Protein AF-A0A3A0DVT2-F1 (afdb_monomer)

Foldseek 3Di:
DFFQFFDQDDPPLQAAFALWAFLFQDRFFQFDDPVQFDDPVDQDAGPVRHTFFWFKKWKKKFFLFWFAFAADQDPVCVVVVHDSLAGAQGHDDPDSVWHWFAQVQVLVQLLLLLCLLNSAFDAPFDQAFAWAFQCPAQAPVNVVLCVQQWPDPPPQETEGQKAKFAWAQDPVRAIFTQGADQDLNGQKAKEFDDVVQVVLFDADPPWQFKTKKWFAKDHQAWDDDPHNPHTYRGIHTPDIHNDDDPRTAIWMWQDPDDDPPDTITMIGHHGDPVDDTQGDDVSQLVSQLVPCDPVQCVRTNNSRSNDGGRMKIFGADPVRHTQHIHSDSSDIHTQLGGLVLLRPPSRHDPNTHHLSCSAQKDWDADLVRDIDTDHHQKGKHMWTFDPPDPPFWQDPVLKAWFDQQDDDDCNLVLSFKRFSQSHWDFPAADPVRHTDTHGHGDGSNDDPRHRMHTRHDMFGAAASDQHSVLTHDDDDDDPPDDDRIGMYRITGGRTMTIMMITGGRHDLLSLLSSLVVLVQLQDPFFFGATHPPRLSNGRTMRMHIWIWIAPPVVQVVDQDDPPDGDRNIDTDVPSSVVSNQSNQCSSCVSVVPDPDSGSCPDSSNVLVSQRGGVVHFDVVSHHHFDQFPQDCVDPVSTDGSCRNSRHHRGSVSRVVVVVVVVDDDDDDDDDDDDDDDDDDDDPQKWKWFWQDFQDDVRRFWGWTQTVPDRDIAIDTQVQEDPPDRIDDGRFIWIWGDDDVDGIHIYTDDDDDDDDDDDDDDDDDDDDDDDDDDDDDDDDDDDPDPDDDDDPDDSPDDQWDKDWAKWFFQADDPDQKTWTAGPVGAIEIEHDHDPPPPDDGRFMAIWTFIGHPRHTSYTYGDDHD

Structure (mmCIF, N/CA/C/O backbone):
data_AF-A0A3A0DVT2-F1
#
_entry.id   AF-A0A3A0DVT2-F1
#
loop_
_atom_site.group_PDB
_atom_site.id
_atom_site.type_symbol
_atom_site.label_atom_id
_atom_site.label_alt_id
_atom_site.label_comp_id
_atom_site.label_asym_id
_atom_site.label_entity_id
_atom_site.label_seq_id
_atom_site.pdbx_PDB_ins_code
_atom_site.Cartn_x
_atom_site.Cartn_y
_atom_site.Cartn_z
_atom_site.occupancy
_atom_site.B_iso_or_equiv
_atom_site.auth_seq_id
_atom_site.auth_comp_id
_atom_site.auth_asym_id
_atom_site.auth_atom_id
_atom_site.pdbx_PDB_model_num
ATOM 1 N N . MET A 1 1 ? 7.805 23.131 9.841 1.00 49.47 1 MET A N 1
ATOM 2 C CA . MET A 1 1 ? 6.978 23.707 8.751 1.00 49.47 1 MET A CA 1
ATOM 3 C C . MET A 1 1 ? 5.776 22.798 8.534 1.00 49.47 1 MET A C 1
ATOM 5 O O . MET A 1 1 ? 5.867 21.639 8.916 1.00 49.47 1 MET A O 1
ATOM 9 N N . ALA A 1 2 ? 4.674 23.280 7.954 1.00 79.62 2 ALA A N 1
ATOM 10 C CA . ALA A 1 2 ? 3.548 22.409 7.604 1.00 79.62 2 ALA A CA 1
ATOM 11 C C . ALA A 1 2 ? 3.879 21.553 6.367 1.00 79.62 2 ALA A C 1
ATOM 13 O O . ALA A 1 2 ? 4.465 22.059 5.411 1.00 79.62 2 ALA A O 1
ATOM 14 N N . PHE A 1 3 ? 3.494 20.275 6.377 1.00 91.25 3 PHE A N 1
ATOM 15 C CA . PHE A 1 3 ? 3.658 19.383 5.224 1.00 91.25 3 PHE A CA 1
ATOM 16 C C . PHE A 1 3 ? 2.711 19.770 4.071 1.00 91.25 3 PHE A C 1
ATOM 18 O O . PHE A 1 3 ? 1.617 20.284 4.333 1.00 91.25 3 PHE A O 1
ATOM 25 N N . PRO A 1 4 ? 3.074 19.506 2.799 1.00 94.19 4 PRO A N 1
ATOM 26 C CA . PRO A 1 4 ? 2.187 19.764 1.670 1.00 94.19 4 PRO A CA 1
ATOM 27 C C . PRO A 1 4 ? 0.879 18.974 1.812 1.00 94.19 4 PRO A C 1
ATOM 29 O O . PRO A 1 4 ? 0.888 17.764 2.040 1.00 94.19 4 PRO A O 1
ATOM 32 N N . LYS A 1 5 ? -0.259 19.662 1.651 1.00 92.75 5 LYS A N 1
ATOM 33 C CA . LYS A 1 5 ? -1.607 19.077 1.746 1.00 92.75 5 LYS A CA 1
ATOM 34 C C . LYS A 1 5 ? -2.229 18.859 0.363 1.00 92.75 5 LYS A C 1
ATOM 36 O O . LYS A 1 5 ? -1.919 19.561 -0.598 1.00 92.75 5 LYS A O 1
ATOM 41 N N . GLN A 1 6 ? -3.115 17.869 0.259 1.00 93.88 6 GLN A N 1
ATOM 42 C CA . GLN A 1 6 ? -3.870 17.591 -0.966 1.00 93.88 6 GLN A CA 1
ATOM 43 C C . GLN A 1 6 ? -4.957 18.672 -1.158 1.00 93.88 6 GLN A C 1
ATOM 45 O O . GLN A 1 6 ? -5.773 18.844 -0.254 1.00 93.88 6 GLN A O 1
ATOM 50 N N . PRO A 1 7 ? -5.008 19.394 -2.294 1.00 91.38 7 PRO A N 1
ATOM 51 C CA . PRO A 1 7 ? -6.005 20.441 -2.518 1.00 91.38 7 PRO A CA 1
ATOM 52 C C . PRO A 1 7 ? -7.419 19.874 -2.719 1.00 91.38 7 PRO A C 1
ATOM 54 O O . PRO A 1 7 ? -7.590 18.810 -3.317 1.00 91.38 7 PRO A O 1
ATOM 57 N N . HIS A 1 8 ? -8.423 20.635 -2.265 1.00 87.38 8 HIS A N 1
ATOM 58 C CA . HIS A 1 8 ? -9.851 20.333 -2.444 1.00 87.38 8 HIS A CA 1
ATOM 59 C C . HIS A 1 8 ? -10.376 20.729 -3.837 1.00 87.38 8 HIS A C 1
ATOM 61 O O . HIS A 1 8 ? -11.421 20.230 -4.249 1.00 87.38 8 HIS A O 1
ATOM 67 N N . ASP A 1 9 ? -9.669 21.572 -4.599 1.00 86.62 9 ASP A N 1
ATOM 68 C CA . ASP A 1 9 ? -10.007 21.798 -6.008 1.00 86.62 9 ASP A CA 1
ATOM 69 C C . ASP A 1 9 ? -9.237 20.839 -6.925 1.00 86.62 9 ASP A C 1
ATOM 71 O O . ASP A 1 9 ? -8.035 20.974 -7.171 1.00 86.62 9 ASP A O 1
ATOM 75 N N . ILE A 1 10 ? -9.966 19.856 -7.450 1.00 91.31 10 ILE A N 1
ATOM 76 C CA . ILE A 1 10 ? -9.507 18.959 -8.508 1.00 91.31 10 ILE A CA 1
ATOM 77 C C . ILE A 1 10 ? -10.546 19.001 -9.629 1.00 91.31 10 ILE A C 1
ATOM 79 O O . ILE A 1 10 ? -11.725 18.724 -9.376 1.00 91.31 10 ILE A O 1
ATOM 83 N N . GLU A 1 11 ? -10.115 19.285 -10.863 1.00 91.56 11 GLU A N 1
ATOM 84 C CA . GLU A 1 11 ? -10.953 19.216 -12.070 1.00 91.56 11 GLU A CA 1
ATOM 85 C C . GLU A 1 11 ? -11.734 17.891 -12.102 1.00 91.56 11 GLU A C 1
ATOM 87 O O . GLU A 1 11 ? -11.168 16.826 -11.848 1.00 91.56 11 GLU A O 1
ATOM 92 N N . SER A 1 12 ? -13.008 17.909 -12.500 1.00 86.94 12 SER A N 1
ATOM 93 C CA . SER A 1 12 ? -13.827 16.688 -12.603 1.00 86.94 12 SER A CA 1
ATOM 94 C C . SER A 1 12 ? -13.160 15.600 -13.461 1.00 86.94 12 SER A C 1
ATOM 96 O O . SER A 1 12 ? -13.071 14.448 -13.044 1.00 86.94 12 SER A O 1
ATOM 98 N N . GLY A 1 13 ? -12.581 15.980 -14.605 1.00 88.50 13 GLY A N 1
ATOM 99 C CA . GLY A 1 13 ? -11.808 15.099 -15.492 1.00 88.50 13 GLY A CA 1
ATOM 100 C C . GLY A 1 13 ? -10.406 14.705 -14.994 1.00 88.50 13 GLY A C 1
ATOM 101 O O . GLY A 1 13 ? -9.662 14.072 -15.742 1.00 88.50 13 GLY A O 1
ATOM 102 N N . ARG A 1 14 ? -10.017 15.096 -13.774 1.00 93.56 14 ARG A N 1
ATOM 103 C CA . ARG A 1 14 ? -8.749 14.737 -13.112 1.00 93.56 14 ARG A CA 1
ATOM 104 C C . ARG A 1 14 ? -8.949 13.909 -11.837 1.00 93.56 14 ARG A C 1
ATOM 106 O O . ARG A 1 14 ? -7.959 13.398 -11.320 1.00 93.56 14 ARG A O 1
ATOM 113 N N . ARG A 1 15 ? -10.182 13.742 -11.341 1.00 94.62 15 ARG A N 1
ATOM 114 C CA . ARG A 1 15 ? -10.494 12.942 -10.140 1.00 94.62 15 ARG A CA 1
ATOM 115 C C . ARG A 1 15 ? -10.398 11.442 -10.438 1.00 94.62 15 ARG A C 1
ATOM 117 O O . ARG A 1 15 ? -11.004 10.956 -11.388 1.00 94.62 15 ARG A O 1
ATOM 124 N N . ALA A 1 16 ? -9.643 10.712 -9.621 1.00 95.31 16 ALA A N 1
ATOM 125 C CA . ALA A 1 16 ? -9.570 9.253 -9.659 1.00 95.31 16 ALA A CA 1
ATOM 126 C C . ALA A 1 16 ? -10.647 8.615 -8.775 1.00 95.31 16 ALA A C 1
ATOM 128 O O . ALA A 1 16 ? -11.060 9.199 -7.773 1.00 95.31 16 ALA A O 1
ATOM 129 N N . LEU A 1 17 ? -11.037 7.384 -9.114 1.00 94.50 17 LEU A N 1
ATOM 130 C CA . LEU A 1 17 ? -11.950 6.564 -8.316 1.00 94.50 17 LEU A CA 1
ATOM 131 C C . LEU A 1 17 ? -11.176 5.444 -7.609 1.00 94.50 17 LEU A C 1
ATOM 133 O O . LEU A 1 17 ? -10.296 4.804 -8.196 1.00 94.50 17 LEU A O 1
ATOM 137 N N . ALA A 1 18 ? -11.507 5.201 -6.343 1.00 95.38 18 ALA A N 1
ATOM 138 C CA . ALA A 1 18 ? -11.014 4.054 -5.591 1.00 95.38 18 ALA A CA 1
ATOM 139 C C . ALA A 1 18 ? -11.981 3.673 -4.455 1.00 95.38 18 ALA A C 1
ATOM 141 O O . ALA A 1 18 ? -12.616 4.546 -3.864 1.00 95.38 18 ALA A O 1
ATOM 142 N N . PRO A 1 19 ? -12.022 2.391 -4.045 1.00 95.25 19 PRO A N 1
ATOM 143 C CA . PRO A 1 19 ? -12.724 1.949 -2.839 1.00 95.25 19 PRO A CA 1
ATOM 144 C C . PRO A 1 19 ? -11.960 2.284 -1.545 1.00 95.25 19 PRO A C 1
ATOM 146 O O . PRO A 1 19 ? -12.288 1.767 -0.479 1.00 95.25 19 PRO A O 1
ATOM 149 N N . TYR A 1 20 ? -10.926 3.121 -1.632 1.00 96.31 20 TYR A N 1
ATOM 150 C CA . TYR A 1 20 ? -10.104 3.577 -0.521 1.00 96.31 20 TYR A CA 1
ATOM 151 C C . TYR A 1 20 ? -9.790 5.064 -0.667 1.00 96.31 20 TYR A C 1
ATOM 153 O O . TYR A 1 20 ? -9.727 5.583 -1.782 1.00 96.31 20 TYR A O 1
ATOM 161 N N . ASN A 1 21 ? -9.524 5.719 0.456 1.00 96.94 21 ASN A N 1
ATOM 162 C CA . ASN A 1 21 ? -8.840 7.007 0.493 1.00 96.94 21 ASN A CA 1
ATOM 163 C C . ASN A 1 21 ? -7.916 7.036 1.722 1.00 96.94 21 ASN A C 1
ATOM 165 O O . ASN A 1 21 ? -7.648 5.990 2.322 1.00 96.94 21 ASN A O 1
ATOM 169 N N . PHE A 1 22 ? -7.387 8.205 2.065 1.00 96.38 22 PHE A N 1
ATOM 170 C CA . PHE A 1 22 ? -6.414 8.363 3.137 1.00 96.38 22 PHE A CA 1
ATOM 171 C C . PHE A 1 22 ? -6.923 9.335 4.192 1.00 96.38 22 PHE A C 1
ATOM 173 O O . PHE A 1 22 ? -7.405 10.420 3.861 1.00 96.38 22 PHE A O 1
ATOM 180 N N . VAL A 1 23 ? -6.738 8.969 5.458 1.00 97.12 23 VAL A N 1
ATOM 181 C CA . VAL A 1 23 ? -6.572 9.978 6.506 1.00 97.12 23 VAL A CA 1
ATOM 182 C C . VAL A 1 23 ? -5.175 10.583 6.312 1.00 97.12 23 VAL A C 1
ATOM 184 O O . VAL A 1 23 ? -4.247 9.796 6.103 1.00 97.12 23 VAL A O 1
ATOM 187 N N . PRO A 1 24 ? -5.001 11.921 6.352 1.00 95.88 24 PRO A N 1
ATOM 188 C CA . PRO A 1 24 ? -3.707 12.584 6.164 1.00 95.88 24 PRO A CA 1
ATOM 189 C C . PRO A 1 24 ? -2.560 12.038 7.034 1.00 95.88 24 PRO A C 1
ATOM 191 O O . PRO A 1 24 ? -2.764 11.264 7.972 1.00 95.88 24 PRO A O 1
ATOM 194 N N . LEU A 1 25 ? -1.331 12.492 6.777 1.00 95.75 25 LEU A N 1
ATOM 195 C CA . LEU A 1 25 ? -0.292 12.459 7.813 1.00 95.75 25 LEU A CA 1
ATOM 196 C C . LEU A 1 25 ? -0.678 13.395 8.973 1.00 95.75 25 LEU A C 1
ATOM 198 O O . LEU A 1 25 ? -1.356 14.395 8.725 1.00 95.75 25 LEU A O 1
ATOM 202 N N . PRO A 1 26 ? -0.280 13.093 10.219 1.00 94.50 26 PRO A N 1
ATOM 203 C CA . PRO A 1 26 ? -0.407 14.045 11.314 1.00 94.50 26 PRO A CA 1
ATOM 204 C C . PRO A 1 26 ? 0.603 15.191 11.135 1.00 94.50 26 PRO A C 1
ATOM 206 O O . PRO A 1 26 ? 1.701 14.991 10.617 1.00 94.50 26 PRO A O 1
ATOM 209 N N . GLU A 1 27 ? 0.247 16.400 11.567 1.00 91.19 27 GLU A N 1
ATOM 210 C CA . GLU A 1 27 ? 1.124 17.579 11.532 1.00 91.19 27 GLU A CA 1
ATOM 211 C C . GLU A 1 27 ? 2.388 17.408 12.393 1.00 91.19 27 GLU A C 1
ATOM 213 O O . GLU A 1 27 ? 3.435 17.974 12.079 1.00 91.19 27 GLU A O 1
ATOM 218 N N . ARG A 1 28 ? 2.285 16.611 13.461 1.00 93.38 28 ARG A N 1
ATOM 219 C CA . ARG A 1 28 ? 3.369 16.124 14.322 1.00 93.38 28 ARG A CA 1
ATOM 220 C C . ARG A 1 28 ? 2.911 14.870 15.066 1.00 93.38 28 ARG A C 1
ATOM 222 O O . ARG A 1 28 ? 1.709 14.635 15.170 1.00 93.38 28 ARG A O 1
ATOM 229 N N . VAL A 1 29 ? 3.860 14.099 15.589 1.00 95.19 29 VAL A N 1
ATOM 230 C CA . VAL A 1 29 ? 3.571 13.014 16.538 1.00 95.19 29 VAL A CA 1
ATOM 231 C C . VAL A 1 29 ? 3.111 13.624 17.864 1.00 95.19 29 VAL A C 1
ATOM 233 O O . VAL A 1 29 ? 3.649 14.650 18.281 1.00 95.19 29 VAL A O 1
ATOM 236 N N . VAL A 1 30 ? 2.138 12.994 18.521 1.00 95.75 30 VAL A N 1
ATOM 237 C CA . VAL A 1 30 ? 1.853 13.215 19.947 1.00 95.75 30 VAL A CA 1
ATOM 238 C C . VAL A 1 30 ? 2.570 12.124 20.740 1.00 95.75 30 VAL A C 1
ATOM 240 O O . VAL A 1 30 ? 2.336 10.932 20.528 1.00 95.75 30 VAL A O 1
ATOM 243 N N . THR A 1 31 ? 3.494 12.536 21.606 1.00 93.12 31 THR A N 1
ATOM 244 C CA . THR A 1 31 ? 4.452 11.646 22.276 1.00 93.12 31 THR A CA 1
ATOM 245 C C . THR A 1 31 ? 4.171 11.493 23.765 1.00 93.12 31 THR A C 1
ATOM 247 O O . THR A 1 31 ? 3.669 12.410 24.405 1.00 93.12 31 THR A O 1
ATOM 250 N N . LEU A 1 32 ? 4.572 10.355 24.325 1.00 88.88 32 LEU A N 1
ATOM 251 C CA . LEU A 1 32 ? 4.647 10.103 25.767 1.00 88.88 32 LEU A CA 1
ATOM 252 C C . LEU A 1 32 ? 6.124 10.070 26.189 1.00 88.88 32 LEU A C 1
ATOM 254 O O . LEU A 1 32 ? 6.987 9.751 25.364 1.00 88.88 32 LEU A O 1
ATOM 258 N N . ALA A 1 33 ? 6.457 10.367 27.449 1.00 79.19 33 ALA A N 1
ATOM 259 C CA . ALA A 1 33 ? 7.836 10.190 27.893 1.00 79.19 33 ALA A CA 1
ATOM 260 C C . ALA A 1 33 ? 8.093 8.702 28.181 1.00 79.19 33 ALA A C 1
ATOM 262 O O . ALA A 1 33 ? 7.291 8.025 28.814 1.00 79.19 33 ALA A O 1
ATOM 263 N N . MET A 1 34 ? 9.247 8.175 27.761 1.00 71.19 34 MET A N 1
ATOM 264 C CA . MET A 1 34 ? 9.598 6.755 27.963 1.00 71.19 34 MET A CA 1
ATOM 265 C C . MET A 1 34 ? 9.606 6.321 29.443 1.00 71.19 34 MET A C 1
ATOM 267 O O . MET A 1 34 ? 9.416 5.145 29.733 1.00 71.19 34 MET A O 1
ATOM 271 N N . LYS A 1 35 ? 9.795 7.272 30.369 1.00 68.81 35 LYS A N 1
ATOM 272 C CA . LYS A 1 35 ? 9.702 7.083 31.828 1.00 68.81 35 LYS A CA 1
ATOM 273 C C . LYS A 1 35 ? 8.271 6.875 32.355 1.00 68.81 35 LYS A C 1
ATOM 275 O O . LYS A 1 35 ? 8.121 6.476 33.502 1.00 68.81 35 LYS A O 1
ATOM 280 N N . ASP A 1 36 ? 7.248 7.172 31.552 1.00 72.62 36 ASP A N 1
ATOM 281 C CA . ASP A 1 36 ? 5.835 7.079 31.945 1.00 72.62 36 ASP A CA 1
ATOM 282 C C . ASP A 1 36 ? 5.279 5.654 31.741 1.00 72.62 36 ASP A C 1
ATOM 284 O O . ASP A 1 36 ? 4.164 5.350 32.163 1.00 72.62 36 ASP A O 1
ATOM 288 N N . LEU A 1 37 ? 6.047 4.767 31.091 1.00 84.12 37 LEU A N 1
ATOM 289 C CA . LEU A 1 37 ? 5.698 3.357 30.942 1.00 84.12 37 LEU A CA 1
ATOM 290 C C . LEU A 1 37 ? 5.968 2.591 32.247 1.00 84.12 37 LEU A C 1
ATOM 292 O O . LEU A 1 37 ? 7.116 2.555 32.696 1.00 84.12 37 LEU A O 1
ATOM 296 N N . PRO A 1 38 ? 4.967 1.905 32.827 1.00 85.38 38 PRO A N 1
ATOM 297 C CA . PRO A 1 38 ? 5.188 1.046 33.983 1.00 85.38 38 PRO A CA 1
ATOM 298 C C . PRO A 1 38 ? 5.981 -0.209 33.594 1.00 85.38 38 PRO A C 1
ATOM 300 O O . PRO A 1 38 ? 5.856 -0.724 32.475 1.00 85.38 38 PRO A O 1
ATOM 303 N N . ASP A 1 39 ? 6.729 -0.753 34.552 1.00 80.94 39 ASP A N 1
ATOM 304 C CA . ASP A 1 39 ? 7.183 -2.142 34.489 1.00 80.94 39 ASP A CA 1
ATOM 305 C C . ASP A 1 39 ? 5.954 -3.077 34.540 1.00 80.94 39 ASP A C 1
ATOM 307 O O . ASP A 1 39 ? 4.977 -2.828 35.249 1.00 80.94 39 ASP A O 1
ATOM 311 N N . GLN A 1 40 ? 5.997 -4.145 33.746 1.00 78.44 40 GLN A N 1
ATOM 312 C CA . GLN A 1 40 ? 4.954 -5.166 33.651 1.00 78.44 40 GLN A CA 1
ATOM 313 C C . GLN A 1 40 ? 4.882 -6.030 34.925 1.00 78.44 40 GLN A C 1
ATOM 315 O O . GLN A 1 40 ? 3.860 -6.658 35.180 1.00 78.44 40 GLN A O 1
ATOM 320 N N . GLY A 1 41 ? 5.956 -6.077 35.725 1.00 76.00 41 GLY A N 1
ATOM 321 C CA . GLY A 1 41 ? 6.026 -6.860 36.963 1.00 76.00 41 GLY A CA 1
ATOM 322 C C . GLY A 1 41 ? 5.351 -6.231 38.190 1.00 76.00 41 GLY A C 1
ATOM 323 O O . GLY A 1 41 ? 5.304 -6.876 39.236 1.00 76.00 41 GLY A O 1
ATOM 324 N N . ILE A 1 42 ? 4.849 -4.993 38.102 1.00 80.38 42 ILE A N 1
ATOM 325 C CA . ILE A 1 42 ? 4.290 -4.240 39.241 1.00 80.38 42 ILE A CA 1
ATOM 326 C C . ILE A 1 42 ? 2.946 -3.592 38.898 1.00 80.38 42 ILE A C 1
ATOM 328 O O . ILE A 1 42 ? 2.656 -3.311 37.738 1.00 80.38 42 ILE A O 1
ATOM 332 N N . TYR A 1 43 ? 2.137 -3.263 39.907 1.00 79.12 43 TYR A N 1
ATOM 333 C CA . TYR A 1 43 ? 1.012 -2.340 39.726 1.00 79.12 43 TYR A CA 1
ATOM 334 C C . TYR A 1 43 ? 1.519 -0.900 39.826 1.00 79.12 43 TYR A C 1
ATOM 336 O O . TYR A 1 43 ? 1.799 -0.397 40.913 1.00 79.12 43 TYR A O 1
ATOM 344 N N . GLY A 1 44 ? 1.709 -0.273 38.666 1.00 77.00 44 GLY A N 1
ATOM 345 C CA . GLY A 1 44 ? 2.349 1.034 38.556 1.00 77.00 44 GLY A CA 1
ATOM 346 C C . GLY A 1 44 ? 1.456 2.220 38.933 1.00 77.00 44 GLY A C 1
ATOM 347 O O . GLY A 1 44 ? 0.230 2.120 39.052 1.00 77.00 44 GLY A O 1
ATOM 348 N N . LYS A 1 45 ? 2.110 3.375 39.051 1.00 79.69 45 LYS A N 1
ATOM 349 C CA . LYS A 1 45 ? 1.495 4.704 39.112 1.00 79.69 45 LYS A CA 1
ATOM 350 C C . LYS A 1 45 ? 1.881 5.507 37.869 1.00 79.69 45 LYS A C 1
ATOM 352 O O . LYS A 1 45 ? 2.906 5.209 37.258 1.00 79.69 45 LYS A O 1
ATOM 357 N N . ASP A 1 46 ? 1.068 6.490 37.494 1.00 77.75 46 ASP A N 1
ATOM 358 C CA . ASP A 1 46 ? 1.435 7.464 36.460 1.00 77.75 46 ASP A CA 1
ATOM 359 C C . ASP A 1 46 ? 2.415 8.529 36.994 1.00 77.75 46 ASP A C 1
ATOM 361 O O . ASP A 1 46 ? 2.826 8.503 38.158 1.00 77.75 46 ASP A O 1
ATOM 365 N N . HIS A 1 47 ? 2.803 9.478 36.137 1.00 71.31 47 HIS A N 1
ATOM 366 C CA . HIS A 1 47 ? 3.719 10.561 36.505 1.00 71.31 47 HIS A CA 1
ATOM 367 C C . HIS A 1 47 ? 3.141 11.554 37.531 1.00 71.31 47 HIS A C 1
ATOM 369 O O . HIS A 1 47 ? 3.920 12.260 38.169 1.00 71.31 47 HIS A O 1
ATOM 375 N N . ASP A 1 48 ? 1.815 11.586 37.718 1.00 74.06 48 ASP A N 1
ATOM 376 C CA . ASP A 1 48 ? 1.133 12.354 38.770 1.00 74.06 48 ASP A CA 1
ATOM 377 C C . ASP A 1 48 ? 1.048 11.567 40.098 1.00 74.06 48 ASP A C 1
ATOM 379 O O . ASP A 1 48 ? 0.551 12.078 41.103 1.00 74.06 48 ASP A O 1
ATOM 383 N N . GLY A 1 49 ? 1.504 10.309 40.127 1.00 76.81 49 GLY A N 1
ATOM 384 C CA . GLY A 1 49 ? 1.430 9.430 41.294 1.00 76.81 49 GLY A CA 1
ATOM 385 C C . GLY A 1 49 ? 0.062 8.771 41.516 1.00 76.81 49 GLY A C 1
ATOM 386 O O . GLY A 1 49 ? -0.156 8.169 42.579 1.00 76.81 49 GLY A O 1
ATOM 387 N N . LYS A 1 50 ? -0.854 8.846 40.541 1.00 81.69 50 LYS A N 1
ATOM 388 C CA . LYS A 1 50 ? -2.166 8.179 40.565 1.00 81.69 50 LYS A CA 1
ATOM 389 C C . LYS A 1 50 ? -2.006 6.704 40.200 1.00 81.69 50 LYS A C 1
ATOM 391 O O . LYS A 1 50 ? -1.117 6.338 39.437 1.00 81.69 50 LYS A O 1
ATOM 396 N N . ASN A 1 51 ? -2.867 5.840 40.733 1.00 86.62 51 ASN A N 1
ATOM 397 C CA . ASN A 1 51 ? -2.818 4.401 40.453 1.00 86.62 51 ASN A CA 1
ATOM 398 C C . ASN A 1 51 ? -3.217 4.113 38.995 1.00 86.62 51 ASN A C 1
ATOM 400 O O . ASN A 1 51 ? -4.280 4.548 38.554 1.00 86.62 51 ASN A O 1
ATOM 404 N N . LEU A 1 52 ? -2.411 3.331 38.268 1.00 91.56 52 LEU A N 1
ATOM 405 C CA . LEU A 1 52 ? -2.752 2.915 36.905 1.00 91.56 52 LEU A CA 1
ATOM 406 C C . LEU A 1 52 ? -3.872 1.864 36.911 1.00 91.56 52 LEU A C 1
ATOM 408 O O . LEU A 1 52 ? -3.889 0.941 37.738 1.00 91.56 52 LEU A O 1
ATOM 412 N N . LEU A 1 53 ? -4.789 1.995 35.954 1.00 92.94 53 LEU A N 1
ATOM 413 C CA . LEU A 1 53 ? -6.021 1.221 35.854 1.00 92.94 53 LEU A CA 1
ATOM 414 C C . LEU A 1 53 ? -5.776 -0.171 35.253 1.00 92.94 53 LEU A C 1
ATOM 416 O O . LEU A 1 53 ? -5.035 -0.332 34.282 1.00 92.94 53 LEU A O 1
ATOM 420 N N . SER A 1 54 ? -6.473 -1.170 35.789 1.00 93.94 54 SER A N 1
ATOM 421 C CA . SER A 1 54 ? -6.622 -2.506 35.201 1.00 93.94 54 SER A CA 1
ATOM 422 C C . SER A 1 54 ? -8.105 -2.832 35.063 1.00 93.94 54 SER A C 1
ATOM 424 O O . SER A 1 54 ? -8.921 -2.383 35.869 1.00 93.94 54 SER A O 1
ATOM 426 N N . GLY A 1 55 ? -8.457 -3.644 34.072 1.00 95.75 55 GLY A N 1
ATOM 427 C CA . GLY A 1 55 ? -9.848 -3.993 33.826 1.00 95.75 55 GLY A CA 1
ATOM 428 C C . GLY A 1 55 ? -10.063 -4.755 32.531 1.00 95.75 55 GLY A C 1
ATOM 429 O O . GLY A 1 55 ? -9.141 -5.335 31.946 1.00 95.75 55 GLY A O 1
ATOM 430 N N . TYR A 1 56 ? -11.310 -4.756 32.077 1.00 97.75 56 TYR A N 1
ATOM 431 C CA . TYR A 1 56 ? -11.678 -5.302 30.783 1.00 97.75 56 TYR A CA 1
ATOM 432 C C . TYR A 1 56 ? -12.837 -4.544 30.143 1.00 97.75 56 TYR A C 1
ATOM 434 O O . TYR A 1 56 ? -13.615 -3.869 30.810 1.00 97.75 56 TYR A O 1
ATOM 442 N N . LEU A 1 57 ? -12.949 -4.675 28.826 1.00 98.31 57 LEU A N 1
ATOM 443 C CA . LEU A 1 57 ? -14.115 -4.264 28.060 1.00 98.31 57 LEU A CA 1
ATOM 444 C C . LEU A 1 57 ? -14.824 -5.511 27.547 1.00 98.31 57 LEU A C 1
ATOM 446 O O . LEU A 1 57 ? -14.199 -6.318 26.851 1.00 98.31 57 LEU A O 1
ATOM 450 N N . ASP A 1 58 ? -16.108 -5.643 27.872 1.00 97.81 58 ASP A N 1
ATOM 451 C CA . ASP A 1 58 ? -16.973 -6.688 27.323 1.00 97.81 58 ASP A CA 1
ATOM 452 C C . ASP A 1 58 ? -17.639 -6.164 26.056 1.00 97.81 58 ASP A C 1
ATOM 454 O O . ASP A 1 58 ? -18.389 -5.186 26.090 1.00 97.81 58 ASP A O 1
ATOM 458 N N . CYS A 1 59 ? -17.313 -6.793 24.925 1.00 98.50 59 CYS A N 1
ATOM 459 C CA . CYS A 1 59 ? -17.595 -6.263 23.599 1.00 98.50 59 CYS A CA 1
ATOM 460 C C . CYS A 1 59 ? -18.520 -7.181 22.791 1.00 98.50 59 CYS A C 1
ATOM 462 O O . CYS A 1 59 ? -18.171 -8.331 22.516 1.00 98.50 59 CYS A O 1
ATOM 464 N N . GLU A 1 60 ? -19.643 -6.641 22.310 1.00 98.62 60 GLU A N 1
ATOM 465 C CA . GLU A 1 60 ? -20.479 -7.270 21.281 1.00 98.62 60 GLU A CA 1
ATOM 466 C C . GLU A 1 60 ? -20.173 -6.647 19.911 1.00 98.62 60 GLU A C 1
ATOM 468 O O . GLU A 1 60 ? -20.368 -5.449 19.691 1.00 98.62 60 GLU A O 1
ATOM 473 N N . LEU A 1 61 ? -19.732 -7.471 18.962 1.00 98.62 61 LEU A N 1
ATOM 474 C CA . LEU A 1 61 ? -19.530 -7.112 17.563 1.00 98.62 61 LEU A CA 1
ATOM 475 C C . LEU A 1 61 ? -20.715 -7.601 16.726 1.00 98.62 61 LEU A C 1
ATOM 477 O O . LEU A 1 61 ? -20.970 -8.799 16.657 1.00 98.62 61 LEU A O 1
ATOM 481 N N . THR A 1 62 ? -21.386 -6.693 16.014 1.00 98.44 62 THR A N 1
ATOM 482 C CA . THR A 1 62 ? -22.418 -7.027 15.017 1.00 98.44 62 THR A CA 1
ATOM 483 C C . THR A 1 62 ? -21.918 -6.709 13.607 1.00 98.44 62 THR A C 1
ATOM 485 O O . THR A 1 62 ? -21.485 -5.592 13.316 1.00 98.44 62 THR A O 1
ATOM 488 N N . THR A 1 63 ? -22.008 -7.668 12.687 1.00 98.00 63 THR A N 1
ATOM 489 C CA . THR A 1 63 ? -21.655 -7.465 11.271 1.00 98.00 63 THR A CA 1
ATOM 490 C C . THR A 1 63 ? -22.677 -6.573 10.549 1.00 98.00 63 THR A C 1
ATOM 492 O O . THR A 1 63 ? -23.864 -6.876 10.496 1.00 98.00 63 THR A O 1
ATOM 495 N N . ALA A 1 64 ? -22.226 -5.465 9.953 1.00 97.25 64 ALA A N 1
ATOM 496 C CA . ALA A 1 64 ? -23.072 -4.528 9.192 1.00 97.25 64 ALA A CA 1
ATOM 497 C C . ALA A 1 64 ? -23.022 -4.767 7.667 1.00 97.25 64 ALA A C 1
ATOM 499 O O . ALA A 1 64 ? -23.824 -4.235 6.906 1.00 97.25 64 ALA A O 1
ATOM 500 N N . SER A 1 65 ? -22.074 -5.584 7.212 1.00 97.00 65 SER A N 1
ATOM 501 C CA . SER A 1 65 ? -21.911 -6.055 5.831 1.00 97.00 65 SER A CA 1
ATOM 502 C C . SER A 1 65 ? -21.328 -7.476 5.873 1.00 97.00 65 SER A C 1
ATOM 504 O O . SER A 1 65 ? -20.874 -7.880 6.948 1.00 97.00 65 SER A O 1
ATOM 506 N N . PRO A 1 66 ? -21.270 -8.225 4.755 1.00 97.50 66 PRO A N 1
ATOM 507 C CA . PRO A 1 66 ? -20.657 -9.548 4.760 1.00 97.50 66 PRO A CA 1
ATOM 508 C C . PRO A 1 66 ? -19.202 -9.467 5.237 1.00 97.50 66 PRO A C 1
ATOM 510 O O . PRO A 1 66 ? -18.449 -8.598 4.789 1.00 97.50 66 PRO A O 1
ATOM 513 N N . LEU A 1 67 ? -18.804 -10.350 6.150 1.00 97.56 67 LEU A N 1
ATOM 514 C CA . LEU A 1 67 ? -17.463 -10.382 6.740 1.00 97.56 67 LEU A CA 1
ATOM 515 C C . LEU A 1 67 ? -16.763 -11.680 6.333 1.00 97.56 67 LEU A C 1
ATOM 517 O O . LEU A 1 67 ? -17.386 -12.733 6.267 1.00 97.56 67 LEU A O 1
ATOM 521 N N . TYR A 1 68 ? -15.456 -11.614 6.084 1.00 97.00 68 TYR A N 1
ATOM 522 C CA . TYR A 1 68 ? -14.613 -12.795 5.917 1.00 97.00 68 TYR A CA 1
ATOM 523 C C . TYR A 1 68 ? -13.261 -12.573 6.595 1.00 97.00 68 TYR A C 1
ATOM 525 O O . TYR A 1 68 ? -12.574 -11.588 6.308 1.00 97.00 68 TYR A O 1
ATOM 533 N N . VAL A 1 69 ? -12.873 -13.494 7.474 1.00 95.56 69 VAL A N 1
ATOM 534 C CA . VAL A 1 69 ? -11.490 -13.675 7.925 1.00 95.56 69 VAL A CA 1
ATOM 535 C C . VAL A 1 69 ? -11.111 -15.104 7.565 1.00 95.56 69 VAL A C 1
ATOM 537 O O . VAL A 1 69 ? -11.867 -16.019 7.863 1.00 95.56 69 VAL A O 1
ATOM 540 N N . ARG A 1 70 ? -9.981 -15.295 6.887 1.00 92.44 70 ARG A N 1
ATOM 541 C CA . ARG A 1 70 ? -9.550 -16.599 6.374 1.00 92.44 70 ARG A CA 1
ATOM 542 C C . ARG A 1 70 ? -9.000 -17.503 7.482 1.00 92.44 70 ARG A C 1
ATOM 544 O O . ARG A 1 70 ? -8.192 -17.048 8.290 1.00 92.44 70 ARG A O 1
ATOM 551 N N . ALA A 1 71 ? -9.376 -18.782 7.459 1.00 89.25 71 ALA A N 1
ATOM 552 C CA . ALA A 1 71 ? -8.752 -19.823 8.275 1.00 89.25 71 ALA A CA 1
ATOM 553 C C . ALA A 1 71 ? -7.264 -20.034 7.935 1.00 89.25 71 ALA A C 1
ATOM 555 O O . ALA A 1 71 ? -6.839 -19.875 6.789 1.00 89.25 71 ALA A O 1
ATOM 556 N N . GLY A 1 72 ? -6.466 -20.427 8.932 1.00 80.50 72 GLY A N 1
ATOM 557 C CA . GLY A 1 72 ? -5.079 -20.841 8.708 1.00 80.50 72 GLY A CA 1
ATOM 558 C C . GLY A 1 72 ? -4.985 -22.073 7.799 1.00 80.50 72 GLY A C 1
ATOM 559 O O . GLY A 1 72 ? -5.933 -22.849 7.680 1.00 80.50 72 GLY A O 1
ATOM 560 N N . ILE A 1 73 ? -3.830 -22.270 7.160 1.00 75.75 73 ILE A N 1
ATOM 561 C CA . ILE A 1 73 ? -3.567 -23.513 6.428 1.00 75.75 73 ILE A CA 1
ATOM 562 C C . ILE A 1 73 ? -3.350 -24.655 7.431 1.00 75.75 73 ILE A C 1
ATOM 564 O O . ILE A 1 73 ? -2.580 -24.507 8.381 1.00 75.75 73 ILE A O 1
ATOM 568 N N . THR A 1 74 ? -4.024 -25.793 7.246 1.00 72.94 74 THR A N 1
ATOM 569 C CA . THR A 1 74 ? -3.781 -26.969 8.096 1.00 72.94 74 THR A CA 1
ATOM 570 C C . THR A 1 74 ? -2.452 -27.636 7.710 1.00 72.94 74 THR A C 1
ATOM 572 O O . THR A 1 74 ? -2.031 -27.524 6.552 1.00 72.94 74 THR A O 1
ATOM 575 N N . PRO A 1 75 ? -1.790 -28.382 8.617 1.00 75.44 75 PRO A N 1
ATOM 576 C CA . PRO A 1 75 ? -0.554 -29.101 8.290 1.00 75.44 75 PRO A CA 1
ATOM 577 C C . PRO A 1 75 ? -0.693 -30.029 7.073 1.00 75.44 75 PRO A C 1
ATOM 579 O O . PRO A 1 75 ? 0.223 -30.124 6.263 1.00 75.44 75 PRO A O 1
ATOM 582 N N . GLN A 1 76 ? -1.869 -30.640 6.896 1.00 74.62 76 GLN A N 1
ATOM 583 C CA . GLN A 1 76 ? -2.209 -31.488 5.748 1.00 74.62 76 GLN A CA 1
ATOM 584 C C . GLN A 1 76 ? -2.219 -30.693 4.429 1.00 74.62 76 GLN A C 1
ATOM 586 O O . GLN A 1 76 ? -1.630 -31.118 3.439 1.00 74.62 76 GLN A O 1
ATOM 591 N N . TYR A 1 77 ? -2.847 -29.511 4.405 1.00 71.50 77 TYR A N 1
ATOM 592 C CA . TYR A 1 77 ? -2.858 -28.650 3.215 1.00 71.50 77 TYR A CA 1
ATOM 593 C C . TYR A 1 77 ? -1.459 -28.107 2.885 1.00 71.50 77 TYR A C 1
ATOM 595 O O . TYR A 1 77 ? -1.111 -28.004 1.708 1.00 71.50 77 TYR A O 1
ATOM 603 N N . PHE A 1 78 ? -0.650 -27.810 3.906 1.00 75.25 78 PHE A N 1
ATOM 604 C CA . PHE A 1 78 ? 0.737 -27.374 3.738 1.00 75.25 78 PHE A CA 1
ATOM 605 C C . PHE A 1 78 ? 1.630 -28.488 3.160 1.00 75.25 78 PHE A C 1
ATOM 607 O O . PHE A 1 78 ? 2.380 -28.241 2.219 1.00 75.25 78 PHE A O 1
ATOM 614 N N . GLN A 1 79 ? 1.495 -29.728 3.646 1.00 75.69 79 GLN A N 1
ATOM 615 C CA . GLN A 1 79 ? 2.186 -30.904 3.090 1.00 75.69 79 GLN A CA 1
ATOM 616 C C . GLN A 1 79 ? 1.816 -31.174 1.622 1.00 75.69 79 GLN A C 1
ATOM 618 O O . GLN A 1 79 ? 2.664 -31.605 0.846 1.00 75.69 79 GLN A O 1
ATOM 623 N N . LEU A 1 80 ? 0.580 -30.863 1.216 1.00 74.81 80 LEU A N 1
ATOM 624 C CA . LEU A 1 80 ? 0.120 -30.943 -0.177 1.00 74.81 80 LEU A CA 1
ATOM 625 C C . LEU A 1 80 ? 0.604 -29.778 -1.068 1.00 74.81 80 LEU A C 1
ATOM 627 O O . LEU A 1 80 ? 0.167 -29.668 -2.213 1.00 74.81 80 LEU A O 1
ATOM 631 N N . GLY A 1 81 ? 1.461 -28.882 -0.563 1.00 67.75 81 GLY A N 1
ATOM 632 C CA . GLY A 1 81 ? 2.002 -27.749 -1.324 1.00 67.75 81 GLY A CA 1
ATOM 633 C C . GLY A 1 81 ? 0.965 -26.693 -1.726 1.00 67.75 81 GLY A C 1
ATOM 634 O O . GLY A 1 81 ? 1.240 -25.872 -2.603 1.00 67.75 81 GLY A O 1
ATOM 635 N N . LYS A 1 82 ? -0.228 -26.707 -1.114 1.00 67.62 82 LYS A N 1
ATOM 636 C CA . LYS A 1 82 ? -1.267 -25.694 -1.343 1.00 67.62 82 LYS A CA 1
ATOM 637 C C . LYS A 1 82 ? -0.898 -24.383 -0.649 1.00 67.62 82 LYS A C 1
ATOM 639 O O . LYS A 1 82 ? -0.185 -24.370 0.351 1.00 67.62 82 LYS A O 1
ATOM 644 N N . ASP A 1 83 ? -1.420 -23.274 -1.161 1.00 63.88 83 ASP A N 1
ATOM 645 C CA . ASP A 1 83 ? -1.239 -21.947 -0.571 1.00 63.88 83 ASP A CA 1
ATOM 646 C C . ASP A 1 83 ? -2.505 -21.546 0.207 1.00 63.88 83 ASP A C 1
ATOM 648 O O . ASP A 1 83 ? -3.617 -21.995 -0.065 1.00 63.88 83 ASP A O 1
ATOM 652 N N . THR A 1 84 ? -2.351 -20.648 1.173 1.00 64.62 84 THR A N 1
ATOM 653 C CA . THR A 1 84 ? -3.427 -19.995 1.929 1.00 64.62 84 THR A CA 1
ATOM 654 C C . THR A 1 84 ? -4.562 -19.452 1.048 1.00 64.62 84 THR A C 1
ATOM 656 O O . THR A 1 84 ? -5.714 -19.458 1.470 1.00 64.62 84 THR A O 1
ATOM 659 N N . LYS A 1 85 ? -4.284 -19.013 -0.190 1.00 68.00 85 LYS A N 1
ATOM 660 C CA . LYS A 1 85 ? -5.305 -18.584 -1.173 1.00 68.00 85 LYS A CA 1
ATOM 661 C C . LYS A 1 85 ? -6.296 -19.678 -1.589 1.00 68.00 85 LYS A C 1
ATOM 663 O O . LYS A 1 85 ? -7.353 -19.333 -2.122 1.00 68.00 85 LYS A O 1
ATOM 668 N N . ASP A 1 86 ? -5.937 -20.942 -1.371 1.00 69.25 86 ASP A N 1
ATOM 669 C CA . ASP A 1 86 ? -6.711 -22.133 -1.724 1.00 69.25 86 ASP A CA 1
ATOM 670 C C . ASP A 1 86 ? -7.567 -22.624 -0.542 1.00 69.25 86 ASP A C 1
ATOM 672 O O . ASP A 1 86 ? -8.376 -23.534 -0.712 1.00 69.25 86 ASP A O 1
ATOM 676 N N . GLN A 1 87 ? -7.421 -22.008 0.642 1.00 79.12 87 GLN A N 1
ATOM 677 C CA . GLN A 1 87 ? -8.316 -22.198 1.782 1.00 79.12 87 GLN A CA 1
ATOM 678 C C . GLN A 1 87 ? -9.450 -21.156 1.739 1.00 79.12 87 GLN A C 1
ATOM 680 O O . GLN A 1 87 ? -9.217 -19.940 1.742 1.00 79.12 87 GLN A O 1
ATOM 685 N N . SER A 1 88 ? -10.686 -21.656 1.679 1.00 87.25 88 SER A N 1
ATOM 686 C CA . SER A 1 88 ? -11.921 -20.873 1.575 1.00 87.25 88 SER A CA 1
ATOM 687 C C . SER A 1 88 ? -12.631 -20.663 2.914 1.00 87.25 88 SER A C 1
ATOM 689 O O . SER A 1 88 ? -13.401 -19.711 3.036 1.00 87.25 88 SER A O 1
ATOM 691 N N . ASP A 1 89 ? -12.366 -21.502 3.917 1.00 91.25 89 ASP A N 1
ATOM 692 C CA . ASP A 1 89 ? -13.090 -21.471 5.190 1.00 91.25 89 ASP A CA 1
ATOM 693 C C . ASP A 1 89 ? -12.907 -20.129 5.920 1.00 91.25 89 ASP A C 1
ATOM 695 O O . ASP A 1 89 ? -11.855 -19.474 5.829 1.00 91.25 89 ASP A O 1
ATOM 699 N N . PHE A 1 90 ? -13.951 -19.702 6.635 1.00 94.50 90 PHE A N 1
ATOM 700 C CA . PHE A 1 90 ? -13.842 -18.628 7.624 1.00 94.50 90 PHE A CA 1
ATOM 701 C C . PHE A 1 90 ? -13.004 -19.141 8.802 1.00 94.50 90 PHE A C 1
ATOM 703 O O . PHE A 1 90 ? -13.025 -20.332 9.085 1.00 94.50 90 PHE A O 1
ATOM 710 N N . PHE A 1 91 ? -12.242 -18.283 9.479 1.00 95.19 91 PHE A N 1
ATOM 711 C CA . PHE A 1 91 ? -11.411 -18.697 10.610 1.00 95.19 91 PHE A CA 1
ATOM 712 C C . PHE A 1 91 ? -12.242 -19.366 11.717 1.00 95.19 91 PHE A C 1
ATOM 714 O O . PHE A 1 91 ? -13.281 -18.853 12.118 1.00 95.19 91 PHE A O 1
ATOM 721 N N . TYR A 1 92 ? -11.766 -20.496 12.229 1.00 93.81 92 TYR A N 1
ATOM 722 C CA . TYR A 1 92 ? -12.395 -21.249 13.309 1.00 93.81 92 TYR A CA 1
ATOM 723 C C . TYR A 1 92 ? -11.324 -21.837 14.232 1.00 93.81 92 TYR A C 1
ATOM 725 O O . TYR A 1 92 ? -10.158 -21.945 13.848 1.00 93.81 92 TYR A O 1
ATOM 733 N N . VAL A 1 93 ? -11.723 -22.221 15.449 1.00 89.94 93 VAL A N 1
ATOM 734 C CA . VAL A 1 93 ? -10.818 -22.825 16.450 1.00 89.94 93 VAL A CA 1
ATOM 735 C C . VAL A 1 93 ? -11.084 -24.322 16.642 1.00 89.94 93 VAL A C 1
ATOM 737 O O . VAL A 1 93 ? -10.153 -25.068 16.938 1.00 89.94 93 VAL A O 1
ATOM 740 N N . ARG A 1 94 ? -12.335 -24.778 16.471 1.00 87.50 94 ARG A N 1
ATOM 741 C CA . ARG A 1 94 ? -12.735 -26.187 16.652 1.00 87.50 94 ARG A CA 1
ATOM 742 C C . ARG A 1 94 ? -13.544 -26.720 15.473 1.00 87.50 94 ARG A C 1
ATOM 744 O O . ARG A 1 94 ? -13.085 -27.645 14.813 1.00 87.50 94 ARG A O 1
ATOM 751 N N . ASP A 1 95 ? -14.684 -26.102 15.176 1.00 89.12 95 ASP A N 1
ATOM 752 C CA . ASP A 1 95 ? -15.555 -26.468 14.055 1.00 89.12 95 ASP A CA 1
ATOM 753 C C . ASP A 1 95 ? -15.655 -25.320 13.036 1.00 89.12 95 ASP A C 1
ATOM 755 O O . ASP A 1 95 ? -15.871 -24.171 13.406 1.00 89.12 95 ASP A O 1
ATOM 759 N N . ALA A 1 96 ? -15.547 -25.634 11.744 1.00 88.19 96 ALA A N 1
ATOM 760 C CA . ALA A 1 96 ? -15.762 -24.688 10.650 1.00 88.19 96 ALA A CA 1
ATOM 761 C C . ALA A 1 96 ? -17.226 -24.209 10.531 1.00 88.19 96 ALA A C 1
ATOM 763 O O . ALA A 1 96 ? -17.496 -23.237 9.822 1.00 88.19 96 ALA A O 1
ATOM 764 N N . SER A 1 97 ? -18.182 -24.864 11.204 1.00 88.25 97 SER A N 1
ATOM 765 C CA . SER A 1 97 ? -19.547 -24.343 11.364 1.00 88.25 97 SER A CA 1
ATOM 766 C C . SER A 1 97 ? -19.640 -23.182 12.370 1.00 88.25 97 SER A C 1
ATOM 768 O O . SER A 1 97 ? -20.545 -22.355 12.239 1.00 88.25 97 SER A O 1
ATOM 770 N N . GLU A 1 98 ? -18.667 -23.063 13.284 1.00 92.75 98 GLU A N 1
ATOM 771 C CA . GLU A 1 98 ? -18.540 -22.020 14.307 1.00 92.75 98 GLU A CA 1
ATOM 772 C C . GLU A 1 98 ? -17.480 -20.972 13.893 1.00 92.75 98 GLU A C 1
ATOM 774 O O . GLU A 1 98 ? -16.311 -21.069 14.283 1.00 92.75 98 GLU A O 1
ATOM 779 N N . PRO A 1 99 ? -17.833 -19.945 13.094 1.00 95.56 99 PRO A N 1
ATOM 780 C CA . PRO A 1 99 ? -16.891 -18.892 12.730 1.00 95.56 99 PRO A CA 1
ATOM 781 C C . PRO A 1 99 ? -16.401 -18.128 13.970 1.00 95.56 99 PRO A C 1
ATOM 783 O O . PRO A 1 99 ? -17.175 -17.773 14.860 1.00 95.56 99 PRO A O 1
ATOM 786 N N . VAL A 1 100 ? -15.108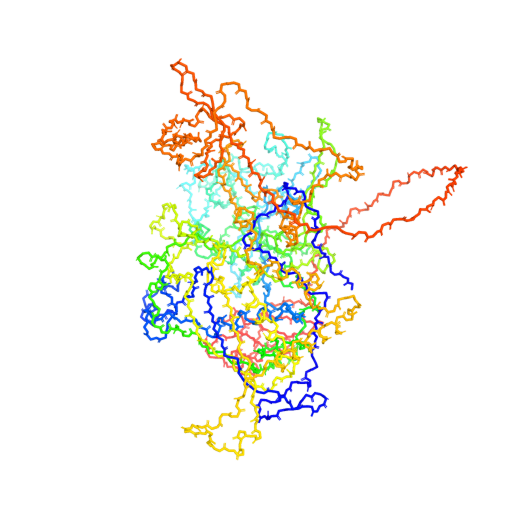 -17.814 13.987 1.00 97.44 100 VAL A N 1
ATOM 787 C CA . VAL A 1 100 ? -14.414 -17.083 15.051 1.00 97.44 100 VAL A CA 1
ATOM 788 C C . VAL A 1 100 ? -13.594 -15.950 14.437 1.00 97.44 100 VAL A C 1
ATOM 790 O O . VAL A 1 100 ? -12.947 -16.111 13.404 1.00 97.44 100 VAL A O 1
ATOM 793 N N . ILE A 1 101 ? -13.594 -14.777 15.065 1.00 98.38 101 ILE A N 1
ATOM 794 C CA . ILE A 1 101 ? -12.744 -13.656 14.645 1.00 98.38 101 ILE A CA 1
ATOM 795 C C . ILE A 1 101 ? -11.465 -13.665 15.497 1.00 98.38 101 ILE A C 1
ATOM 797 O O . ILE A 1 101 ? -11.576 -13.481 16.706 1.00 98.38 101 ILE A O 1
ATOM 801 N N . PRO A 1 102 ? -10.257 -13.786 14.913 1.00 97.69 102 PRO A N 1
ATOM 802 C CA . PRO A 1 102 ? -9.014 -13.757 15.678 1.00 97.69 102 PRO A CA 1
ATOM 803 C C . PRO A 1 102 ? -8.825 -12.462 16.479 1.00 97.69 102 PRO A C 1
ATOM 805 O O . PRO A 1 102 ? -8.917 -11.361 15.919 1.00 97.69 102 PRO A O 1
ATOM 808 N N . GLY A 1 103 ? -8.426 -12.576 17.745 1.00 97.69 103 GLY A N 1
ATOM 809 C CA . GLY A 1 103 ? -8.068 -11.452 18.615 1.00 97.69 103 GLY A CA 1
ATOM 810 C C . GLY A 1 103 ? -6.927 -10.610 18.039 1.00 97.69 103 GLY A C 1
ATOM 811 O O . GLY A 1 103 ? -6.904 -9.388 18.181 1.00 97.69 103 GLY A O 1
ATOM 812 N N . SER A 1 104 ? -6.038 -11.226 17.253 1.00 95.75 104 SER A N 1
ATOM 813 C CA . SER A 1 104 ? -5.004 -10.540 16.465 1.00 95.75 104 SER A CA 1
ATOM 814 C C . SER A 1 104 ? -5.576 -9.612 15.381 1.00 95.75 104 SER A C 1
ATOM 816 O O . SER A 1 104 ? -5.033 -8.529 15.152 1.00 95.75 104 SER A O 1
ATOM 818 N N . SER A 1 105 ? -6.697 -9.983 14.750 1.00 97.44 105 SER A N 1
ATOM 819 C CA . SER A 1 105 ? -7.391 -9.153 13.754 1.00 97.44 105 SER A CA 1
ATOM 820 C C . SER A 1 105 ? -8.128 -7.984 14.409 1.00 97.44 105 SER A C 1
ATOM 822 O O . SER A 1 105 ? -8.111 -6.872 13.879 1.00 97.44 105 SER A O 1
ATOM 824 N N . LEU A 1 106 ? -8.720 -8.211 15.586 1.00 98.38 106 LEU A N 1
ATOM 825 C CA . LEU A 1 106 ? -9.353 -7.172 16.404 1.00 98.38 106 LEU A CA 1
ATOM 826 C C . LEU A 1 106 ? -8.309 -6.182 16.945 1.00 98.38 106 LEU A C 1
ATOM 828 O O . LEU A 1 106 ? -8.479 -4.973 16.793 1.00 98.38 106 LEU A O 1
ATOM 832 N N . ARG A 1 107 ? -7.174 -6.677 17.457 1.00 97.88 107 ARG A N 1
ATOM 833 C CA . ARG A 1 107 ? -6.023 -5.859 17.875 1.00 97.88 107 ARG A CA 1
ATOM 834 C C . ARG A 1 107 ? -5.462 -5.036 16.721 1.00 97.88 107 ARG A C 1
ATOM 836 O O . ARG A 1 107 ? -5.197 -3.856 16.910 1.00 97.88 107 ARG A O 1
ATOM 843 N N . GLY A 1 108 ? -5.320 -5.616 15.528 1.00 96.56 108 GLY A N 1
ATOM 844 C CA . GLY A 1 108 ? -4.895 -4.878 14.334 1.00 96.56 108 GLY A CA 1
ATOM 845 C C . GLY A 1 108 ? -5.875 -3.768 13.931 1.00 96.56 108 GLY A C 1
ATOM 846 O O . GLY A 1 108 ? -5.447 -2.681 13.549 1.00 96.56 108 GLY A O 1
ATOM 847 N N . MET A 1 109 ? -7.185 -4.011 14.060 1.00 97.81 109 MET A N 1
ATOM 848 C CA . MET A 1 109 ? -8.222 -3.011 13.793 1.00 97.81 109 MET A CA 1
ATOM 849 C C . MET A 1 109 ? -8.186 -1.857 14.804 1.00 97.81 109 MET A C 1
ATOM 851 O O . MET A 1 109 ? -8.129 -0.702 14.386 1.00 97.81 109 MET A O 1
ATOM 855 N N . LEU A 1 110 ? -8.194 -2.155 16.109 1.00 98.38 110 LEU A N 1
ATOM 856 C CA . LEU A 1 110 ? -8.174 -1.127 17.154 1.00 98.38 110 LEU A CA 1
ATOM 857 C C . LEU A 1 110 ? -6.854 -0.3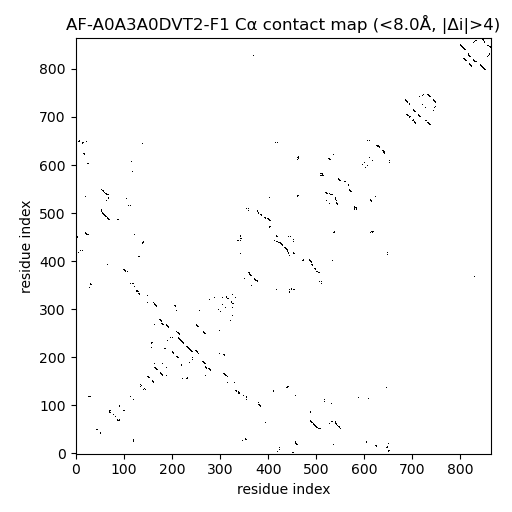49 17.154 1.00 98.38 110 LEU A C 1
ATOM 859 O O . LEU A 1 110 ? -6.890 0.878 17.175 1.00 98.38 110 LEU A O 1
ATOM 863 N N . ARG A 1 111 ? -5.701 -1.026 17.029 1.00 97.75 111 ARG A N 1
ATOM 864 C CA . ARG A 1 111 ? -4.389 -0.363 16.975 1.00 97.75 111 ARG A CA 1
ATOM 865 C C . ARG A 1 111 ? -4.309 0.650 15.838 1.00 97.75 111 ARG A C 1
ATOM 867 O O . ARG A 1 111 ? -3.988 1.798 16.100 1.00 97.75 111 ARG A O 1
ATOM 874 N N . ASN A 1 112 ? -4.669 0.273 14.609 1.00 97.31 112 ASN A N 1
ATOM 875 C CA . ASN A 1 112 ? -4.641 1.195 13.466 1.00 97.31 112 ASN A CA 1
ATOM 876 C C . ASN A 1 112 ? -5.574 2.410 13.659 1.00 97.31 112 ASN A C 1
ATOM 878 O O . ASN A 1 112 ? -5.317 3.475 13.106 1.00 97.31 112 ASN A O 1
ATOM 882 N N . LEU A 1 113 ? -6.678 2.269 14.400 1.00 98.25 113 LEU A N 1
ATOM 883 C CA . LEU A 1 113 ? -7.584 3.386 14.688 1.00 98.25 113 LEU A CA 1
ATOM 884 C C . LEU A 1 113 ? -7.040 4.290 15.803 1.00 98.25 113 LEU A C 1
ATOM 886 O O . LEU A 1 113 ? -7.078 5.509 15.644 1.00 98.25 113 LEU A O 1
ATOM 890 N N . VAL A 1 114 ? -6.455 3.717 16.860 1.00 98.38 114 VAL A N 1
ATOM 891 C CA . VAL A 1 114 ? -5.733 4.470 17.901 1.00 98.38 114 VAL A CA 1
ATOM 892 C C . VAL A 1 114 ? -4.533 5.205 17.302 1.00 98.38 114 VAL A C 1
ATOM 894 O O . VAL A 1 114 ? -4.365 6.388 17.580 1.00 98.38 114 VAL A O 1
ATOM 897 N N . GLU A 1 115 ? -3.749 4.573 16.422 1.00 97.50 115 GLU A N 1
ATOM 898 C CA . GLU A 1 115 ? -2.620 5.206 15.716 1.00 97.50 115 GLU A CA 1
ATOM 899 C C . GLU A 1 115 ? -3.060 6.464 14.947 1.00 97.50 115 GLU A C 1
ATOM 901 O O . GLU A 1 115 ? -2.359 7.479 14.915 1.00 97.50 115 GLU A O 1
ATOM 906 N N . ILE A 1 116 ? -4.259 6.427 14.354 1.00 97.81 116 ILE A N 1
ATOM 907 C CA . ILE A 1 116 ? -4.822 7.584 13.661 1.00 97.81 116 ILE A CA 1
ATOM 908 C C . ILE A 1 116 ? -5.297 8.642 14.664 1.00 97.81 116 ILE A C 1
ATOM 910 O O . ILE A 1 116 ? -4.901 9.803 14.540 1.00 97.81 116 ILE A O 1
ATOM 914 N N . ALA A 1 117 ? -6.125 8.249 15.635 1.00 97.88 117 ALA A N 1
ATOM 915 C CA . ALA A 1 117 ? -6.799 9.152 16.570 1.00 97.88 117 ALA A CA 1
ATOM 916 C C . ALA A 1 117 ? -5.843 9.862 17.539 1.00 97.88 117 ALA A C 1
ATOM 918 O O . ALA A 1 117 ? -6.015 11.045 17.811 1.00 97.88 117 ALA A O 1
ATOM 919 N N . SER A 1 118 ? -4.810 9.163 18.013 1.00 97.44 118 SER A N 1
ATOM 920 C CA . SER A 1 118 ? -3.805 9.686 18.949 1.00 97.44 118 SER A CA 1
ATOM 921 C C . SER A 1 118 ? -2.608 10.359 18.267 1.00 97.44 118 SER A C 1
ATOM 923 O O . SER A 1 118 ? -1.623 10.640 18.933 1.00 97.44 118 SER A O 1
ATOM 925 N N . PHE A 1 119 ? -2.660 10.600 16.946 1.00 97.31 119 PHE A N 1
ATOM 926 C CA . PHE A 1 119 ? -1.562 11.219 16.181 1.00 97.31 119 PHE A CA 1
ATOM 927 C C . PHE A 1 119 ? -0.216 10.472 16.369 1.00 97.31 119 PHE A C 1
ATOM 929 O O . PHE A 1 119 ? 0.841 11.084 16.511 1.00 97.31 119 PHE A O 1
ATOM 936 N N . SER A 1 120 ? -0.259 9.134 16.358 1.00 96.19 120 SER A N 1
ATOM 937 C CA . SER A 1 120 ? 0.928 8.270 16.468 1.00 96.19 120 SER A CA 1
ATOM 938 C C . SER A 1 120 ? 1.792 8.280 15.194 1.00 96.19 120 SER A C 1
ATOM 940 O O . SER A 1 120 ? 1.414 8.842 14.158 1.00 96.19 120 SER A O 1
ATOM 942 N N . LYS A 1 121 ? 2.961 7.631 15.254 1.00 93.62 121 LYS A N 1
ATOM 943 C CA . LYS A 1 121 ? 3.934 7.558 14.154 1.00 93.62 121 LYS A CA 1
ATOM 944 C C . LYS A 1 121 ? 3.451 6.719 12.970 1.00 93.62 121 LYS A C 1
ATOM 946 O O . LYS A 1 121 ? 2.567 5.871 13.072 1.00 93.62 121 LYS A O 1
ATOM 951 N N . VAL A 1 122 ? 4.095 6.920 11.820 1.00 90.75 122 VAL A N 1
ATOM 952 C CA . VAL A 1 122 ? 3.766 6.251 10.551 1.00 90.75 122 VAL A CA 1
ATOM 953 C C . VAL A 1 122 ? 4.895 5.297 10.150 1.00 90.75 122 VAL A C 1
ATOM 955 O O . VAL A 1 122 ? 5.718 5.591 9.287 1.00 90.75 122 VAL A O 1
ATOM 958 N N . SER A 1 123 ? 4.929 4.133 10.803 1.00 73.31 123 SER A N 1
ATOM 959 C CA . SER A 1 123 ? 5.979 3.110 10.650 1.00 73.31 123 SER A CA 1
ATOM 960 C C . SER A 1 123 ? 5.695 2.059 9.565 1.00 73.31 123 SER A C 1
ATOM 962 O O . SER A 1 123 ? 6.620 1.545 8.940 1.00 73.31 123 SER A O 1
ATOM 964 N N . SER A 1 124 ? 4.423 1.740 9.295 1.00 80.50 124 SER A N 1
ATOM 965 C CA . SER A 1 124 ? 4.015 0.653 8.381 1.00 80.50 124 SER A CA 1
ATOM 966 C C . SER A 1 124 ? 4.055 1.045 6.892 1.00 80.50 124 SER A C 1
ATOM 968 O O . SER A 1 124 ? 3.057 0.946 6.174 1.00 80.50 124 SER A O 1
ATOM 970 N N . VAL A 1 125 ? 5.215 1.503 6.411 1.00 89.19 125 VAL A N 1
ATOM 971 C CA . VAL A 1 125 ? 5.446 1.943 5.024 1.00 89.19 125 VAL A CA 1
ATOM 972 C C . VAL A 1 125 ? 6.685 1.248 4.452 1.00 89.19 125 VAL A C 1
ATOM 974 O O . VAL A 1 125 ? 7.692 1.111 5.134 1.00 89.19 125 VAL A O 1
ATOM 977 N N . SER A 1 126 ? 6.624 0.792 3.195 1.00 87.94 126 SER A N 1
ATOM 978 C CA . SER A 1 126 ? 7.727 0.025 2.598 1.00 87.94 126 SER A CA 1
ATOM 979 C C . SER A 1 126 ? 8.936 0.893 2.233 1.00 87.94 126 SER A C 1
ATOM 981 O O . SER A 1 126 ? 8.814 1.917 1.560 1.00 87.94 126 SER A O 1
ATOM 983 N N . ASP A 1 127 ? 10.102 0.395 2.630 1.00 87.31 127 ASP A N 1
ATOM 984 C CA . ASP A 1 127 ? 11.466 0.823 2.309 1.00 87.31 127 ASP A CA 1
ATOM 985 C C . ASP A 1 127 ? 11.925 0.446 0.888 1.00 87.31 127 ASP A C 1
ATOM 987 O O . ASP A 1 127 ? 12.952 0.926 0.406 1.00 87.31 127 ASP A O 1
ATOM 991 N N . LYS A 1 128 ? 11.171 -0.400 0.177 1.00 87.19 128 LYS A N 1
ATOM 992 C CA . LYS A 1 128 ? 11.543 -0.866 -1.162 1.00 87.19 128 LYS A CA 1
ATOM 993 C C . LYS A 1 128 ? 11.261 0.191 -2.223 1.00 87.19 128 LYS A C 1
ATOM 995 O O . LYS A 1 128 ? 10.149 0.710 -2.337 1.00 87.19 128 LYS A O 1
ATOM 1000 N N . ARG A 1 129 ? 12.267 0.468 -3.055 1.00 90.56 129 ARG A N 1
ATOM 1001 C CA . ARG A 1 129 ? 12.189 1.382 -4.204 1.00 90.56 129 ARG A CA 1
ATOM 1002 C C . ARG A 1 129 ? 11.450 0.697 -5.365 1.00 90.56 129 ARG A C 1
ATOM 1004 O O . ARG A 1 129 ? 11.982 -0.259 -5.929 1.00 90.56 129 ARG A O 1
ATOM 1011 N N . PRO A 1 130 ? 10.232 1.131 -5.750 1.00 91.25 130 PRO A N 1
ATOM 1012 C CA . PRO A 1 130 ? 9.490 0.471 -6.822 1.00 91.25 130 PRO A CA 1
ATOM 1013 C C . PRO A 1 130 ? 10.189 0.672 -8.172 1.00 91.25 130 PRO A C 1
ATOM 1015 O O . PRO A 1 130 ? 10.727 1.748 -8.431 1.00 91.25 130 PRO A O 1
ATOM 1018 N N . VAL A 1 131 ? 10.114 -0.312 -9.074 1.00 92.25 131 VAL A N 1
ATOM 1019 C CA . VAL A 1 131 ? 10.544 -0.124 -10.471 1.00 92.25 131 VAL A CA 1
ATOM 1020 C C . VAL A 1 131 ? 9.362 0.140 -11.403 1.00 92.25 131 VAL A C 1
ATOM 1022 O O . VAL A 1 131 ? 8.285 -0.447 -11.263 1.00 92.25 131 VAL A O 1
ATOM 1025 N N . TYR A 1 132 ? 9.558 1.011 -12.390 1.00 93.25 132 TYR A N 1
ATOM 1026 C CA . TYR A 1 132 ? 8.499 1.521 -13.258 1.00 93.25 132 TYR A CA 1
ATOM 1027 C C . TYR A 1 132 ? 8.957 1.678 -14.719 1.00 93.25 132 TYR A C 1
ATOM 1029 O O . TYR A 1 132 ? 10.144 1.653 -15.034 1.00 93.25 132 TYR A O 1
ATOM 1037 N N . ARG A 1 133 ? 7.995 1.803 -15.642 1.00 92.56 133 ARG A N 1
ATOM 1038 C CA . ARG A 1 133 ? 8.213 2.053 -17.078 1.00 92.56 133 ARG A CA 1
ATOM 1039 C C . ARG A 1 133 ? 7.093 2.956 -17.579 1.00 92.56 133 ARG A C 1
ATOM 1041 O O . ARG A 1 133 ? 5.940 2.536 -17.557 1.00 92.56 133 ARG A O 1
ATOM 1048 N N . ALA A 1 134 ? 7.430 4.149 -18.066 1.00 93.69 134 ALA A N 1
ATOM 1049 C CA . ALA A 1 134 ? 6.458 5.189 -18.419 1.00 93.69 134 ALA A CA 1
ATOM 1050 C C . ALA A 1 134 ? 6.544 5.641 -19.896 1.00 93.69 134 ALA A C 1
ATOM 1052 O O . ALA A 1 134 ? 6.243 6.781 -20.231 1.00 93.69 134 ALA A O 1
ATOM 1053 N N . VAL A 1 135 ? 6.943 4.736 -20.805 1.00 89.75 135 VAL A N 1
ATOM 1054 C CA . VAL A 1 135 ? 7.188 5.020 -22.241 1.00 89.75 135 VAL A CA 1
ATOM 1055 C C . VAL A 1 135 ? 6.062 5.832 -22.895 1.00 89.75 135 VAL A C 1
ATOM 1057 O O . VAL A 1 135 ? 6.340 6.836 -23.550 1.00 89.75 135 VAL A O 1
ATOM 1060 N N . GLY A 1 136 ? 4.810 5.394 -22.725 1.00 86.12 136 GLY A N 1
ATOM 1061 C CA . GLY A 1 136 ? 3.616 6.017 -23.313 1.00 86.12 136 GLY A CA 1
ATOM 1062 C C . GLY A 1 136 ? 2.887 7.005 -22.400 1.00 86.12 136 GLY A C 1
ATOM 1063 O O . GLY A 1 136 ? 1.779 7.410 -22.725 1.00 86.12 136 GLY A O 1
ATOM 1064 N N . ASP A 1 137 ? 3.470 7.358 -21.256 1.00 90.81 137 ASP A N 1
ATOM 1065 C CA . ASP A 1 137 ? 2.844 8.228 -20.260 1.00 90.81 137 ASP A CA 1
ATOM 1066 C C . ASP A 1 137 ? 2.929 9.703 -20.696 1.00 90.81 137 ASP A C 1
ATOM 1068 O O . ASP A 1 137 ? 3.996 10.182 -21.096 1.00 90.81 137 ASP A O 1
ATOM 1072 N N . ILE A 1 138 ? 1.796 10.407 -20.658 1.00 90.12 138 ILE A N 1
ATOM 1073 C CA . ILE A 1 138 ? 1.637 11.788 -21.149 1.00 90.12 138 ILE A CA 1
ATOM 1074 C C . ILE A 1 138 ? 1.817 12.858 -20.057 1.00 90.12 138 ILE A C 1
ATOM 1076 O O . ILE A 1 138 ? 1.569 14.034 -20.304 1.00 90.12 138 ILE A O 1
ATOM 1080 N N . THR A 1 139 ? 2.211 12.455 -18.848 1.00 92.62 139 THR A N 1
ATOM 1081 C CA . THR A 1 139 ? 2.474 13.357 -17.714 1.00 92.62 139 THR A CA 1
ATOM 1082 C C . THR A 1 139 ? 3.974 13.627 -17.541 1.00 92.62 139 THR A C 1
ATOM 1084 O O . THR A 1 139 ? 4.804 12.940 -18.146 1.00 92.62 139 THR A O 1
ATOM 1087 N N . SER A 1 140 ? 4.339 14.579 -16.674 1.00 92.38 140 SER A N 1
ATOM 1088 C CA . SER A 1 140 ? 5.738 14.882 -16.309 1.00 92.38 140 SER A CA 1
ATOM 1089 C C . SER A 1 140 ? 6.549 13.633 -15.929 1.00 92.38 140 SER A C 1
ATOM 1091 O O . SER A 1 140 ? 7.716 13.511 -16.293 1.00 92.38 140 SER A O 1
ATOM 1093 N N . HIS A 1 141 ? 5.918 12.657 -15.274 1.00 94.56 141 HIS A N 1
ATOM 1094 C CA . HIS A 1 141 ? 6.514 11.363 -14.931 1.00 94.56 141 HIS A CA 1
ATOM 1095 C C . HIS A 1 141 ? 6.988 10.573 -16.167 1.00 94.56 141 HIS A C 1
ATOM 1097 O O . HIS A 1 141 ? 8.072 9.986 -16.170 1.00 94.56 141 HIS A O 1
ATOM 1103 N N . GLY A 1 142 ? 6.204 10.591 -17.249 1.00 93.75 142 GLY A N 1
ATOM 1104 C CA . GLY A 1 142 ? 6.592 10.004 -18.530 1.00 93.75 142 GLY A CA 1
ATOM 1105 C C . GLY A 1 142 ? 7.754 10.733 -19.193 1.00 93.75 142 GLY A C 1
ATOM 1106 O O . GLY A 1 142 ? 8.614 10.102 -19.803 1.00 93.75 142 GLY A O 1
ATOM 1107 N N . GLU A 1 143 ? 7.798 12.059 -19.074 1.00 90.69 143 GLU A N 1
ATOM 1108 C CA . GLU A 1 143 ? 8.891 12.869 -19.615 1.00 90.69 143 GLU A CA 1
ATOM 1109 C C . GLU A 1 143 ? 10.196 12.639 -18.855 1.00 90.69 143 GLU A C 1
ATOM 1111 O O . GLU A 1 143 ? 11.223 12.412 -19.489 1.00 90.69 143 GLU A O 1
ATOM 1116 N N . ASN A 1 144 ? 10.150 12.599 -17.522 1.00 91.88 144 ASN A N 1
ATOM 1117 C CA . ASN A 1 144 ? 11.302 12.290 -16.675 1.00 91.88 144 ASN A CA 1
ATOM 1118 C C . ASN A 1 144 ? 11.868 10.898 -17.000 1.00 91.88 144 ASN A C 1
ATOM 1120 O O . ASN A 1 144 ? 13.051 10.775 -17.304 1.00 91.88 144 ASN A O 1
ATOM 1124 N N . TYR A 1 145 ? 11.009 9.874 -17.078 1.00 94.88 145 TYR A N 1
ATOM 1125 C CA . TYR A 1 145 ? 11.394 8.525 -17.514 1.00 94.88 145 TYR A CA 1
ATOM 1126 C C . TYR A 1 145 ? 12.064 8.494 -18.896 1.00 94.88 145 TYR A C 1
ATOM 1128 O O . TYR A 1 145 ? 13.007 7.734 -19.120 1.00 94.88 145 TYR A O 1
ATOM 1136 N N . ARG A 1 146 ? 11.564 9.297 -19.846 1.00 93.25 146 ARG A N 1
ATOM 1137 C CA . ARG A 1 146 ? 12.150 9.393 -21.189 1.00 93.25 146 ARG A CA 1
ATOM 1138 C C . ARG A 1 146 ? 13.511 10.090 -21.154 1.00 93.25 146 ARG A C 1
ATOM 1140 O O . ARG A 1 146 ? 14.421 9.572 -21.789 1.00 93.25 146 ARG A O 1
ATOM 1147 N N . LYS A 1 147 ? 13.680 11.165 -20.375 1.00 91.81 147 LYS A N 1
ATOM 1148 C CA . LYS A 1 147 ? 14.959 11.886 -20.206 1.00 91.81 147 LYS A CA 1
ATOM 1149 C C . LYS A 1 147 ? 16.076 10.994 -19.642 1.00 91.81 147 LYS A C 1
ATOM 1151 O O . LYS A 1 147 ? 17.213 11.116 -20.076 1.00 91.81 147 LYS A O 1
ATOM 1156 N N . THR A 1 148 ? 15.765 10.043 -18.755 1.00 90.56 148 THR A N 1
ATOM 1157 C CA . THR A 1 148 ? 16.755 9.070 -18.235 1.00 90.56 148 THR A CA 1
ATOM 1158 C C . THR A 1 148 ? 17.213 8.031 -19.276 1.00 90.56 148 THR A C 1
ATOM 1160 O O . THR A 1 148 ? 18.218 7.360 -19.071 1.00 90.56 148 THR A O 1
ATOM 1163 N N . LEU A 1 149 ? 16.489 7.861 -20.389 1.00 94.06 149 LEU A N 1
ATOM 1164 C CA . LEU A 1 149 ? 16.785 6.852 -21.425 1.00 94.06 149 LEU A CA 1
ATOM 1165 C C . LEU A 1 149 ? 17.124 7.451 -22.796 1.00 94.06 149 LEU A C 1
ATOM 1167 O O . LEU A 1 149 ? 17.657 6.752 -23.657 1.00 94.06 149 LEU A O 1
ATOM 1171 N N . MET A 1 150 ? 16.799 8.722 -23.013 1.00 94.12 150 MET A N 1
ATOM 1172 C CA . MET A 1 150 ? 16.937 9.441 -24.272 1.00 94.12 150 MET A CA 1
ATOM 1173 C C . MET A 1 150 ? 17.372 10.877 -23.970 1.00 94.12 150 MET A C 1
ATOM 1175 O O . MET A 1 150 ? 16.639 11.610 -23.303 1.00 94.12 150 MET A O 1
ATOM 1179 N N . ARG A 1 151 ? 18.513 11.308 -24.511 1.00 94.31 151 ARG A N 1
ATOM 1180 C CA . ARG A 1 151 ? 18.870 12.729 -24.560 1.00 94.31 151 ARG A CA 1
ATOM 1181 C C . ARG A 1 151 ? 17.989 13.411 -25.606 1.00 94.31 151 ARG A C 1
ATOM 1183 O O . ARG A 1 151 ? 17.869 12.894 -26.717 1.00 94.31 151 ARG A O 1
ATOM 1190 N N . ASP A 1 152 ? 17.353 14.517 -25.231 1.00 92.44 152 ASP A N 1
ATOM 1191 C CA . ASP A 1 152 ? 16.711 15.442 -26.171 1.00 92.44 152 ASP A CA 1
ATOM 1192 C C . ASP A 1 152 ? 17.800 16.382 -26.694 1.00 92.44 152 ASP A C 1
ATOM 1194 O O . ASP A 1 152 ? 18.517 16.994 -25.903 1.00 92.44 152 ASP A O 1
ATOM 1198 N N . GLU A 1 153 ? 17.965 16.427 -28.010 1.00 92.69 153 GLU A N 1
ATOM 1199 C CA . GLU A 1 153 ? 19.041 17.149 -28.698 1.00 92.69 153 GLU A CA 1
ATOM 1200 C C . GLU A 1 153 ? 18.496 18.436 -29.356 1.00 92.69 153 GLU A C 1
ATOM 1202 O O . GLU A 1 153 ? 19.184 19.076 -30.146 1.00 92.69 153 GLU A O 1
ATOM 1207 N N . GLY A 1 154 ? 17.243 18.808 -29.052 1.00 89.00 154 GLY A N 1
ATOM 1208 C CA . GLY A 1 154 ? 16.513 19.876 -29.730 1.00 89.00 154 GLY A CA 1
ATOM 1209 C C . GLY A 1 154 ? 15.762 19.384 -30.970 1.00 89.00 154 GLY A C 1
ATOM 1210 O O . GLY A 1 154 ? 15.991 18.293 -31.488 1.00 89.00 154 GLY A O 1
ATOM 1211 N N . GLU A 1 155 ? 14.796 20.179 -31.439 1.00 87.06 155 GLU A N 1
ATOM 1212 C CA . GLU A 1 155 ? 14.036 19.936 -32.685 1.00 87.06 155 GLU A CA 1
ATOM 1213 C C . GLU A 1 155 ? 13.392 18.535 -32.815 1.00 87.06 155 GLU A C 1
ATOM 1215 O O . GLU A 1 155 ? 13.065 18.077 -33.910 1.00 87.06 155 GLU A O 1
ATOM 1220 N N . LYS A 1 156 ? 13.137 17.869 -31.677 1.00 87.88 156 LYS A N 1
ATOM 1221 C CA . LYS A 1 156 ? 12.661 16.476 -31.566 1.00 87.88 156 LYS A CA 1
ATOM 1222 C C . LYS A 1 156 ? 13.658 15.412 -32.063 1.00 87.88 156 LYS A C 1
ATOM 1224 O O . LYS A 1 156 ? 13.239 14.316 -32.457 1.00 87.88 156 LYS A O 1
ATOM 1229 N N . HIS A 1 157 ? 14.951 15.711 -32.047 1.00 93.31 157 HIS A N 1
ATOM 1230 C CA . HIS A 1 157 ? 16.023 14.738 -32.226 1.00 93.31 157 HIS A CA 1
ATOM 1231 C C . HIS A 1 157 ? 16.338 14.071 -30.885 1.00 93.31 157 HIS A C 1
ATOM 1233 O O . HIS A 1 157 ? 16.526 14.743 -29.874 1.00 93.31 157 HIS A O 1
ATOM 1239 N N . TYR A 1 158 ? 16.376 12.735 -30.870 1.00 94.19 158 TYR A N 1
ATOM 1240 C CA . TYR A 1 158 ? 16.589 11.962 -29.646 1.00 94.19 158 TYR A CA 1
ATOM 1241 C C . TYR A 1 158 ? 17.725 10.947 -29.781 1.00 94.19 158 TYR A C 1
ATOM 1243 O O . TYR A 1 158 ? 17.673 10.053 -30.634 1.00 94.19 158 TYR A O 1
ATOM 1251 N N . THR A 1 159 ? 18.705 11.016 -28.882 1.00 95.38 159 THR A N 1
ATOM 1252 C CA . THR A 1 159 ? 19.816 10.055 -28.808 1.00 95.38 159 THR A CA 1
ATOM 1253 C C . THR A 1 159 ? 19.599 9.072 -27.650 1.00 95.38 159 THR A C 1
ATOM 1255 O O . THR A 1 159 ? 19.488 9.508 -26.503 1.00 95.38 159 THR A O 1
ATOM 1258 N N . PRO A 1 160 ? 19.517 7.751 -27.908 1.00 95.06 160 PRO A N 1
ATOM 1259 C CA . PRO A 1 160 ? 19.507 6.721 -26.866 1.00 95.06 160 PRO A CA 1
ATOM 1260 C C . PRO A 1 160 ? 20.681 6.835 -25.879 1.00 95.06 160 PRO A C 1
ATOM 1262 O O . PRO A 1 160 ? 21.823 6.985 -26.305 1.00 95.06 160 PRO A O 1
ATOM 1265 N N . LEU A 1 161 ? 20.396 6.706 -24.578 1.00 95.25 161 LEU A N 1
ATOM 1266 C CA . LEU A 1 161 ? 21.389 6.702 -23.486 1.00 95.25 161 LEU A CA 1
ATOM 1267 C C . LEU A 1 161 ? 21.668 5.302 -22.909 1.00 95.25 161 LEU A C 1
ATOM 1269 O O . LEU A 1 161 ? 22.587 5.126 -22.114 1.00 95.25 161 LEU A O 1
ATOM 1273 N N . MET A 1 162 ? 20.875 4.298 -23.285 1.00 95.19 162 MET A N 1
ATOM 1274 C CA . MET A 1 162 ? 21.108 2.908 -22.895 1.00 95.19 162 MET A CA 1
ATOM 1275 C C . MET A 1 162 ? 22.156 2.239 -23.790 1.00 95.19 162 MET A C 1
ATOM 1277 O O . MET A 1 162 ? 22.105 2.346 -25.014 1.00 95.19 162 MET A O 1
ATOM 1281 N N . HIS A 1 163 ? 23.053 1.481 -23.171 1.00 97.38 163 HIS A N 1
ATOM 1282 C CA . HIS A 1 163 ? 24.089 0.678 -23.811 1.00 97.38 163 HIS A CA 1
ATOM 1283 C C . HIS A 1 163 ? 23.667 -0.795 -23.888 1.00 97.38 163 HIS A C 1
ATOM 1285 O O . HIS A 1 163 ? 22.841 -1.254 -23.099 1.00 97.38 163 HIS A O 1
ATOM 1291 N N . GLY A 1 164 ? 24.235 -1.537 -24.838 1.00 98.00 164 GLY A N 1
ATOM 1292 C CA . GLY A 1 164 ? 24.172 -2.994 -24.917 1.00 98.00 164 GLY A CA 1
ATOM 1293 C C . GLY A 1 164 ? 25.408 -3.650 -24.294 1.00 98.00 164 GLY A C 1
ATOM 1294 O O . GLY A 1 164 ? 26.519 -3.129 -24.398 1.00 98.00 164 GLY A O 1
ATOM 1295 N N . GLY A 1 165 ? 25.220 -4.801 -23.658 1.00 98.06 165 GLY A N 1
ATOM 1296 C CA . GLY A 1 165 ? 26.291 -5.614 -23.084 1.00 98.06 165 GLY A CA 1
ATOM 1297 C C . GLY A 1 165 ? 25.813 -7.022 -22.739 1.00 98.06 165 GLY A C 1
ATOM 1298 O O . GLY A 1 165 ? 24.725 -7.430 -23.146 1.00 98.06 165 GLY A O 1
ATOM 1299 N N . TYR A 1 166 ? 26.620 -7.749 -21.972 1.00 97.69 166 TYR A N 1
ATOM 1300 C CA . TYR A 1 166 ? 26.400 -9.149 -21.613 1.00 97.69 166 TYR A CA 1
ATOM 1301 C C . TYR A 1 166 ? 26.551 -9.353 -20.112 1.00 97.69 166 TYR A C 1
ATOM 1303 O O . TYR A 1 166 ? 27.509 -8.869 -19.512 1.00 97.69 166 TYR A O 1
ATOM 1311 N N . MET A 1 167 ? 25.630 -10.099 -19.509 1.00 97.31 167 MET A N 1
ATOM 1312 C CA . MET A 1 167 ? 25.757 -10.534 -18.120 1.00 97.31 167 MET A CA 1
ATOM 1313 C C . MET A 1 167 ? 26.894 -11.545 -18.000 1.00 97.31 167 MET A C 1
ATOM 1315 O O . MET A 1 167 ? 26.925 -12.533 -18.733 1.00 97.31 167 MET A O 1
ATOM 1319 N N . VAL A 1 168 ? 27.813 -11.304 -17.069 1.00 95.62 168 VAL A N 1
ATOM 1320 C CA . VAL A 1 168 ? 28.953 -12.181 -16.782 1.00 95.62 168 VAL A CA 1
ATOM 1321 C C . VAL A 1 168 ? 29.088 -12.405 -15.281 1.00 95.62 168 VAL A C 1
ATOM 1323 O O . VAL A 1 168 ? 28.775 -11.517 -14.481 1.00 95.62 168 VAL A O 1
ATOM 1326 N N . ARG A 1 169 ? 29.577 -13.582 -14.889 1.00 90.62 169 ARG A N 1
ATOM 1327 C CA . ARG A 1 169 ? 30.034 -13.825 -13.516 1.00 90.62 169 ARG A CA 1
ATOM 1328 C C . ARG A 1 169 ? 31.416 -13.222 -13.281 1.00 90.62 169 ARG A C 1
ATOM 1330 O O . ARG A 1 169 ? 32.306 -13.335 -14.121 1.00 90.62 169 ARG A O 1
ATOM 1337 N N . THR A 1 170 ? 31.603 -12.598 -12.123 1.00 83.69 170 THR A N 1
ATOM 1338 C CA . THR A 1 170 ? 32.927 -12.183 -11.640 1.00 83.69 170 THR A CA 1
ATOM 1339 C C . THR A 1 170 ? 33.685 -13.376 -11.044 1.00 83.69 170 THR A C 1
ATOM 1341 O O . THR A 1 170 ? 33.102 -14.423 -10.753 1.00 83.69 170 THR A O 1
ATOM 1344 N N . ALA A 1 171 ? 34.979 -13.198 -10.759 1.00 74.44 171 ALA A N 1
ATOM 1345 C CA . ALA A 1 171 ? 35.759 -14.165 -9.980 1.00 74.44 171 ALA A CA 1
ATOM 1346 C C . ALA A 1 171 ? 35.229 -14.370 -8.539 1.00 74.44 171 ALA A C 1
ATOM 1348 O O . ALA A 1 171 ? 35.510 -15.393 -7.927 1.00 74.44 171 ALA A O 1
ATOM 1349 N N . THR A 1 172 ? 34.431 -13.432 -8.008 1.00 70.50 172 THR A N 1
ATOM 1350 C CA . THR A 1 172 ? 33.728 -13.552 -6.714 1.00 70.50 172 THR A CA 1
ATOM 1351 C C . THR A 1 172 ? 32.328 -14.165 -6.843 1.00 70.50 172 THR A C 1
ATOM 1353 O O . THR A 1 172 ? 31.543 -14.095 -5.902 1.00 70.50 172 THR A O 1
ATOM 1356 N N . ASN A 1 173 ? 31.991 -14.741 -8.007 1.00 74.25 173 ASN A N 1
ATOM 1357 C CA . ASN A 1 173 ? 30.681 -15.323 -8.332 1.00 74.25 173 ASN A CA 1
ATOM 1358 C C . ASN A 1 173 ? 29.498 -14.318 -8.306 1.00 74.25 173 ASN A C 1
ATOM 1360 O O . ASN A 1 173 ? 28.332 -14.713 -8.423 1.00 74.25 173 ASN A O 1
ATOM 1364 N N . ASP A 1 174 ? 29.804 -13.021 -8.195 1.00 85.19 174 ASP A N 1
ATOM 1365 C CA . ASP A 1 174 ? 28.868 -11.901 -8.308 1.00 85.19 174 ASP A CA 1
ATOM 1366 C C . ASP A 1 174 ? 28.487 -11.652 -9.782 1.00 85.19 174 ASP A C 1
ATOM 1368 O O . ASP A 1 174 ? 29.077 -12.219 -10.705 1.00 85.19 174 ASP A O 1
ATOM 1372 N N . TRP A 1 175 ? 27.488 -10.797 -10.019 1.00 94.00 175 TRP A N 1
ATOM 1373 C CA . TRP A 1 175 ? 27.077 -10.395 -11.367 1.00 94.00 175 TRP A CA 1
ATOM 1374 C C . TRP A 1 175 ? 27.711 -9.067 -11.782 1.00 94.00 175 TRP A C 1
ATOM 1376 O O . TRP A 1 175 ? 27.669 -8.087 -11.042 1.00 94.00 175 TRP A O 1
ATOM 1386 N N . ALA A 1 176 ? 28.207 -9.020 -13.014 1.00 96.69 176 ALA A N 1
ATOM 1387 C CA . ALA A 1 176 ? 28.660 -7.807 -13.681 1.00 96.69 176 ALA A CA 1
ATOM 1388 C C . ALA A 1 176 ? 28.141 -7.767 -15.129 1.00 96.69 176 ALA A C 1
ATOM 1390 O O . ALA A 1 176 ? 27.651 -8.768 -15.661 1.00 96.69 176 ALA A O 1
ATOM 1391 N N . ILE A 1 177 ? 28.264 -6.611 -15.783 1.00 98.19 177 ILE A N 1
ATOM 1392 C CA . ILE A 1 177 ? 27.972 -6.440 -17.210 1.00 98.19 177 ILE A CA 1
ATOM 1393 C C . ILE A 1 177 ? 29.279 -6.214 -17.964 1.00 98.19 177 ILE A C 1
ATOM 1395 O O . ILE A 1 177 ? 29.953 -5.208 -17.759 1.00 98.19 177 ILE A O 1
ATOM 1399 N N . ARG A 1 178 ? 29.622 -7.115 -18.885 1.00 97.62 178 ARG A N 1
ATOM 1400 C CA . ARG A 1 178 ? 30.653 -6.879 -19.900 1.00 97.62 178 ARG A CA 1
ATOM 1401 C C . ARG A 1 178 ? 30.053 -5.975 -20.991 1.00 97.62 178 ARG A C 1
ATOM 1403 O O . ARG A 1 178 ? 29.079 -6.397 -21.620 1.00 97.62 178 ARG A O 1
ATOM 1410 N N . PRO A 1 179 ? 30.579 -4.763 -21.243 1.00 98.25 179 PRO A N 1
ATOM 1411 C CA . PRO A 1 179 ? 30.095 -3.920 -22.337 1.00 98.25 179 PRO A CA 1
ATOM 1412 C C . PRO A 1 179 ? 30.247 -4.608 -23.700 1.00 98.25 179 PRO A C 1
ATOM 1414 O O . PRO A 1 179 ? 31.158 -5.412 -23.896 1.00 98.25 179 PRO A O 1
ATOM 1417 N N . ALA A 1 180 ? 29.373 -4.292 -24.654 1.00 98.31 180 ALA A N 1
ATOM 1418 C CA . ALA A 1 180 ? 29.627 -4.597 -26.062 1.00 98.31 180 ALA A CA 1
ATOM 1419 C C . ALA A 1 180 ? 30.551 -3.534 -26.678 1.00 98.31 180 ALA A C 1
ATOM 1421 O O . ALA A 1 180 ? 30.558 -2.387 -26.224 1.00 98.31 180 ALA A O 1
ATOM 1422 N N . LYS A 1 181 ? 31.309 -3.893 -27.723 1.00 97.81 181 LYS A N 1
ATOM 1423 C CA . LYS A 1 181 ? 32.208 -2.953 -28.414 1.00 97.81 181 LYS A CA 1
ATOM 1424 C C . LYS A 1 181 ? 31.432 -1.746 -28.939 1.00 97.81 181 LYS A C 1
ATOM 1426 O O . LYS A 1 181 ? 30.354 -1.893 -29.516 1.00 97.81 181 LYS A O 1
ATOM 1431 N N . ASN A 1 182 ? 31.996 -0.552 -28.782 1.00 96.12 182 ASN A N 1
ATOM 1432 C CA . ASN A 1 182 ? 31.422 0.666 -29.346 1.00 96.12 182 ASN A CA 1
ATOM 1433 C C . ASN A 1 182 ? 31.794 0.779 -30.835 1.00 96.12 182 ASN A C 1
ATOM 1435 O O . ASN A 1 182 ? 32.962 0.943 -31.181 1.00 96.12 182 ASN A O 1
ATOM 1439 N N . ILE A 1 183 ? 30.803 0.674 -31.721 1.00 94.12 183 ILE A N 1
ATOM 1440 C CA . ILE A 1 183 ? 30.966 0.729 -33.178 1.00 94.12 183 ILE A CA 1
ATOM 1441 C C . ILE A 1 183 ? 30.086 1.867 -33.701 1.00 94.12 183 ILE A C 1
ATOM 1443 O O . ILE A 1 183 ? 28.864 1.854 -33.543 1.00 94.12 183 ILE A O 1
ATOM 1447 N N . GLY A 1 184 ? 30.716 2.880 -34.302 1.00 89.06 184 GLY A N 1
ATOM 1448 C CA . GLY A 1 184 ? 30.027 4.061 -34.834 1.00 89.06 184 GLY A CA 1
ATOM 1449 C C . GLY A 1 184 ? 29.360 4.955 -33.778 1.00 89.06 184 GLY A C 1
ATOM 1450 O O . GLY A 1 184 ? 28.504 5.759 -34.130 1.00 89.06 184 GLY A O 1
ATOM 1451 N N . GLY A 1 185 ? 29.704 4.822 -32.493 1.00 93.38 185 GLY A N 1
ATOM 1452 C CA . GLY A 1 185 ? 29.077 5.575 -31.399 1.00 93.38 185 GLY A CA 1
ATOM 1453 C C . GLY A 1 185 ? 27.888 4.872 -30.730 1.00 93.38 185 GLY A C 1
ATOM 1454 O O . GLY A 1 185 ? 27.195 5.499 -29.931 1.00 93.38 185 GLY A O 1
ATOM 1455 N N . THR A 1 186 ? 27.636 3.593 -31.031 1.00 96.44 186 THR A N 1
ATOM 1456 C CA . THR A 1 186 ? 26.643 2.754 -30.338 1.00 96.44 186 THR A CA 1
ATOM 1457 C C . THR A 1 186 ? 27.190 1.353 -30.046 1.00 96.44 186 THR A C 1
ATOM 1459 O O . THR A 1 186 ? 28.196 0.922 -30.598 1.00 96.44 186 THR A O 1
ATOM 1462 N N . THR A 1 187 ? 26.507 0.626 -29.166 1.00 97.75 187 THR A N 1
ATOM 1463 C CA . THR A 1 187 ? 26.828 -0.742 -28.709 1.00 97.75 187 THR A CA 1
ATOM 1464 C C . THR A 1 187 ? 25.818 -1.791 -29.206 1.00 97.75 187 THR A C 1
ATOM 1466 O O . THR A 1 187 ? 25.924 -2.979 -28.898 1.00 97.75 187 THR A O 1
ATOM 1469 N N . PHE A 1 188 ? 24.810 -1.360 -29.974 1.00 97.62 188 PHE A N 1
ATOM 1470 C CA . PHE A 1 188 ? 23.792 -2.222 -30.574 1.00 97.62 188 PHE A CA 1
ATOM 1471 C C . PHE A 1 188 ? 23.185 -1.593 -31.839 1.00 97.62 188 PHE A C 1
ATOM 1473 O O . PHE A 1 188 ? 23.101 -0.367 -31.971 1.00 97.62 188 PHE A O 1
ATOM 1480 N N . ALA A 1 189 ? 22.662 -2.446 -32.721 1.00 97.31 189 ALA A N 1
ATOM 1481 C CA . ALA A 1 189 ? 21.862 -2.075 -33.887 1.00 97.31 189 ALA A CA 1
ATOM 1482 C C . ALA A 1 189 ? 20.400 -2.541 -33.754 1.00 97.31 189 ALA A C 1
ATOM 1484 O O . ALA A 1 189 ? 20.039 -3.332 -32.876 1.00 97.31 189 ALA A O 1
ATOM 1485 N N . ARG A 1 190 ? 19.533 -2.061 -34.653 1.00 96.19 190 ARG A N 1
ATOM 1486 C CA . ARG A 1 190 ? 18.189 -2.621 -34.874 1.00 96.19 190 ARG A CA 1
ATOM 1487 C C . ARG A 1 190 ? 18.179 -3.478 -36.134 1.00 96.19 190 ARG A C 1
ATOM 1489 O O . ARG A 1 190 ? 18.574 -3.007 -37.199 1.00 96.19 190 ARG A O 1
ATOM 1496 N N . ILE A 1 191 ? 17.653 -4.690 -36.012 1.00 96.81 191 ILE A N 1
ATOM 1497 C CA . ILE A 1 191 ? 17.380 -5.600 -37.129 1.00 96.81 191 ILE A CA 1
ATOM 1498 C C . ILE A 1 191 ? 15.869 -5.648 -37.372 1.00 96.81 191 ILE A C 1
ATOM 1500 O O . ILE A 1 191 ? 15.085 -5.533 -36.424 1.00 96.81 191 ILE A O 1
ATOM 1504 N N . ARG A 1 192 ? 15.436 -5.788 -38.628 1.00 96.25 192 ARG A N 1
ATOM 1505 C CA . ARG A 1 192 ? 14.026 -6.070 -38.940 1.00 96.25 192 ARG A CA 1
ATOM 1506 C C . ARG A 1 192 ? 13.674 -7.471 -38.429 1.00 96.25 192 ARG A C 1
ATOM 1508 O O . ARG A 1 192 ? 14.536 -8.338 -38.401 1.00 96.25 192 ARG A O 1
ATOM 1515 N N . ILE A 1 193 ? 12.434 -7.684 -37.995 1.00 94.94 193 ILE A N 1
ATOM 1516 C CA . ILE A 1 193 ? 11.975 -9.040 -37.665 1.00 94.94 193 ILE A CA 1
ATOM 1517 C C . ILE A 1 193 ? 11.855 -9.841 -38.963 1.00 94.94 193 ILE A C 1
ATOM 1519 O O . ILE A 1 193 ? 11.079 -9.462 -39.843 1.00 94.94 193 ILE A O 1
ATOM 1523 N N . ASP A 1 194 ? 12.623 -10.924 -39.045 1.00 94.25 194 ASP A N 1
ATOM 1524 C CA . ASP A 1 194 ? 12.535 -11.962 -40.067 1.00 94.25 194 ASP A CA 1
ATOM 1525 C C . ASP A 1 194 ? 12.669 -13.319 -39.369 1.00 94.25 194 ASP A C 1
ATOM 1527 O O . ASP A 1 194 ? 13.762 -13.749 -39.006 1.00 94.25 194 ASP A O 1
ATOM 1531 N N . GLU A 1 195 ? 11.532 -13.970 -39.129 1.00 92.50 195 GLU A N 1
ATOM 1532 C CA . GLU A 1 195 ? 11.492 -15.253 -38.425 1.00 92.50 195 GLU A CA 1
ATOM 1533 C C . GLU A 1 195 ? 12.195 -16.361 -39.231 1.00 92.50 195 GLU A C 1
ATOM 1535 O O . GLU A 1 195 ? 12.855 -17.205 -38.637 1.00 92.50 195 GLU A O 1
ATOM 1540 N N . ARG A 1 196 ? 12.191 -16.302 -40.577 1.00 93.81 196 ARG A N 1
ATOM 1541 C CA . ARG A 1 196 ? 12.878 -17.305 -41.417 1.00 93.81 196 ARG A CA 1
ATOM 1542 C C . ARG A 1 196 ? 14.385 -17.290 -41.204 1.00 93.81 196 ARG A C 1
ATOM 1544 O O . ARG A 1 196 ? 15.010 -18.344 -41.264 1.00 93.81 196 ARG A O 1
ATOM 1551 N N . LEU A 1 197 ? 14.961 -16.107 -40.984 1.00 93.75 197 LEU A N 1
ATOM 1552 C CA . LEU A 1 197 ? 16.357 -15.960 -40.583 1.00 93.75 197 LEU A CA 1
ATOM 1553 C C . LEU A 1 197 ? 16.542 -16.384 -39.122 1.00 93.75 197 LEU A C 1
ATOM 1555 O O . LEU A 1 197 ? 17.465 -17.131 -38.819 1.00 93.75 197 LEU A O 1
ATOM 1559 N N . PHE A 1 198 ? 15.676 -15.917 -38.215 1.00 93.62 198 PHE A N 1
ATOM 1560 C CA . PHE A 1 198 ? 15.842 -16.129 -36.773 1.00 93.62 198 PHE A CA 1
ATOM 1561 C C . PHE A 1 198 ? 15.738 -17.599 -36.350 1.00 93.62 198 PHE A C 1
ATOM 1563 O O . PHE A 1 198 ? 16.447 -18.000 -35.429 1.00 93.62 198 PHE A O 1
ATOM 1570 N N . ASP A 1 199 ? 14.916 -18.397 -37.031 1.00 92.44 199 ASP A N 1
ATOM 1571 C CA . ASP A 1 199 ? 14.749 -19.830 -36.762 1.00 92.44 199 ASP A CA 1
ATOM 1572 C C . ASP A 1 199 ? 15.970 -20.671 -37.195 1.00 92.44 199 ASP A C 1
ATOM 1574 O O . ASP A 1 199 ? 16.123 -21.807 -36.750 1.00 92.44 199 ASP A O 1
ATOM 1578 N N . GLN A 1 200 ? 16.876 -20.109 -38.010 1.00 95.31 200 GLN A N 1
ATOM 1579 C CA . GLN A 1 200 ? 18.153 -20.731 -38.400 1.00 95.31 200 GLN A CA 1
ATOM 1580 C C . GLN A 1 200 ? 19.317 -20.380 -37.456 1.00 95.31 200 GLN A C 1
ATOM 1582 O O . GLN A 1 200 ? 20.396 -20.963 -37.566 1.00 95.31 200 GLN A O 1
ATOM 1587 N N . LEU A 1 201 ? 19.147 -19.411 -36.548 1.00 96.31 201 LEU A N 1
ATOM 1588 C CA . LEU A 1 201 ? 20.249 -18.909 -35.725 1.00 96.31 201 LEU A CA 1
ATOM 1589 C C . LEU A 1 201 ? 20.573 -19.850 -34.560 1.00 96.31 201 LEU A C 1
ATOM 1591 O O . LEU A 1 201 ? 19.693 -20.336 -33.844 1.00 96.31 201 LEU A O 1
ATOM 1595 N N . ARG A 1 202 ? 21.867 -20.030 -34.290 1.00 95.06 202 ARG A N 1
ATOM 1596 C CA . ARG A 1 202 ? 22.334 -20.807 -33.139 1.00 95.06 202 ARG A CA 1
ATOM 1597 C C . ARG A 1 202 ? 22.007 -20.081 -31.834 1.00 95.06 202 ARG A C 1
ATOM 1599 O O . ARG A 1 202 ? 22.357 -18.921 -31.640 1.00 95.06 202 ARG A O 1
ATOM 1606 N N . LYS A 1 203 ? 21.332 -20.767 -30.912 1.00 94.50 203 LYS A N 1
ATOM 1607 C CA . LYS A 1 203 ? 20.954 -20.211 -29.606 1.00 94.50 203 LYS A CA 1
ATOM 1608 C C . LYS A 1 203 ? 22.168 -20.097 -28.675 1.00 94.50 203 LYS A C 1
ATOM 1610 O O . LYS A 1 203 ? 22.887 -21.075 -28.477 1.00 94.50 203 LYS A O 1
ATOM 1615 N N . VAL A 1 204 ? 22.342 -18.932 -28.048 1.00 92.56 204 VAL A N 1
ATOM 1616 C CA . VAL A 1 204 ? 23.383 -18.693 -27.034 1.00 92.56 204 VAL A CA 1
ATOM 1617 C C . VAL A 1 204 ? 23.137 -19.598 -25.824 1.00 92.56 204 VAL A C 1
ATOM 1619 O O . VAL A 1 204 ? 22.006 -19.725 -25.344 1.00 92.56 204 VAL A O 1
ATOM 1622 N N . LYS A 1 205 ? 24.205 -20.225 -25.314 1.00 89.62 205 LYS A N 1
ATOM 1623 C CA . LYS A 1 205 ? 24.151 -21.198 -24.211 1.00 89.62 205 LYS A CA 1
ATOM 1624 C C . LYS A 1 205 ? 23.322 -20.672 -23.029 1.00 89.62 205 LYS A C 1
ATOM 1626 O O . LYS A 1 205 ? 23.482 -19.535 -22.597 1.00 89.62 205 LYS A O 1
ATOM 1631 N N . ASN A 1 206 ? 22.435 -21.520 -22.504 1.00 86.62 206 ASN A N 1
ATOM 1632 C CA . ASN A 1 206 ? 21.519 -21.248 -21.383 1.00 86.62 206 ASN A CA 1
ATOM 1633 C C . ASN A 1 206 ? 20.499 -20.098 -21.572 1.00 86.62 206 ASN A C 1
ATOM 1635 O O . ASN A 1 206 ? 19.659 -19.903 -20.693 1.00 86.62 206 ASN A O 1
ATOM 1639 N N . CYS A 1 207 ? 20.514 -19.356 -22.683 1.00 90.44 207 CYS A N 1
ATOM 1640 C CA . CYS A 1 207 ? 19.674 -18.173 -22.875 1.00 90.44 207 CYS A CA 1
ATOM 1641 C C . CYS A 1 207 ? 18.430 -18.490 -23.721 1.00 90.44 207 CYS A C 1
ATOM 1643 O O . CYS A 1 207 ? 18.524 -19.039 -24.818 1.00 90.44 207 CYS A O 1
ATOM 1645 N N . GLN A 1 208 ? 17.232 -18.125 -23.250 1.00 87.69 208 GLN A N 1
ATOM 1646 C CA . GLN A 1 208 ? 15.989 -18.494 -23.948 1.00 87.69 208 GLN A CA 1
ATOM 1647 C C . GLN A 1 208 ? 15.701 -17.652 -25.204 1.00 87.69 208 GLN A C 1
ATOM 1649 O O . GLN A 1 208 ? 15.051 -18.153 -26.124 1.00 87.69 208 GLN A O 1
ATOM 1654 N N . THR A 1 209 ? 16.216 -16.420 -25.273 1.00 92.25 209 THR A N 1
ATOM 1655 C CA . THR A 1 209 ? 15.895 -15.426 -26.318 1.00 92.25 209 THR A CA 1
ATOM 1656 C C . THR A 1 209 ? 17.110 -14.826 -27.031 1.00 92.25 209 THR A C 1
ATOM 1658 O O . THR A 1 209 ? 16.954 -13.875 -27.803 1.00 92.25 209 THR A O 1
ATOM 1661 N N . ALA A 1 210 ? 18.308 -15.355 -26.781 1.00 95.44 210 ALA A N 1
ATOM 1662 C CA . ALA A 1 210 ? 19.557 -14.847 -27.337 1.00 95.44 210 ALA A CA 1
ATOM 1663 C C . ALA A 1 210 ? 20.126 -15.806 -28.387 1.00 95.44 210 ALA A C 1
ATOM 1665 O O . ALA A 1 210 ? 20.175 -17.014 -28.150 1.00 95.44 210 ALA A O 1
ATOM 1666 N N . PHE A 1 211 ? 20.553 -15.272 -29.531 1.00 96.56 211 PHE A N 1
ATOM 1667 C CA . PHE A 1 211 ? 21.018 -16.063 -30.672 1.00 96.56 211 PHE A CA 1
ATOM 1668 C C . PHE A 1 211 ? 22.257 -15.427 -31.316 1.00 96.56 211 PHE A C 1
ATOM 1670 O O . PHE A 1 211 ? 22.324 -14.206 -31.458 1.00 96.56 211 PHE A O 1
ATOM 1677 N N . GLU A 1 212 ? 23.223 -16.260 -31.689 1.00 97.31 212 GLU A N 1
ATOM 1678 C CA . GLU A 1 212 ? 24.440 -15.901 -32.424 1.00 97.31 212 GLU A CA 1
ATOM 1679 C C . GLU A 1 212 ? 24.058 -15.463 -33.850 1.00 97.31 212 GLU A C 1
ATOM 1681 O O . GLU A 1 212 ? 23.243 -16.119 -34.500 1.00 97.31 212 GLU A O 1
ATOM 1686 N N . ILE A 1 213 ? 24.594 -14.335 -34.328 1.00 98.00 213 ILE A N 1
ATOM 1687 C CA . ILE A 1 213 ? 24.297 -13.788 -35.662 1.00 98.00 213 ILE A CA 1
ATOM 1688 C C . ILE A 1 213 ? 25.486 -12.987 -36.208 1.00 98.00 213 ILE A C 1
ATOM 1690 O O . ILE A 1 213 ? 26.177 -12.297 -35.456 1.00 98.00 213 ILE A O 1
ATOM 1694 N N . PHE A 1 214 ? 25.703 -13.019 -37.523 1.00 97.94 214 PHE A N 1
ATOM 1695 C CA . PHE A 1 214 ? 26.721 -12.208 -38.193 1.00 97.94 214 PHE A CA 1
ATOM 1696 C C . PHE A 1 214 ? 26.042 -11.066 -38.947 1.00 97.94 214 PHE A C 1
ATOM 1698 O O . PHE A 1 214 ? 25.092 -11.295 -39.692 1.00 97.94 214 PHE A O 1
ATOM 1705 N N . ILE A 1 215 ? 26.486 -9.823 -38.731 1.00 97.38 215 ILE A N 1
ATOM 1706 C CA . ILE A 1 215 ? 25.804 -8.622 -39.239 1.00 97.38 215 ILE A CA 1
ATOM 1707 C C . ILE A 1 215 ? 26.738 -7.596 -39.883 1.00 97.38 215 ILE A C 1
ATOM 1709 O O . ILE A 1 215 ? 27.899 -7.450 -39.509 1.00 97.38 215 ILE A O 1
ATOM 1713 N N . GLU A 1 216 ? 26.172 -6.825 -40.804 1.00 96.69 216 GLU A N 1
ATOM 1714 C CA . GLU A 1 216 ? 26.701 -5.579 -41.359 1.00 96.69 216 GLU A CA 1
ATOM 1715 C C . GLU A 1 216 ? 25.748 -4.434 -40.986 1.00 96.69 216 GLU A C 1
ATOM 1717 O O . GLU A 1 216 ? 24.524 -4.593 -41.039 1.00 96.69 216 GLU A O 1
ATOM 1722 N N . THR A 1 217 ? 26.282 -3.279 -40.585 1.00 95.75 217 THR A N 1
ATOM 1723 C CA . THR A 1 217 ? 25.495 -2.160 -40.036 1.00 95.75 217 THR A CA 1
ATOM 1724 C C . THR A 1 217 ? 25.773 -0.849 -40.748 1.00 95.75 217 THR A C 1
ATOM 1726 O O . THR A 1 217 ? 26.930 -0.482 -40.935 1.00 95.75 217 THR A O 1
ATOM 1729 N N . GLY A 1 218 ? 24.710 -0.105 -41.047 1.00 94.06 218 GLY A N 1
ATOM 1730 C CA . GLY A 1 218 ? 24.802 1.282 -41.492 1.00 94.06 218 GLY A CA 1
ATOM 1731 C C . GLY A 1 218 ? 25.207 2.235 -40.358 1.00 94.06 218 GLY A C 1
ATOM 1732 O O . GLY A 1 218 ? 25.301 1.812 -39.199 1.00 94.06 218 GLY A O 1
ATOM 1733 N N . PRO A 1 219 ? 25.419 3.526 -40.669 1.00 94.75 219 PRO A N 1
ATOM 1734 C CA . PRO A 1 219 ? 25.838 4.525 -39.691 1.00 94.75 219 PRO A CA 1
ATOM 1735 C C . PRO A 1 219 ? 24.844 4.659 -38.529 1.00 94.75 219 PRO A C 1
ATOM 1737 O O . PRO A 1 219 ? 23.637 4.442 -38.673 1.00 94.75 219 PRO A O 1
ATOM 1740 N N . TYR A 1 220 ? 25.357 5.042 -37.359 1.00 95.75 220 TYR A N 1
ATOM 1741 C CA . TYR A 1 220 ? 24.536 5.396 -36.204 1.00 95.75 220 TYR A CA 1
ATOM 1742 C C . TYR A 1 220 ? 24.037 6.833 -36.359 1.00 95.75 220 TYR A C 1
ATOM 1744 O O . TYR A 1 220 ? 24.625 7.764 -35.813 1.00 95.75 220 TYR A O 1
ATOM 1752 N N . ASP A 1 221 ? 22.966 7.010 -37.127 1.00 95.19 221 ASP A N 1
ATOM 1753 C CA . ASP A 1 221 ? 22.472 8.333 -37.514 1.00 95.19 221 ASP A CA 1
ATOM 1754 C C . ASP A 1 221 ? 20.986 8.531 -37.182 1.00 95.19 221 ASP A C 1
ATOM 1756 O O . ASP A 1 221 ? 20.274 7.585 -36.823 1.00 95.19 221 ASP A O 1
ATOM 1760 N N . TYR A 1 222 ? 20.519 9.775 -37.242 1.00 94.50 222 TYR A N 1
ATOM 1761 C CA . TYR A 1 222 ? 19.122 10.125 -37.049 1.00 94.50 222 TYR A CA 1
ATOM 1762 C C . TYR A 1 222 ? 18.260 9.571 -38.178 1.00 94.50 222 TYR A C 1
ATOM 1764 O O . TYR A 1 222 ? 18.504 9.797 -39.358 1.00 94.50 222 TYR A O 1
ATOM 1772 N N . VAL A 1 223 ? 17.193 8.870 -37.803 1.00 92.06 223 VAL A N 1
ATOM 1773 C CA . VAL A 1 223 ? 16.163 8.439 -38.748 1.00 92.06 223 VAL A CA 1
ATOM 1774 C C . VAL A 1 223 ? 14.781 8.824 -38.243 1.00 92.06 223 VAL A C 1
ATOM 1776 O O . VAL A 1 223 ? 14.529 8.851 -37.034 1.00 92.06 223 VAL A O 1
ATOM 1779 N N . GLU A 1 224 ? 13.873 9.086 -39.179 1.00 90.50 224 GLU A N 1
ATOM 1780 C CA . GLU A 1 224 ? 12.470 9.361 -38.882 1.00 90.50 224 GLU A CA 1
ATOM 1781 C C . GLU A 1 224 ? 11.788 8.237 -38.099 1.00 90.50 224 GLU A C 1
ATOM 1783 O O . GLU A 1 224 ? 11.957 7.040 -38.363 1.00 90.50 224 GLU A O 1
ATOM 1788 N N . VAL A 1 225 ? 10.925 8.641 -37.167 1.00 83.00 225 VAL A N 1
ATOM 1789 C CA . VAL A 1 225 ? 10.049 7.756 -36.406 1.00 83.00 225 VAL A CA 1
ATOM 1790 C C . VAL A 1 225 ? 8.642 8.358 -36.370 1.00 83.00 225 VAL A C 1
ATOM 1792 O O . VAL A 1 225 ? 8.462 9.554 -36.155 1.00 83.00 225 VAL A O 1
ATOM 1795 N N . LYS A 1 226 ? 7.622 7.507 -36.559 1.00 75.19 226 LYS A N 1
ATOM 1796 C CA . LYS A 1 226 ? 6.202 7.901 -36.699 1.00 75.19 226 LYS A CA 1
ATOM 1797 C C . LYS A 1 226 ? 5.914 8.847 -37.891 1.00 75.19 226 LYS A C 1
ATOM 1799 O O . LYS A 1 226 ? 4.965 9.615 -37.806 1.00 75.19 226 LYS A O 1
ATOM 1804 N N . GLY A 1 227 ? 6.694 8.763 -38.977 1.00 75.88 227 GLY A N 1
ATOM 1805 C CA . GLY A 1 227 ? 6.526 9.569 -40.201 1.00 75.88 227 GLY A CA 1
ATOM 1806 C C . GLY A 1 227 ? 6.833 11.045 -39.954 1.00 75.88 227 GLY A C 1
ATOM 1807 O O . GLY A 1 227 ? 5.927 11.815 -39.655 1.00 75.88 227 GLY A O 1
ATOM 1808 N N . GLY A 1 228 ? 8.116 11.407 -39.957 1.00 79.31 228 GLY A N 1
ATOM 1809 C CA . GLY A 1 228 ? 8.615 12.758 -39.665 1.00 79.31 228 GLY A CA 1
ATOM 1810 C C . GLY A 1 228 ? 8.282 13.352 -38.285 1.00 79.31 228 GLY A C 1
ATOM 1811 O O . GLY A 1 228 ? 8.754 14.440 -37.962 1.00 79.31 228 GLY A O 1
ATOM 1812 N N . PHE A 1 229 ? 7.467 12.704 -37.438 1.00 80.44 229 PHE A N 1
ATOM 1813 C CA . PHE A 1 229 ? 7.009 13.345 -36.199 1.00 80.44 229 PHE A CA 1
ATOM 1814 C C . PHE A 1 229 ? 8.146 13.600 -35.201 1.00 80.44 229 PHE A C 1
ATOM 1816 O O . PHE A 1 229 ? 8.090 14.619 -34.514 1.00 80.44 229 PHE A O 1
ATOM 1823 N N . LEU A 1 230 ? 9.125 12.692 -35.105 1.00 89.50 230 LEU A N 1
ATOM 1824 C CA . LEU A 1 230 ? 10.365 12.845 -34.333 1.00 89.50 230 LEU A CA 1
ATOM 1825 C C . LEU A 1 230 ? 11.507 12.057 -34.989 1.00 89.50 230 LEU A C 1
ATOM 1827 O O . LEU A 1 230 ? 11.256 11.078 -35.698 1.00 89.50 230 LEU A O 1
ATOM 1831 N N . HIS A 1 231 ? 12.748 12.423 -34.680 1.00 92.50 231 HIS A N 1
ATOM 1832 C CA . HIS A 1 231 ? 13.944 11.713 -35.131 1.00 92.50 231 HIS A CA 1
ATOM 1833 C C . HIS A 1 231 ? 14.581 10.933 -33.980 1.00 92.50 231 HIS A C 1
ATOM 1835 O O . HIS A 1 231 ? 14.486 11.302 -32.809 1.00 92.50 231 HIS A O 1
ATOM 1841 N N . THR A 1 232 ? 15.229 9.809 -34.276 1.00 93.44 232 THR A N 1
ATOM 1842 C CA . THR A 1 232 ? 15.977 9.049 -33.264 1.00 93.44 232 THR A CA 1
ATOM 1843 C C . THR A 1 232 ? 17.255 8.489 -33.855 1.00 93.44 232 THR A C 1
ATOM 1845 O O . THR A 1 232 ? 17.212 7.907 -34.938 1.00 93.44 232 THR A O 1
ATOM 1848 N N . LYS A 1 233 ? 18.371 8.615 -33.130 1.00 95.19 233 LYS A N 1
ATOM 1849 C CA . LYS A 1 233 ? 19.664 8.064 -33.549 1.00 95.19 233 LYS A CA 1
ATOM 1850 C C . LYS A 1 233 ? 19.632 6.530 -33.484 1.00 95.19 233 LYS A C 1
ATOM 1852 O O . LYS A 1 233 ? 19.318 5.954 -32.437 1.00 95.19 233 LYS A O 1
ATOM 1857 N N . ILE A 1 234 ? 19.820 5.851 -34.620 1.00 94.56 234 ILE A N 1
ATOM 1858 C CA . ILE A 1 234 ? 19.593 4.403 -34.789 1.00 94.56 234 ILE A CA 1
ATOM 1859 C C . ILE A 1 234 ? 20.565 3.821 -35.823 1.00 94.56 234 ILE A C 1
ATOM 1861 O O . ILE A 1 234 ? 20.428 4.084 -37.013 1.00 94.56 234 ILE A O 1
ATOM 1865 N N . ALA A 1 235 ? 21.432 2.900 -35.397 1.00 96.75 235 ALA A N 1
ATOM 1866 C CA . ALA A 1 235 ? 22.147 2.022 -36.318 1.00 96.75 235 ALA A CA 1
ATOM 1867 C C . ALA A 1 235 ? 21.189 0.923 -36.801 1.00 96.75 235 ALA A C 1
ATOM 1869 O O . ALA A 1 235 ? 20.470 0.307 -36.000 1.00 96.75 235 ALA A O 1
ATOM 1870 N N . ARG A 1 236 ? 21.155 0.687 -38.113 1.00 96.50 236 ARG A N 1
ATOM 1871 C CA . ARG A 1 236 ? 20.339 -0.355 -38.750 1.00 96.50 236 ARG A CA 1
ATOM 1872 C C . ARG A 1 236 ? 21.245 -1.466 -39.264 1.00 96.50 236 ARG A C 1
ATOM 1874 O O . ARG A 1 236 ? 22.270 -1.180 -39.877 1.00 96.50 236 ARG A O 1
ATOM 1881 N N . VAL A 1 237 ? 20.847 -2.716 -39.049 1.00 97.12 237 VAL A N 1
ATOM 1882 C CA . VAL A 1 237 ? 21.452 -3.861 -39.740 1.00 97.12 237 VAL A CA 1
ATOM 1883 C C . VAL A 1 237 ? 21.049 -3.793 -41.217 1.00 97.12 237 VAL A C 1
ATOM 1885 O O . VAL A 1 237 ? 19.861 -3.660 -41.516 1.00 97.12 237 VAL A O 1
ATOM 1888 N N . LEU A 1 238 ? 22.036 -3.836 -42.113 1.00 95.75 238 LEU A N 1
ATOM 1889 C CA . LEU A 1 238 ? 21.865 -3.816 -43.572 1.00 95.75 238 LEU A CA 1
ATOM 1890 C C . LEU A 1 238 ? 21.854 -5.236 -44.145 1.00 95.75 238 LEU A C 1
ATOM 1892 O O . LEU A 1 238 ? 21.041 -5.547 -45.011 1.00 95.75 238 LEU A O 1
ATOM 1896 N N . ARG A 1 239 ? 22.733 -6.095 -43.621 1.00 96.00 239 ARG A N 1
ATOM 1897 C CA . ARG A 1 239 ? 22.919 -7.492 -44.025 1.00 96.00 239 ARG A CA 1
ATOM 1898 C C . ARG A 1 239 ? 23.091 -8.350 -42.775 1.00 96.00 239 ARG A C 1
ATOM 1900 O O . ARG A 1 239 ? 23.699 -7.896 -41.804 1.00 96.00 239 ARG A O 1
ATOM 1907 N N . ALA A 1 240 ? 22.534 -9.555 -42.780 1.00 96.75 240 ALA A N 1
ATOM 1908 C CA . ALA A 1 240 ? 22.586 -10.484 -41.656 1.00 96.75 240 ALA A CA 1
ATOM 1909 C C . ALA A 1 240 ? 22.597 -11.931 -42.157 1.00 96.75 240 ALA A C 1
ATOM 1911 O O . ALA A 1 240 ? 21.934 -12.225 -43.150 1.00 96.75 240 ALA A O 1
ATOM 1912 N N . ASP A 1 241 ? 23.325 -12.805 -41.467 1.00 96.19 241 ASP A N 1
ATOM 1913 C CA . ASP A 1 241 ? 23.557 -14.196 -41.867 1.00 96.19 241 ASP A CA 1
ATOM 1914 C C . ASP A 1 241 ? 23.713 -15.089 -40.613 1.00 96.19 241 ASP A C 1
ATOM 1916 O O . ASP A 1 241 ? 24.248 -14.615 -39.599 1.00 96.19 241 ASP A O 1
ATOM 1920 N N . PRO A 1 242 ? 23.251 -16.357 -40.628 1.00 95.56 242 PRO A N 1
ATOM 1921 C CA . PRO A 1 242 ? 23.566 -17.328 -39.576 1.00 95.56 242 PRO A CA 1
ATOM 1922 C C . PRO A 1 242 ? 25.060 -17.698 -39.502 1.00 95.56 242 PRO A C 1
ATOM 1924 O O . PRO A 1 242 ? 25.509 -18.156 -38.452 1.00 95.56 242 PRO A O 1
ATOM 1927 N N . SER A 1 243 ? 25.830 -17.508 -40.580 1.00 94.31 243 SER A N 1
ATOM 1928 C CA . SER A 1 243 ? 27.229 -17.937 -40.717 1.00 94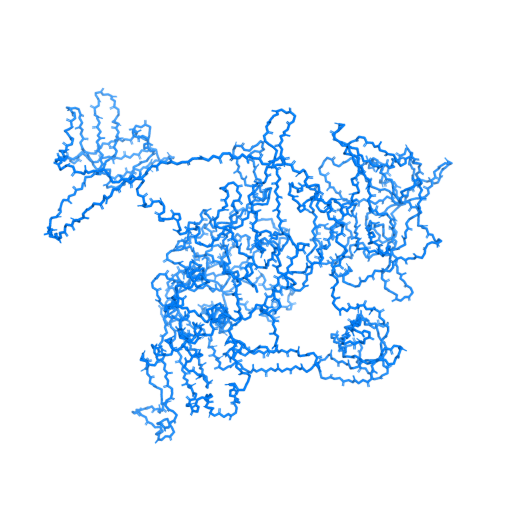.31 243 SER A CA 1
ATOM 1929 C C . SER A 1 243 ? 28.212 -16.767 -40.909 1.00 94.31 243 SER A C 1
ATOM 1931 O O . SER A 1 243 ? 27.823 -15.679 -41.342 1.00 94.31 243 SER A O 1
ATOM 1933 N N . PRO A 1 244 ? 29.518 -16.958 -40.628 1.00 93.38 244 PRO A N 1
ATOM 1934 C CA . PRO A 1 244 ? 30.537 -15.961 -40.942 1.00 93.38 244 PRO A CA 1
ATOM 1935 C C . PRO A 1 244 ? 30.653 -15.738 -42.458 1.00 93.38 244 PRO A C 1
ATOM 1937 O O . PRO A 1 244 ? 30.919 -16.676 -43.207 1.00 93.38 244 PRO A O 1
ATOM 1940 N N . ALA A 1 245 ? 30.537 -14.487 -42.912 1.00 92.62 245 ALA A N 1
ATOM 1941 C CA . ALA A 1 245 ? 30.731 -14.112 -44.315 1.00 92.62 245 ALA A CA 1
ATOM 1942 C C . ALA A 1 245 ? 31.502 -12.788 -44.452 1.00 92.62 245 ALA A C 1
ATOM 1944 O O . ALA A 1 245 ? 31.527 -11.962 -43.537 1.00 92.62 245 ALA A O 1
ATOM 1945 N N . LYS A 1 246 ? 32.129 -12.558 -45.616 1.00 91.62 246 LYS A N 1
ATOM 1946 C CA . LYS A 1 246 ? 32.971 -11.373 -45.866 1.00 91.62 246 LYS A CA 1
ATOM 1947 C C . LYS A 1 246 ? 32.185 -10.069 -45.642 1.00 91.62 246 LYS A C 1
ATOM 1949 O O . LYS A 1 246 ? 31.128 -9.848 -46.240 1.00 91.62 246 LYS A O 1
ATOM 1954 N N . GLY A 1 247 ? 32.724 -9.208 -44.776 1.00 88.94 247 GLY A N 1
ATOM 1955 C CA . GLY A 1 247 ? 32.125 -7.931 -44.365 1.00 88.94 247 GLY A CA 1
ATOM 1956 C C . GLY A 1 247 ? 31.182 -8.011 -43.157 1.00 88.94 247 GLY A C 1
ATOM 1957 O O . GLY A 1 247 ? 30.883 -6.975 -42.569 1.00 88.94 247 GLY A O 1
ATOM 1958 N N . LEU A 1 248 ? 30.753 -9.208 -42.740 1.00 95.19 248 LEU A N 1
ATOM 1959 C CA . LEU A 1 248 ? 29.925 -9.381 -41.545 1.00 95.19 248 LEU A CA 1
ATOM 1960 C C . LEU A 1 248 ? 30.790 -9.501 -40.281 1.00 95.19 248 LEU A C 1
ATOM 1962 O O . LEU A 1 248 ? 31.921 -9.984 -40.325 1.00 95.19 248 LEU A O 1
ATOM 1966 N N . ARG A 1 249 ? 30.239 -9.091 -39.136 1.00 94.69 249 ARG A N 1
ATOM 1967 C CA . ARG A 1 249 ? 30.867 -9.193 -37.808 1.00 94.69 249 ARG A CA 1
ATOM 1968 C C . ARG A 1 249 ? 29.932 -9.854 -36.796 1.00 94.69 249 ARG A C 1
ATOM 1970 O O . ARG A 1 249 ? 28.716 -9.707 -36.892 1.00 94.69 249 ARG A O 1
ATOM 1977 N N . SER A 1 250 ? 30.514 -10.589 -35.848 1.00 96.44 250 SER A N 1
ATOM 1978 C CA . SER A 1 250 ? 29.774 -11.360 -34.839 1.00 96.44 250 SER A CA 1
ATOM 1979 C C . SER A 1 250 ? 29.010 -10.457 -33.868 1.00 96.44 250 SER A C 1
ATOM 1981 O O . SER A 1 250 ? 29.506 -9.406 -33.445 1.00 96.44 250 SER A O 1
ATOM 1983 N N . ALA A 1 251 ? 27.791 -10.865 -33.528 1.00 97.50 251 ALA A N 1
ATOM 1984 C CA . ALA A 1 251 ? 26.882 -10.155 -32.646 1.00 97.50 251 ALA A CA 1
ATOM 1985 C C . ALA A 1 251 ? 25.820 -11.110 -32.060 1.00 97.50 251 ALA A C 1
ATOM 1987 O O . ALA A 1 251 ? 25.730 -12.277 -32.441 1.00 97.50 251 ALA A O 1
ATOM 1988 N N . THR A 1 252 ? 24.987 -10.608 -31.144 1.00 98.06 252 THR A N 1
ATOM 1989 C CA . THR A 1 252 ? 23.909 -11.384 -30.508 1.00 98.06 252 THR A CA 1
ATOM 1990 C C . THR A 1 252 ? 22.543 -10.749 -30.746 1.00 98.06 252 THR A C 1
ATOM 1992 O O . THR A 1 252 ? 22.264 -9.645 -30.269 1.00 98.06 252 THR A O 1
ATOM 1995 N N . LEU A 1 253 ? 21.651 -11.464 -31.435 1.00 97.50 253 LEU A N 1
ATOM 1996 C CA . LEU A 1 253 ? 20.229 -11.132 -31.516 1.00 97.50 253 LEU A CA 1
ATOM 1997 C C . LEU A 1 253 ? 19.589 -11.298 -30.134 1.00 97.50 253 LEU A C 1
ATOM 1999 O O . LEU A 1 253 ? 19.607 -12.389 -29.569 1.00 97.50 253 LEU A O 1
ATOM 2003 N N . ALA A 1 254 ? 18.969 -10.237 -29.618 1.00 95.81 254 ALA A N 1
ATOM 2004 C CA . ALA A 1 254 ? 18.253 -10.245 -28.346 1.00 95.81 254 ALA A CA 1
ATOM 2005 C C . ALA A 1 254 ? 16.738 -10.126 -28.590 1.00 95.81 254 ALA A C 1
ATOM 2007 O O . ALA A 1 254 ? 16.209 -9.021 -28.761 1.00 95.81 254 ALA A O 1
ATOM 2008 N N . ARG A 1 255 ? 16.023 -11.262 -28.612 1.00 93.81 255 ARG A N 1
ATOM 2009 C CA . ARG A 1 255 ? 14.564 -11.282 -28.811 1.00 93.81 255 ARG A CA 1
ATOM 2010 C C . ARG A 1 255 ? 13.849 -10.769 -27.556 1.00 93.81 255 ARG A C 1
ATOM 2012 O O . ARG A 1 255 ? 13.962 -11.336 -26.473 1.00 93.81 255 ARG A O 1
ATOM 2019 N N . SER A 1 256 ? 13.079 -9.692 -27.697 1.00 90.56 256 SER A N 1
ATOM 2020 C CA . SER A 1 256 ? 12.435 -8.982 -26.576 1.00 90.56 256 SER A CA 1
ATOM 2021 C C . SER A 1 256 ? 10.930 -9.270 -26.432 1.00 90.56 256 SER A C 1
ATOM 2023 O O . SER A 1 256 ? 10.198 -8.482 -25.836 1.00 90.56 256 SER A O 1
ATOM 2025 N N . GLY A 1 257 ? 10.460 -10.395 -26.986 1.00 87.88 257 GLY A N 1
ATOM 2026 C CA . GLY A 1 257 ? 9.073 -10.873 -26.879 1.00 87.88 257 GLY A CA 1
ATOM 2027 C C . GLY A 1 257 ? 8.075 -10.182 -27.821 1.00 87.88 257 GLY A C 1
ATOM 2028 O O . GLY A 1 257 ? 8.363 -9.141 -28.418 1.00 87.88 257 GLY A O 1
ATOM 2029 N N . TRP A 1 258 ? 6.887 -10.769 -27.982 1.00 84.81 258 TRP A N 1
ATOM 2030 C CA . TRP A 1 258 ? 5.855 -10.238 -28.880 1.00 84.81 258 TRP A CA 1
ATOM 2031 C C . TRP A 1 258 ? 5.221 -8.949 -28.338 1.00 84.81 258 TRP A C 1
ATOM 2033 O O . TRP A 1 258 ? 4.846 -8.865 -27.170 1.00 84.81 258 TRP A O 1
ATOM 2043 N N . ILE A 1 259 ? 5.069 -7.950 -29.210 1.00 83.38 259 ILE A N 1
ATOM 2044 C CA . ILE A 1 259 ? 4.311 -6.717 -28.961 1.00 83.38 259 ILE A CA 1
ATOM 2045 C C . ILE A 1 259 ? 3.591 -6.359 -30.267 1.00 83.38 259 ILE A C 1
ATOM 2047 O O . ILE A 1 259 ? 4.208 -6.371 -31.334 1.00 83.38 259 ILE A O 1
ATOM 2051 N N . PHE A 1 260 ? 2.308 -5.998 -30.194 1.00 79.94 260 PHE A N 1
ATOM 2052 C CA . PHE A 1 260 ? 1.539 -5.551 -31.360 1.00 79.94 260 PHE A CA 1
ATOM 2053 C C . PHE A 1 260 ? 2.266 -4.429 -32.129 1.00 79.94 260 PHE A C 1
ATOM 2055 O O . PHE A 1 260 ? 2.769 -3.475 -31.534 1.00 79.94 260 PHE A O 1
ATOM 2062 N N . SER A 1 261 ? 2.299 -4.520 -33.463 1.00 84.38 261 SER A N 1
ATOM 2063 C CA . SER A 1 261 ? 2.986 -3.593 -34.389 1.00 84.38 261 SER A CA 1
ATOM 2064 C C . SER A 1 261 ? 4.520 -3.469 -34.257 1.00 84.38 261 SER A C 1
ATOM 2066 O O . SER A 1 261 ? 5.125 -2.625 -34.922 1.00 84.38 261 SER A O 1
ATOM 2068 N N . LYS A 1 262 ? 5.182 -4.322 -33.462 1.00 89.19 262 LYS A N 1
ATOM 2069 C CA . LYS A 1 262 ? 6.651 -4.415 -33.409 1.00 89.19 262 LYS A CA 1
ATOM 2070 C C . LYS A 1 262 ? 7.206 -4.851 -34.773 1.00 89.19 262 LYS A C 1
ATOM 2072 O O . LYS A 1 262 ? 6.754 -5.842 -35.330 1.00 89.19 262 LYS A O 1
ATOM 2077 N N . LYS A 1 263 ? 8.200 -4.121 -35.301 1.00 91.25 263 LYS A N 1
ATOM 2078 C CA . LYS A 1 263 ? 8.845 -4.412 -36.605 1.00 91.25 263 LYS A CA 1
ATOM 2079 C C . LYS A 1 263 ? 10.335 -4.765 -36.518 1.00 91.25 263 LYS A C 1
ATOM 2081 O O . LYS A 1 263 ? 10.932 -5.125 -37.528 1.00 91.25 263 LYS A O 1
ATOM 2086 N N . THR A 1 264 ? 10.947 -4.614 -35.343 1.00 94.25 264 THR A N 1
ATOM 2087 C CA . THR A 1 264 ? 12.400 -4.748 -35.149 1.00 94.25 264 THR A CA 1
ATOM 2088 C C . THR A 1 264 ? 12.737 -5.381 -33.806 1.00 94.25 264 THR A C 1
ATOM 2090 O O . THR A 1 264 ? 12.138 -4.996 -32.795 1.00 94.25 264 THR A O 1
ATOM 2093 N N . GLU A 1 265 ? 13.763 -6.225 -33.783 1.00 96.06 265 GLU A N 1
ATOM 2094 C CA . GLU A 1 265 ? 14.496 -6.584 -32.563 1.00 96.06 265 GLU A CA 1
ATOM 2095 C C . GLU A 1 265 ? 15.774 -5.739 -32.434 1.00 96.06 265 GLU A C 1
ATOM 2097 O O . GLU A 1 265 ? 16.021 -4.820 -33.226 1.00 96.06 265 GLU A O 1
ATOM 2102 N N . ALA A 1 266 ? 16.568 -6.004 -31.398 1.00 96.69 266 ALA A N 1
ATOM 2103 C CA . ALA A 1 266 ? 17.900 -5.438 -31.240 1.00 96.69 266 ALA A CA 1
ATOM 2104 C C . ALA A 1 266 ? 18.966 -6.526 -31.409 1.00 96.69 266 ALA A C 1
ATOM 2106 O O . ALA A 1 266 ? 18.758 -7.671 -31.009 1.00 96.69 266 ALA A O 1
ATOM 2107 N N . VAL A 1 267 ? 20.108 -6.140 -31.970 1.00 97.62 267 VAL A N 1
ATOM 2108 C CA . VAL A 1 267 ? 21.307 -6.976 -32.048 1.00 97.62 267 VAL A CA 1
ATOM 2109 C C . VAL A 1 267 ? 22.413 -6.245 -31.296 1.00 97.62 267 VAL A C 1
ATOM 2111 O O . VAL A 1 267 ? 22.765 -5.124 -31.665 1.00 97.62 267 VAL A O 1
ATOM 2114 N N . ILE A 1 268 ? 22.899 -6.839 -30.208 1.00 98.31 268 ILE A N 1
ATOM 2115 C CA . ILE A 1 268 ? 23.997 -6.300 -29.395 1.00 98.31 268 ILE A CA 1
ATOM 2116 C C . ILE A 1 268 ? 25.312 -6.738 -30.034 1.00 98.31 268 ILE A C 1
ATOM 2118 O O . ILE A 1 268 ? 25.442 -7.895 -30.426 1.00 98.31 268 ILE A O 1
ATOM 2122 N N . TYR A 1 269 ? 26.272 -5.825 -30.172 1.00 98.31 269 TYR A N 1
ATOM 2123 C CA . TYR A 1 269 ? 27.561 -6.135 -30.796 1.00 98.31 269 TYR A CA 1
ATOM 2124 C C . TYR A 1 269 ? 28.387 -7.114 -29.946 1.00 98.31 269 TYR A C 1
ATOM 2126 O O . TYR A 1 269 ? 28.051 -7.381 -28.795 1.00 98.31 269 TYR A O 1
ATOM 2134 N N . GLU A 1 270 ? 29.448 -7.687 -30.508 1.00 97.00 270 GLU A N 1
ATOM 2135 C CA . GLU A 1 270 ? 30.397 -8.542 -29.776 1.00 97.00 270 GLU A CA 1
ATOM 2136 C C . GLU A 1 270 ? 30.890 -7.914 -28.443 1.00 97.00 270 GLU A C 1
ATOM 2138 O O . GLU A 1 270 ? 31.034 -6.689 -28.356 1.00 97.00 270 GLU A O 1
ATOM 2143 N N . PRO A 1 271 ? 31.144 -8.721 -27.391 1.00 96.88 271 PRO A N 1
ATOM 2144 C CA . PRO A 1 271 ? 31.638 -8.231 -26.102 1.00 96.88 271 PRO A CA 1
ATOM 2145 C C . PRO 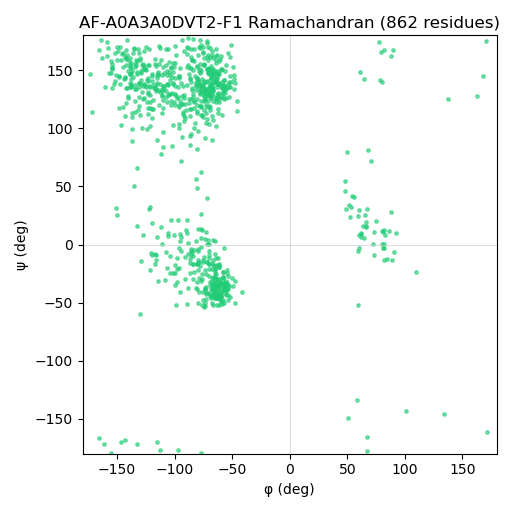A 1 271 ? 33.026 -7.588 -26.226 1.00 96.88 271 PRO A C 1
ATOM 2147 O O . PRO A 1 271 ? 33.917 -8.117 -26.893 1.00 96.88 271 PRO A O 1
ATOM 2150 N N . ASP A 1 272 ? 33.232 -6.466 -25.537 1.00 96.75 272 ASP A N 1
ATOM 2151 C CA . ASP A 1 272 ? 34.519 -5.776 -25.511 1.00 96.75 272 ASP A CA 1
ATOM 2152 C C . ASP A 1 272 ? 35.427 -6.348 -24.418 1.00 96.75 272 ASP A C 1
ATOM 2154 O O . ASP A 1 272 ? 35.368 -5.958 -23.251 1.00 96.75 272 ASP A O 1
ATOM 2158 N N . GLN A 1 273 ? 36.272 -7.308 -24.794 1.00 94.88 273 GLN A N 1
ATOM 2159 C CA . GLN A 1 273 ? 37.170 -7.975 -23.849 1.00 94.88 273 GLN A CA 1
ATOM 2160 C C . GLN A 1 273 ? 38.218 -7.031 -23.237 1.00 94.88 273 GLN A C 1
ATOM 2162 O O . GLN A 1 273 ? 38.699 -7.315 -22.138 1.00 94.88 273 GLN A O 1
ATOM 2167 N N . ASN A 1 274 ? 38.508 -5.899 -23.892 1.00 94.62 274 ASN A N 1
ATOM 2168 C CA . ASN A 1 274 ? 39.470 -4.898 -23.424 1.00 94.62 274 ASN A CA 1
ATOM 2169 C C . ASN A 1 274 ? 38.894 -4.008 -22.308 1.00 94.62 274 ASN A C 1
ATOM 2171 O O . ASN A 1 274 ? 39.647 -3.372 -21.575 1.00 94.62 274 ASN A O 1
ATOM 2175 N N . VAL A 1 275 ? 37.565 -3.965 -22.153 1.00 93.25 275 VAL A N 1
ATOM 2176 C CA . VAL A 1 275 ? 36.885 -3.172 -21.121 1.00 93.25 275 VAL A CA 1
ATOM 2177 C C . VAL A 1 275 ? 36.530 -4.062 -19.929 1.00 93.25 275 VAL A C 1
ATOM 2179 O O . VAL A 1 275 ? 35.864 -5.091 -20.089 1.00 93.25 275 VAL A O 1
ATOM 2182 N N . LYS A 1 276 ? 36.953 -3.668 -18.717 1.00 92.56 276 LYS A N 1
ATOM 2183 C CA . LYS A 1 276 ? 36.601 -4.361 -17.462 1.00 92.56 276 LYS A CA 1
ATOM 2184 C C . LYS A 1 276 ? 35.068 -4.496 -17.348 1.00 92.56 276 LYS A C 1
ATOM 2186 O O . LYS A 1 276 ? 34.367 -3.523 -17.628 1.00 92.56 276 LYS A O 1
ATOM 2191 N N . PRO A 1 277 ? 34.526 -5.649 -16.905 1.00 95.50 277 PRO A N 1
ATOM 2192 C CA . PRO A 1 277 ? 33.125 -5.742 -16.514 1.00 95.50 277 PRO A CA 1
ATOM 2193 C C . PRO A 1 277 ? 32.728 -4.650 -15.512 1.00 95.50 277 PRO A C 1
ATOM 2195 O O . PRO A 1 277 ? 33.483 -4.324 -14.594 1.00 95.50 277 PRO A O 1
ATOM 2198 N N . LEU A 1 278 ? 31.529 -4.106 -15.702 1.00 95.44 278 LEU A N 1
ATOM 2199 C CA . LEU A 1 278 ? 30.902 -3.138 -14.816 1.00 95.44 278 LEU A CA 1
ATOM 2200 C C . LEU A 1 278 ? 30.146 -3.900 -13.725 1.00 95.44 278 LEU A C 1
ATOM 2202 O O . LEU A 1 278 ? 29.156 -4.576 -14.012 1.00 95.44 278 LEU A O 1
ATOM 2206 N N . ASP A 1 279 ? 30.643 -3.823 -12.496 1.00 92.38 279 ASP A N 1
ATOM 2207 C CA . ASP A 1 279 ? 30.082 -4.525 -11.341 1.00 92.38 279 ASP A CA 1
ATOM 2208 C C . ASP A 1 279 ? 28.653 -4.024 -11.022 1.00 92.38 279 ASP A C 1
ATOM 2210 O O . ASP A 1 279 ? 28.380 -2.824 -11.117 1.00 92.38 279 ASP A O 1
ATOM 2214 N N . LEU A 1 280 ? 27.740 -4.934 -10.657 1.00 91.94 280 LEU A N 1
ATOM 2215 C CA . LEU A 1 280 ? 26.368 -4.611 -10.234 1.00 91.94 280 LEU A CA 1
ATOM 2216 C C . LEU A 1 280 ? 26.229 -4.742 -8.714 1.00 91.94 280 LEU A C 1
ATOM 2218 O O . LEU A 1 280 ? 26.760 -5.682 -8.119 1.00 91.94 280 LEU A O 1
ATOM 2222 N N . ASP A 1 281 ? 25.476 -3.839 -8.086 1.00 85.56 281 ASP A N 1
ATOM 2223 C CA . ASP A 1 281 ? 25.166 -3.945 -6.658 1.00 85.56 281 ASP A CA 1
ATOM 2224 C C . ASP A 1 281 ? 23.944 -4.847 -6.391 1.00 85.56 281 ASP A C 1
ATOM 2226 O O . ASP A 1 281 ? 23.112 -5.107 -7.264 1.00 85.56 281 ASP A O 1
ATOM 2230 N N . ASP A 1 282 ? 23.823 -5.361 -5.164 1.00 81.31 282 ASP A N 1
ATOM 2231 C CA . ASP A 1 282 ? 22.729 -6.285 -4.851 1.00 81.31 282 ASP A CA 1
ATOM 2232 C C . ASP A 1 282 ? 21.348 -5.619 -4.810 1.00 81.31 282 ASP A C 1
ATOM 2234 O O . ASP A 1 282 ? 20.362 -6.309 -5.056 1.00 81.31 282 ASP A O 1
ATOM 2238 N N . ASP A 1 283 ? 21.244 -4.318 -4.513 1.00 83.44 283 ASP A N 1
ATOM 2239 C CA . ASP A 1 283 ? 19.951 -3.627 -4.532 1.00 83.44 283 ASP A CA 1
ATOM 2240 C C . ASP A 1 283 ? 19.428 -3.568 -5.984 1.00 83.44 283 ASP A C 1
ATOM 2242 O O . ASP A 1 283 ? 18.233 -3.763 -6.222 1.00 83.44 283 ASP A O 1
ATOM 2246 N N . GLN A 1 284 ? 20.317 -3.395 -6.974 1.00 90.56 284 GLN A N 1
ATOM 2247 C CA . GLN A 1 284 ? 19.991 -3.505 -8.401 1.00 90.56 284 GLN A CA 1
ATOM 2248 C C . GLN A 1 284 ? 19.556 -4.922 -8.791 1.00 90.56 284 GLN A C 1
ATOM 2250 O O . GLN A 1 284 ? 18.560 -5.094 -9.499 1.00 90.56 284 GLN A O 1
ATOM 2255 N N . ILE A 1 285 ? 20.292 -5.944 -8.341 1.00 91.81 285 ILE A N 1
ATOM 2256 C CA . ILE A 1 285 ? 19.990 -7.354 -8.627 1.00 91.81 285 ILE A CA 1
ATOM 2257 C C . ILE A 1 285 ? 18.646 -7.765 -8.006 1.00 91.81 285 ILE A C 1
ATOM 2259 O O . ILE A 1 285 ? 17.837 -8.424 -8.666 1.00 91.81 285 ILE A O 1
ATOM 2263 N N . ASP A 1 286 ? 18.371 -7.358 -6.768 1.00 88.06 286 ASP A N 1
ATOM 2264 C CA . ASP A 1 286 ? 17.130 -7.679 -6.062 1.00 88.06 286 ASP A CA 1
ATOM 2265 C C . ASP A 1 286 ? 15.937 -6.893 -6.648 1.00 88.06 286 ASP A C 1
ATOM 2267 O O . ASP A 1 286 ? 14.906 -7.495 -6.962 1.00 88.06 286 ASP A O 1
ATOM 2271 N N . ALA A 1 287 ? 16.097 -5.605 -6.981 1.00 89.69 287 ALA A N 1
ATOM 2272 C CA . ALA A 1 287 ? 15.086 -4.836 -7.721 1.00 89.69 287 ALA A CA 1
ATOM 2273 C C . ALA A 1 287 ? 14.855 -5.347 -9.163 1.00 89.69 287 ALA A C 1
ATOM 2275 O O . ALA A 1 287 ? 13.772 -5.160 -9.731 1.00 89.69 287 ALA A O 1
ATOM 2276 N N . TYR A 1 288 ? 15.837 -6.018 -9.777 1.00 93.38 288 TYR A N 1
ATOM 2277 C CA . TYR A 1 288 ? 15.641 -6.750 -11.031 1.00 93.38 288 TYR A CA 1
ATOM 2278 C C . TYR A 1 288 ? 14.836 -8.046 -10.824 1.00 93.38 288 TYR A C 1
ATOM 2280 O O . TYR A 1 288 ? 13.926 -8.334 -11.606 1.00 93.38 288 TYR A O 1
ATOM 2288 N N . ARG A 1 289 ? 15.116 -8.815 -9.764 1.00 91.19 289 ARG A N 1
ATOM 2289 C CA . ARG A 1 289 ? 14.381 -10.051 -9.431 1.00 91.19 289 ARG A CA 1
ATOM 2290 C C . ARG A 1 289 ? 12.904 -9.773 -9.136 1.00 91.19 289 ARG A C 1
ATOM 2292 O O . ARG A 1 289 ? 12.037 -10.444 -9.694 1.00 91.19 289 ARG A O 1
ATOM 2299 N N . GLU A 1 290 ? 12.602 -8.755 -8.330 1.00 86.56 290 GLU A N 1
ATOM 2300 C CA . GLU A 1 290 ? 11.229 -8.430 -7.902 1.00 86.56 290 GLU A CA 1
ATOM 2301 C C . GLU A 1 290 ? 10.292 -7.992 -9.047 1.00 86.56 290 GLU A C 1
ATOM 2303 O O . GLU A 1 290 ? 9.069 -8.066 -8.917 1.00 86.56 290 GLU A O 1
ATOM 2308 N N . GLN A 1 291 ? 10.831 -7.579 -10.200 1.00 86.44 291 GLN A N 1
ATOM 2309 C CA . GLN A 1 291 ? 10.034 -7.170 -11.367 1.00 86.44 291 GLN A CA 1
ATOM 2310 C C . GLN A 1 291 ? 9.793 -8.268 -12.417 1.00 86.44 291 GLN A C 1
ATOM 2312 O O . GLN A 1 291 ? 9.196 -7.988 -13.471 1.00 86.44 291 GLN A O 1
ATOM 2317 N N . LEU A 1 292 ? 10.266 -9.493 -12.169 1.00 89.38 292 LEU A N 1
ATOM 2318 C CA . LEU A 1 292 ? 10.056 -10.645 -13.045 1.00 89.38 292 LEU A CA 1
ATOM 2319 C C . LEU A 1 292 ? 8.609 -11.145 -12.941 1.00 89.38 292 LEU A C 1
ATOM 2321 O O . LEU A 1 292 ? 8.272 -11.987 -12.109 1.00 89.38 292 LEU A O 1
ATOM 2325 N N . SER A 1 293 ? 7.739 -10.625 -13.810 1.00 86.56 293 SER A N 1
ATOM 2326 C CA . SER A 1 293 ? 6.367 -11.123 -13.949 1.00 86.56 293 SER A CA 1
ATOM 2327 C C . SER A 1 293 ? 6.336 -12.540 -14.538 1.00 86.56 293 SER A C 1
ATOM 2329 O O . SER A 1 293 ? 7.312 -12.986 -15.146 1.00 86.56 293 SER A O 1
ATOM 2331 N N . LYS A 1 294 ? 5.202 -13.244 -14.399 1.00 85.31 294 LYS A N 1
ATOM 2332 C CA . LYS A 1 294 ? 5.012 -14.605 -14.939 1.00 85.31 294 LYS A CA 1
ATOM 2333 C C . LYS A 1 294 ? 5.347 -14.685 -16.435 1.00 85.31 294 LYS A C 1
ATOM 2335 O O . LYS A 1 294 ? 5.922 -15.665 -16.890 1.00 85.31 294 LYS A O 1
ATOM 2340 N N . GLU A 1 295 ? 5.044 -13.636 -17.193 1.00 86.06 295 GLU A N 1
ATOM 2341 C CA . GLU A 1 295 ? 5.298 -13.536 -18.635 1.00 86.06 295 GLU A CA 1
ATOM 2342 C C . GLU A 1 295 ? 6.789 -13.321 -18.926 1.00 86.06 295 GLU A C 1
ATOM 2344 O O . GLU A 1 295 ? 7.326 -13.920 -19.852 1.00 86.06 295 GLU A O 1
ATOM 2349 N N . ALA A 1 296 ? 7.484 -12.520 -18.107 1.00 88.12 296 ALA A N 1
ATOM 2350 C CA . ALA A 1 296 ? 8.930 -12.337 -18.222 1.00 88.12 296 ALA A CA 1
ATOM 2351 C C . ALA A 1 296 ? 9.691 -13.629 -17.877 1.00 88.12 296 ALA A C 1
ATOM 2353 O O . ALA A 1 296 ? 10.657 -13.964 -18.557 1.00 88.12 296 ALA A O 1
ATOM 2354 N N . LYS A 1 297 ? 9.217 -14.385 -16.877 1.00 91.62 297 LYS A N 1
ATOM 2355 C CA . LYS A 1 297 ? 9.744 -15.710 -16.517 1.00 91.62 297 LYS A CA 1
ATOM 2356 C C . LYS A 1 297 ? 9.486 -16.759 -17.603 1.00 91.62 297 LYS A C 1
ATOM 2358 O O . LYS A 1 297 ? 10.397 -17.503 -17.942 1.00 91.62 297 LYS A O 1
ATOM 2363 N N . LYS A 1 298 ? 8.297 -16.766 -18.221 1.00 90.75 298 LYS A N 1
ATOM 2364 C CA . LYS A 1 298 ? 7.993 -17.608 -19.398 1.00 90.75 298 LYS A CA 1
ATOM 2365 C C . LYS A 1 298 ? 8.822 -17.257 -20.642 1.00 90.75 298 LYS A C 1
ATOM 2367 O O . LYS A 1 298 ? 8.988 -18.114 -21.498 1.00 90.75 298 LYS A O 1
ATOM 2372 N N . LEU A 1 299 ? 9.297 -16.014 -20.761 1.00 91.56 299 LEU A N 1
ATOM 2373 C CA . LEU A 1 299 ? 10.095 -15.543 -21.898 1.00 91.56 299 LEU A CA 1
ATOM 2374 C C . LEU A 1 299 ? 11.606 -15.768 -21.716 1.00 91.56 299 LEU A C 1
ATOM 2376 O O . LEU A 1 299 ? 12.296 -16.025 -22.694 1.00 91.56 299 LEU A O 1
ATOM 2380 N N . LEU A 1 300 ? 12.127 -15.601 -20.496 1.00 92.25 300 LEU A N 1
ATOM 2381 C CA . LEU A 1 300 ? 13.571 -15.562 -20.211 1.00 92.25 300 LEU A CA 1
ATOM 2382 C C . LEU A 1 300 ? 14.057 -16.720 -19.320 1.00 92.25 300 LEU A C 1
ATOM 2384 O O . LEU A 1 300 ? 15.260 -16.930 -19.188 1.00 92.25 300 LEU A O 1
ATOM 2388 N N . GLY A 1 301 ? 13.140 -17.453 -18.690 1.00 91.44 301 GLY A N 1
ATOM 2389 C CA . GLY A 1 301 ? 13.409 -18.368 -17.583 1.00 91.44 301 GLY A CA 1
ATOM 2390 C C . GLY A 1 301 ? 13.319 -17.690 -16.209 1.00 91.44 301 GLY A C 1
ATOM 2391 O O . GLY A 1 301 ? 13.306 -16.465 -16.080 1.00 91.44 301 GLY A O 1
ATOM 2392 N N . GLU A 1 302 ? 13.287 -18.501 -15.148 1.00 89.81 302 GLU A N 1
ATOM 2393 C CA . GLU A 1 302 ? 13.087 -18.051 -13.756 1.00 89.81 302 GLU A CA 1
ATOM 2394 C C . GLU A 1 302 ? 14.118 -17.025 -13.257 1.00 89.81 302 GLU A C 1
ATOM 2396 O O . GLU A 1 302 ? 13.801 -16.193 -12.406 1.00 89.81 302 GLU A O 1
ATOM 2401 N N . LYS A 1 303 ? 15.343 -17.057 -13.799 1.00 91.38 303 LYS A N 1
ATOM 2402 C CA . LYS A 1 303 ? 16.435 -16.131 -13.451 1.00 91.38 303 LYS A CA 1
ATOM 2403 C C . LYS A 1 303 ? 16.383 -14.813 -14.241 1.00 91.38 303 LYS A C 1
ATOM 2405 O O . LYS A 1 303 ? 17.164 -13.903 -13.962 1.00 91.38 303 LYS A O 1
ATOM 2410 N N . GLY A 1 304 ? 15.479 -14.680 -15.214 1.00 93.44 304 GLY A N 1
ATOM 2411 C CA . GLY A 1 304 ? 15.487 -13.559 -16.149 1.00 93.44 304 GLY A CA 1
ATOM 2412 C C . GLY A 1 304 ? 16.810 -13.497 -16.915 1.00 93.44 304 GLY A C 1
ATOM 2413 O O . GLY A 1 304 ? 17.324 -14.519 -17.356 1.00 93.44 304 GLY A O 1
ATOM 2414 N N . VAL A 1 305 ? 17.404 -12.306 -17.010 1.00 94.25 305 VAL A N 1
ATOM 2415 C CA . VAL A 1 305 ? 18.729 -12.122 -17.629 1.00 94.25 305 VAL A CA 1
ATOM 2416 C C . VAL A 1 305 ? 19.898 -12.558 -16.743 1.00 94.25 305 VAL A C 1
ATOM 2418 O O . VAL A 1 305 ? 21.031 -12.473 -17.191 1.00 94.25 305 VAL A O 1
ATOM 2421 N N . LEU A 1 306 ? 19.673 -13.012 -15.500 1.00 94.69 306 LEU A N 1
ATOM 2422 C CA . LEU A 1 306 ? 20.742 -13.440 -14.582 1.00 94.69 306 LEU A CA 1
ATOM 2423 C C . LEU A 1 306 ? 21.259 -14.845 -14.955 1.00 94.69 306 LEU A C 1
ATOM 2425 O O . LEU A 1 306 ? 21.134 -15.820 -14.204 1.00 94.69 306 LEU A O 1
ATOM 2429 N N . VAL A 1 307 ? 21.813 -14.922 -16.163 1.00 93.69 307 VAL A N 1
ATOM 2430 C CA . VAL A 1 307 ? 22.389 -16.078 -16.846 1.00 93.69 307 VAL A CA 1
ATOM 2431 C C . VAL A 1 307 ? 23.666 -15.595 -17.537 1.00 93.69 307 VAL A C 1
ATOM 2433 O O . VAL A 1 307 ? 23.689 -14.519 -18.129 1.00 93.69 307 VAL A O 1
ATOM 2436 N N . ASP A 1 308 ? 24.739 -16.373 -17.426 1.00 93.06 308 ASP A N 1
ATOM 2437 C CA . ASP A 1 308 ? 26.040 -16.012 -17.992 1.00 93.06 308 ASP A CA 1
ATOM 2438 C C . ASP A 1 308 ? 25.975 -16.002 -19.530 1.00 93.06 308 ASP A C 1
ATOM 2440 O O . ASP A 1 308 ? 25.389 -16.905 -20.131 1.00 93.06 308 ASP A O 1
ATOM 2444 N N . GLY A 1 309 ? 26.499 -14.945 -20.152 1.00 92.69 309 GLY A N 1
ATOM 2445 C CA . GLY A 1 309 ? 26.384 -14.684 -21.589 1.00 92.69 309 GLY A CA 1
ATOM 2446 C C . GLY A 1 309 ? 25.068 -14.030 -22.037 1.00 92.69 309 GLY A C 1
ATOM 2447 O O . GLY A 1 309 ? 24.907 -13.769 -23.229 1.00 92.69 309 GLY A O 1
ATOM 2448 N N . HIS A 1 310 ? 24.119 -13.728 -21.139 1.00 96.06 310 HIS A N 1
ATOM 2449 C CA . HIS A 1 310 ? 22.829 -13.164 -21.555 1.00 96.06 310 HIS A CA 1
ATOM 2450 C C . HIS A 1 310 ? 22.960 -11.698 -22.023 1.00 96.06 310 HIS A C 1
ATOM 2452 O O . HIS A 1 310 ? 23.441 -10.859 -21.256 1.00 96.06 310 HIS A O 1
ATOM 2458 N N . PRO A 1 311 ? 22.471 -11.332 -23.227 1.00 96.81 311 PRO A N 1
ATOM 2459 C CA . PRO A 1 311 ? 22.468 -9.951 -23.708 1.00 96.81 311 PRO A CA 1
ATOM 2460 C C . PRO A 1 311 ? 21.537 -9.059 -22.872 1.00 96.81 311 PRO A C 1
ATOM 2462 O O . PRO A 1 311 ? 20.399 -9.433 -22.569 1.00 96.81 311 PRO A O 1
ATOM 2465 N N . VAL A 1 312 ? 21.998 -7.861 -22.517 1.00 97.19 312 VAL A N 1
ATOM 2466 C CA . VAL A 1 312 ? 21.282 -6.892 -21.672 1.00 97.19 312 VAL A CA 1
ATOM 2467 C C . VAL A 1 312 ? 21.428 -5.462 -22.172 1.00 97.19 312 VAL A C 1
ATOM 2469 O O . VAL A 1 312 ? 22.430 -5.094 -22.780 1.00 97.19 312 VAL A O 1
ATOM 2472 N N . PHE A 1 313 ? 20.429 -4.640 -21.852 1.00 98.12 313 PHE A N 1
ATOM 2473 C CA . PHE A 1 313 ? 20.524 -3.187 -21.925 1.00 98.12 313 PHE A CA 1
ATOM 2474 C C . PHE A 1 313 ? 20.749 -2.612 -20.534 1.00 98.12 313 PHE A C 1
ATOM 2476 O O . PHE A 1 313 ? 20.104 -3.044 -19.578 1.00 98.12 313 PHE A O 1
ATOM 2483 N N . TYR A 1 314 ? 21.628 -1.625 -20.427 1.00 97.81 314 TYR A N 1
ATOM 2484 C CA . TYR A 1 314 ? 21.927 -0.928 -19.179 1.00 97.81 314 TYR A CA 1
ATOM 2485 C C . TYR A 1 314 ? 22.063 0.576 -19.407 1.00 97.81 314 TYR A C 1
ATOM 2487 O O . TYR A 1 314 ? 22.251 1.028 -20.534 1.00 97.81 314 TYR A O 1
ATOM 2495 N N . VAL A 1 315 ? 21.933 1.353 -18.338 1.00 96.00 315 VAL A N 1
ATOM 2496 C CA . VAL A 1 315 ? 22.116 2.812 -18.329 1.00 96.00 315 VAL A CA 1
ATOM 2497 C C . VAL A 1 315 ? 23.243 3.127 -17.355 1.00 96.00 315 VAL A C 1
ATOM 2499 O O . VAL A 1 315 ? 23.371 2.431 -16.346 1.00 96.00 315 VAL A O 1
ATOM 2502 N N . LEU A 1 316 ? 24.047 4.146 -17.646 1.00 94.00 316 LEU A N 1
ATOM 2503 C CA . LEU A 1 316 ? 25.083 4.636 -16.737 1.00 94.00 316 LEU A CA 1
ATOM 2504 C C . LEU A 1 316 ? 24.578 5.818 -15.897 1.00 94.00 316 LEU A C 1
ATOM 2506 O O . LEU A 1 316 ? 23.691 6.552 -16.330 1.00 94.00 316 LEU A O 1
ATOM 2510 N N . ASP A 1 317 ? 25.139 5.992 -14.703 1.00 89.88 317 ASP A N 1
ATOM 2511 C CA . ASP A 1 317 ? 25.002 7.214 -13.912 1.00 89.88 317 ASP A CA 1
ATOM 2512 C C . ASP A 1 317 ? 26.030 8.283 -14.338 1.00 89.88 317 ASP A C 1
ATOM 2514 O O . ASP A 1 317 ? 26.896 8.055 -15.186 1.00 89.88 317 ASP A O 1
ATOM 2518 N N . GLU A 1 318 ? 25.954 9.465 -13.723 1.00 86.56 318 GLU A N 1
ATOM 2519 C CA . GLU A 1 318 ? 26.869 10.595 -13.965 1.00 86.56 318 GLU A CA 1
ATOM 2520 C C . GLU A 1 318 ? 28.338 10.287 -13.602 1.00 86.56 318 GLU A C 1
ATOM 2522 O O . GLU A 1 318 ? 29.235 11.051 -13.953 1.00 86.56 318 GLU A O 1
ATOM 2527 N N . LYS A 1 319 ? 28.599 9.168 -12.911 1.00 88.56 319 LYS A N 1
ATOM 2528 C CA . LYS A 1 319 ? 29.925 8.694 -12.488 1.00 88.56 319 LYS A CA 1
ATOM 2529 C C . LYS A 1 319 ? 30.410 7.498 -13.321 1.00 88.56 319 LYS A C 1
ATOM 2531 O O . LYS A 1 319 ? 31.436 6.905 -12.991 1.00 88.56 319 LYS A O 1
ATOM 2536 N N . GLY A 1 320 ? 29.687 7.126 -14.381 1.00 89.00 320 GLY A N 1
ATOM 2537 C CA . GLY A 1 320 ? 30.025 6.005 -15.260 1.00 89.00 320 GLY A CA 1
ATOM 2538 C C . GLY A 1 320 ? 29.794 4.615 -14.655 1.00 89.00 320 GLY A C 1
ATOM 2539 O O . GLY A 1 320 ? 30.214 3.623 -15.251 1.00 89.00 320 GLY A O 1
ATOM 2540 N N . LYS A 1 321 ? 29.123 4.506 -13.500 1.00 92.62 321 LYS A N 1
ATOM 2541 C CA . LYS A 1 321 ? 28.668 3.222 -12.942 1.00 92.62 321 LYS A CA 1
ATOM 2542 C C . LYS A 1 321 ? 27.346 2.816 -13.588 1.00 92.62 321 LYS A C 1
ATOM 2544 O O . LYS A 1 321 ? 26.617 3.663 -14.094 1.00 92.62 321 LYS A O 1
ATOM 2549 N N . VAL A 1 322 ? 26.993 1.529 -13.563 1.00 94.88 322 VAL A N 1
ATOM 2550 C CA . VAL A 1 322 ? 25.646 1.112 -13.985 1.00 94.88 322 VAL A CA 1
ATOM 2551 C C . VAL A 1 322 ? 24.625 1.724 -13.028 1.00 94.88 322 VAL A C 1
ATOM 2553 O O . VAL A 1 322 ? 24.708 1.506 -11.825 1.00 94.88 322 VAL A O 1
ATOM 2556 N N . PHE A 1 323 ? 23.648 2.456 -13.563 1.00 92.88 323 PHE A N 1
ATOM 2557 C CA . PHE A 1 323 ? 22.481 2.929 -12.820 1.00 92.88 323 PHE A CA 1
ATOM 2558 C C . PHE A 1 323 ? 21.440 1.811 -12.679 1.00 92.88 323 PHE A C 1
ATOM 2560 O O . PHE A 1 323 ? 20.968 1.529 -11.578 1.00 92.88 323 PHE A O 1
ATOM 2567 N N . PHE A 1 324 ? 21.086 1.158 -13.796 1.00 95.44 324 PHE A N 1
ATOM 2568 C CA . PHE A 1 324 ? 20.191 -0.004 -13.814 1.00 95.44 324 PHE A CA 1
ATOM 2569 C C . PHE A 1 324 ? 20.235 -0.771 -15.152 1.00 95.44 324 PHE A C 1
ATOM 2571 O O . PHE A 1 324 ? 20.753 -0.257 -16.147 1.00 95.44 324 PHE A O 1
ATOM 2578 N N . PHE A 1 325 ? 19.662 -1.984 -15.200 1.00 96.56 325 PHE A N 1
ATOM 2579 C CA . PHE A 1 325 ? 19.739 -2.899 -16.352 1.00 96.56 325 PHE A CA 1
ATOM 2580 C C . PHE A 1 325 ? 18.443 -3.699 -16.634 1.00 96.56 325 PHE A C 1
ATOM 2582 O O . PHE A 1 325 ? 17.515 -3.753 -15.824 1.00 96.56 325 PHE A O 1
ATOM 2589 N N . GLY A 1 326 ? 18.359 -4.341 -17.808 1.00 95.31 326 GLY A N 1
ATOM 2590 C CA . GLY A 1 326 ? 17.306 -5.302 -18.155 1.00 95.31 326 GLY A CA 1
ATOM 2591 C C . GLY A 1 326 ? 17.272 -5.742 -19.629 1.00 95.31 326 GLY A C 1
ATOM 2592 O O . GLY A 1 326 ? 17.968 -5.210 -20.485 1.00 95.31 326 GLY A O 1
ATOM 2593 N N . HIS A 1 327 ? 16.397 -6.698 -19.963 1.00 92.88 327 HIS A N 1
ATOM 2594 C CA . HIS A 1 327 ? 16.273 -7.309 -21.307 1.00 92.88 327 HIS A CA 1
ATOM 2595 C C . HIS A 1 327 ? 15.675 -6.398 -22.409 1.00 92.88 327 HIS A C 1
ATOM 2597 O O . HIS A 1 327 ? 15.380 -6.856 -23.511 1.00 92.88 327 HIS A O 1
ATOM 2603 N N . CYS A 1 328 ? 15.395 -5.128 -22.114 1.00 91.25 328 CYS A N 1
ATOM 2604 C CA . CYS A 1 328 ? 14.609 -4.236 -22.968 1.00 91.25 328 CYS A CA 1
ATOM 2605 C C . CYS A 1 328 ? 15.301 -2.882 -23.111 1.00 91.25 328 CYS A C 1
ATOM 2607 O O . CYS A 1 328 ? 15.609 -2.263 -22.101 1.00 91.25 328 CYS A O 1
ATOM 2609 N N . ARG A 1 329 ? 15.399 -2.358 -24.339 1.00 90.94 329 ARG A N 1
ATOM 2610 C CA . ARG A 1 329 ? 15.943 -1.010 -24.607 1.00 90.94 329 ARG A CA 1
ATOM 2611 C C . ARG A 1 329 ? 15.223 0.098 -23.827 1.00 90.94 329 ARG A C 1
ATOM 2613 O O . ARG A 1 329 ? 15.866 0.991 -23.305 1.00 90.94 329 ARG A O 1
ATOM 2620 N N . MET A 1 330 ? 13.899 0.008 -23.690 1.00 91.62 330 MET A N 1
ATOM 2621 C CA . MET A 1 330 ? 13.144 0.821 -22.727 1.00 91.62 330 MET A CA 1
ATOM 2622 C C . MET A 1 330 ? 12.964 0.018 -21.431 1.00 91.62 330 MET A C 1
ATOM 2624 O O . MET A 1 330 ? 11.889 -0.536 -21.180 1.00 91.62 330 MET A O 1
ATOM 2628 N N . LEU A 1 331 ? 14.030 -0.165 -20.651 1.00 93.19 331 LEU A N 1
ATOM 2629 C CA . LEU A 1 331 ? 14.009 -0.962 -19.415 1.00 93.19 331 LEU A CA 1
ATOM 2630 C C . LEU A 1 331 ? 13.071 -0.353 -18.353 1.00 93.19 331 LEU A C 1
ATOM 2632 O O . LEU A 1 331 ? 12.630 0.793 -18.475 1.00 93.19 331 LEU A O 1
ATOM 2636 N N . ARG A 1 332 ? 12.699 -1.137 -17.332 1.00 93.31 332 ARG A N 1
ATOM 2637 C CA . ARG A 1 332 ? 12.113 -0.544 -16.119 1.00 93.31 332 ARG A CA 1
ATOM 2638 C C . ARG A 1 332 ? 13.244 0.082 -15.309 1.00 93.31 332 ARG A C 1
ATOM 2640 O O . ARG A 1 332 ? 14.315 -0.509 -15.267 1.00 93.31 332 ARG A O 1
ATOM 2647 N N . LEU A 1 333 ? 12.998 1.222 -14.678 1.00 93.06 333 LEU A N 1
ATOM 2648 C CA . LEU A 1 333 ? 13.959 1.912 -13.815 1.00 93.06 333 LEU A CA 1
ATOM 2649 C C . LEU A 1 333 ? 13.440 1.918 -12.370 1.00 93.06 333 LEU A C 1
ATOM 2651 O O . LEU A 1 333 ? 12.221 1.993 -12.196 1.00 93.06 333 LEU A O 1
ATOM 2655 N N . PRO A 1 334 ? 14.303 1.848 -11.343 1.00 92.50 334 PRO A N 1
ATOM 2656 C CA . PRO A 1 334 ? 13.913 2.151 -9.971 1.00 92.50 334 PRO A CA 1
ATOM 2657 C C . PRO A 1 334 ? 13.581 3.640 -9.822 1.00 92.50 334 PRO A C 1
ATOM 2659 O O . PRO A 1 334 ? 14.133 4.491 -10.522 1.00 92.50 334 PRO A O 1
ATOM 2662 N N . TYR A 1 335 ? 12.694 3.971 -8.887 1.00 92.56 335 TYR A N 1
ATOM 2663 C CA . TYR A 1 335 ? 12.639 5.330 -8.347 1.00 92.56 335 TYR A CA 1
ATOM 2664 C C . TYR A 1 335 ? 13.853 5.599 -7.436 1.00 92.56 335 TYR A C 1
ATOM 2666 O O . TYR A 1 335 ? 14.341 4.668 -6.790 1.00 92.56 335 TYR A O 1
ATOM 2674 N N . PRO A 1 336 ? 14.323 6.856 -7.320 1.00 89.12 336 PRO A N 1
ATOM 2675 C CA . PRO A 1 336 ? 15.450 7.198 -6.452 1.00 89.12 336 PRO A CA 1
ATOM 2676 C C . PRO A 1 336 ? 15.082 7.219 -4.959 1.00 89.12 336 PRO A C 1
ATOM 2678 O O . PRO A 1 336 ? 15.988 7.222 -4.135 1.00 89.12 336 PRO A O 1
ATOM 2681 N N . ARG A 1 337 ? 13.787 7.207 -4.607 1.00 90.75 337 ARG A N 1
ATOM 2682 C CA . ARG A 1 337 ? 13.269 7.028 -3.240 1.00 90.75 337 ARG A CA 1
ATOM 2683 C C . ARG A 1 337 ? 12.224 5.915 -3.176 1.00 90.75 337 ARG A C 1
ATOM 2685 O O . ARG A 1 337 ? 11.550 5.597 -4.158 1.00 90.75 337 ARG A O 1
ATOM 2692 N N . SER A 1 338 ? 12.087 5.339 -1.993 1.00 92.62 338 SER A N 1
ATOM 2693 C CA . SER A 1 338 ? 11.013 4.445 -1.567 1.00 92.62 338 SER A CA 1
ATOM 2694 C C . SER A 1 338 ? 9.801 5.224 -1.029 1.00 92.62 338 SER A C 1
ATOM 2696 O O . SER A 1 338 ? 9.897 6.423 -0.751 1.00 92.62 338 SER A O 1
ATOM 2698 N N . PRO A 1 339 ? 8.650 4.558 -0.824 1.00 94.56 339 PRO A N 1
ATOM 2699 C CA . PRO A 1 339 ? 7.534 5.130 -0.075 1.00 94.56 339 PRO A CA 1
ATOM 2700 C C . PRO A 1 339 ? 7.895 5.560 1.357 1.00 94.56 339 PRO A C 1
ATOM 2702 O O . PRO A 1 339 ? 7.362 6.566 1.819 1.00 94.56 339 PRO A O 1
ATOM 2705 N N . PHE A 1 340 ? 8.802 4.852 2.041 1.00 93.50 340 PHE A N 1
ATOM 2706 C CA . PHE A 1 340 ? 9.269 5.197 3.393 1.00 93.50 340 PHE A CA 1
ATOM 2707 C C . PHE A 1 340 ? 10.099 6.490 3.414 1.00 93.50 340 PHE A C 1
ATOM 2709 O O . PHE A 1 340 ? 9.901 7.340 4.275 1.00 93.50 340 PHE A O 1
ATOM 2716 N N . GLU A 1 341 ? 10.940 6.716 2.399 1.00 93.50 341 GLU A N 1
ATOM 2717 C CA . GLU A 1 341 ? 11.656 7.989 2.184 1.00 93.50 341 GLU A CA 1
ATOM 2718 C C . GLU A 1 341 ? 10.704 9.175 1.861 1.00 93.50 341 GLU A C 1
ATOM 2720 O O . GLU A 1 341 ? 11.127 10.331 1.828 1.00 93.50 341 GLU A O 1
ATOM 2725 N N . CYS A 1 342 ? 9.406 8.912 1.648 1.00 95.50 342 CYS A N 1
ATOM 2726 C CA . CYS A 1 342 ? 8.338 9.918 1.541 1.00 95.50 342 CYS A CA 1
ATOM 2727 C C . CYS A 1 342 ? 7.503 10.085 2.832 1.00 95.50 342 CYS A C 1
ATOM 2729 O O . CYS A 1 342 ? 6.492 10.793 2.819 1.00 95.50 342 CYS A O 1
ATOM 2731 N N . VAL A 1 343 ? 7.912 9.459 3.943 1.00 95.06 343 VAL A N 1
ATOM 2732 C CA . VAL A 1 343 ? 7.432 9.766 5.299 1.00 95.06 343 VAL A CA 1
ATOM 2733 C C . VAL A 1 343 ? 8.396 10.788 5.927 1.00 95.06 343 VAL A C 1
ATOM 2735 O O . VAL A 1 343 ? 9.589 10.481 6.051 1.00 95.06 343 VAL A O 1
ATOM 2738 N N . PRO A 1 344 ? 7.925 11.985 6.333 1.00 94.38 344 PRO A N 1
ATOM 2739 C CA . PRO A 1 344 ? 8.744 12.957 7.052 1.00 94.38 344 PRO A CA 1
ATOM 2740 C C . PRO A 1 344 ? 9.384 12.345 8.298 1.00 94.38 344 PRO A C 1
ATOM 2742 O O . PRO A 1 344 ? 8.721 11.649 9.061 1.00 94.38 344 PRO A O 1
ATOM 2745 N N . GLU A 1 345 ? 10.668 12.618 8.514 1.00 91.31 345 GLU A N 1
ATOM 2746 C CA . GLU A 1 345 ? 11.472 11.991 9.570 1.00 91.31 345 GLU A CA 1
ATOM 2747 C C . GLU A 1 345 ? 10.876 12.166 10.972 1.00 91.31 345 GLU A C 1
ATOM 2749 O O . GLU A 1 345 ? 10.755 11.195 11.715 1.00 91.31 345 GLU A O 1
ATOM 2754 N N . SER A 1 346 ? 10.372 13.365 11.270 1.00 92.00 346 SER A N 1
ATOM 2755 C CA . SER A 1 346 ? 9.681 13.713 12.517 1.00 92.00 346 SER A CA 1
ATOM 2756 C C . SER A 1 346 ? 8.346 12.988 12.748 1.00 92.00 346 SER A C 1
ATOM 2758 O O . SER A 1 346 ? 7.656 13.314 13.705 1.00 92.00 346 SER A O 1
ATOM 2760 N N . LEU A 1 347 ? 7.936 12.075 11.858 1.00 94.38 347 LEU A N 1
ATOM 2761 C CA . LEU A 1 347 ? 6.753 11.215 11.995 1.00 94.38 347 LEU A CA 1
ATOM 2762 C C . LEU A 1 347 ? 7.110 9.718 12.093 1.00 94.38 347 LEU A C 1
ATOM 2764 O O . LEU A 1 347 ? 6.217 8.869 12.047 1.00 94.38 347 LEU A O 1
ATOM 2768 N N . ARG A 1 348 ? 8.406 9.383 12.171 1.00 90.31 348 ARG A N 1
ATOM 2769 C CA . ARG A 1 348 ? 8.932 8.006 12.131 1.00 90.31 348 ARG A CA 1
ATOM 2770 C C . ARG A 1 348 ? 10.246 7.822 12.914 1.00 90.31 348 ARG A C 1
ATOM 2772 O O . ARG A 1 348 ? 11.089 7.029 12.499 1.00 90.31 348 ARG A O 1
ATOM 2779 N N . ARG A 1 349 ? 10.445 8.581 13.997 1.00 87.56 349 ARG A N 1
ATOM 2780 C CA . ARG A 1 349 ? 11.577 8.405 14.925 1.00 87.56 349 ARG A CA 1
ATOM 2781 C C . ARG A 1 349 ? 11.296 7.235 15.867 1.00 87.56 349 ARG A C 1
ATOM 2783 O O . ARG A 1 349 ? 10.187 7.129 16.391 1.00 87.56 349 ARG A O 1
ATOM 2790 N N . ASP A 1 350 ? 12.261 6.350 16.089 1.00 84.19 350 ASP A N 1
ATOM 2791 C CA . ASP A 1 350 ? 12.072 5.223 17.017 1.00 84.19 350 ASP A CA 1
ATOM 2792 C C . ASP A 1 350 ? 12.319 5.651 18.473 1.00 84.19 350 ASP A C 1
ATOM 2794 O O . ASP A 1 350 ? 11.730 5.094 19.399 1.00 84.19 350 ASP A O 1
ATOM 2798 N N . GLU A 1 351 ? 13.089 6.718 18.669 1.00 83.00 351 GLU A N 1
ATOM 2799 C CA . GLU A 1 351 ? 13.427 7.346 19.951 1.00 83.00 351 GLU A CA 1
ATOM 2800 C C . GLU A 1 351 ? 12.191 7.893 20.672 1.00 83.00 351 GLU A C 1
ATOM 2802 O O . GLU A 1 351 ? 12.123 7.890 21.900 1.00 83.00 351 GLU A O 1
ATOM 2807 N N . GLU A 1 352 ? 11.193 8.329 19.905 1.00 88.25 352 GLU A N 1
ATOM 2808 C CA . GLU A 1 352 ? 9.914 8.806 20.417 1.00 88.25 352 GLU A CA 1
ATOM 2809 C C . GLU A 1 352 ? 8.989 7.628 20.739 1.00 88.25 352 GLU A C 1
ATOM 2811 O O . GLU A 1 352 ? 8.858 6.686 19.951 1.00 88.25 352 GLU A O 1
ATOM 2816 N N . LEU A 1 353 ? 8.317 7.692 21.887 1.00 91.44 353 LEU A N 1
ATOM 2817 C CA . LEU A 1 353 ? 7.212 6.809 22.243 1.00 91.44 353 LEU A CA 1
ATOM 2818 C C . LEU A 1 353 ? 5.897 7.477 21.841 1.00 91.44 353 LEU A C 1
ATOM 2820 O O . LEU A 1 353 ? 5.644 8.613 22.241 1.00 91.44 353 LEU A O 1
ATOM 2824 N N . ASP A 1 354 ? 5.052 6.770 21.093 1.00 94.38 354 ASP A N 1
ATOM 2825 C CA . ASP A 1 354 ? 3.668 7.192 20.856 1.00 94.38 354 ASP A CA 1
ATOM 2826 C C . ASP A 1 354 ? 2.654 6.352 21.649 1.00 94.38 354 ASP A C 1
ATOM 2828 O O . ASP A 1 354 ? 2.972 5.321 22.247 1.00 94.38 354 ASP A O 1
ATOM 2832 N N . MET A 1 355 ? 1.407 6.818 21.681 1.00 94.75 355 MET A N 1
ATOM 2833 C CA . MET A 1 355 ? 0.347 6.204 22.478 1.00 94.75 355 MET A CA 1
ATOM 2834 C C . MET A 1 355 ? -0.063 4.811 21.973 1.00 94.75 355 MET A C 1
ATOM 2836 O O . MET A 1 355 ? -0.423 3.945 22.772 1.00 94.75 355 MET A O 1
ATOM 2840 N N . ALA A 1 356 ? 0.024 4.542 20.668 1.00 95.81 356 ALA A N 1
ATOM 2841 C CA . ALA A 1 356 ? -0.265 3.213 20.138 1.00 95.81 356 ALA A CA 1
ATOM 2842 C C . ALA A 1 356 ? 0.848 2.205 20.469 1.00 95.81 356 ALA A C 1
ATOM 2844 O O . ALA A 1 356 ? 0.564 1.038 20.752 1.00 95.81 356 ALA A O 1
ATOM 2845 N N . GLU A 1 357 ? 2.106 2.642 20.468 1.00 94.69 357 GLU A N 1
ATOM 2846 C CA . GLU A 1 357 ? 3.246 1.885 20.983 1.00 94.69 357 GLU A CA 1
ATOM 2847 C C . GLU A 1 357 ? 3.130 1.621 22.489 1.00 94.69 357 GLU A C 1
ATOM 2849 O O . GLU A 1 357 ? 3.359 0.490 22.916 1.00 94.69 357 GLU A O 1
ATOM 2854 N N . ALA A 1 358 ? 2.722 2.616 23.280 1.00 94.50 358 ALA A N 1
ATOM 2855 C CA . ALA A 1 358 ? 2.555 2.483 24.725 1.00 94.50 358 ALA A CA 1
ATOM 2856 C C . ALA A 1 358 ? 1.454 1.475 25.103 1.00 94.50 358 ALA A C 1
ATOM 2858 O O . ALA A 1 358 ? 1.662 0.635 25.983 1.00 94.50 358 ALA A O 1
ATOM 2859 N N . ILE A 1 359 ? 0.302 1.526 24.424 1.00 96.50 359 ILE A N 1
ATOM 2860 C CA . ILE A 1 359 ? -0.853 0.651 24.683 1.00 96.50 359 ILE A CA 1
ATOM 2861 C C . ILE A 1 359 ? -0.617 -0.761 24.126 1.00 96.50 359 ILE A C 1
ATOM 2863 O O . ILE A 1 359 ? -0.778 -1.759 24.829 1.00 96.50 359 ILE A O 1
ATOM 2867 N N . PHE A 1 360 ? -0.241 -0.871 22.848 1.00 96.31 360 PHE A N 1
ATOM 2868 C CA . PHE A 1 360 ? -0.188 -2.157 22.144 1.00 96.31 360 PHE A CA 1
ATOM 2869 C C . PHE A 1 360 ? 1.205 -2.800 22.111 1.00 96.31 360 PHE A C 1
ATOM 2871 O O . PHE A 1 360 ? 1.324 -3.916 21.594 1.00 96.31 360 PHE A O 1
ATOM 2878 N N . GLY A 1 361 ? 2.235 -2.143 22.643 1.00 93.62 361 GLY A N 1
ATOM 2879 C CA . GLY A 1 361 ? 3.617 -2.622 22.665 1.00 93.62 361 GLY A CA 1
ATOM 2880 C C . GLY A 1 361 ? 4.376 -2.377 21.359 1.00 93.62 361 GLY A C 1
ATOM 2881 O O . GLY A 1 361 ? 3.796 -2.055 20.314 1.00 93.62 361 GLY A O 1
ATOM 2882 N N . TYR A 1 362 ? 5.695 -2.557 21.405 1.00 90.94 362 TYR A N 1
ATOM 2883 C CA . TYR A 1 362 ? 6.602 -2.333 20.277 1.00 90.94 362 TYR A CA 1
ATOM 2884 C C . TYR A 1 362 ? 7.848 -3.224 20.347 1.00 90.94 362 TYR A C 1
ATOM 2886 O O . TYR A 1 362 ? 8.186 -3.782 21.390 1.00 90.94 362 TYR A O 1
ATOM 2894 N N . SER A 1 363 ? 8.569 -3.315 19.229 1.00 87.19 363 SER A N 1
ATOM 2895 C CA . SER A 1 363 ? 9.942 -3.819 19.173 1.00 87.19 363 SER A CA 1
ATOM 2896 C C . SER A 1 363 ? 10.734 -2.902 18.244 1.00 87.19 363 SER A C 1
ATOM 2898 O O . SER A 1 363 ? 10.429 -2.818 17.057 1.00 87.19 363 SER A O 1
ATOM 2900 N N . LYS A 1 364 ? 11.691 -2.168 18.814 1.00 79.56 364 LYS A N 1
ATOM 2901 C CA . LYS A 1 364 ? 12.485 -1.119 18.158 1.00 79.56 364 LYS A CA 1
ATOM 2902 C C . LYS A 1 364 ? 13.954 -1.505 18.146 1.00 79.56 364 LYS A C 1
ATOM 2904 O O . LYS A 1 364 ? 14.405 -2.259 19.013 1.00 79.56 364 LYS A O 1
ATOM 2909 N N . ARG A 1 365 ? 14.722 -0.961 17.202 1.00 63.53 365 ARG A N 1
ATOM 2910 C CA . ARG A 1 365 ? 16.171 -1.174 17.138 1.00 63.53 365 ARG A CA 1
ATOM 2911 C C . ARG A 1 365 ? 16.908 0.151 17.004 1.00 63.53 365 ARG A C 1
ATOM 2913 O O . ARG A 1 365 ? 16.868 0.773 15.952 1.00 63.53 365 ARG A O 1
ATOM 2920 N N . PHE A 1 366 ? 17.620 0.512 18.061 1.00 65.56 366 PHE A N 1
ATOM 2921 C CA . PHE A 1 366 ? 18.352 1.768 18.170 1.00 65.56 366 PHE A CA 1
ATOM 2922 C C . PHE A 1 366 ? 19.697 1.707 17.432 1.00 65.56 366 PHE A C 1
ATOM 2924 O O . PHE A 1 366 ? 20.214 0.623 17.137 1.00 65.56 366 PHE A O 1
ATOM 2931 N N . GLU A 1 367 ? 20.283 2.877 17.158 1.00 53.28 367 GLU A N 1
ATOM 2932 C CA . GLU A 1 367 ? 21.557 3.025 16.431 1.00 53.28 367 GLU A CA 1
ATOM 2933 C C . GLU A 1 367 ? 22.715 2.248 17.078 1.00 53.28 367 GLU A C 1
ATOM 2935 O O . GLU A 1 367 ? 23.542 1.662 16.383 1.00 53.28 367 GLU A O 1
ATOM 2940 N N . ASN A 1 368 ? 22.721 2.139 18.412 1.00 56.09 368 ASN A N 1
ATOM 2941 C CA . ASN A 1 368 ? 23.681 1.336 19.183 1.00 56.09 368 ASN A CA 1
ATOM 2942 C C . ASN A 1 368 ? 23.549 -0.193 18.967 1.00 56.09 368 ASN A C 1
ATOM 2944 O O . ASN A 1 368 ? 24.214 -0.984 19.636 1.00 56.09 368 ASN A O 1
ATOM 2948 N N . GLY A 1 369 ? 22.657 -0.630 18.074 1.00 55.31 369 GLY A N 1
ATOM 2949 C CA . GLY A 1 369 ? 22.409 -2.022 17.721 1.00 55.31 369 GLY A CA 1
ATOM 2950 C C . GLY A 1 369 ? 21.488 -2.775 18.683 1.00 55.31 369 GLY A C 1
ATOM 2951 O O . GLY A 1 369 ? 21.003 -3.850 18.303 1.00 55.31 369 GLY A O 1
ATOM 2952 N N . GLN A 1 370 ? 21.211 -2.229 19.874 1.00 58.72 370 GLN A N 1
ATOM 2953 C CA . GLN A 1 370 ? 20.306 -2.828 20.852 1.00 58.72 370 GLN A CA 1
ATOM 2954 C C . GLN A 1 370 ? 18.880 -2.889 20.301 1.00 58.72 370 GLN A C 1
ATOM 2956 O O . GLN A 1 370 ? 18.429 -2.032 19.542 1.00 58.72 370 GLN A O 1
ATOM 2961 N N . THR A 1 371 ? 18.160 -3.939 20.682 1.00 69.38 371 THR A N 1
ATOM 2962 C CA . THR A 1 371 ? 16.733 -4.089 20.391 1.00 69.38 371 THR A CA 1
ATOM 2963 C C . THR A 1 371 ? 15.994 -3.961 21.714 1.00 69.38 371 THR A C 1
ATOM 2965 O O . THR A 1 371 ? 16.170 -4.822 22.573 1.00 69.38 371 THR A O 1
ATOM 2968 N N . HIS A 1 372 ? 15.207 -2.901 21.900 1.00 79.69 372 HIS A N 1
ATOM 2969 C CA . HIS A 1 372 ? 14.311 -2.795 23.056 1.00 79.69 372 HIS A CA 1
ATOM 2970 C C . HIS A 1 372 ? 12.905 -3.174 22.608 1.00 79.69 372 HIS A C 1
ATOM 2972 O O . HIS A 1 372 ? 12.442 -2.760 21.542 1.00 79.69 372 HIS A O 1
ATOM 2978 N N . ALA A 1 373 ? 12.220 -3.965 23.422 1.00 86.88 373 ALA A N 1
ATOM 2979 C CA . ALA A 1 373 ? 10.837 -4.342 23.196 1.00 86.88 373 ALA A CA 1
ATOM 2980 C C . ALA A 1 373 ? 10.035 -4.076 24.466 1.00 86.88 373 ALA A C 1
ATOM 2982 O O . ALA A 1 373 ? 10.526 -4.317 25.567 1.00 86.88 373 ALA A O 1
ATOM 2983 N N . TYR A 1 374 ? 8.809 -3.598 24.295 1.00 90.56 374 TYR A N 1
ATOM 2984 C CA . TYR A 1 374 ? 7.860 -3.386 25.379 1.00 90.56 374 TYR A CA 1
ATOM 2985 C C . TYR A 1 374 ? 6.594 -4.178 25.067 1.00 90.56 374 TYR A C 1
ATOM 2987 O O . TYR A 1 374 ? 6.070 -4.110 23.949 1.00 90.56 374 TYR A O 1
ATOM 2995 N N . ALA A 1 375 ? 6.133 -4.970 26.035 1.00 91.88 375 ALA A N 1
ATOM 2996 C CA . ALA A 1 375 ? 4.930 -5.777 25.886 1.00 91.88 375 ALA A CA 1
ATOM 2997 C C . ALA A 1 375 ? 3.686 -4.882 25.764 1.00 91.88 375 ALA A C 1
ATOM 2999 O O . ALA A 1 375 ? 3.624 -3.790 26.323 1.00 91.88 375 ALA A O 1
ATOM 3000 N N . GLY A 1 376 ? 2.681 -5.339 25.017 1.00 94.31 376 GLY A N 1
ATOM 3001 C CA . GLY A 1 376 ? 1.408 -4.629 24.952 1.00 94.31 376 GLY A CA 1
ATOM 3002 C C . GLY A 1 376 ? 0.623 -4.815 26.244 1.00 94.31 376 GLY A C 1
ATOM 3003 O O . GLY A 1 376 ? 0.318 -5.947 26.602 1.00 94.31 376 GLY A O 1
ATOM 3004 N N . ARG A 1 377 ? 0.220 -3.709 26.875 1.00 95.44 377 ARG A N 1
ATOM 3005 C CA . ARG A 1 377 ? -0.641 -3.664 28.074 1.00 95.44 377 ARG A CA 1
ATOM 3006 C C . AR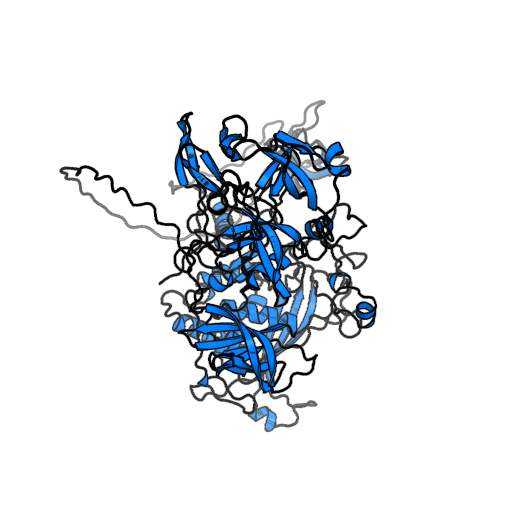G A 1 377 ? -2.115 -4.011 27.794 1.00 95.44 377 ARG A C 1
ATOM 3008 O O . ARG A 1 377 ? -2.981 -3.805 28.640 1.00 95.44 377 ARG A O 1
ATOM 3015 N N . VAL A 1 378 ? -2.414 -4.524 26.597 1.00 97.19 378 VAL A N 1
ATOM 3016 C CA . VAL A 1 378 ? -3.759 -4.884 26.134 1.00 97.19 378 VAL A CA 1
ATOM 3017 C C . VAL A 1 378 ? -3.750 -6.253 25.462 1.00 97.19 378 VAL A C 1
ATOM 3019 O O . VAL A 1 378 ? -3.064 -6.465 24.457 1.00 97.19 378 VAL A O 1
ATOM 3022 N N . SER A 1 379 ? -4.589 -7.152 25.975 1.00 97.31 379 SER A N 1
ATOM 3023 C CA . SER A 1 379 ? -4.825 -8.494 25.441 1.00 97.31 379 SER A CA 1
ATOM 3024 C C . SER A 1 379 ? -6.272 -8.624 24.968 1.00 97.31 379 SER A C 1
ATOM 3026 O O . SER A 1 379 ? -7.206 -8.249 25.675 1.00 97.31 379 SER A O 1
ATOM 3028 N N . ILE A 1 380 ? -6.475 -9.143 23.758 1.00 98.38 380 ILE A N 1
ATOM 3029 C CA . ILE A 1 380 ? -7.794 -9.232 23.120 1.00 98.38 380 ILE A CA 1
ATOM 3030 C C . ILE A 1 380 ? -8.080 -10.694 22.814 1.00 98.38 380 ILE A C 1
ATOM 3032 O O . ILE A 1 380 ? -7.294 -11.331 22.110 1.00 98.38 380 ILE A O 1
ATOM 3036 N N . SER A 1 381 ? -9.188 -11.220 23.340 1.00 98.56 381 SER A N 1
ATOM 3037 C CA . SER A 1 381 ? -9.620 -12.576 23.001 1.00 98.56 381 SER A CA 1
ATOM 3038 C C . SER A 1 381 ? -10.043 -12.665 21.538 1.00 98.56 381 SER A C 1
ATOM 3040 O O . SER A 1 381 ? -10.420 -11.670 20.916 1.00 98.56 381 SER A O 1
ATOM 3042 N N . ASP A 1 382 ? -10.069 -13.881 21.005 1.00 98.19 382 ASP A N 1
ATOM 3043 C CA . ASP A 1 382 ? -10.887 -14.151 19.829 1.00 98.19 382 ASP A CA 1
ATOM 3044 C C . ASP A 1 382 ? -12.355 -13.771 20.116 1.00 98.19 382 ASP A C 1
ATOM 3046 O O . ASP A 1 382 ? -12.802 -13.843 21.269 1.00 98.19 382 ASP A O 1
ATOM 3050 N N . ALA A 1 383 ? -13.098 -13.348 19.087 1.00 98.31 383 ALA A N 1
ATOM 3051 C CA . ALA A 1 383 ? -14.544 -13.172 19.189 1.00 98.31 383 ALA A CA 1
ATOM 3052 C C . ALA A 1 383 ? -15.256 -14.442 18.739 1.00 98.31 383 ALA A C 1
ATOM 3054 O O . ALA A 1 383 ? -15.202 -14.810 17.561 1.00 98.31 383 ALA A O 1
ATOM 3055 N N . THR A 1 384 ? -15.922 -15.093 19.686 1.00 97.81 384 THR A N 1
ATOM 3056 C CA . THR A 1 384 ? -16.731 -16.287 19.452 1.00 97.81 384 THR A CA 1
ATOM 3057 C C . THR A 1 384 ? -18.130 -15.895 18.995 1.00 97.81 384 THR A C 1
ATOM 3059 O O . THR A 1 384 ? -18.641 -14.831 19.349 1.00 97.81 384 THR A O 1
ATOM 3062 N N . LEU A 1 385 ? -18.755 -16.747 18.184 1.00 97.56 385 LEU A N 1
ATOM 3063 C CA . LEU A 1 385 ? -20.138 -16.581 17.751 1.00 97.56 385 LEU A CA 1
ATOM 3064 C C . LEU A 1 385 ? -21.085 -16.526 18.969 1.00 97.56 385 LEU A C 1
ATOM 3066 O O . LEU A 1 385 ? -20.946 -17.320 19.898 1.00 97.56 385 LEU A O 1
ATOM 3070 N N . VAL A 1 386 ? -22.066 -15.615 18.964 1.00 96.62 386 VAL A N 1
ATOM 3071 C CA . VAL A 1 386 ? -23.163 -15.653 19.955 1.00 96.62 386 VAL A CA 1
ATOM 3072 C C . VAL A 1 386 ? -24.061 -16.874 19.668 1.00 96.62 386 VAL A C 1
ATOM 3074 O O . VAL A 1 386 ? -24.381 -17.081 18.493 1.00 96.62 386 VAL A O 1
ATOM 3077 N N . PRO A 1 387 ? -24.474 -17.672 20.675 1.00 93.19 387 PRO A N 1
ATOM 3078 C CA . PRO A 1 387 ? -25.299 -18.869 20.476 1.00 93.19 387 PRO A CA 1
ATOM 3079 C C . PRO A 1 387 ? -26.604 -18.662 19.688 1.00 93.19 387 PRO A C 1
ATOM 3081 O O . PRO A 1 387 ? -27.076 -17.542 19.492 1.00 93.19 387 PRO A O 1
ATOM 3084 N N . ASP A 1 388 ? -27.179 -19.779 19.232 1.00 90.38 388 ASP A N 1
ATOM 3085 C CA . ASP A 1 388 ? -28.508 -19.904 18.602 1.00 90.38 388 ASP A CA 1
ATOM 3086 C C . ASP A 1 388 ? -28.746 -19.111 17.298 1.00 90.38 388 ASP A C 1
ATOM 3088 O O . ASP A 1 388 ? -29.850 -19.093 16.743 1.00 90.38 388 ASP A O 1
ATOM 3092 N N . GLN A 1 389 ? -27.696 -18.509 16.734 1.00 92.62 389 GLN A N 1
ATOM 3093 C CA . GLN A 1 389 ? -27.757 -17.802 15.458 1.00 92.62 389 GLN A CA 1
ATOM 3094 C C . GLN A 1 389 ? -27.829 -18.756 14.256 1.00 92.62 389 GLN A C 1
ATOM 3096 O O . GLN A 1 389 ? -26.881 -19.472 13.937 1.00 92.62 389 GLN A O 1
ATOM 3101 N N . LYS A 1 390 ? -28.947 -18.700 13.527 1.00 88.56 390 LYS A N 1
ATOM 3102 C CA . LYS A 1 390 ? -29.175 -19.454 12.281 1.00 88.56 390 LYS A CA 1
ATOM 3103 C C . LYS A 1 390 ? -28.706 -18.675 11.046 1.00 88.56 390 LYS A C 1
ATOM 3105 O O . LYS A 1 390 ? -28.490 -17.464 11.110 1.00 88.56 390 LYS A O 1
ATOM 3110 N N . ASP A 1 391 ? -28.563 -19.377 9.920 1.00 89.38 391 ASP A N 1
ATOM 3111 C CA . ASP A 1 391 ? -28.281 -18.840 8.574 1.00 89.38 391 ASP A CA 1
ATOM 3112 C C . ASP A 1 391 ? -27.012 -17.973 8.461 1.00 89.38 391 ASP A C 1
ATOM 3114 O O . ASP A 1 391 ? -27.001 -16.921 7.818 1.00 89.38 391 ASP A O 1
ATOM 3118 N N . LEU A 1 392 ? -25.930 -18.386 9.127 1.00 94.69 392 LEU A N 1
ATOM 3119 C CA . LEU A 1 392 ? -24.694 -17.600 9.274 1.00 94.69 392 LEU A CA 1
ATOM 3120 C C . LEU A 1 392 ? -24.039 -17.184 7.946 1.00 94.69 392 LEU A C 1
ATOM 3122 O O . LEU A 1 392 ? -23.408 -16.131 7.876 1.00 94.69 392 LEU A O 1
ATOM 3126 N N . TRP A 1 393 ? -24.160 -18.006 6.903 1.00 95.19 393 TRP A N 1
ATOM 3127 C CA . TRP A 1 393 ? -23.385 -17.895 5.665 1.00 95.19 393 TRP A CA 1
ATOM 3128 C C . TRP A 1 393 ? -24.063 -16.992 4.630 1.00 95.19 393 TRP A C 1
ATOM 3130 O O . TRP A 1 393 ? -25.268 -17.057 4.412 1.00 95.19 393 TRP A O 1
ATOM 3140 N N . PHE A 1 394 ? -23.284 -16.134 3.969 1.00 94.38 394 PHE A N 1
ATOM 3141 C CA . PHE A 1 394 ? -23.811 -15.112 3.055 1.00 94.38 394 PHE A CA 1
ATOM 3142 C C . PHE A 1 394 ? -24.189 -15.633 1.658 1.00 94.38 394 PHE A C 1
ATOM 3144 O O . PHE A 1 394 ? -24.975 -14.994 0.959 1.00 94.38 394 PHE A O 1
ATOM 3151 N N . ALA A 1 395 ? -23.630 -16.767 1.231 1.00 90.00 395 ALA A N 1
ATOM 3152 C CA . ALA A 1 395 ? -23.920 -17.376 -0.066 1.00 90.00 395 ALA A CA 1
ATOM 3153 C C . ALA A 1 395 ? -24.609 -18.741 0.105 1.00 90.00 395 ALA A C 1
ATOM 3155 O O . ALA A 1 395 ? -24.240 -19.470 1.028 1.00 90.00 395 ALA A O 1
ATOM 3156 N N . PRO A 1 396 ? -25.540 -19.134 -0.793 1.00 81.75 396 PRO A N 1
ATOM 3157 C CA . PRO A 1 396 ? -26.301 -20.384 -0.659 1.00 81.75 396 PRO A CA 1
ATOM 3158 C C . PRO A 1 396 ? -25.428 -21.637 -0.502 1.00 81.75 396 PRO A C 1
ATOM 3160 O O . PRO A 1 396 ? -25.719 -22.495 0.321 1.00 81.75 396 PRO A O 1
ATOM 3163 N N . ASN A 1 397 ? -24.306 -21.698 -1.226 1.00 81.50 397 ASN A N 1
ATOM 3164 C CA . ASN A 1 397 ? -23.365 -22.824 -1.190 1.00 81.50 397 ASN A CA 1
ATOM 3165 C C . ASN A 1 397 ? -22.168 -22.560 -0.248 1.00 81.50 397 ASN A C 1
ATOM 3167 O O . ASN A 1 397 ? -21.105 -23.148 -0.435 1.00 81.50 397 ASN A O 1
ATOM 3171 N N . LYS A 1 398 ? -22.312 -21.630 0.712 1.00 83.00 398 LYS A N 1
ATOM 3172 C CA . LYS A 1 398 ? -21.273 -20.995 1.557 1.00 83.00 398 LYS A CA 1
ATOM 3173 C C . LYS A 1 398 ? -20.175 -20.237 0.795 1.00 83.00 398 LYS A C 1
ATOM 3175 O O . LYS A 1 398 ? -19.909 -19.076 1.103 1.00 83.00 398 LYS A O 1
ATOM 3180 N N . THR A 1 399 ? -19.542 -20.871 -0.187 1.00 88.75 399 THR A N 1
ATOM 3181 C CA . THR A 1 399 ? -18.354 -20.367 -0.886 1.00 88.75 399 THR A CA 1
ATOM 3182 C C . THR A 1 399 ? -18.693 -19.363 -1.986 1.00 88.75 399 THR A C 1
ATOM 3184 O O . THR A 1 399 ? -19.613 -19.552 -2.780 1.00 88.75 399 THR A O 1
ATOM 3187 N N . VAL A 1 400 ? -17.885 -18.305 -2.068 1.00 91.44 400 VAL A N 1
ATOM 3188 C CA . VAL A 1 400 ? -17.902 -17.276 -3.111 1.00 91.44 400 VAL A CA 1
ATOM 3189 C C . VAL A 1 400 ? -16.510 -17.166 -3.728 1.00 91.44 400 VAL A C 1
ATOM 3191 O O . VAL A 1 400 ? -15.510 -17.113 -3.009 1.00 91.44 400 VAL A O 1
ATOM 3194 N N . ILE A 1 401 ? -16.448 -17.056 -5.056 1.00 92.00 401 ILE A N 1
ATOM 3195 C CA . ILE A 1 401 ? -15.272 -16.533 -5.760 1.00 92.00 401 ILE A CA 1
ATOM 3196 C C . ILE A 1 401 ? -15.479 -15.018 -5.910 1.00 92.00 401 ILE A C 1
ATOM 3198 O O . ILE A 1 401 ? -16.378 -14.615 -6.652 1.00 92.00 401 ILE A O 1
ATOM 3202 N N . PRO A 1 402 ? -14.739 -14.158 -5.186 1.00 92.31 402 PRO A N 1
ATOM 3203 C CA . PRO A 1 402 ? -14.858 -12.715 -5.330 1.00 92.31 402 PRO A CA 1
ATOM 3204 C C . PRO A 1 402 ? -14.196 -12.219 -6.615 1.00 92.31 402 PRO A C 1
ATOM 3206 O O . PRO A 1 402 ? -13.204 -12.786 -7.077 1.00 92.31 402 PRO A O 1
ATOM 3209 N N . LYS A 1 403 ? -14.674 -11.071 -7.099 1.00 91.50 403 LYS A N 1
ATOM 3210 C CA . LYS A 1 403 ? -13.947 -10.222 -8.050 1.00 91.50 403 LYS A CA 1
ATOM 3211 C C . LYS A 1 403 ? -12.541 -9.925 -7.531 1.00 91.50 403 LYS A C 1
ATOM 3213 O O . LYS A 1 403 ? -12.344 -9.748 -6.325 1.00 91.50 403 LYS A O 1
ATOM 3218 N N . ILE A 1 404 ? -11.582 -9.834 -8.451 1.00 88.31 404 ILE A N 1
ATOM 3219 C CA . ILE A 1 404 ? -10.142 -9.707 -8.169 1.00 88.31 404 ILE A CA 1
ATOM 3220 C C . ILE A 1 404 ? -9.859 -8.654 -7.079 1.00 88.31 404 ILE A C 1
ATOM 3222 O O . ILE A 1 404 ? -10.039 -7.454 -7.275 1.00 88.31 404 ILE A O 1
ATOM 3226 N N . LEU A 1 405 ? -9.335 -9.102 -5.931 1.00 86.50 405 LEU A N 1
ATOM 3227 C CA . LEU A 1 405 ? -9.073 -8.266 -4.745 1.00 86.50 405 LEU A CA 1
ATOM 3228 C C . LEU A 1 405 ? -7.778 -7.424 -4.836 1.00 86.50 405 LEU A C 1
ATOM 3230 O O . LEU A 1 405 ? -7.300 -6.895 -3.831 1.00 86.50 405 LEU A O 1
ATOM 3234 N N . SER A 1 406 ? -7.188 -7.304 -6.027 1.00 81.81 406 SER A N 1
ATOM 3235 C CA . SER A 1 406 ? -5.927 -6.585 -6.249 1.00 81.81 406 SER A CA 1
ATOM 3236 C C . SER A 1 406 ? -6.109 -5.066 -6.224 1.00 81.81 406 SER A C 1
ATOM 3238 O O . SER A 1 406 ? -7.015 -4.520 -6.845 1.00 81.81 406 SER A O 1
ATOM 3240 N N . GLY A 1 407 ? -5.194 -4.362 -5.554 1.00 82.81 407 GLY A N 1
ATOM 3241 C CA . GLY A 1 407 ? -5.145 -2.897 -5.552 1.00 82.81 407 GLY A CA 1
ATOM 3242 C C . GLY A 1 407 ? -4.121 -2.308 -6.540 1.00 82.81 407 GLY A C 1
ATOM 3243 O O . GLY A 1 407 ? -3.192 -3.005 -6.956 1.00 82.81 407 GLY A O 1
ATOM 3244 N N . PRO A 1 408 ? -4.221 -1.003 -6.870 1.00 85.69 408 PRO A N 1
ATOM 3245 C CA . PRO A 1 408 ? -3.196 -0.291 -7.632 1.00 85.69 408 PRO A CA 1
ATOM 3246 C C . PRO A 1 408 ? -1.826 -0.375 -6.947 1.00 85.69 408 PRO A C 1
ATOM 3248 O O . PRO A 1 408 ? -1.711 -0.103 -5.747 1.00 85.69 408 PRO A O 1
ATOM 3251 N N . LYS A 1 409 ? -0.792 -0.745 -7.712 1.00 89.38 409 LYS A N 1
ATOM 3252 C CA . LYS A 1 409 ? 0.598 -0.884 -7.238 1.00 89.38 409 LYS A CA 1
ATOM 3253 C C . LYS A 1 409 ? 1.169 0.472 -6.776 1.00 89.38 409 LYS A C 1
ATOM 3255 O O . LYS A 1 409 ? 0.662 1.503 -7.212 1.00 89.38 409 LYS A O 1
ATOM 3260 N N . PRO A 1 410 ? 2.263 0.515 -5.987 1.00 91.00 410 PRO A N 1
ATOM 3261 C CA . PRO A 1 410 ? 2.917 1.775 -5.604 1.00 91.00 410 PRO A CA 1
ATOM 3262 C C . PRO A 1 410 ? 3.298 2.680 -6.791 1.00 91.00 410 PRO A C 1
ATOM 3264 O O . PRO A 1 410 ? 3.284 3.897 -6.672 1.00 91.00 410 PRO A O 1
ATOM 3267 N N . THR A 1 411 ? 3.541 2.108 -7.978 1.00 92.44 411 THR A N 1
ATOM 3268 C CA . THR A 1 411 ? 3.769 2.848 -9.237 1.00 92.44 411 THR A CA 1
ATOM 3269 C C . THR A 1 411 ? 2.562 3.674 -9.719 1.00 92.44 411 THR A C 1
ATOM 3271 O O . THR A 1 411 ? 2.708 4.531 -10.594 1.00 92.44 411 THR A O 1
ATOM 3274 N N . THR A 1 412 ? 1.375 3.490 -9.130 1.00 94.75 412 THR A N 1
ATOM 3275 C CA . THR A 1 412 ? 0.236 4.428 -9.171 1.00 94.75 412 THR A CA 1
ATOM 3276 C C . THR A 1 412 ? 0.448 5.545 -8.135 1.00 94.75 412 THR A C 1
ATOM 3278 O O . THR A 1 412 ? -0.421 5.842 -7.314 1.00 94.75 412 THR A O 1
ATOM 3281 N N . PHE A 1 413 ? 1.645 6.136 -8.138 1.00 95.94 413 PHE A N 1
ATOM 3282 C CA . PHE A 1 413 ? 2.152 7.021 -7.086 1.00 95.94 413 PHE A CA 1
ATOM 3283 C C . PHE A 1 413 ? 1.215 8.200 -6.794 1.00 95.94 413 PHE A C 1
ATOM 3285 O O . PHE A 1 413 ? 1.094 8.604 -5.646 1.00 95.94 413 PHE A O 1
ATOM 3292 N N . GLN A 1 414 ? 0.472 8.701 -7.787 1.00 96.12 414 GLN A N 1
ATOM 3293 C CA . GLN A 1 414 ? -0.405 9.864 -7.631 1.00 96.12 414 GLN A CA 1
ATOM 3294 C C . GLN A 1 414 ? -1.653 9.588 -6.760 1.00 96.12 414 GLN A C 1
ATOM 3296 O O . GLN A 1 414 ? -2.358 10.518 -6.361 1.00 96.12 414 GLN A O 1
ATOM 3301 N N . HIS A 1 415 ? -1.923 8.311 -6.453 1.00 96.38 415 HIS A N 1
ATOM 3302 C CA . HIS A 1 415 ? -2.870 7.895 -5.413 1.00 96.38 415 HIS A CA 1
ATOM 3303 C C . HIS A 1 415 ? -2.236 7.875 -4.015 1.00 96.38 415 HIS A C 1
ATOM 3305 O O . HIS A 1 415 ? -2.956 8.044 -3.044 1.00 96.38 415 HIS A O 1
ATOM 3311 N N . TYR A 1 416 ? -0.932 7.614 -3.900 1.00 96.31 416 TYR A N 1
ATOM 3312 C CA . TYR A 1 416 ? -0.237 7.349 -2.631 1.00 96.31 416 TYR A CA 1
ATOM 3313 C C . TYR A 1 416 ? 0.553 8.554 -2.101 1.00 96.31 416 TYR A C 1
ATOM 3315 O O . TYR A 1 416 ? 0.767 8.662 -0.897 1.00 96.31 416 TYR A O 1
ATOM 3323 N N . LEU A 1 417 ? 0.945 9.467 -2.987 1.00 97.50 417 LEU A N 1
ATOM 3324 C CA . LEU A 1 417 ? 1.630 10.723 -2.703 1.00 97.50 417 LEU A CA 1
ATOM 3325 C C . LEU A 1 417 ? 0.663 11.910 -2.791 1.00 97.50 417 LEU A C 1
ATOM 3327 O O . LEU A 1 417 ? -0.326 11.869 -3.537 1.00 97.50 417 LEU A O 1
ATOM 3331 N N . VAL A 1 418 ? 0.957 12.976 -2.048 1.00 97.56 418 VAL A N 1
ATOM 3332 C CA . VAL A 1 418 ? 0.242 14.254 -2.140 1.00 97.56 418 VAL A CA 1
ATOM 3333 C C . VAL A 1 418 ? 0.537 14.918 -3.485 1.00 97.56 418 VAL A C 1
ATOM 3335 O O . VAL A 1 418 ? 1.680 15.027 -3.912 1.00 97.56 418 VAL A O 1
ATOM 3338 N N . GLN A 1 419 ? -0.506 15.377 -4.169 1.00 96.88 419 GLN A N 1
ATOM 3339 C CA . GLN A 1 419 ? -0.398 16.075 -5.447 1.00 96.88 419 GLN A CA 1
ATOM 3340 C C . GLN A 1 419 ? -0.894 17.509 -5.267 1.00 96.88 419 GLN A C 1
ATOM 3342 O O . GLN A 1 419 ? -2.081 17.777 -5.452 1.00 96.88 419 GLN A O 1
ATOM 3347 N N . THR A 1 420 ? 0.006 18.431 -4.911 1.00 94.31 420 THR A N 1
ATOM 3348 C CA . THR A 1 420 ? -0.326 19.855 -4.683 1.00 94.31 420 THR A CA 1
ATOM 3349 C C . THR A 1 420 ? -0.754 20.595 -5.958 1.00 94.31 420 THR A C 1
ATOM 3351 O O . THR A 1 420 ? -1.352 21.664 -5.880 1.00 94.31 420 THR A O 1
ATOM 3354 N N . ARG A 1 421 ? -0.479 20.027 -7.143 1.00 91.44 421 ARG A N 1
ATOM 3355 C CA . ARG A 1 421 ? -0.819 20.581 -8.468 1.00 91.44 421 ARG A CA 1
ATOM 3356 C C . ARG A 1 421 ? -1.475 19.513 -9.370 1.00 91.44 421 ARG A C 1
ATOM 3358 O O . ARG A 1 421 ? -0.881 19.104 -10.359 1.00 91.44 421 ARG A O 1
ATOM 3365 N N . PRO A 1 422 ? -2.680 19.007 -9.041 1.00 91.94 422 PRO A N 1
ATOM 3366 C CA . PRO A 1 422 ? -3.263 17.836 -9.712 1.00 91.94 422 PRO A CA 1
ATOM 3367 C C . PRO A 1 422 ? -3.924 18.153 -11.066 1.00 91.94 422 PRO A C 1
ATOM 3369 O O . PRO A 1 422 ? -4.184 17.237 -11.858 1.00 91.94 422 PRO A O 1
ATOM 3372 N N . ASN A 1 423 ? -4.209 19.436 -11.306 1.00 93.12 423 ASN A N 1
ATOM 3373 C CA . ASN A 1 423 ? -4.934 19.977 -12.455 1.00 93.12 423 ASN A CA 1
ATOM 3374 C C . ASN A 1 423 ? -3.991 20.294 -13.631 1.00 93.12 423 ASN A C 1
ATOM 3376 O O . ASN A 1 423 ? -2.766 20.247 -13.504 1.00 93.12 423 ASN A O 1
ATOM 3380 N N . LYS A 1 424 ? -4.558 20.579 -14.803 1.00 92.38 424 LYS A N 1
ATOM 3381 C CA . LYS A 1 424 ? -3.812 20.866 -16.033 1.00 92.38 424 LYS A CA 1
ATOM 3382 C C . LYS A 1 424 ? -3.192 22.260 -15.981 1.00 92.38 424 LYS A C 1
ATOM 3384 O O . LYS A 1 424 ? -3.883 23.248 -15.752 1.00 92.38 424 LYS A O 1
ATOM 3389 N N . PHE A 1 425 ? -1.902 22.358 -16.285 1.00 90.25 425 PHE A N 1
ATOM 3390 C CA . PHE A 1 425 ? -1.210 23.640 -16.410 1.00 90.25 425 PHE A CA 1
ATOM 3391 C C . PHE A 1 425 ? -1.132 24.056 -17.885 1.00 90.25 425 PHE A C 1
ATOM 3393 O O . PHE A 1 425 ? -0.698 23.266 -18.721 1.00 90.25 425 PHE A O 1
ATOM 3400 N N . GLN A 1 426 ? -1.567 25.270 -18.235 1.00 90.62 426 GLN A N 1
ATOM 3401 C CA . GLN A 1 426 ? -1.518 25.750 -19.621 1.00 90.62 426 GLN A CA 1
ATOM 3402 C C . GLN A 1 426 ? -0.109 26.254 -19.965 1.00 90.62 426 GLN A C 1
ATOM 3404 O O . GLN A 1 426 ? 0.381 27.200 -19.359 1.00 90.62 426 GLN A O 1
ATOM 3409 N N . ILE A 1 427 ? 0.522 25.643 -20.970 1.00 89.50 427 ILE A N 1
ATOM 3410 C CA . ILE A 1 427 ? 1.917 25.896 -21.380 1.00 89.50 427 ILE A CA 1
ATOM 3411 C C . ILE A 1 427 ? 2.045 26.581 -22.749 1.00 89.50 427 ILE A C 1
ATOM 3413 O O . ILE A 1 427 ? 3.112 26.567 -23.358 1.00 89.50 427 ILE A O 1
ATOM 3417 N N . GLY A 1 428 ? 0.953 27.144 -23.270 1.00 88.94 428 GLY A N 1
ATOM 3418 C CA . GLY A 1 428 ? 0.926 27.870 -24.542 1.00 88.94 428 GLY A CA 1
ATOM 3419 C C . GLY A 1 428 ? -0.255 27.463 -25.419 1.00 88.94 428 GLY A C 1
ATOM 3420 O O . GLY A 1 428 ? -1.337 27.152 -24.916 1.00 88.94 428 GLY A O 1
ATOM 3421 N N . ARG A 1 429 ? -0.045 27.457 -26.739 1.00 85.75 429 ARG A N 1
ATOM 3422 C CA . ARG A 1 429 ? -1.029 27.054 -27.758 1.00 85.75 429 ARG A CA 1
ATOM 3423 C C . ARG A 1 429 ? -0.421 26.051 -28.748 1.00 85.75 429 ARG A C 1
ATOM 3425 O O . ARG A 1 429 ? 0.799 25.951 -28.860 1.00 85.75 429 ARG A O 1
ATOM 3432 N N . THR A 1 430 ? -1.262 25.284 -29.438 1.00 82.19 430 THR A N 1
ATOM 3433 C CA . THR A 1 430 ? -0.878 24.484 -30.612 1.00 82.19 430 THR A CA 1
ATOM 3434 C C . THR A 1 430 ? -0.740 25.381 -31.846 1.00 82.19 430 THR A C 1
ATOM 3436 O O . THR A 1 430 ? -1.130 26.550 -31.815 1.00 82.19 430 THR A O 1
ATOM 3439 N N . ARG A 1 431 ? -0.225 24.831 -32.957 1.00 78.50 431 ARG A N 1
ATOM 3440 C CA . ARG A 1 431 ? -0.173 25.522 -34.262 1.00 78.50 431 ARG A CA 1
ATOM 3441 C C . ARG A 1 431 ? -1.554 26.033 -34.702 1.00 78.50 431 ARG A C 1
ATOM 3443 O O . ARG A 1 431 ? -1.649 27.103 -35.283 1.00 78.50 431 ARG A O 1
ATOM 3450 N N . ASP A 1 432 ? -2.610 25.309 -34.340 1.00 81.75 432 ASP A N 1
ATOM 3451 C CA . ASP A 1 432 ? -4.015 25.612 -34.651 1.00 81.75 432 ASP A CA 1
ATOM 3452 C C . ASP A 1 432 ? -4.679 26.509 -33.579 1.00 81.75 432 ASP A C 1
ATOM 3454 O O . ASP A 1 432 ? -5.896 26.493 -33.394 1.00 81.75 432 ASP A O 1
ATOM 3458 N N . GLY A 1 433 ? -3.880 27.240 -32.791 1.00 83.31 433 GLY A N 1
ATOM 3459 C CA . GLY A 1 433 ? -4.331 28.224 -31.800 1.00 83.31 433 GLY A CA 1
ATOM 3460 C C . GLY A 1 433 ? -4.965 27.664 -30.518 1.00 83.31 433 GLY A C 1
ATOM 3461 O O . GLY A 1 433 ? -5.177 28.420 -29.568 1.00 83.31 433 GLY A O 1
ATOM 3462 N N . ARG A 1 434 ? -5.243 26.357 -30.443 1.00 88.00 434 ARG A N 1
ATOM 3463 C CA . ARG A 1 434 ? -5.885 25.712 -29.281 1.00 88.00 434 ARG A CA 1
ATOM 3464 C C . ARG A 1 434 ? -4.947 25.705 -28.065 1.00 88.00 434 ARG A C 1
ATOM 3466 O O . ARG A 1 434 ? -3.752 25.489 -28.253 1.00 88.00 434 ARG A O 1
ATOM 3473 N N . PRO A 1 435 ? -5.428 25.884 -26.822 1.00 86.81 435 PRO A N 1
ATOM 3474 C CA . PRO A 1 435 ? -4.580 25.792 -25.632 1.00 86.81 435 PRO A CA 1
ATOM 3475 C C . PRO A 1 435 ? -3.814 24.463 -25.529 1.00 86.81 435 PRO A C 1
ATOM 3477 O O . PRO A 1 435 ? -4.384 23.386 -25.711 1.00 86.81 435 PRO A O 1
ATOM 3480 N N . LYS A 1 436 ? -2.516 24.540 -25.214 1.00 86.81 436 LYS A N 1
ATOM 3481 C CA . LYS A 1 436 ? -1.655 23.384 -24.926 1.00 86.81 436 LYS A CA 1
ATOM 3482 C C . LYS A 1 436 ? -1.525 23.230 -23.411 1.00 86.81 436 LYS A C 1
ATOM 3484 O O . LYS A 1 436 ? -1.170 24.190 -22.730 1.00 86.81 436 LYS A O 1
ATOM 3489 N N . TYR A 1 437 ? -1.758 22.024 -22.902 1.00 89.06 437 TYR A N 1
ATOM 3490 C CA . TYR A 1 437 ? -1.687 21.710 -21.474 1.00 89.06 437 TYR A CA 1
ATOM 3491 C C . TYR A 1 437 ? -0.576 20.710 -21.149 1.00 89.06 437 TYR A C 1
ATOM 3493 O O . TYR A 1 437 ? -0.212 19.878 -21.979 1.00 89.06 437 TYR A O 1
ATOM 3501 N N . GLU A 1 438 ? -0.094 20.779 -19.914 1.00 90.25 438 GLU A N 1
ATOM 3502 C CA . GLU A 1 438 ? 0.824 19.841 -19.272 1.00 90.25 438 GLU A CA 1
ATOM 3503 C C . GLU A 1 438 ? 0.177 19.293 -17.987 1.00 90.25 438 GLU A C 1
ATOM 3505 O O . GLU A 1 438 ? -0.676 19.947 -17.379 1.00 90.25 438 GLU A O 1
ATOM 3510 N N . ILE A 1 439 ? 0.580 18.096 -17.558 1.00 93.12 439 ILE A N 1
ATOM 3511 C CA . ILE A 1 439 ? 0.111 17.459 -16.321 1.00 93.12 439 ILE A CA 1
ATOM 3512 C C . ILE A 1 439 ? 1.339 17.187 -15.446 1.00 93.12 439 ILE A C 1
ATOM 3514 O O . ILE A 1 439 ? 2.095 16.246 -15.703 1.00 93.12 439 ILE A O 1
ATOM 3518 N N . ARG A 1 440 ? 1.541 18.038 -14.432 1.00 93.38 440 ARG A N 1
ATOM 3519 C CA . ARG A 1 440 ? 2.703 18.028 -13.528 1.00 93.38 440 ARG A CA 1
ATOM 3520 C C . ARG A 1 440 ? 2.374 17.276 -12.247 1.00 93.38 440 ARG A C 1
ATOM 3522 O O . ARG A 1 440 ? 1.730 17.822 -11.360 1.00 93.38 440 ARG A O 1
ATOM 3529 N N . LEU A 1 441 ? 2.814 16.026 -12.163 1.00 95.25 441 LEU A N 1
ATOM 3530 C CA . LEU A 1 441 ? 2.623 15.173 -10.991 1.00 95.25 441 LEU A CA 1
ATOM 3531 C C . LEU A 1 441 ? 3.945 14.947 -10.259 1.00 95.25 441 LEU A C 1
ATOM 3533 O O . LEU A 1 441 ? 5.000 14.873 -10.892 1.00 95.25 441 LEU A O 1
ATOM 3537 N N . PHE A 1 442 ? 3.851 14.808 -8.939 1.00 96.44 442 PHE A N 1
ATOM 3538 C CA . PHE A 1 442 ? 4.971 14.506 -8.053 1.00 96.44 442 PHE A CA 1
ATOM 3539 C C . PHE A 1 442 ? 5.037 13.001 -7.810 1.00 96.44 442 PHE A C 1
ATOM 3541 O O . PHE A 1 442 ? 4.055 12.405 -7.363 1.00 96.44 442 PHE A O 1
ATOM 3548 N N . ASP A 1 443 ? 6.173 12.385 -8.116 1.00 96.31 443 ASP A N 1
ATOM 3549 C CA . ASP A 1 443 ? 6.433 10.961 -7.904 1.00 96.31 443 ASP A CA 1
ATOM 3550 C C . ASP A 1 443 ? 7.557 10.761 -6.875 1.00 96.31 443 ASP A C 1
ATOM 3552 O O . ASP A 1 443 ? 7.987 11.707 -6.219 1.00 96.31 443 ASP A O 1
ATOM 3556 N N . TYR A 1 444 ? 8.055 9.535 -6.712 1.00 96.12 444 TYR A N 1
ATOM 3557 C CA . TYR A 1 444 ? 9.150 9.263 -5.776 1.00 96.12 444 TYR A CA 1
ATOM 3558 C C . TYR A 1 444 ? 10.515 9.847 -6.229 1.00 96.12 444 TYR A C 1
ATOM 3560 O O . TYR A 1 444 ? 11.506 9.692 -5.522 1.00 96.12 444 TYR A O 1
ATOM 3568 N N . ALA A 1 445 ? 10.612 10.527 -7.379 1.00 93.44 445 ALA A N 1
ATOM 3569 C CA . ALA A 1 445 ? 11.761 11.376 -7.706 1.00 93.44 445 ALA A CA 1
ATOM 3570 C C . ALA A 1 445 ? 11.616 12.809 -7.162 1.00 93.44 445 ALA A C 1
ATOM 3572 O O . ALA A 1 445 ? 12.630 13.444 -6.872 1.00 93.44 445 ALA A O 1
ATOM 3573 N N . SER A 1 446 ? 10.395 13.300 -6.930 1.00 94.75 446 SER A N 1
ATOM 3574 C CA . SER A 1 446 ? 10.136 14.608 -6.307 1.00 94.75 446 SER A CA 1
ATOM 3575 C C . SER A 1 446 ? 10.646 14.690 -4.864 1.00 94.75 446 SER A C 1
ATOM 3577 O O . SER A 1 446 ? 10.854 13.666 -4.205 1.00 94.75 446 SER A O 1
ATOM 3579 N N . ARG A 1 447 ? 10.905 15.909 -4.376 1.00 93.00 447 ARG A N 1
ATOM 3580 C CA . ARG A 1 447 ? 11.484 16.141 -3.044 1.00 93.00 447 ARG A CA 1
ATOM 3581 C C . ARG A 1 447 ? 10.454 15.936 -1.933 1.00 93.00 447 ARG A C 1
ATOM 3583 O O . ARG A 1 447 ? 9.335 16.439 -1.996 1.00 93.00 447 ARG A O 1
ATOM 3590 N N . SER A 1 448 ? 10.884 15.237 -0.889 1.00 91.50 448 SER A N 1
ATOM 3591 C CA . SER A 1 448 ? 10.151 15.031 0.359 1.00 91.50 448 SER A CA 1
ATOM 3592 C C . SER A 1 448 ? 10.969 15.648 1.500 1.00 91.50 448 SER A C 1
ATOM 3594 O O . SER A 1 448 ? 12.183 15.430 1.514 1.00 91.50 448 SER A O 1
ATOM 3596 N N . PRO A 1 449 ? 10.358 16.412 2.427 1.00 92.88 449 PRO A N 1
ATOM 3597 C CA . PRO A 1 449 ? 8.922 16.694 2.522 1.00 92.88 449 PRO A CA 1
ATOM 3598 C C . PRO A 1 449 ? 8.425 17.852 1.628 1.00 92.88 449 PRO A C 1
ATOM 3600 O O . PRO A 1 449 ? 7.216 18.035 1.525 1.00 92.88 449 PRO A O 1
ATOM 3603 N N . ASP A 1 450 ? 9.319 18.634 1.008 1.00 91.81 450 ASP A N 1
ATOM 3604 C CA . ASP A 1 450 ? 9.014 19.952 0.412 1.00 91.81 450 ASP A CA 1
ATOM 3605 C C . ASP A 1 450 ? 7.917 19.962 -0.670 1.00 91.81 450 ASP A C 1
ATOM 3607 O O . ASP A 1 450 ? 7.045 20.831 -0.677 1.00 91.81 450 ASP A O 1
ATOM 3611 N N . GLU A 1 451 ? 7.991 19.042 -1.635 1.00 94.00 451 GLU A N 1
ATOM 3612 C CA . GLU A 1 451 ? 7.122 19.028 -2.822 1.00 94.00 451 GLU A CA 1
ATOM 3613 C C . GLU A 1 451 ? 5.976 18.025 -2.659 1.00 94.00 451 GLU A C 1
ATOM 3615 O O . GLU A 1 451 ? 4.859 18.257 -3.132 1.00 94.00 451 GLU A O 1
ATOM 3620 N N . THR A 1 452 ? 6.252 16.910 -1.977 1.00 96.69 452 THR A N 1
ATOM 3621 C CA . THR A 1 452 ? 5.305 15.830 -1.711 1.00 96.69 452 THR A CA 1
ATOM 3622 C C . THR A 1 452 ? 5.678 15.040 -0.455 1.00 96.69 452 THR A C 1
ATOM 3624 O O . THR A 1 452 ? 6.846 14.874 -0.120 1.00 96.69 452 THR A O 1
ATOM 3627 N N . VAL A 1 453 ? 4.662 14.452 0.174 1.00 97.12 453 VAL A N 1
ATOM 3628 C CA . VAL A 1 453 ? 4.761 13.419 1.217 1.00 97.12 453 VAL A CA 1
ATOM 3629 C C . VAL A 1 453 ? 3.813 12.262 0.877 1.00 97.12 453 VAL A C 1
ATOM 3631 O O . VAL A 1 453 ? 2.972 12.387 -0.021 1.00 97.12 453 VAL A O 1
ATOM 3634 N N . ILE A 1 454 ? 3.917 11.124 1.569 1.00 96.25 454 ILE A N 1
ATOM 3635 C CA . ILE A 1 454 ? 2.881 10.080 1.510 1.00 96.25 454 ILE A CA 1
ATOM 3636 C C . ILE A 1 454 ? 1.547 10.622 2.054 1.00 96.25 454 ILE A C 1
ATOM 3638 O O . ILE A 1 454 ? 1.524 11.451 2.959 1.00 96.25 454 ILE A O 1
ATOM 3642 N N . ARG A 1 455 ? 0.409 10.161 1.525 1.00 95.00 455 ARG A N 1
ATOM 3643 C CA . ARG A 1 455 ? -0.919 10.672 1.919 1.00 95.00 455 ARG A CA 1
ATOM 3644 C C . ARG A 1 455 ? -1.387 10.300 3.332 1.00 95.00 455 ARG A C 1
ATOM 3646 O O . ARG A 1 455 ? -2.409 10.828 3.750 1.00 95.00 455 ARG A O 1
ATOM 3653 N N . GLY A 1 456 ? -0.689 9.415 4.046 1.00 95.25 456 GLY A N 1
ATOM 3654 C CA . GLY A 1 456 ? -1.065 8.951 5.386 1.00 95.25 456 GLY A CA 1
ATOM 3655 C C . GLY A 1 456 ? -1.727 7.569 5.402 1.00 95.25 456 GLY A C 1
ATOM 3656 O O . GLY A 1 456 ? -1.332 6.674 4.650 1.00 95.25 456 GLY A O 1
ATOM 3657 N N . HIS A 1 457 ? -2.712 7.369 6.279 1.00 95.94 457 HIS A N 1
ATOM 3658 C CA . HIS A 1 457 ? -3.269 6.050 6.599 1.00 95.94 457 HIS A CA 1
ATOM 3659 C C . HIS A 1 457 ? -4.380 5.659 5.614 1.00 95.94 457 HIS A C 1
ATOM 3661 O O . HIS A 1 457 ? -5.431 6.300 5.547 1.00 95.94 457 HIS A O 1
ATOM 3667 N N . LYS A 1 458 ? -4.159 4.584 4.849 1.00 95.88 458 LYS A N 1
ATOM 3668 C CA . LYS A 1 458 ? -5.088 4.079 3.826 1.00 95.88 458 LYS A CA 1
ATOM 3669 C C . LYS A 1 458 ? -6.255 3.308 4.454 1.00 95.88 458 LYS A C 1
ATOM 3671 O O . LYS A 1 458 ? -6.075 2.179 4.906 1.00 95.88 458 LYS A O 1
ATOM 3676 N N . LEU A 1 459 ? -7.461 3.865 4.382 1.00 96.88 459 LEU A N 1
ATOM 3677 C CA . LEU A 1 459 ? -8.703 3.220 4.825 1.00 96.88 459 LEU A CA 1
ATOM 3678 C C . LEU A 1 459 ? -9.616 2.894 3.633 1.00 96.88 459 LEU A C 1
ATOM 3680 O O . LEU A 1 459 ? -9.493 3.486 2.562 1.00 96.88 459 LEU A O 1
ATOM 3684 N N . TYR A 1 460 ? -10.545 1.951 3.810 1.00 96.94 460 TYR A N 1
ATOM 3685 C CA . TYR A 1 460 ? -11.492 1.526 2.770 1.00 96.94 460 TYR A CA 1
ATOM 3686 C C . TYR A 1 460 ? -12.898 2.030 3.070 1.00 96.94 460 TYR A C 1
ATOM 3688 O O . TYR A 1 460 ? -13.391 1.818 4.175 1.00 96.94 460 TYR A O 1
ATOM 3696 N N . TRP A 1 461 ? -13.558 2.612 2.068 1.00 96.50 461 TRP A N 1
ATOM 3697 C CA . TRP A 1 461 ? -14.919 3.127 2.201 1.00 96.50 461 TRP A CA 1
ATOM 3698 C C . TRP A 1 461 ? -15.918 2.026 2.591 1.00 96.50 461 TRP A C 1
ATOM 3700 O O . TRP A 1 461 ? -15.778 0.842 2.247 1.00 96.50 461 TRP A O 1
ATOM 3710 N N . HIS A 1 462 ? -16.963 2.427 3.303 1.00 96.12 462 HIS A N 1
ATOM 3711 C CA . HIS A 1 462 ? -18.104 1.579 3.619 1.00 96.12 462 HIS A CA 1
ATOM 3712 C C . HIS A 1 462 ? -19.142 1.607 2.493 1.00 96.12 462 HIS A C 1
ATOM 3714 O O . HIS A 1 462 ? -19.246 2.580 1.752 1.00 96.12 462 HIS A O 1
ATOM 3720 N N . LYS A 1 463 ? -19.903 0.517 2.347 1.00 91.56 463 LYS A N 1
ATOM 3721 C CA . LYS A 1 463 ? -20.961 0.371 1.336 1.00 91.56 463 LYS A CA 1
ATOM 3722 C C . LYS A 1 463 ? -22.188 -0.213 2.034 1.00 91.56 463 LYS A C 1
ATOM 3724 O O . LYS A 1 463 ? -22.126 -1.331 2.531 1.00 91.56 463 LYS A O 1
ATOM 3729 N N . ASN A 1 464 ? -23.271 0.564 2.108 1.00 77.38 464 ASN A N 1
ATOM 3730 C CA . ASN A 1 464 ? -24.434 0.277 2.966 1.00 77.38 464 ASN A CA 1
ATOM 3731 C C . ASN A 1 464 ? -25.213 -0.988 2.553 1.00 77.38 464 ASN A C 1
ATOM 3733 O O . ASN A 1 464 ? -25.844 -1.649 3.369 1.00 77.38 464 ASN A O 1
ATOM 3737 N N . ARG A 1 465 ? -25.180 -1.335 1.263 1.00 82.88 465 ARG A N 1
ATOM 3738 C CA . ARG A 1 465 ? -25.807 -2.543 0.717 1.00 82.88 465 ARG A CA 1
ATOM 3739 C C . ARG A 1 465 ? -24.781 -3.256 -0.153 1.00 82.88 465 ARG A C 1
ATOM 3741 O O . ARG A 1 465 ? -24.288 -2.671 -1.112 1.00 82.88 465 ARG A O 1
ATOM 3748 N N . VAL A 1 466 ? -24.451 -4.491 0.216 1.00 91.69 466 VAL A N 1
ATOM 3749 C CA . VAL A 1 466 ? -23.505 -5.354 -0.501 1.00 91.69 466 VAL A CA 1
ATOM 3750 C C . VAL A 1 466 ? -24.202 -6.689 -0.740 1.00 91.69 466 VAL A C 1
ATOM 3752 O O . VAL A 1 466 ? -24.330 -7.499 0.175 1.00 91.69 466 VAL A O 1
ATOM 3755 N N . ALA A 1 467 ? -24.707 -6.888 -1.954 1.00 92.44 467 ALA A N 1
ATOM 3756 C CA . ALA A 1 467 ? -25.340 -8.124 -2.394 1.00 92.44 467 ALA A CA 1
ATOM 3757 C C . ALA A 1 467 ? -24.314 -9.064 -3.047 1.00 92.44 467 ALA A C 1
ATOM 3759 O O . ALA A 1 467 ? -23.211 -8.656 -3.415 1.00 92.44 467 ALA A O 1
ATOM 3760 N N . LEU A 1 468 ? -24.685 -10.335 -3.238 1.00 91.50 468 LEU A N 1
ATOM 3761 C CA . LEU A 1 468 ? -23.776 -11.352 -3.775 1.00 91.50 468 LEU A CA 1
ATOM 3762 C C . LEU A 1 468 ? -23.176 -10.945 -5.134 1.00 91.50 468 LEU A C 1
ATOM 3764 O O . LEU A 1 468 ? -21.964 -11.012 -5.298 1.00 91.50 468 LEU A O 1
ATOM 3768 N N . ARG A 1 469 ? -23.988 -10.391 -6.046 1.00 90.69 469 ARG A N 1
ATOM 3769 C CA . ARG A 1 469 ? -23.559 -9.846 -7.356 1.00 90.69 469 ARG A CA 1
ATOM 3770 C C . ARG A 1 469 ? -22.505 -8.730 -7.277 1.00 90.69 469 ARG A C 1
ATOM 3772 O O . ARG A 1 469 ? -21.803 -8.468 -8.253 1.00 90.69 469 ARG A O 1
ATOM 3779 N N . ASP A 1 470 ? -22.421 -8.026 -6.149 1.00 89.75 470 ASP A N 1
ATOM 3780 C CA . ASP A 1 470 ? -21.491 -6.910 -5.972 1.00 89.75 470 ASP A CA 1
ATOM 3781 C C . ASP A 1 470 ? -20.091 -7.453 -5.632 1.00 89.75 470 ASP A C 1
ATOM 3783 O O . ASP A 1 470 ? -19.092 -6.908 -6.106 1.00 89.75 470 ASP A O 1
ATOM 3787 N N . ILE A 1 471 ? -20.039 -8.592 -4.928 1.00 92.25 471 ILE A N 1
ATOM 3788 C CA . ILE A 1 471 ? -18.825 -9.319 -4.531 1.00 92.25 471 ILE A CA 1
ATOM 3789 C C . ILE A 1 471 ? -18.371 -10.346 -5.583 1.00 92.25 471 ILE A C 1
ATOM 3791 O O . ILE A 1 471 ? -17.194 -10.369 -5.932 1.00 92.25 471 ILE A O 1
ATOM 3795 N N . GLN A 1 472 ? -19.275 -11.219 -6.032 1.00 92.06 472 GLN A N 1
ATOM 3796 C CA . GLN A 1 472 ? -18.987 -12.435 -6.800 1.00 92.06 472 GLN A CA 1
ATOM 3797 C C . GLN A 1 472 ? -18.467 -12.123 -8.207 1.00 92.06 472 GLN A C 1
ATOM 3799 O O . GLN A 1 472 ? -19.015 -11.257 -8.887 1.00 92.06 472 GLN A O 1
ATOM 3804 N N . GLU A 1 473 ? -17.439 -12.841 -8.659 1.00 90.00 473 GLU A N 1
ATOM 3805 C CA . GLU A 1 473 ? -16.957 -12.740 -10.038 1.00 90.00 473 GLU A CA 1
ATOM 3806 C C . GLU A 1 473 ? -17.992 -13.293 -11.034 1.00 90.00 473 GLU A C 1
ATOM 3808 O O . GLU A 1 473 ? -18.631 -14.318 -10.792 1.00 90.00 473 GLU A O 1
ATOM 3813 N N . THR A 1 474 ? -18.167 -12.588 -12.151 1.00 81.31 474 THR A N 1
ATOM 3814 C CA . THR A 1 474 ? -19.146 -12.898 -13.204 1.00 81.31 474 THR A CA 1
ATOM 3815 C C . THR A 1 474 ? -18.498 -13.167 -14.563 1.00 81.31 474 THR A C 1
ATOM 3817 O O . THR A 1 474 ? -19.186 -13.593 -15.490 1.00 81.31 474 THR A O 1
ATOM 3820 N N . GLN A 1 475 ? -17.194 -12.924 -14.708 1.00 76.56 475 GLN A N 1
ATOM 3821 C CA . GLN A 1 475 ? -16.428 -13.287 -15.900 1.00 76.56 475 GLN A CA 1
ATOM 3822 C C . GLN A 1 475 ? -16.039 -14.771 -15.887 1.00 76.56 475 GLN A C 1
ATOM 3824 O O . GLN A 1 475 ? -15.872 -15.385 -14.834 1.00 76.56 475 GLN A O 1
ATOM 3829 N N . GLN A 1 476 ? -15.858 -15.355 -17.075 1.00 74.00 476 GLN A N 1
ATOM 3830 C CA . GLN A 1 476 ? -15.416 -16.741 -17.206 1.00 74.00 476 GLN A CA 1
ATOM 3831 C C . GLN A 1 476 ? -13.968 -16.886 -16.715 1.00 74.00 476 GLN A C 1
ATOM 3833 O O . GLN A 1 476 ? -13.023 -16.412 -17.352 1.00 74.00 476 GLN A O 1
ATOM 3838 N N . ILE A 1 477 ? -13.803 -17.563 -15.580 1.00 76.50 477 ILE A N 1
ATOM 3839 C CA . ILE A 1 477 ? -12.497 -17.876 -15.001 1.00 76.50 477 ILE A CA 1
ATOM 3840 C C . ILE A 1 477 ? -11.789 -18.878 -15.917 1.00 76.50 477 ILE A C 1
ATOM 3842 O O . ILE A 1 477 ? -12.380 -19.862 -16.362 1.00 76.50 477 ILE A O 1
ATOM 3846 N N . LYS A 1 478 ? -10.514 -18.621 -16.212 1.00 66.56 478 LYS A N 1
ATOM 3847 C CA . LYS A 1 478 ? -9.675 -19.533 -16.997 1.00 66.56 478 LYS A CA 1
ATOM 3848 C C . LYS A 1 478 ? -9.170 -20.639 -16.074 1.00 66.56 478 LYS A C 1
ATOM 3850 O O . LYS A 1 478 ? -8.562 -20.330 -15.054 1.00 66.56 478 LYS A O 1
ATOM 3855 N N . SER A 1 479 ? -9.406 -21.896 -16.443 1.00 57.19 479 SER A N 1
ATOM 3856 C CA . SER A 1 479 ? -9.004 -23.082 -15.667 1.00 57.19 479 SER A CA 1
ATOM 3857 C C . SER A 1 479 ? -7.504 -23.125 -15.367 1.00 57.19 479 SER A C 1
ATOM 3859 O O . SER A 1 479 ? -7.089 -23.536 -14.285 1.00 57.19 479 SER A O 1
ATOM 3861 N N . ASP A 1 480 ? -6.688 -22.671 -16.316 1.00 53.56 480 ASP A N 1
ATOM 3862 C CA . ASP A 1 480 ? -5.265 -22.979 -16.337 1.00 53.56 480 ASP A CA 1
ATOM 3863 C C . ASP A 1 480 ? -4.426 -21.865 -15.695 1.00 53.56 480 ASP A C 1
ATOM 3865 O O . ASP A 1 480 ? -4.133 -20.829 -16.301 1.00 53.56 480 ASP A O 1
ATOM 3869 N N . GLY A 1 481 ? -3.967 -22.114 -14.466 1.00 60.25 481 GLY A N 1
ATOM 3870 C CA . GLY A 1 481 ? -2.904 -21.332 -13.824 1.00 60.25 481 GLY A CA 1
ATOM 3871 C C . GLY A 1 481 ? -3.304 -19.940 -13.320 1.00 60.25 481 GLY A C 1
ATOM 3872 O O . GLY A 1 481 ? -2.419 -19.092 -13.114 1.00 60.25 481 GLY A O 1
ATOM 3873 N N . ASP A 1 482 ? -4.602 -19.701 -13.112 1.00 71.06 482 ASP A N 1
ATOM 3874 C CA . ASP A 1 482 ? -5.095 -18.502 -12.435 1.00 71.06 482 ASP A CA 1
ATOM 3875 C C . ASP A 1 482 ? -4.480 -18.360 -11.029 1.00 71.06 482 ASP A C 1
ATOM 3877 O O . ASP A 1 482 ? -4.227 -19.321 -10.303 1.00 71.06 482 ASP A O 1
ATOM 3881 N N . SER A 1 483 ? -4.177 -17.118 -10.667 1.00 71.12 483 SER A N 1
ATOM 3882 C CA . SER A 1 483 ? -3.657 -16.727 -9.359 1.00 71.12 483 SER A CA 1
ATOM 3883 C C . SER A 1 483 ? -4.090 -15.308 -8.972 1.00 71.12 483 SER A C 1
ATOM 3885 O O . SER A 1 483 ? -3.342 -14.613 -8.282 1.00 71.12 483 SER A O 1
ATOM 3887 N N . GLN A 1 484 ? -5.214 -14.826 -9.510 1.00 78.56 484 GLN A N 1
ATOM 3888 C CA . GLN A 1 484 ? -5.780 -13.506 -9.205 1.00 78.56 484 GLN A CA 1
ATOM 3889 C C . GLN A 1 484 ? -7.126 -13.614 -8.483 1.00 78.56 484 GLN A C 1
ATOM 3891 O O . GLN A 1 484 ? -7.423 -12.770 -7.633 1.00 78.56 484 GLN A O 1
ATOM 3896 N N . HIS A 1 485 ? -7.897 -14.667 -8.763 1.00 86.00 485 HIS A N 1
ATOM 3897 C CA . HIS A 1 485 ? -9.037 -15.062 -7.942 1.00 86.00 485 HIS A CA 1
ATOM 3898 C C . HIS A 1 485 ? -8.596 -15.915 -6.743 1.00 86.00 485 HIS A C 1
ATOM 3900 O O . HIS A 1 485 ? -7.447 -16.341 -6.614 1.00 86.00 485 HIS A O 1
ATOM 3906 N N . THR A 1 486 ? -9.529 -16.117 -5.821 1.00 87.56 486 THR A N 1
ATOM 3907 C CA . THR A 1 486 ? -9.371 -16.891 -4.585 1.00 87.56 486 THR A CA 1
ATOM 3908 C C . THR A 1 486 ? -10.759 -17.389 -4.167 1.00 87.56 486 THR A C 1
ATOM 3910 O O . THR A 1 486 ? -11.736 -17.113 -4.861 1.00 87.56 486 THR A O 1
ATOM 3913 N N . GLN A 1 487 ? -10.882 -18.105 -3.053 1.00 89.31 487 GLN A N 1
ATOM 3914 C CA . GLN A 1 487 ? -12.178 -18.520 -2.510 1.00 89.31 487 GLN A CA 1
ATOM 3915 C C . GLN A 1 487 ? -12.352 -18.026 -1.074 1.00 89.31 487 GLN A C 1
ATOM 3917 O O . GLN A 1 487 ? -11.370 -17.771 -0.370 1.00 89.31 487 GLN A O 1
ATOM 3922 N N . MET A 1 488 ? -13.608 -17.860 -0.661 1.00 92.56 488 MET A N 1
ATOM 3923 C CA . MET A 1 488 ? -13.978 -17.433 0.687 1.00 92.56 488 MET A CA 1
ATOM 3924 C C . MET A 1 488 ? -15.405 -17.852 1.053 1.00 92.56 488 MET A C 1
ATOM 39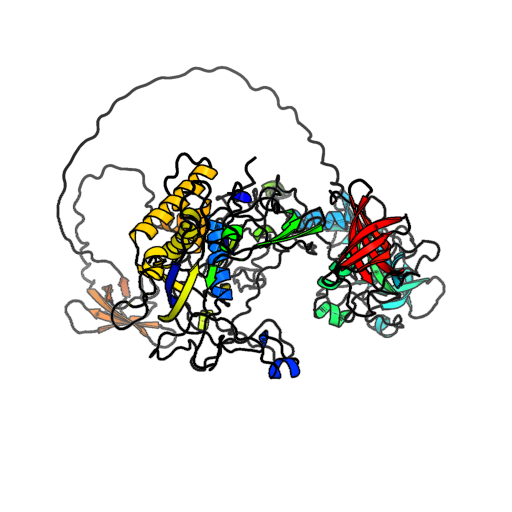26 O O . MET A 1 488 ? -16.289 -17.827 0.198 1.00 92.56 488 MET A O 1
ATOM 3930 N N . GLN A 1 489 ? -15.641 -18.144 2.329 1.00 94.94 489 GLN A N 1
ATOM 3931 C CA . GLN A 1 489 ? -16.959 -18.381 2.924 1.00 94.94 489 GLN A CA 1
ATOM 3932 C C . GLN A 1 489 ? -17.323 -17.209 3.854 1.00 94.94 489 GLN A C 1
ATOM 3934 O O . GLN A 1 489 ? -17.031 -17.249 5.049 1.00 94.94 489 GLN A O 1
ATOM 3939 N N . PRO A 1 490 ? -17.880 -16.101 3.332 1.00 96.62 490 PRO A N 1
ATOM 3940 C CA . PRO A 1 490 ? -18.251 -14.957 4.156 1.00 96.62 490 PRO A CA 1
ATOM 3941 C C . PRO A 1 490 ? -19.485 -15.236 5.024 1.00 96.62 490 PRO A C 1
ATOM 3943 O O . PRO A 1 490 ? -20.469 -15.813 4.553 1.00 96.62 490 PRO A O 1
ATOM 3946 N N . VAL A 1 491 ? -19.472 -14.739 6.263 1.00 97.12 491 VAL A N 1
ATOM 3947 C CA . VAL A 1 491 ? -20.683 -14.646 7.094 1.00 97.12 491 VAL A CA 1
ATOM 3948 C C . VAL A 1 491 ? -21.548 -13.468 6.641 1.00 97.12 491 VAL A C 1
ATOM 3950 O O . VAL A 1 491 ? -21.034 -12.466 6.126 1.00 97.12 491 VAL A O 1
ATOM 3953 N N . ARG A 1 492 ? -22.870 -13.586 6.797 1.00 96.25 492 ARG A N 1
ATOM 3954 C CA . ARG A 1 492 ? -23.850 -12.575 6.375 1.00 96.25 492 ARG A CA 1
ATOM 3955 C C . ARG A 1 492 ? -23.880 -11.355 7.318 1.00 96.25 492 ARG A C 1
ATOM 3957 O O . ARG A 1 492 ? -23.407 -11.452 8.446 1.00 96.25 492 ARG A O 1
ATOM 3964 N N . PRO A 1 493 ? -24.487 -10.223 6.908 1.00 96.50 493 PRO A N 1
ATOM 3965 C CA . PRO A 1 493 ? -24.814 -9.133 7.827 1.00 96.50 493 PRO A CA 1
ATOM 3966 C C . PRO A 1 493 ? -25.805 -9.578 8.916 1.00 96.50 493 PRO A C 1
ATOM 3968 O O . PRO A 1 493 ? -26.710 -10.377 8.663 1.00 96.50 493 PRO A O 1
ATOM 3971 N N . GLY A 1 494 ? -25.667 -9.007 10.111 1.00 96.25 494 GLY A N 1
ATOM 3972 C CA . GLY A 1 494 ? -26.494 -9.288 11.285 1.00 96.25 494 GLY A CA 1
ATOM 3973 C C . GLY A 1 494 ? -25.965 -10.404 12.190 1.00 96.25 494 GLY A C 1
ATOM 3974 O O . GLY A 1 494 ? -26.513 -10.586 13.269 1.00 96.25 494 GLY A O 1
ATOM 3975 N N . VAL A 1 495 ? -24.901 -11.117 11.797 1.00 97.88 495 VAL A N 1
ATOM 3976 C CA . VAL A 1 495 ? -24.227 -12.095 12.668 1.00 97.88 495 VAL A CA 1
ATOM 3977 C C . VAL A 1 495 ? -23.443 -11.369 13.767 1.00 97.88 495 VAL A C 1
ATOM 3979 O O . VAL A 1 495 ? -22.699 -10.421 13.475 1.00 97.88 495 VAL A O 1
ATOM 3982 N N . LYS A 1 496 ? -23.620 -11.830 15.008 1.00 98.44 496 LYS A N 1
ATOM 3983 C CA . LYS A 1 496 ? -23.028 -11.320 16.249 1.00 98.44 496 LYS A CA 1
ATOM 3984 C C . LYS A 1 496 ? -21.893 -12.197 16.781 1.00 98.44 496 LYS A C 1
ATOM 3986 O O . LYS A 1 496 ? -21.970 -13.424 16.712 1.00 98.44 496 LYS A O 1
ATOM 3991 N N . PHE A 1 497 ? -20.898 -11.560 17.391 1.00 98.62 497 PHE A N 1
ATOM 3992 C CA . PHE A 1 497 ? -19.769 -12.197 18.072 1.00 98.62 497 PHE A CA 1
ATOM 3993 C C . PHE A 1 497 ? -19.454 -11.461 19.383 1.00 98.62 497 PHE A C 1
ATOM 3995 O O . PHE A 1 497 ? -19.567 -10.236 19.424 1.00 98.62 497 PHE A O 1
ATOM 4002 N N . CYS A 1 498 ? -18.997 -12.167 20.418 1.00 98.56 498 CYS A N 1
ATOM 4003 C CA . CYS A 1 498 ? -18.584 -11.570 21.695 1.00 98.56 498 CYS A CA 1
ATOM 4004 C C . CYS A 1 498 ? -17.089 -11.776 21.959 1.00 98.56 498 CYS A C 1
ATOM 4006 O O . CYS A 1 498 ? -16.563 -12.860 21.720 1.00 98.56 498 CYS A O 1
ATOM 4008 N N . PHE A 1 499 ? -16.407 -10.749 22.475 1.00 98.62 499 PHE A N 1
ATOM 4009 C CA . PHE A 1 499 ? -14.994 -10.802 22.873 1.00 98.62 499 PHE A CA 1
ATOM 4010 C C . PHE A 1 499 ? -14.711 -9.926 24.096 1.00 98.62 499 PHE A C 1
ATOM 4012 O O . PHE A 1 499 ? -15.502 -9.043 24.427 1.00 98.62 499 PHE A O 1
ATOM 4019 N N . LYS A 1 500 ? -13.560 -10.144 24.746 1.00 98.50 500 LYS A N 1
ATOM 4020 C CA . LYS A 1 500 ? -13.062 -9.281 25.828 1.00 98.50 500 LYS A CA 1
ATOM 4021 C C . LYS A 1 500 ? -11.746 -8.606 25.441 1.00 98.50 500 LYS A C 1
ATOM 4023 O O . LYS A 1 500 ? -10.819 -9.277 24.982 1.00 98.50 500 LYS A O 1
ATOM 4028 N N . VAL A 1 501 ? -11.641 -7.300 25.689 1.00 98.50 501 VAL A N 1
ATOM 4029 C CA . VAL A 1 501 ? -10.376 -6.540 25.658 1.00 98.50 501 VAL A CA 1
ATOM 4030 C C . VAL A 1 501 ? -9.923 -6.341 27.100 1.00 98.50 501 VAL A C 1
ATOM 4032 O O . VAL A 1 501 ? -10.483 -5.512 27.805 1.00 98.50 501 VAL A O 1
ATOM 4035 N N . ARG A 1 502 ? -8.939 -7.112 27.562 1.00 98.19 502 ARG A N 1
ATOM 4036 C CA . ARG A 1 502 ? -8.325 -6.946 28.889 1.00 98.19 502 ARG A CA 1
ATOM 4037 C C . ARG A 1 502 ? -7.211 -5.912 28.807 1.00 98.19 502 ARG A C 1
ATOM 4039 O O . ARG A 1 502 ? -6.457 -5.920 27.832 1.00 98.19 502 ARG A O 1
ATOM 4046 N N . PHE A 1 503 ? -7.096 -5.061 29.818 1.00 96.25 503 PHE A N 1
ATOM 4047 C CA . PHE A 1 503 ? -6.052 -4.045 29.901 1.00 96.25 503 PHE A CA 1
ATOM 4048 C C . PHE A 1 503 ? -5.443 -3.984 31.303 1.00 96.25 503 PHE A C 1
ATOM 4050 O O . PHE A 1 503 ? -6.140 -4.164 32.304 1.00 96.25 503 PHE A O 1
ATOM 4057 N N . GLU A 1 504 ? -4.139 -3.725 31.372 1.00 93.38 504 GLU A N 1
ATOM 4058 C CA . GLU A 1 504 ? -3.390 -3.699 32.627 1.00 93.38 504 GLU A CA 1
ATOM 4059 C C . GLU A 1 504 ? -2.473 -2.480 32.706 1.00 93.38 504 GLU A C 1
ATOM 4061 O O . GLU A 1 504 ? -1.772 -2.154 31.753 1.00 93.38 504 GLU A O 1
ATOM 4066 N N . ASN A 1 505 ? -2.491 -1.799 33.854 1.00 93.38 505 ASN A N 1
ATOM 4067 C CA . ASN A 1 505 ? -1.725 -0.581 34.119 1.00 93.38 505 ASN A CA 1
ATOM 4068 C C . ASN A 1 505 ? -1.824 0.494 33.011 1.00 93.38 505 ASN A C 1
ATOM 4070 O O . ASN A 1 505 ? -0.805 1.061 32.612 1.00 93.38 505 ASN A O 1
ATOM 4074 N N . LEU A 1 506 ? -3.025 0.796 32.509 1.00 94.69 506 LEU A N 1
ATOM 4075 C CA . LEU A 1 506 ? -3.243 1.954 31.629 1.00 94.69 506 LEU A CA 1
ATOM 4076 C C . LEU A 1 506 ? -3.521 3.222 32.445 1.00 94.69 506 LEU A C 1
ATOM 4078 O O . LEU A 1 506 ? -4.226 3.181 33.454 1.00 94.69 506 LEU A O 1
ATOM 4082 N N . SER A 1 507 ? -3.012 4.360 31.983 1.00 93.88 507 SER A N 1
ATOM 4083 C CA . SER A 1 507 ? -3.469 5.676 32.451 1.00 93.88 507 SER A CA 1
ATOM 4084 C C . SER A 1 507 ? -4.883 5.985 31.936 1.00 93.88 507 SER A C 1
ATOM 4086 O O . SER A 1 507 ? -5.349 5.380 30.965 1.00 93.88 507 SER A O 1
ATOM 4088 N N . GLU A 1 508 ? -5.572 6.958 32.545 1.00 94.38 508 GLU A N 1
ATOM 4089 C CA . GLU A 1 508 ? -6.896 7.406 32.074 1.00 94.38 508 GLU A CA 1
ATOM 4090 C C . GLU A 1 508 ? -6.853 7.871 30.609 1.00 94.38 508 GLU A C 1
ATOM 4092 O O . GLU A 1 508 ? -7.739 7.538 29.826 1.00 94.38 508 GLU A O 1
ATOM 4097 N N . THR A 1 509 ? -5.779 8.554 30.209 1.00 95.12 509 THR A N 1
ATOM 4098 C CA . THR A 1 509 ? -5.524 9.001 28.832 1.00 95.12 509 THR A CA 1
ATOM 4099 C C . THR A 1 509 ? -5.396 7.834 27.845 1.00 95.12 509 THR A C 1
ATOM 4101 O O . THR A 1 509 ? -5.953 7.872 26.749 1.00 95.12 509 THR A O 1
ATOM 4104 N N . GLU A 1 510 ? -4.678 6.774 28.219 1.00 96.62 510 GLU A N 1
ATOM 4105 C CA . GLU A 1 510 ? -4.462 5.600 27.362 1.00 96.62 510 GLU A CA 1
ATOM 4106 C C . GLU A 1 510 ? -5.716 4.729 27.245 1.00 96.62 510 GLU A C 1
ATOM 4108 O O . GLU A 1 510 ? -6.052 4.253 26.157 1.00 96.62 510 GLU A O 1
ATOM 4113 N N . LEU A 1 511 ? -6.446 4.561 28.350 1.00 97.50 511 LEU A N 1
ATOM 4114 C CA . LEU A 1 511 ? -7.756 3.917 28.349 1.00 97.50 511 LEU A CA 1
ATOM 4115 C C . LEU A 1 511 ? -8.754 4.724 27.499 1.00 97.50 511 LEU A C 1
ATOM 4117 O O . LEU A 1 511 ? -9.475 4.154 26.679 1.00 97.50 511 LEU A O 1
ATOM 4121 N N . GLY A 1 512 ? -8.737 6.053 27.618 1.00 98.12 512 GLY A N 1
ATOM 4122 C CA . GLY A 1 512 ? -9.556 6.974 26.833 1.00 98.12 512 GLY A CA 1
ATOM 4123 C C . GLY A 1 512 ? -9.366 6.849 25.323 1.00 98.12 512 GLY A C 1
ATOM 4124 O O . GLY A 1 512 ? -10.343 6.917 24.580 1.00 98.12 512 GLY A O 1
ATOM 4125 N N . ALA A 1 513 ? -8.143 6.580 24.858 1.00 98.31 513 ALA A N 1
ATOM 4126 C CA . ALA A 1 513 ? -7.857 6.359 23.440 1.00 98.31 513 ALA A CA 1
ATOM 4127 C C . ALA A 1 513 ? -8.539 5.096 22.880 1.00 98.31 513 ALA A C 1
ATOM 4129 O O . ALA A 1 513 ? -9.052 5.104 21.758 1.00 98.31 513 ALA A O 1
ATOM 4130 N N . LEU A 1 514 ? -8.580 4.011 23.665 1.00 98.12 514 LEU A N 1
ATOM 4131 C CA . LEU A 1 514 ? -9.308 2.783 23.315 1.00 98.12 514 LEU A CA 1
ATOM 4132 C C . LEU A 1 514 ? -10.822 3.014 23.338 1.00 98.12 514 LEU A C 1
ATOM 4134 O O . LEU A 1 514 ? -11.529 2.612 22.412 1.00 98.12 514 LEU A O 1
ATOM 4138 N N . LEU A 1 515 ? -11.305 3.676 24.388 1.00 98.56 515 LEU A N 1
ATOM 4139 C CA . LEU A 1 515 ? -12.720 3.963 24.598 1.00 98.56 515 LEU A CA 1
ATOM 4140 C C . LEU A 1 515 ? -13.295 4.883 23.520 1.00 98.56 515 LEU A C 1
ATOM 4142 O O . LEU A 1 515 ? -14.371 4.594 23.010 1.00 98.56 515 LEU A O 1
ATOM 4146 N N . TRP A 1 516 ? -12.574 5.929 23.106 1.00 98.50 516 TRP A N 1
ATOM 4147 C CA . TRP A 1 516 ? -13.007 6.831 22.034 1.00 98.50 516 TRP A CA 1
ATOM 4148 C C . TRP A 1 516 ? -13.199 6.076 20.708 1.00 98.50 516 TRP A C 1
ATOM 4150 O O . TRP A 1 516 ? -14.228 6.209 20.045 1.00 98.50 516 TRP A O 1
ATOM 4160 N N . VAL A 1 517 ? -12.264 5.184 20.353 1.00 98.31 517 VAL A N 1
ATOM 4161 C CA . VAL A 1 517 ? -12.392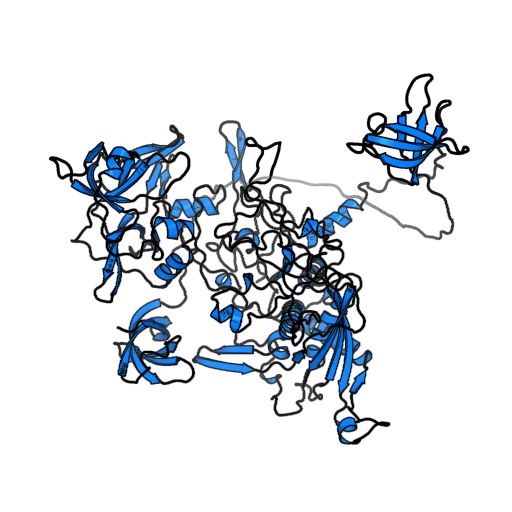 4.320 19.163 1.00 98.31 517 VAL A CA 1
ATOM 4162 C C . VAL A 1 517 ? -13.602 3.379 19.264 1.00 98.31 517 VAL A C 1
ATOM 4164 O O . VAL A 1 517 ? -14.260 3.120 18.254 1.00 98.31 517 VAL A O 1
ATOM 4167 N N . LEU A 1 518 ? -13.920 2.876 20.460 1.00 98.06 518 LEU A N 1
ATOM 4168 C CA . LEU A 1 518 ? -15.079 2.007 20.694 1.00 98.06 518 LEU A CA 1
ATOM 4169 C C . LEU A 1 518 ? -16.407 2.781 20.744 1.00 98.06 518 LEU A C 1
ATOM 4171 O O . LEU A 1 518 ? -17.408 2.264 20.259 1.00 98.06 518 LEU A O 1
ATOM 4175 N N . GLN A 1 519 ? -16.416 4.032 21.213 1.00 97.75 519 GLN A N 1
ATOM 4176 C CA . GLN A 1 519 ? -17.562 4.944 21.138 1.00 97.75 519 GLN A CA 1
ATOM 4177 C C . GLN A 1 519 ? -17.915 5.262 19.676 1.00 97.75 519 GLN A C 1
ATOM 4179 O O . GLN A 1 519 ? -19.071 5.152 19.275 1.00 97.75 519 GLN A O 1
ATOM 4184 N N . ILE A 1 520 ? -16.915 5.554 18.837 1.00 97.62 520 ILE A N 1
ATOM 4185 C CA . ILE A 1 520 ? -17.109 5.662 17.381 1.00 97.62 520 ILE A CA 1
ATOM 4186 C C . ILE A 1 520 ? -17.539 4.311 16.772 1.00 97.62 520 ILE A C 1
ATOM 4188 O O . ILE A 1 520 ? -18.263 4.280 15.780 1.00 97.62 520 ILE A O 1
ATOM 4192 N N . GLY A 1 521 ? -17.137 3.181 17.361 1.00 96.25 521 GLY A N 1
ATOM 4193 C CA . GLY A 1 521 ? -17.562 1.840 16.947 1.00 96.25 521 GLY A CA 1
ATOM 4194 C C . GLY A 1 521 ? -19.013 1.475 17.289 1.00 96.25 521 GLY A C 1
ATOM 4195 O O . GLY A 1 521 ? -19.592 0.633 16.590 1.00 96.25 521 GLY A O 1
ATOM 4196 N N . SER A 1 522 ? -19.596 2.091 18.322 1.00 96.50 522 SER A N 1
ATOM 4197 C CA . SER A 1 522 ? -20.968 1.849 18.787 1.00 96.50 522 SER A CA 1
ATOM 4198 C C . SER A 1 522 ? -21.984 2.847 18.222 1.00 96.50 522 SER A C 1
ATOM 4200 O O . SER A 1 522 ? -23.174 2.530 18.163 1.00 96.50 522 SER A O 1
ATOM 4202 N N . ASP A 1 523 ? -21.532 4.012 17.755 1.00 96.94 523 ASP A N 1
ATOM 4203 C CA . ASP A 1 523 ? -22.346 5.056 17.125 1.00 96.94 523 ASP A CA 1
ATOM 4204 C C . ASP A 1 523 ? -23.085 4.560 15.861 1.00 96.94 523 ASP A C 1
ATOM 4206 O O . ASP A 1 523 ? -22.559 3.824 15.021 1.00 96.94 523 ASP A O 1
ATOM 4210 N N . GLU A 1 524 ? -24.336 4.992 15.694 1.00 95.44 524 GLU A N 1
ATOM 4211 C CA . GLU A 1 524 ? -25.186 4.659 14.546 1.00 95.44 524 GLU A CA 1
ATOM 4212 C C . GLU A 1 524 ? -24.584 5.127 13.206 1.00 95.44 524 GLU A C 1
ATOM 4214 O O . GLU A 1 524 ? -24.749 4.437 12.194 1.00 95.44 524 GLU A O 1
ATOM 4219 N N . ARG A 1 525 ? -23.860 6.257 13.213 1.00 96.31 525 ARG A N 1
ATOM 4220 C CA . ARG A 1 525 ? -23.312 6.990 12.055 1.00 96.31 525 ARG A CA 1
ATOM 4221 C C . ARG A 1 525 ? -22.036 6.384 11.470 1.00 96.31 525 ARG A C 1
ATOM 4223 O O . ARG A 1 525 ? -21.642 6.767 10.367 1.00 96.31 525 ARG A O 1
ATOM 4230 N N . TYR A 1 526 ? -21.373 5.477 12.188 1.00 97.69 526 TYR A N 1
ATOM 4231 C CA . TYR A 1 526 ? -20.044 4.964 11.837 1.00 97.69 526 TYR A CA 1
ATOM 4232 C C . TYR A 1 526 ? -19.971 3.440 11.956 1.00 97.69 526 TYR A C 1
ATOM 4234 O O . TYR A 1 526 ? -20.728 2.815 12.693 1.00 97.69 526 TYR A O 1
ATOM 4242 N N . ARG A 1 527 ? -19.057 2.797 11.229 1.00 98.00 527 ARG A N 1
ATOM 4243 C CA . ARG A 1 527 ? -18.734 1.372 11.409 1.00 98.00 527 ARG A CA 1
ATOM 4244 C C . ARG A 1 527 ? -17.226 1.176 11.354 1.00 98.00 527 ARG A C 1
ATOM 4246 O O . ARG A 1 527 ? -16.527 1.870 10.625 1.00 98.00 527 ARG A O 1
ATOM 4253 N N . LEU A 1 528 ? -16.722 0.178 12.073 1.00 98.12 528 LEU A N 1
ATOM 4254 C CA . LEU A 1 528 ? -15.319 -0.230 11.993 1.00 98.12 528 LEU A CA 1
ATOM 4255 C C . LEU A 1 528 ? -15.122 -1.209 10.820 1.00 98.12 528 LEU A C 1
ATOM 4257 O O . LEU A 1 528 ? -16.085 -1.810 10.333 1.00 98.12 528 LEU A O 1
ATOM 4261 N N . LYS A 1 529 ? -13.885 -1.356 10.320 1.00 97.19 529 LYS A N 1
ATOM 4262 C CA . LYS A 1 529 ? -13.594 -2.058 9.053 1.00 97.19 529 LYS A CA 1
ATOM 4263 C C . LYS A 1 529 ? -12.583 -3.197 9.231 1.00 97.19 529 LYS A C 1
ATOM 4265 O O . LYS A 1 529 ? -11.368 -2.981 9.201 1.00 97.19 529 LYS A O 1
ATOM 4270 N N . LEU A 1 530 ? -13.080 -4.426 9.320 1.00 95.88 530 LEU A N 1
ATOM 4271 C CA . LEU A 1 530 ? -12.350 -5.660 9.633 1.00 95.88 530 LEU A CA 1
ATOM 4272 C C . LEU A 1 530 ? -12.170 -6.579 8.401 1.00 95.88 530 LEU A C 1
ATOM 4274 O O . LEU A 1 530 ? -12.768 -6.346 7.355 1.00 95.88 530 LEU A O 1
ATOM 4278 N N . GLY A 1 531 ? -11.327 -7.612 8.511 1.00 95.31 531 GLY A N 1
ATOM 4279 C CA . GLY A 1 531 ? -11.282 -8.746 7.574 1.00 95.31 531 GLY A CA 1
ATOM 4280 C C . GLY A 1 531 ? -10.811 -8.465 6.138 1.00 95.31 531 GLY A C 1
ATOM 4281 O O . GLY A 1 531 ? -10.204 -7.439 5.829 1.00 95.31 531 GLY A O 1
ATOM 4282 N N . MET A 1 532 ? -11.064 -9.434 5.259 1.00 94.62 532 MET A N 1
ATOM 4283 C CA . MET A 1 532 ? -10.780 -9.394 3.821 1.00 94.62 532 MET A CA 1
ATOM 4284 C C . MET A 1 532 ? -11.957 -8.792 3.031 1.00 94.62 532 MET A C 1
ATOM 4286 O O . MET A 1 532 ? -12.983 -8.413 3.589 1.00 94.62 532 MET A O 1
ATOM 4290 N N . GLY A 1 533 ? -11.808 -8.646 1.709 1.00 94.25 533 GLY A N 1
ATOM 4291 C CA . GLY A 1 533 ? -12.889 -8.167 0.836 1.00 94.25 533 GLY A CA 1
ATOM 4292 C C . GLY A 1 533 ? -13.235 -6.675 0.964 1.00 94.25 533 GLY A C 1
ATOM 4293 O O . GLY A 1 533 ? -14.094 -6.196 0.224 1.00 94.25 533 GLY A O 1
ATOM 4294 N N . LYS A 1 534 ? -12.545 -5.912 1.832 1.00 95.38 534 LYS A N 1
ATOM 4295 C CA . LYS A 1 534 ? -12.779 -4.472 2.082 1.00 95.38 534 LYS A CA 1
ATOM 4296 C C . LYS A 1 534 ? -13.054 -3.618 0.821 1.00 95.38 534 LYS A C 1
ATOM 4298 O O . LYS A 1 534 ? -13.977 -2.803 0.899 1.00 95.38 534 LYS A O 1
ATOM 4303 N N . PRO A 1 535 ? -12.360 -3.798 -0.333 1.00 94.25 535 PRO A N 1
ATOM 4304 C CA . PRO A 1 535 ? -12.645 -3.051 -1.567 1.00 94.25 535 PRO A CA 1
ATOM 4305 C C . PRO A 1 535 ? -14.061 -3.251 -2.138 1.00 94.25 535 PRO A C 1
ATOM 4307 O O . PRO A 1 535 ? -14.663 -2.325 -2.695 1.00 94.25 535 PRO A O 1
ATOM 4310 N N . LEU A 1 536 ? -14.610 -4.457 -1.975 1.00 93.88 536 LEU A N 1
ATOM 4311 C CA . LEU A 1 536 ? -15.942 -4.853 -2.443 1.00 93.88 536 LEU A CA 1
ATOM 4312 C C . LEU A 1 536 ? -17.058 -4.366 -1.498 1.00 93.88 536 LEU A C 1
ATOM 4314 O O . LEU A 1 536 ? -18.234 -4.519 -1.802 1.00 93.88 536 LEU A O 1
ATOM 4318 N N . GLY A 1 537 ? -16.700 -3.732 -0.374 1.00 94.19 537 GLY A N 1
ATOM 4319 C CA . GLY A 1 537 ? -17.624 -3.185 0.628 1.00 94.19 537 GLY A CA 1
ATOM 4320 C C . GLY A 1 537 ? -17.638 -3.958 1.946 1.00 94.19 537 GLY A C 1
ATOM 4321 O O . GLY A 1 537 ? -17.918 -3.355 2.980 1.00 94.19 537 GLY A O 1
ATOM 4322 N N . MET A 1 538 ? -17.239 -5.233 1.905 1.00 96.44 538 MET A N 1
ATOM 4323 C CA . MET A 1 538 ? -17.204 -6.185 3.024 1.00 96.44 538 MET A CA 1
ATOM 4324 C C . MET A 1 538 ? -16.475 -5.671 4.275 1.00 96.44 538 MET A C 1
ATOM 4326 O O . MET A 1 538 ? -15.643 -4.758 4.212 1.00 96.44 538 MET A O 1
ATOM 4330 N N . GLY A 1 539 ? -16.754 -6.317 5.407 1.00 97.12 539 GLY A N 1
ATOM 4331 C CA . GLY A 1 539 ? -16.020 -6.143 6.658 1.00 97.12 539 GLY A CA 1
ATOM 4332 C C . GLY A 1 539 ? -16.435 -4.952 7.525 1.00 97.12 539 GLY A C 1
ATOM 4333 O O . GLY A 1 539 ? -15.754 -4.663 8.503 1.00 97.12 539 GLY A O 1
ATOM 4334 N N . ALA A 1 540 ? -17.523 -4.252 7.200 1.00 97.88 540 ALA A N 1
ATOM 4335 C CA . ALA A 1 540 ? -18.134 -3.274 8.101 1.00 97.88 540 ALA A CA 1
ATOM 4336 C C . ALA A 1 540 ? -18.761 -3.958 9.329 1.00 97.88 540 ALA A C 1
ATOM 4338 O O . ALA A 1 540 ? -19.548 -4.896 9.168 1.00 97.88 540 ALA A O 1
ATOM 4339 N N . VAL A 1 541 ? -18.456 -3.463 10.531 1.00 98.25 541 VAL A N 1
ATOM 4340 C CA . VAL A 1 541 ? -18.962 -3.969 11.820 1.00 98.25 541 VAL A CA 1
ATOM 4341 C C . VAL A 1 541 ? -19.337 -2.815 12.763 1.00 98.25 541 VAL A C 1
ATOM 4343 O O . VAL A 1 541 ? -18.715 -1.755 12.715 1.00 98.25 541 VAL A O 1
ATOM 4346 N N . ARG A 1 542 ? -20.350 -3.011 13.613 1.00 98.38 542 ARG A N 1
ATOM 4347 C CA . ARG A 1 542 ? -20.619 -2.197 14.815 1.00 98.38 542 ARG A CA 1
ATOM 4348 C C . ARG A 1 542 ? -20.003 -2.926 16.009 1.00 98.38 542 ARG A C 1
ATOM 4350 O O . ARG A 1 542 ? -20.050 -4.156 16.028 1.00 98.38 542 ARG A O 1
ATOM 4357 N N . VAL A 1 543 ? -19.444 -2.205 16.973 1.00 98.44 543 VAL A N 1
ATOM 4358 C CA . VAL A 1 543 ? -18.915 -2.778 18.219 1.00 98.44 543 VAL A CA 1
ATOM 4359 C C . VAL A 1 543 ? -19.454 -1.972 19.391 1.00 98.44 543 VAL A C 1
ATOM 4361 O O . VAL A 1 543 ? -19.125 -0.801 19.526 1.00 98.44 543 VAL A O 1
ATOM 4364 N N . ASN A 1 544 ? -20.260 -2.605 20.236 1.00 98.06 544 ASN A N 1
ATOM 4365 C CA . ASN A 1 544 ? -20.675 -2.052 21.522 1.00 98.06 544 ASN A CA 1
ATOM 4366 C C . ASN A 1 544 ? -19.720 -2.590 22.594 1.00 98.06 544 ASN A C 1
ATOM 4368 O O . ASN A 1 544 ? -19.376 -3.769 22.536 1.00 98.06 544 ASN A O 1
ATOM 4372 N N . ALA A 1 545 ? -19.300 -1.764 23.553 1.00 97.12 545 ALA A N 1
ATOM 4373 C CA . ALA A 1 545 ? -18.365 -2.156 24.608 1.00 97.12 545 ALA A CA 1
ATOM 4374 C C . ALA A 1 545 ? -18.797 -1.594 25.971 1.00 97.12 545 ALA A C 1
ATOM 4376 O O . ALA A 1 545 ? -19.166 -0.424 26.053 1.00 97.12 545 ALA A O 1
ATOM 4377 N N . LYS A 1 546 ? -18.724 -2.417 27.022 1.00 97.62 546 LYS A N 1
ATOM 4378 C CA . LYS A 1 546 ? -18.944 -2.031 28.427 1.00 97.62 546 LYS A CA 1
ATOM 4379 C C . LYS A 1 546 ? -17.614 -2.018 29.173 1.00 97.62 546 LYS A C 1
ATOM 4381 O O . LYS A 1 546 ? -16.897 -3.015 29.120 1.00 97.62 546 LYS A O 1
ATOM 4386 N N . LEU A 1 547 ? -17.271 -0.913 29.838 1.00 98.31 547 LEU A N 1
ATOM 4387 C CA . LEU A 1 547 ? -16.044 -0.797 30.633 1.00 98.31 547 LEU A CA 1
ATOM 4388 C C . LEU A 1 547 ? -16.249 -1.394 32.024 1.00 98.31 547 LEU A C 1
ATOM 4390 O O . LEU A 1 547 ? -17.085 -0.901 32.774 1.00 98.31 547 LEU A O 1
ATOM 4394 N N . HIS A 1 548 ? -15.420 -2.371 32.385 1.00 97.38 548 HIS A N 1
ATOM 4395 C CA . HIS A 1 548 ? -15.305 -2.886 33.743 1.00 97.38 548 HIS A CA 1
ATOM 4396 C C . HIS A 1 548 ? -13.921 -2.564 34.317 1.00 97.38 548 HIS A C 1
ATOM 4398 O O . HIS A 1 548 ? -12.901 -2.985 33.762 1.00 97.38 548 HIS A O 1
ATOM 4404 N N . VAL A 1 549 ? -13.874 -1.825 35.425 1.00 95.50 549 VAL A N 1
ATOM 4405 C CA . VAL A 1 549 ? -12.631 -1.454 36.127 1.00 95.50 549 VAL A CA 1
ATOM 4406 C C . VAL A 1 549 ? -12.457 -2.359 37.344 1.00 95.50 549 VAL A C 1
ATOM 4408 O O . VAL A 1 549 ? -13.433 -2.664 38.024 1.00 95.50 549 VAL A O 1
ATOM 4411 N N . ILE A 1 550 ? -11.228 -2.815 37.608 1.00 93.00 550 ILE A N 1
ATOM 4412 C CA . ILE A 1 550 ? -10.913 -3.673 38.759 1.00 93.00 550 ILE A CA 1
ATOM 4413 C C . ILE A 1 550 ? -10.472 -2.814 39.947 1.00 93.00 550 ILE A C 1
ATOM 4415 O O . ILE A 1 550 ? -9.364 -2.272 39.952 1.00 93.00 550 ILE A O 1
ATOM 4419 N N . ASP A 1 551 ? -11.298 -2.781 40.990 1.00 89.31 551 ASP A N 1
ATOM 4420 C CA . ASP A 1 551 ? -10.860 -2.447 42.342 1.00 89.31 551 ASP A CA 1
ATOM 4421 C C . ASP A 1 551 ? -9.994 -3.599 42.874 1.00 89.31 551 ASP A C 1
ATOM 4423 O O . ASP A 1 551 ? -10.485 -4.668 43.244 1.00 89.31 551 ASP A O 1
ATOM 4427 N N . ARG A 1 552 ? -8.673 -3.389 42.888 1.00 84.19 552 ARG A N 1
ATOM 4428 C CA . ARG A 1 552 ? -7.709 -4.381 43.381 1.00 84.19 552 ARG A CA 1
ATOM 4429 C C . ARG A 1 552 ? -7.810 -4.577 44.897 1.00 84.19 552 ARG A C 1
ATOM 4431 O O . ARG A 1 552 ? -7.617 -5.697 45.361 1.00 84.19 552 ARG A O 1
ATOM 4438 N N . GLU A 1 553 ? -8.105 -3.529 45.662 1.00 84.88 553 GLU A N 1
ATOM 4439 C CA . GLU A 1 553 ? -8.136 -3.595 47.127 1.00 84.88 553 GLU A CA 1
ATOM 4440 C C . GLU A 1 553 ? -9.379 -4.361 47.584 1.00 84.88 553 GLU A C 1
ATOM 4442 O O . GLU A 1 553 ? -9.257 -5.367 48.287 1.00 84.88 553 GLU A O 1
ATOM 4447 N N . GLY A 1 554 ? -10.559 -4.003 47.071 1.00 84.62 554 GLY A N 1
ATOM 4448 C CA . GLY A 1 554 ? -11.781 -4.777 47.276 1.00 84.62 554 GLY A CA 1
ATOM 4449 C C . GLY A 1 554 ? -11.681 -6.208 46.745 1.00 84.62 554 GLY A C 1
ATOM 4450 O O . GLY A 1 554 ? -12.199 -7.125 47.389 1.00 84.62 554 GLY A O 1
ATOM 4451 N N . ARG A 1 555 ? -10.988 -6.439 45.615 1.00 84.75 555 ARG A N 1
ATOM 4452 C CA . ARG A 1 555 ? -10.748 -7.793 45.083 1.00 84.75 555 ARG A CA 1
ATOM 4453 C C . ARG A 1 555 ? -9.993 -8.680 46.068 1.00 84.75 555 ARG A C 1
ATOM 4455 O O . ARG A 1 555 ? -10.421 -9.803 46.294 1.00 84.75 555 ARG A O 1
ATOM 4462 N N . TYR A 1 556 ? -8.881 -8.211 46.632 1.00 86.69 556 TYR A N 1
ATOM 4463 C CA . TYR A 1 556 ? -8.066 -9.035 47.533 1.00 86.69 556 TYR A CA 1
ATOM 4464 C C . TYR A 1 556 ? -8.566 -9.030 48.988 1.00 86.69 556 TYR A C 1
ATOM 4466 O O . TYR A 1 556 ? -8.246 -9.952 49.734 1.00 86.69 556 TYR A O 1
ATOM 4474 N N . ALA A 1 557 ? -9.414 -8.072 49.379 1.00 89.19 557 ALA A N 1
ATOM 4475 C CA . ALA A 1 557 ? -10.071 -8.051 50.688 1.00 89.19 557 ALA A CA 1
ATOM 4476 C C . ALA A 1 557 ? -11.240 -9.051 50.835 1.00 89.19 557 ALA A C 1
ATOM 4478 O O . ALA A 1 557 ? -11.698 -9.290 51.954 1.00 89.19 557 ALA A O 1
ATOM 4479 N N . LYS A 1 558 ? -11.765 -9.621 49.738 1.00 88.12 558 LYS A N 1
ATOM 4480 C CA . LYS A 1 558 ? -12.922 -10.539 49.751 1.00 88.12 558 LYS A CA 1
ATOM 4481 C C . LYS A 1 558 ? -12.725 -11.680 48.759 1.00 88.12 558 LYS A C 1
ATOM 4483 O O . LYS A 1 558 ? -12.510 -11.434 47.582 1.00 88.12 558 LYS A O 1
ATOM 4488 N N . LEU A 1 559 ? -12.871 -12.927 49.211 1.00 83.69 559 LEU A N 1
ATOM 4489 C CA . LEU A 1 559 ? -12.722 -14.104 48.343 1.00 83.69 559 LEU A CA 1
ATOM 4490 C C . LEU A 1 559 ? -13.989 -14.397 47.514 1.00 83.69 559 LEU A C 1
ATOM 4492 O O . LEU A 1 559 ? -13.907 -14.753 46.337 1.00 83.69 559 LEU A O 1
ATOM 4496 N N . PHE A 1 560 ? -15.161 -14.201 48.123 1.00 87.75 560 PHE A N 1
ATOM 4497 C CA . PHE A 1 560 ? -16.474 -14.496 47.546 1.00 87.75 560 PHE A CA 1
ATOM 4498 C C . PHE A 1 560 ? -17.397 -13.273 47.583 1.00 87.75 560 PHE A C 1
ATOM 4500 O O . PHE A 1 560 ? -17.292 -12.423 48.470 1.00 87.75 560 PHE A O 1
ATOM 4507 N N . GLY A 1 561 ? -18.317 -13.200 46.623 1.00 76.69 561 GLY A N 1
ATOM 4508 C CA . GLY A 1 561 ? -19.399 -12.221 46.563 1.00 76.69 561 GLY A CA 1
ATOM 4509 C C . GLY A 1 561 ? -20.645 -12.895 45.998 1.00 76.69 561 GLY A C 1
ATOM 4510 O O . GLY A 1 561 ? -20.662 -13.260 44.823 1.00 76.69 561 GLY A O 1
ATOM 4511 N N . SER A 1 562 ? -21.672 -13.090 46.834 1.00 80.06 562 SER A N 1
ATOM 4512 C CA . SER A 1 562 ? -22.707 -14.124 46.623 1.00 80.06 562 SER A CA 1
ATOM 4513 C C . SER A 1 562 ? -22.069 -15.505 46.362 1.00 80.06 562 SER A C 1
ATOM 4515 O O . SER A 1 562 ? -20.969 -15.767 46.849 1.00 80.06 562 SER A O 1
ATOM 4517 N N . ASP A 1 563 ? -22.707 -16.375 45.580 1.00 84.19 563 ASP A N 1
ATOM 4518 C CA . ASP A 1 563 ? -22.275 -17.762 45.332 1.00 84.19 563 ASP A CA 1
ATOM 4519 C C . ASP A 1 563 ? -21.099 -17.881 44.332 1.00 84.19 563 ASP A C 1
ATOM 4521 O O . ASP A 1 563 ? -20.973 -18.868 43.603 1.00 84.19 563 ASP A O 1
ATOM 4525 N N . LYS A 1 564 ? -20.266 -16.838 44.211 1.00 87.38 564 LYS A N 1
ATOM 4526 C CA . LYS A 1 564 ? -19.215 -16.709 43.188 1.00 87.38 564 LYS A CA 1
ATOM 4527 C C . LYS A 1 564 ? -17.952 -16.053 43.740 1.00 87.38 564 LYS A C 1
ATOM 4529 O O . LYS A 1 564 ? -17.979 -15.345 44.744 1.00 87.38 564 LYS A O 1
ATOM 4534 N N . TRP A 1 565 ? -16.839 -16.260 43.037 1.00 85.44 565 TRP A N 1
ATOM 4535 C CA . TRP A 1 565 ? -15.589 -15.534 43.266 1.00 85.44 565 TRP A CA 1
ATOM 4536 C C . TRP A 1 565 ? -15.796 -14.025 43.130 1.00 85.44 565 TRP A C 1
ATOM 4538 O O . TRP A 1 565 ? -16.432 -13.557 42.185 1.00 85.44 565 TRP A O 1
ATOM 4548 N N . HIS A 1 566 ? -15.219 -13.257 44.050 1.00 86.06 566 HIS A N 1
ATOM 4549 C CA . HIS A 1 566 ? -15.245 -11.803 43.971 1.00 86.06 566 HIS A CA 1
ATOM 4550 C C . HIS A 1 566 ? -14.171 -11.311 42.984 1.00 86.06 566 HIS A C 1
ATOM 4552 O O . HIS A 1 566 ? -12.993 -11.200 43.317 1.00 86.06 566 HIS A O 1
ATOM 4558 N N . GLU A 1 567 ? -14.562 -11.024 41.738 1.00 84.56 567 GLU A N 1
ATOM 4559 C CA . GLU A 1 567 ? -13.623 -10.529 40.713 1.00 84.56 567 GLU A CA 1
ATOM 4560 C C . GLU A 1 567 ? -13.128 -9.093 40.973 1.00 84.56 567 GLU A C 1
ATOM 4562 O O . GLU A 1 567 ? -12.134 -8.679 40.376 1.00 84.56 567 GLU A O 1
ATOM 4567 N N . GLY A 1 568 ? -13.812 -8.335 41.841 1.00 85.81 568 GLY A N 1
ATOM 4568 C CA . GLY A 1 568 ? -13.539 -6.917 42.111 1.00 85.81 568 GLY A CA 1
ATOM 4569 C C . GLY A 1 568 ? -13.746 -5.991 40.908 1.00 85.81 568 GLY A C 1
ATOM 4570 O O . GLY A 1 568 ? -13.243 -4.874 40.914 1.00 85.81 568 GLY A O 1
ATOM 4571 N N . ALA A 1 569 ? -14.445 -6.452 39.866 1.00 89.56 569 ALA A N 1
ATOM 4572 C CA . ALA A 1 569 ? -14.704 -5.696 38.646 1.00 89.56 569 ALA A CA 1
ATOM 4573 C C . ALA A 1 569 ? -16.140 -5.147 38.629 1.00 89.56 569 ALA A C 1
ATOM 4575 O O . ALA A 1 569 ? -17.095 -5.921 38.711 1.00 89.56 569 ALA A O 1
ATOM 4576 N N . SER A 1 570 ? -16.299 -3.832 38.478 1.00 91.31 570 SER A N 1
ATOM 4577 C CA . SER A 1 570 ? -17.599 -3.155 38.348 1.00 91.31 570 SER A CA 1
ATOM 4578 C C . SER A 1 570 ? -17.707 -2.423 37.011 1.00 91.31 570 SER A C 1
ATOM 4580 O O . SER A 1 570 ? -16.707 -1.949 36.475 1.00 91.31 570 SER A O 1
ATOM 4582 N N . GLU A 1 571 ? -18.918 -2.357 36.446 1.00 94.88 571 GLU A N 1
ATOM 4583 C CA . GLU A 1 571 ? -19.176 -1.551 35.246 1.00 94.88 571 GLU A CA 1
ATOM 4584 C C . GLU A 1 571 ? -19.142 -0.054 35.595 1.00 94.88 571 GLU A C 1
ATOM 4586 O O . GLU A 1 571 ? -19.809 0.362 36.543 1.00 94.88 571 GLU A O 1
ATOM 4591 N N . ASP A 1 572 ? -18.380 0.749 34.846 1.00 93.62 572 ASP A N 1
ATOM 4592 C CA . ASP A 1 572 ? -18.170 2.171 35.151 1.00 93.62 572 ASP A CA 1
ATOM 4593 C C . ASP A 1 572 ? -18.255 3.066 33.900 1.00 93.62 572 ASP A C 1
ATOM 4595 O O . ASP A 1 572 ? -17.267 3.380 33.227 1.00 93.62 572 ASP A O 1
ATOM 4599 N N . GLU A 1 573 ? -19.472 3.520 33.590 1.00 92.94 573 GLU A N 1
ATOM 4600 C CA . GLU A 1 573 ? -19.696 4.502 32.526 1.00 92.94 573 GLU A CA 1
ATOM 4601 C C . GLU A 1 573 ? -19.076 5.877 32.819 1.00 92.94 573 GLU A C 1
ATOM 4603 O O . GLU A 1 573 ? -18.770 6.626 31.889 1.00 92.94 573 GLU A O 1
ATOM 4608 N N . THR A 1 574 ? -18.927 6.257 34.091 1.00 95.00 574 THR A N 1
ATOM 4609 C CA . THR A 1 574 ? -18.431 7.589 34.455 1.00 95.00 574 THR A CA 1
ATOM 4610 C C . THR A 1 574 ? -16.932 7.655 34.229 1.00 95.00 574 THR A C 1
ATOM 4612 O O . THR A 1 574 ? -16.489 8.522 33.478 1.00 95.00 574 THR A O 1
ATOM 4615 N N . LYS A 1 575 ? -16.168 6.660 34.697 1.00 95.56 575 LYS A N 1
ATOM 4616 C CA . LYS A 1 575 ? -14.755 6.515 34.333 1.00 95.56 575 LYS A CA 1
ATOM 4617 C C . LYS A 1 575 ? -14.565 6.375 32.825 1.00 95.56 575 LYS A C 1
ATOM 4619 O O . LYS A 1 575 ? -13.591 6.903 32.296 1.00 95.56 575 LYS A O 1
ATOM 4624 N N . SER A 1 576 ? -15.507 5.742 32.118 1.00 95.81 576 SER A N 1
ATOM 4625 C CA . SER A 1 576 ? -15.474 5.694 30.653 1.00 95.81 576 SER A CA 1
ATOM 4626 C C . SER A 1 576 ? -15.565 7.093 30.026 1.00 95.81 576 SER A C 1
ATOM 4628 O O . SER A 1 576 ? -14.776 7.412 29.138 1.00 95.81 576 SER A O 1
ATOM 4630 N N . ARG A 1 577 ? -16.496 7.943 30.484 1.00 96.69 577 ARG A N 1
ATOM 4631 C CA . ARG A 1 577 ? -16.629 9.341 30.028 1.00 96.69 577 ARG A CA 1
ATOM 4632 C C . ARG A 1 577 ? -15.401 10.183 30.402 1.00 96.69 577 ARG A C 1
ATOM 4634 O O . ARG A 1 577 ? -14.867 10.884 29.542 1.00 96.69 577 ARG A O 1
ATOM 4641 N N . ASP A 1 578 ? -14.924 10.067 31.640 1.00 97.25 578 ASP A N 1
ATOM 4642 C CA . ASP A 1 578 ? -13.769 10.813 32.155 1.00 97.25 578 ASP A CA 1
ATOM 4643 C C . ASP A 1 578 ? -12.485 10.492 31.381 1.00 97.25 578 ASP A C 1
ATOM 4645 O O . ASP A 1 578 ? -11.763 11.398 30.967 1.00 97.25 578 ASP A O 1
ATOM 4649 N N . ALA A 1 579 ? -12.218 9.205 31.136 1.00 97.38 579 ALA A N 1
ATOM 4650 C CA . ALA A 1 579 ? -11.049 8.742 30.396 1.00 97.38 579 ALA A CA 1
ATOM 4651 C C . ALA A 1 579 ? -11.048 9.268 28.950 1.00 97.38 579 ALA A C 1
ATOM 4653 O O . ALA A 1 579 ? -10.027 9.768 28.473 1.00 97.38 579 ALA A O 1
ATOM 4654 N N . ILE A 1 580 ? -12.196 9.237 28.259 1.00 98.06 580 ILE A N 1
ATOM 4655 C CA . ILE A 1 580 ? -12.330 9.821 26.912 1.00 98.06 580 ILE A CA 1
ATOM 4656 C C . ILE A 1 580 ? -12.043 11.331 26.946 1.00 98.06 580 ILE A C 1
ATOM 4658 O O . ILE A 1 580 ? -11.277 11.827 26.117 1.00 98.06 580 ILE A O 1
ATOM 4662 N N . ALA A 1 581 ? -12.585 12.058 27.927 1.00 97.62 581 ALA A N 1
ATOM 4663 C CA . ALA A 1 581 ? -12.330 13.490 28.085 1.00 97.62 581 ALA A CA 1
ATOM 4664 C C . ALA A 1 581 ? -10.855 13.800 28.417 1.00 97.62 581 ALA A C 1
ATOM 4666 O O . ALA A 1 581 ? -10.314 14.799 27.935 1.00 97.62 581 ALA A O 1
ATOM 4667 N N . ALA A 1 582 ? -10.181 12.944 29.193 1.00 96.00 582 ALA A N 1
ATOM 4668 C CA . ALA A 1 582 ? -8.746 13.035 29.464 1.00 96.00 582 ALA A CA 1
ATOM 4669 C C . ALA A 1 582 ? -7.915 12.820 28.186 1.00 96.00 582 ALA A C 1
ATOM 4671 O O . ALA A 1 582 ? -7.036 13.628 27.888 1.00 96.00 582 ALA A O 1
ATOM 4672 N N . PHE A 1 583 ? -8.246 11.803 27.383 1.00 97.38 583 PHE A N 1
ATOM 4673 C CA . PHE A 1 583 ? -7.620 11.545 26.081 1.00 97.38 583 PHE A CA 1
ATOM 4674 C C . PHE A 1 583 ? -7.776 12.720 25.105 1.00 97.38 583 PHE A C 1
ATOM 4676 O O . PHE A 1 583 ? -6.778 13.200 24.560 1.00 97.38 583 PHE A O 1
ATOM 4683 N N . GLN A 1 584 ? -9.002 13.226 24.918 1.00 97.88 584 GLN A N 1
ATOM 4684 C CA . GLN A 1 584 ? -9.258 14.378 24.046 1.00 97.88 584 GLN A CA 1
ATOM 4685 C C . GLN A 1 584 ? -8.476 15.616 24.522 1.00 97.88 584 GLN A C 1
ATOM 4687 O O . GLN A 1 584 ? -7.819 16.272 23.715 1.00 97.88 584 GLN A O 1
ATOM 4692 N N . ARG A 1 585 ? -8.481 15.905 25.834 1.00 96.56 585 ARG A N 1
ATOM 4693 C CA . ARG A 1 585 ? -7.745 17.037 26.425 1.00 96.56 585 ARG A CA 1
ATOM 4694 C C . ARG A 1 585 ? -6.233 16.911 26.239 1.00 96.56 585 ARG A C 1
ATOM 4696 O O . ARG A 1 585 ? -5.598 17.900 25.883 1.00 96.56 585 ARG A O 1
ATOM 4703 N N . PHE A 1 586 ? -5.670 15.724 26.460 1.00 95.56 586 PHE A N 1
ATOM 4704 C CA . PHE A 1 586 ? -4.242 15.457 26.283 1.00 95.56 586 PHE A CA 1
ATOM 4705 C C . PHE A 1 586 ? -3.807 15.690 24.835 1.00 95.56 586 PHE A C 1
ATOM 4707 O O . PHE A 1 586 ? -2.900 16.478 24.592 1.00 95.56 586 PHE A O 1
ATOM 4714 N N . VAL A 1 587 ? -4.493 15.080 23.861 1.00 97.00 587 VAL A N 1
ATOM 4715 C CA . VAL A 1 587 ? -4.135 15.224 22.440 1.00 97.00 587 VAL A CA 1
ATOM 4716 C C . VAL A 1 587 ? -4.309 16.671 21.960 1.00 97.00 587 VAL A C 1
ATOM 4718 O O . VAL A 1 587 ? -3.442 17.172 21.249 1.00 97.00 587 VAL A O 1
ATOM 4721 N N . LEU A 1 588 ? -5.367 17.383 22.369 1.00 96.88 588 LEU A N 1
ATOM 4722 C CA . LEU A 1 588 ? -5.546 18.803 22.026 1.00 96.88 588 LEU A CA 1
ATOM 4723 C C . LEU A 1 588 ? -4.469 19.701 22.665 1.00 96.88 588 LEU A C 1
ATOM 4725 O O . LEU A 1 588 ? -3.950 20.599 21.997 1.00 96.88 588 LEU A O 1
ATOM 4729 N N . GLY A 1 589 ? -4.102 19.432 23.923 1.00 95.88 589 GLY A N 1
ATOM 4730 C CA . GLY A 1 589 ? -3.034 20.129 24.641 1.00 95.88 589 GLY A CA 1
ATOM 4731 C C . GLY A 1 589 ? -1.667 19.921 23.993 1.00 95.88 589 GLY A C 1
ATOM 4732 O O . GLY A 1 589 ? -1.010 20.893 23.627 1.00 95.88 589 GLY A O 1
ATOM 4733 N N . GLU A 1 590 ? -1.287 18.668 23.740 1.00 94.62 590 GLU A N 1
ATOM 4734 C CA . GLU A 1 590 ? -0.052 18.323 23.031 1.00 94.62 590 GLU A CA 1
ATOM 4735 C C . GLU A 1 590 ? -0.012 18.945 21.634 1.00 94.62 590 GLU A C 1
ATOM 4737 O O . GLU A 1 590 ? 1.010 19.502 21.235 1.00 94.62 590 GLU A O 1
ATOM 4742 N N . LEU A 1 591 ? -1.135 18.970 20.906 1.00 93.81 591 LEU A N 1
ATOM 4743 C CA . LEU A 1 591 ? -1.247 19.652 19.614 1.00 93.81 591 LEU A CA 1
ATOM 4744 C C . LEU A 1 591 ? -1.221 21.191 19.702 1.00 93.81 591 LEU A C 1
ATOM 4746 O O . LEU A 1 591 ? -1.051 21.827 18.658 1.00 93.81 591 LEU A O 1
ATOM 4750 N N . ASN A 1 592 ? -1.214 21.790 20.900 1.00 93.88 592 ASN A N 1
ATOM 4751 C CA . ASN A 1 592 ? -1.328 23.237 21.148 1.00 93.88 592 ASN A CA 1
ATOM 4752 C C . ASN A 1 592 ? -2.564 23.857 20.466 1.00 93.88 592 ASN A C 1
ATOM 4754 O O . ASN A 1 592 ? -2.529 25.006 20.011 1.00 93.88 592 ASN A O 1
ATOM 4758 N N . GLU A 1 593 ? -3.642 23.081 20.357 1.00 94.44 593 GLU A N 1
ATOM 4759 C CA . GLU A 1 593 ? -4.868 23.497 19.688 1.00 94.44 593 GLU A CA 1
ATOM 4760 C C . GLU A 1 593 ? -5.650 24.498 20.555 1.00 94.44 593 GLU A C 1
ATOM 4762 O O . GLU A 1 593 ? -5.697 24.392 21.781 1.00 94.44 593 GLU A O 1
ATOM 4767 N N . LYS A 1 594 ? -6.228 25.517 19.912 1.00 91.88 594 LYS A N 1
ATOM 4768 C CA . LYS A 1 594 ? -6.860 26.673 20.571 1.00 91.88 594 LYS A CA 1
ATOM 4769 C C . LYS A 1 594 ? -8.331 26.849 20.209 1.00 91.88 594 LYS A C 1
ATOM 4771 O O . LYS A 1 594 ? -9.053 27.519 20.946 1.00 91.88 594 LYS A O 1
ATOM 4776 N N . VAL A 1 595 ? -8.758 26.295 19.075 1.00 93.25 595 VAL A N 1
ATOM 4777 C CA . VAL A 1 595 ? -10.122 26.416 18.552 1.00 93.25 595 VAL A CA 1
ATOM 4778 C C . VAL A 1 595 ? -10.930 25.169 18.892 1.00 93.25 595 VAL A C 1
ATOM 4780 O O . VAL A 1 595 ? -12.011 25.292 19.467 1.00 93.25 595 VAL A O 1
ATOM 4783 N N . ALA A 1 596 ? -10.402 23.984 18.574 1.00 93.56 596 ALA A N 1
ATOM 4784 C CA . ALA A 1 596 ? -11.111 22.729 18.805 1.00 93.56 596 ALA A CA 1
ATOM 4785 C C . ALA A 1 596 ? -11.232 22.398 20.302 1.00 93.56 596 ALA A C 1
ATOM 4787 O O . ALA A 1 596 ? -10.284 22.523 21.079 1.00 93.56 596 ALA A O 1
ATOM 4788 N N . ARG A 1 597 ? -12.422 21.946 20.691 1.00 91.81 597 ARG A N 1
ATOM 4789 C CA . ARG A 1 597 ? -12.790 21.420 22.011 1.00 91.81 597 ARG A CA 1
ATOM 4790 C C . ARG A 1 597 ? -12.974 19.905 21.989 1.00 91.81 597 ARG A C 1
ATOM 4792 O O . ARG A 1 597 ? -12.886 19.281 23.042 1.00 91.81 597 ARG A O 1
ATOM 4799 N N . GLN A 1 598 ? -13.200 19.324 20.812 1.00 94.25 598 GLN A N 1
ATOM 4800 C CA . GLN A 1 598 ? -13.299 17.882 20.585 1.00 94.25 598 GLN A CA 1
ATOM 4801 C C . GLN A 1 598 ? -12.346 17.451 19.464 1.00 94.25 598 GLN A C 1
ATOM 4803 O O . GLN A 1 598 ? -12.054 18.220 18.547 1.00 94.25 598 GLN A O 1
ATOM 4808 N N . LEU A 1 599 ? -11.862 16.207 19.503 1.00 96.00 599 LEU A N 1
ATOM 4809 C CA . LEU A 1 599 ? -10.970 15.681 18.459 1.00 96.00 599 LEU A CA 1
ATOM 4810 C C . LEU A 1 599 ? -11.659 15.653 17.094 1.00 96.00 599 LEU A C 1
ATOM 4812 O O . LEU A 1 599 ? -11.039 15.928 16.075 1.00 96.00 599 LEU A O 1
ATOM 4816 N N . GLU A 1 600 ? -12.957 15.390 17.099 1.00 95.75 600 GLU A N 1
ATOM 4817 C CA . GLU A 1 600 ? -13.900 15.361 15.990 1.00 95.75 600 GLU A CA 1
ATOM 4818 C C . GLU A 1 600 ? -13.921 16.663 15.164 1.00 95.75 600 GLU A C 1
ATOM 4820 O O . GLU A 1 600 ? -14.281 16.649 13.986 1.00 95.75 600 GLU A O 1
ATOM 4825 N N . GLU A 1 601 ? -13.479 17.781 15.745 1.00 95.69 601 GLU A N 1
ATOM 4826 C CA . GLU A 1 601 ? -13.386 19.088 15.088 1.00 95.69 601 GLU A CA 1
ATOM 4827 C C . GLU A 1 601 ? -12.059 19.282 14.324 1.00 95.69 601 GLU A C 1
ATOM 4829 O O . GLU A 1 601 ? -11.960 20.183 13.486 1.00 95.69 601 GLU A O 1
ATOM 4834 N N . LEU A 1 602 ? -11.059 18.418 14.535 1.00 96.00 602 LEU A N 1
ATOM 4835 C CA . LEU A 1 602 ? -9.770 18.441 13.836 1.00 96.00 602 LEU A CA 1
ATOM 4836 C C . LEU A 1 602 ? -9.893 17.855 12.422 1.00 96.00 602 LEU A C 1
ATOM 4838 O O . LEU A 1 602 ? -10.432 16.765 12.233 1.00 96.00 602 LEU A O 1
ATOM 4842 N N . GLU A 1 603 ? -9.293 18.498 11.416 1.00 93.06 603 GLU A N 1
ATOM 4843 C CA . GLU A 1 603 ? -9.368 18.052 10.009 1.00 93.06 603 GLU A CA 1
ATOM 4844 C C . GLU A 1 603 ? -8.861 16.614 9.774 1.00 93.06 603 GLU A C 1
ATOM 4846 O O . GLU A 1 603 ? -9.428 15.871 8.967 1.00 93.06 603 GLU A O 1
ATOM 4851 N N . ARG A 1 604 ? -7.838 16.172 10.523 1.00 94.81 604 ARG A N 1
ATOM 4852 C CA . ARG A 1 604 ? -7.372 14.772 10.516 1.00 94.81 604 ARG A CA 1
ATOM 4853 C C . ARG A 1 604 ? -8.483 13.808 10.942 1.00 94.81 604 ARG A C 1
ATOM 4855 O O . ARG A 1 604 ? -8.658 12.759 10.327 1.00 94.81 604 ARG A O 1
ATOM 4862 N N . ILE A 1 605 ? -9.222 14.154 11.990 1.00 97.75 605 ILE A N 1
ATOM 4863 C CA . ILE A 1 605 ? -10.233 13.285 12.591 1.00 97.75 605 ILE A CA 1
ATOM 4864 C C . ILE A 1 605 ? -11.538 13.356 11.798 1.00 97.75 605 ILE A C 1
ATOM 4866 O O . ILE A 1 605 ? -12.104 12.306 11.516 1.00 97.75 605 ILE A O 1
ATOM 4870 N N . LYS A 1 606 ? -11.938 14.524 11.276 1.00 97.00 606 LYS A N 1
ATOM 4871 C CA . LYS A 1 606 ? -12.990 14.622 10.244 1.00 97.00 606 LYS A CA 1
ATOM 4872 C C . LYS A 1 606 ? -12.697 13.685 9.073 1.00 97.00 606 LYS A C 1
ATOM 4874 O O . LYS A 1 606 ? -13.570 12.930 8.654 1.00 97.00 606 LYS A O 1
ATOM 4879 N N . ALA A 1 607 ? -11.453 13.649 8.586 1.00 96.62 607 ALA A N 1
ATOM 4880 C CA . ALA A 1 607 ? -11.056 12.715 7.535 1.00 96.62 607 ALA A CA 1
ATOM 4881 C C . ALA A 1 607 ? -11.128 11.231 7.958 1.00 96.62 607 ALA A C 1
ATOM 4883 O O . ALA A 1 607 ? -11.454 10.400 7.111 1.00 96.62 607 ALA A O 1
ATOM 4884 N N . LEU A 1 608 ? -10.889 10.887 9.231 1.00 98.12 608 LEU A N 1
ATOM 4885 C CA . LEU A 1 608 ? -11.139 9.541 9.770 1.00 98.12 608 LEU A CA 1
ATOM 4886 C C . LEU A 1 608 ? -12.643 9.222 9.820 1.00 98.12 608 LEU A C 1
ATOM 4888 O O . LEU A 1 608 ? -13.060 8.195 9.290 1.00 98.12 608 LEU A O 1
ATOM 4892 N N . LEU A 1 609 ? -13.461 10.105 10.395 1.00 98.00 609 LEU A N 1
ATOM 4893 C CA . LEU A 1 609 ? -14.911 9.931 10.533 1.00 98.00 609 LEU A CA 1
ATOM 4894 C C . LEU A 1 609 ? -15.606 9.824 9.167 1.00 98.00 609 LEU A C 1
ATOM 4896 O O . LEU A 1 609 ? -16.458 8.959 8.974 1.00 98.00 609 LEU A O 1
ATOM 4900 N N . HIS A 1 610 ? -15.171 10.612 8.178 1.00 96.94 610 HIS A N 1
ATOM 4901 C CA . HIS A 1 610 ? -15.557 10.442 6.776 1.00 96.94 610 HIS A CA 1
ATOM 4902 C C . HIS A 1 610 ? -15.285 9.011 6.283 1.00 96.94 610 HIS A C 1
ATOM 4904 O O . HIS A 1 610 ? -16.171 8.386 5.700 1.00 96.94 610 HIS A O 1
ATOM 4910 N N . MET A 1 611 ? -14.096 8.452 6.536 1.00 97.56 611 MET A N 1
ATOM 4911 C CA . MET A 1 611 ? -13.758 7.086 6.110 1.00 97.56 611 MET A CA 1
ATOM 4912 C C . MET A 1 611 ? -14.555 5.992 6.838 1.00 97.56 611 MET A C 1
ATOM 4914 O O . MET A 1 611 ? -14.772 4.939 6.239 1.00 97.56 611 MET A O 1
ATOM 4918 N N . LEU A 1 612 ? -14.986 6.230 8.083 1.00 97.56 612 LEU A N 1
ATOM 4919 C CA . LEU A 1 612 ? -15.785 5.301 8.901 1.00 97.56 612 LEU A CA 1
ATOM 4920 C C . LEU A 1 612 ? -17.307 5.436 8.699 1.00 97.56 612 LEU A C 1
ATOM 4922 O O . LEU A 1 612 ? -18.063 4.623 9.230 1.00 97.56 612 LEU A O 1
ATOM 4926 N N . SER A 1 613 ? -17.764 6.456 7.965 1.00 96.50 613 SER A N 1
ATOM 4927 C CA . SER A 1 613 ? -19.185 6.793 7.785 1.00 96.50 613 SER A CA 1
ATOM 4928 C C . SER A 1 613 ? -20.065 5.626 7.316 1.00 96.50 613 SER A C 1
ATOM 4930 O O . SER A 1 613 ? -19.692 4.818 6.460 1.00 96.50 613 SER A O 1
ATOM 4932 N N . TRP A 1 614 ? -21.273 5.551 7.876 1.00 94.00 614 TRP A N 1
ATOM 4933 C CA . TRP A 1 614 ? -22.287 4.554 7.560 1.00 94.00 614 TRP A CA 1
ATOM 4934 C C . TRP A 1 614 ? -23.677 5.210 7.446 1.00 94.00 614 TRP A C 1
ATOM 4936 O O . TRP A 1 614 ? -24.237 5.608 8.464 1.00 94.00 614 TRP A O 1
ATOM 4946 N N . PRO A 1 615 ? -24.273 5.307 6.240 1.00 90.62 615 PRO A N 1
ATOM 4947 C CA . PRO A 1 615 ? -23.742 4.880 4.944 1.00 90.62 615 PRO A CA 1
ATOM 4948 C C . PRO A 1 615 ? -22.478 5.648 4.526 1.00 90.62 615 PRO A C 1
ATOM 4950 O O . PRO A 1 615 ? -22.374 6.851 4.740 1.00 90.62 615 PRO A O 1
ATOM 4953 N N . GLY A 1 616 ? -21.549 4.947 3.871 1.00 92.00 616 GLY A N 1
ATOM 4954 C CA . GLY A 1 616 ? -20.435 5.585 3.167 1.00 92.00 616 GLY A CA 1
ATOM 4955 C C . GLY A 1 616 ? -20.856 6.170 1.806 1.00 92.00 616 GLY A C 1
ATOM 4956 O O . GLY A 1 616 ? -22.002 5.970 1.384 1.00 92.00 616 GLY A O 1
ATOM 4957 N N . PRO A 1 617 ? -19.942 6.858 1.091 1.00 92.12 617 PRO A N 1
ATOM 4958 C CA . PRO A 1 617 ? -20.231 7.488 -0.199 1.00 92.12 617 PRO A CA 1
ATOM 4959 C C . PRO A 1 617 ? -20.698 6.510 -1.288 1.00 92.12 617 PRO A C 1
ATOM 4961 O O . PRO A 1 617 ? -20.452 5.304 -1.214 1.00 92.12 617 PRO A O 1
ATOM 4964 N N . ASP A 1 618 ? -21.311 7.051 -2.346 1.00 89.75 618 ASP A N 1
ATOM 4965 C CA . ASP A 1 618 ? -21.826 6.290 -3.492 1.00 89.75 618 ASP A CA 1
ATOM 4966 C C . ASP A 1 618 ? -20.808 5.236 -4.011 1.00 89.75 618 ASP A C 1
ATOM 4968 O O . ASP A 1 618 ? -19.680 5.587 -4.391 1.00 89.75 618 ASP A O 1
ATOM 4972 N N . PRO A 1 619 ? -21.180 3.938 -4.067 1.00 89.50 619 PRO A N 1
ATOM 4973 C CA . PRO A 1 619 ? -20.382 2.880 -4.683 1.00 89.50 619 PRO A CA 1
ATOM 4974 C C . PRO A 1 619 ? -19.884 3.180 -6.106 1.00 89.50 619 PRO A C 1
ATOM 4976 O O . PRO A 1 619 ? -18.813 2.695 -6.474 1.00 89.50 619 PRO A O 1
ATOM 4979 N N . ALA A 1 620 ? -20.601 3.986 -6.898 1.00 88.94 620 ALA A N 1
ATOM 4980 C CA . ALA A 1 620 ? -20.176 4.399 -8.238 1.00 88.94 620 ALA A CA 1
ATOM 4981 C C . ALA A 1 620 ? -18.967 5.354 -8.214 1.00 88.94 620 ALA A C 1
ATOM 4983 O O . ALA A 1 620 ? -18.113 5.288 -9.103 1.00 88.94 620 ALA A O 1
ATOM 4984 N N . LEU A 1 621 ? -18.856 6.188 -7.172 1.00 90.12 621 LEU A N 1
ATOM 4985 C CA . LEU A 1 621 ? -17.710 7.068 -6.915 1.00 90.12 621 LEU A CA 1
ATOM 4986 C C . LEU A 1 621 ? -16.562 6.338 -6.185 1.00 90.12 621 LEU A C 1
ATOM 4988 O O . LEU A 1 621 ? -15.425 6.809 -6.185 1.00 90.12 621 LEU A O 1
ATOM 4992 N N . THR A 1 622 ? -16.842 5.172 -5.589 1.00 92.19 622 THR A N 1
ATOM 4993 C CA . THR A 1 622 ? -15.909 4.389 -4.752 1.00 92.19 622 THR A CA 1
ATOM 4994 C C . THR A 1 622 ? -15.664 2.958 -5.270 1.00 92.19 622 THR A C 1
ATOM 4996 O O . THR A 1 622 ? -15.416 2.013 -4.506 1.00 92.19 622 THR A O 1
ATOM 4999 N N . ARG A 1 623 ? -15.707 2.760 -6.593 1.00 91.19 623 ARG A N 1
ATOM 5000 C CA . ARG A 1 623 ? -15.188 1.552 -7.268 1.00 91.19 623 ARG A CA 1
ATOM 5001 C C . ARG A 1 623 ? -13.708 1.709 -7.639 1.00 91.19 623 ARG A C 1
ATOM 5003 O O . ARG A 1 623 ? -13.152 2.800 -7.547 1.00 91.19 623 ARG A O 1
ATOM 5010 N N . TYR A 1 624 ? -13.062 0.624 -8.066 1.00 90.50 624 TYR A N 1
ATOM 5011 C CA . TYR A 1 624 ? -11.774 0.729 -8.757 1.00 90.50 624 TYR A CA 1
ATOM 5012 C C . TYR A 1 624 ? -11.963 1.317 -10.161 1.00 90.50 624 TYR A C 1
ATOM 5014 O O . TYR A 1 624 ? -12.988 1.086 -10.800 1.00 90.50 624 TYR A O 1
ATOM 5022 N N . MET A 1 625 ? -10.956 2.049 -10.636 1.00 92.19 625 MET A N 1
ATOM 5023 C CA . MET A 1 625 ? -10.815 2.388 -12.052 1.00 92.19 625 MET A CA 1
ATOM 5024 C C . MET A 1 625 ? -10.397 1.158 -12.864 1.00 92.19 625 MET A C 1
ATOM 5026 O O . MET A 1 625 ? -9.702 0.275 -12.364 1.00 92.19 625 MET A O 1
ATOM 5030 N N . GLU A 1 626 ? -10.796 1.120 -14.130 1.00 89.88 626 GLU A N 1
ATOM 5031 C CA . GLU A 1 626 ? -10.582 -0.015 -15.031 1.00 89.88 626 GLU A CA 1
ATOM 5032 C C . GLU A 1 626 ? -9.633 0.348 -16.190 1.00 89.88 626 GLU A C 1
ATOM 5034 O O . GLU A 1 626 ? -9.633 1.470 -16.699 1.00 89.88 626 GLU A O 1
ATOM 5039 N N . ILE A 1 627 ? -8.815 -0.615 -16.634 1.00 86.62 627 ILE A N 1
ATOM 5040 C CA . ILE A 1 627 ? -7.856 -0.418 -17.744 1.00 86.62 627 ILE A CA 1
ATOM 5041 C C . ILE A 1 627 ? -8.560 -0.482 -19.115 1.00 86.62 627 ILE A C 1
ATOM 5043 O O . ILE A 1 627 ? -8.124 0.165 -20.064 1.00 86.62 627 ILE A O 1
ATOM 5047 N N . GLU A 1 628 ? -9.658 -1.234 -19.219 1.00 87.19 628 GLU A N 1
ATOM 5048 C CA . GLU A 1 628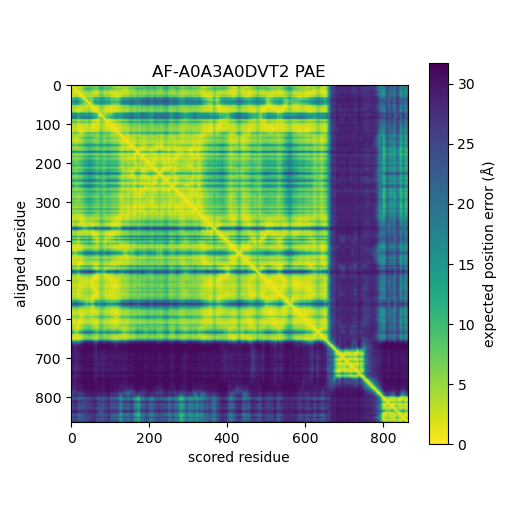 ? -10.433 -1.422 -20.454 1.00 87.19 628 GLU A CA 1
ATOM 5049 C C . GLU A 1 628 ? -11.946 -1.312 -20.203 1.00 87.19 628 GLU A C 1
ATOM 5051 O O . GLU A 1 628 ? -12.723 -2.183 -20.602 1.00 87.19 628 GLU A O 1
ATOM 5056 N N . ARG A 1 629 ? -12.378 -0.236 -19.535 1.00 88.62 629 ARG A N 1
ATOM 5057 C CA . ARG A 1 629 ? -13.801 0.002 -19.267 1.00 88.62 629 ARG A CA 1
ATOM 5058 C C . ARG A 1 629 ? -14.574 0.155 -20.581 1.00 88.62 629 ARG A C 1
ATOM 5060 O O . ARG A 1 629 ? -14.148 0.969 -21.405 1.00 88.62 629 ARG A O 1
ATOM 5067 N N . PRO A 1 630 ? -15.704 -0.542 -20.793 1.00 90.25 630 PRO A N 1
ATOM 5068 C CA . PRO A 1 630 ? -16.581 -0.279 -21.930 1.00 90.25 630 PRO A CA 1
ATOM 5069 C C . PRO A 1 630 ? -17.072 1.177 -21.926 1.00 90.25 630 PRO A C 1
ATOM 5071 O O . PRO A 1 630 ? -17.601 1.662 -20.926 1.00 90.25 630 PRO A O 1
ATOM 5074 N N . ASP A 1 631 ? -16.884 1.874 -23.043 1.00 87.81 631 ASP A N 1
ATOM 5075 C CA . ASP A 1 631 ? -17.238 3.285 -23.223 1.00 87.81 631 ASP A CA 1
ATOM 5076 C C . ASP A 1 631 ? -17.662 3.503 -24.689 1.00 87.81 631 ASP A C 1
ATOM 5078 O O . ASP A 1 631 ? -16.796 3.567 -25.568 1.00 87.81 631 ASP A O 1
ATOM 5082 N N . PRO A 1 632 ? -18.975 3.607 -24.982 1.00 86.69 632 PRO A N 1
ATOM 5083 C CA . PRO A 1 632 ? -19.480 3.818 -26.342 1.00 86.69 632 PRO A CA 1
ATOM 5084 C C . PRO A 1 632 ? -19.015 5.125 -26.998 1.00 86.69 632 PRO A C 1
ATOM 5086 O O . PRO A 1 632 ? -19.104 5.255 -28.215 1.00 86.69 632 PRO A O 1
ATOM 5089 N N . THR A 1 633 ? -18.521 6.094 -26.218 1.00 87.31 633 THR A N 1
ATOM 5090 C CA . THR A 1 633 ? -18.003 7.372 -26.738 1.00 87.31 633 THR A CA 1
ATOM 5091 C C . THR A 1 633 ? -16.524 7.293 -27.130 1.00 87.31 633 THR A C 1
ATOM 5093 O O . THR A 1 633 ? -16.019 8.144 -27.866 1.00 87.31 633 THR A O 1
ATOM 5096 N N . ALA A 1 634 ? -15.809 6.260 -26.676 1.00 85.50 634 ALA A N 1
ATOM 5097 C CA . ALA A 1 634 ? -14.402 6.065 -26.988 1.00 85.50 634 ALA A CA 1
ATOM 5098 C C . ALA A 1 634 ? -14.210 5.437 -28.379 1.00 85.50 634 ALA A C 1
ATOM 5100 O O . ALA A 1 634 ? -14.878 4.471 -28.741 1.00 85.50 634 ALA A O 1
ATOM 5101 N N . LYS A 1 635 ? -13.195 5.895 -29.131 1.00 80.00 635 LYS A N 1
ATOM 5102 C CA . LYS A 1 635 ? -12.873 5.455 -30.515 1.00 80.00 635 LYS A CA 1
ATOM 5103 C C . LYS A 1 635 ? -12.613 3.945 -30.717 1.00 80.00 635 LYS A C 1
ATOM 5105 O O . LYS A 1 635 ? -12.330 3.526 -31.835 1.00 80.00 635 LYS A O 1
ATOM 5110 N N . ARG A 1 636 ? -12.624 3.139 -29.652 1.00 80.88 636 ARG A N 1
ATOM 5111 C CA . ARG A 1 636 ? -12.445 1.674 -29.663 1.00 80.88 636 ARG A CA 1
ATOM 5112 C C . ARG A 1 636 ? -13.505 0.939 -28.823 1.00 80.88 636 ARG A C 1
ATOM 5114 O O . ARG A 1 636 ? -13.270 -0.194 -28.421 1.00 80.88 636 ARG A O 1
ATOM 5121 N N . GLY A 1 637 ? -14.612 1.602 -28.468 1.00 87.31 637 GLY A N 1
ATOM 5122 C CA . GLY A 1 637 ? -15.639 1.082 -27.549 1.00 87.31 637 GLY A CA 1
ATOM 5123 C C . GLY A 1 637 ? -15.161 0.861 -26.105 1.00 87.31 637 GLY A C 1
ATOM 5124 O O . GLY A 1 637 ? -15.895 0.310 -25.287 1.00 87.31 637 GLY A O 1
ATOM 5125 N N . LYS A 1 638 ? -13.921 1.257 -25.792 1.00 90.00 638 LYS A N 1
ATOM 5126 C CA . LYS A 1 638 ? -13.227 1.038 -24.520 1.00 90.00 638 LYS A CA 1
ATOM 5127 C C . LYS A 1 638 ? -12.371 2.245 -24.149 1.00 90.00 638 LYS A C 1
ATOM 5129 O O . LYS A 1 638 ? -11.734 2.845 -25.020 1.00 90.00 638 LYS A O 1
ATOM 5134 N N . ARG A 1 639 ? -12.298 2.538 -22.852 1.00 90.50 639 ARG A N 1
ATOM 5135 C CA . ARG A 1 639 ? -11.506 3.610 -22.242 1.00 90.50 639 ARG A CA 1
ATOM 5136 C C . ARG A 1 639 ? -10.610 3.058 -21.131 1.00 90.50 639 ARG A C 1
ATOM 5138 O O . ARG A 1 639 ? -11.053 2.271 -20.301 1.00 90.50 639 ARG A O 1
ATOM 5145 N N . ASN A 1 640 ? -9.366 3.531 -21.089 1.00 90.75 640 ASN A N 1
ATOM 5146 C CA . ASN A 1 640 ? -8.481 3.350 -19.941 1.00 90.75 640 ASN A CA 1
ATOM 5147 C C . ASN A 1 640 ? -8.725 4.484 -18.941 1.00 90.75 640 ASN A C 1
ATOM 5149 O O . ASN A 1 640 ? -8.490 5.649 -19.257 1.00 90.75 640 ASN A O 1
ATOM 5153 N N . GLU A 1 641 ? -9.198 4.163 -17.741 1.00 92.56 641 GLU A N 1
ATOM 5154 C CA . GLU A 1 641 ? -9.485 5.168 -16.713 1.00 92.56 641 GLU A CA 1
ATOM 5155 C C . GLU A 1 641 ? -8.232 5.642 -15.963 1.00 92.56 641 GLU A C 1
ATOM 5157 O O . GLU A 1 641 ? -8.269 6.687 -15.323 1.00 92.56 641 GLU A O 1
ATOM 5162 N N . TYR A 1 642 ? -7.101 4.943 -16.099 1.00 91.38 642 TYR A N 1
ATOM 5163 C CA . TYR A 1 642 ? -5.801 5.397 -15.590 1.00 91.38 642 TYR A CA 1
ATOM 5164 C C . TYR A 1 642 ? -5.078 6.368 -16.543 1.00 91.38 642 TYR A C 1
ATOM 5166 O O . TYR A 1 642 ? -4.001 6.865 -16.196 1.00 91.38 642 TYR A O 1
ATOM 5174 N N . ASP A 1 643 ? -5.624 6.632 -17.737 1.00 89.12 643 ASP A N 1
ATOM 5175 C CA . ASP A 1 643 ? -4.990 7.513 -18.722 1.00 89.12 643 ASP A CA 1
ATOM 5176 C C . ASP A 1 643 ? -4.852 8.958 -18.210 1.00 89.12 643 ASP A C 1
ATOM 5178 O O . ASP A 1 643 ? -5.687 9.474 -17.466 1.00 89.12 643 ASP A O 1
ATOM 5182 N N . GLY A 1 644 ? -3.732 9.597 -18.550 1.00 89.50 644 GLY A N 1
ATOM 5183 C CA . GLY A 1 644 ? -3.327 10.893 -18.004 1.00 89.50 644 GLY A CA 1
ATOM 5184 C C . GLY A 1 644 ? -3.095 10.924 -16.484 1.00 89.50 644 GLY A C 1
ATOM 5185 O O . GLY A 1 644 ? -2.886 12.012 -15.951 1.00 89.50 644 GLY A O 1
ATOM 5186 N N . ARG A 1 645 ? -3.138 9.783 -15.775 1.00 94.44 645 ARG A N 1
ATOM 5187 C CA . ARG A 1 645 ? -3.020 9.668 -14.306 1.00 94.44 645 ARG A CA 1
ATOM 5188 C C . ARG A 1 645 ? -3.951 10.621 -13.544 1.00 94.44 645 ARG A C 1
ATOM 5190 O O . ARG A 1 645 ? -3.499 11.671 -13.067 1.00 94.44 645 ARG A O 1
ATOM 5197 N N . PRO A 1 646 ? -5.242 10.284 -13.398 1.00 95.62 646 PRO A N 1
ATOM 5198 C CA . PRO A 1 646 ? -6.103 10.995 -12.467 1.00 95.62 646 PRO A CA 1
ATOM 5199 C C . PRO A 1 646 ? -5.620 10.799 -11.019 1.00 95.62 646 PRO A C 1
ATOM 5201 O O . PRO A 1 646 ? -4.886 9.859 -10.695 1.00 95.62 646 PRO A O 1
ATOM 5204 N N . VAL A 1 647 ? -6.027 11.726 -10.158 1.00 96.12 647 VAL A N 1
ATOM 5205 C CA . VAL A 1 647 ? -5.549 11.932 -8.789 1.00 96.12 647 VAL A CA 1
ATOM 5206 C C . VAL A 1 647 ? -6.712 11.740 -7.818 1.00 96.12 647 VAL A C 1
ATOM 5208 O O . VAL A 1 647 ? -7.812 12.226 -8.076 1.00 96.12 647 VAL A O 1
ATOM 5211 N N . LEU A 1 648 ? -6.494 11.046 -6.696 1.00 95.12 648 LEU A N 1
ATOM 5212 C CA . LEU A 1 648 ? -7.568 10.845 -5.717 1.00 95.12 648 LEU A CA 1
ATOM 5213 C C . LEU A 1 648 ? -7.978 12.184 -5.064 1.00 95.12 648 LEU A C 1
ATOM 5215 O O . LEU A 1 648 ? -7.079 12.911 -4.618 1.00 95.12 648 LEU A O 1
ATOM 5219 N N . PRO A 1 649 ? -9.286 12.495 -4.974 1.00 94.38 649 PRO A N 1
ATOM 5220 C CA . PRO A 1 649 ? -9.805 13.624 -4.195 1.00 94.38 649 PRO A CA 1
ATOM 5221 C C . PRO A 1 649 ? -9.543 13.474 -2.685 1.00 94.38 649 PRO A C 1
ATOM 5223 O O . PRO A 1 649 ? -9.148 12.403 -2.215 1.00 94.38 649 PRO A O 1
ATOM 5226 N N . THR A 1 650 ? -9.752 14.542 -1.912 1.00 93.25 650 THR A N 1
ATOM 5227 C CA . THR A 1 650 ? -9.771 14.484 -0.438 1.00 93.25 650 THR A CA 1
ATOM 5228 C C . THR A 1 650 ? -11.009 13.725 0.057 1.00 93.25 650 THR A C 1
ATOM 5230 O O . THR A 1 650 ? -11.906 13.395 -0.721 1.00 93.25 650 THR A O 1
ATOM 5233 N N . THR A 1 651 ? -11.071 13.391 1.349 1.00 92.62 651 THR A N 1
ATOM 5234 C CA . THR A 1 651 ? -12.262 12.745 1.927 1.00 92.62 651 THR A CA 1
ATOM 5235 C C . THR A 1 651 ? -13.453 13.703 1.967 1.00 92.62 651 THR A C 1
ATOM 5237 O O . THR A 1 651 ? -14.540 13.318 1.545 1.00 92.62 651 THR A O 1
ATOM 5240 N N . ALA A 1 652 ? -13.236 14.957 2.376 1.00 86.44 652 ALA A N 1
ATOM 5241 C CA . ALA A 1 652 ? -14.273 15.985 2.491 1.00 86.44 652 ALA A CA 1
ATOM 5242 C C . ALA A 1 652 ? -15.026 16.240 1.172 1.00 86.44 652 ALA A C 1
ATOM 5244 O O . ALA A 1 652 ? -16.253 16.317 1.186 1.00 86.44 652 ALA A O 1
ATOM 5245 N N . GLN A 1 653 ? -14.337 16.219 0.022 1.00 85.12 653 GLN A N 1
ATOM 5246 C CA . GLN A 1 653 ? -14.960 16.390 -1.300 1.00 85.12 653 GLN A CA 1
ATOM 5247 C C . GLN A 1 653 ? -16.117 15.413 -1.587 1.00 85.12 653 GLN A C 1
ATOM 5249 O O . GLN A 1 653 ? -16.968 15.727 -2.419 1.00 85.12 653 GLN A O 1
ATOM 5254 N N . PHE A 1 654 ? -16.179 14.235 -0.951 1.00 82.00 654 PHE A N 1
ATOM 5255 C CA . PHE A 1 654 ? -17.310 13.306 -1.110 1.00 82.00 654 PHE A CA 1
ATOM 5256 C C . PHE A 1 654 ? -18.560 13.745 -0.327 1.00 82.00 654 PHE A C 1
ATOM 5258 O O . PHE A 1 654 ? -19.669 13.468 -0.773 1.00 82.00 654 PHE A O 1
ATOM 5265 N N . PHE A 1 655 ? -18.390 14.454 0.794 1.00 70.44 655 PHE A N 1
ATOM 5266 C CA . PHE A 1 655 ? -19.467 14.866 1.706 1.00 70.44 655 PHE A CA 1
ATOM 5267 C C . PHE A 1 655 ? -19.923 16.313 1.443 1.00 70.44 655 PHE A C 1
ATOM 5269 O O . PHE A 1 655 ? -21.117 16.610 1.503 1.00 70.44 655 PHE A O 1
ATOM 5276 N N . GLU A 1 656 ? -19.004 17.184 1.013 1.00 64.44 656 GLU A N 1
ATOM 5277 C CA . GLU A 1 656 ? -19.297 18.512 0.450 1.00 64.44 656 GLU A CA 1
ATOM 5278 C C . GLU A 1 656 ? -20.294 18.422 -0.727 1.00 64.44 656 GLU A C 1
ATOM 5280 O O . GLU A 1 656 ? -21.195 19.250 -0.855 1.00 64.44 656 GLU A O 1
ATOM 5285 N N . GLN A 1 657 ? -20.183 17.384 -1.570 1.00 49.72 657 GLN A N 1
ATOM 5286 C CA . GLN A 1 657 ? -21.088 17.170 -2.709 1.00 49.72 657 GLN A CA 1
ATOM 5287 C C . GLN A 1 657 ? -22.522 16.823 -2.278 1.00 49.72 657 GLN A C 1
ATOM 5289 O O . GLN A 1 657 ? -23.462 17.294 -2.915 1.00 49.72 657 GLN A O 1
ATOM 5294 N N . THR A 1 658 ? -22.717 16.082 -1.181 1.00 40.22 658 THR A N 1
ATOM 5295 C CA . THR A 1 658 ? -24.056 15.853 -0.603 1.00 40.22 658 THR A CA 1
ATOM 5296 C C . THR A 1 658 ? -24.693 17.134 -0.063 1.00 40.22 658 THR A C 1
ATOM 5298 O O . THR A 1 658 ? -25.897 17.300 -0.209 1.00 40.22 658 THR A O 1
ATOM 5301 N N . ILE A 1 659 ? -23.901 18.069 0.476 1.00 35.62 659 ILE A N 1
ATOM 5302 C CA . ILE A 1 659 ? -24.399 19.374 0.951 1.00 35.62 659 ILE A CA 1
ATOM 5303 C C . ILE A 1 659 ? -24.705 20.303 -0.238 1.00 35.62 659 ILE A C 1
ATOM 5305 O O . ILE A 1 659 ? -25.743 20.961 -0.272 1.00 35.62 659 ILE A O 1
ATOM 5309 N N . SER A 1 660 ? -23.849 20.315 -1.267 1.00 29.62 660 SER A N 1
ATOM 5310 C CA . SER A 1 660 ? -24.077 21.100 -2.491 1.00 29.62 660 SER A CA 1
ATOM 5311 C C . SER A 1 660 ? -25.257 20.588 -3.334 1.00 29.62 660 SER A C 1
ATOM 5313 O O . SER A 1 660 ? -25.821 21.363 -4.103 1.00 29.62 660 SER A O 1
ATOM 5315 N N . ALA A 1 661 ? -25.663 19.325 -3.164 1.00 31.64 661 ALA A N 1
ATOM 5316 C CA . ALA A 1 661 ? -26.878 18.764 -3.760 1.00 31.64 661 ALA A CA 1
ATOM 5317 C C . ALA A 1 661 ? -28.171 19.131 -2.998 1.00 31.64 661 ALA A C 1
ATOM 5319 O O . ALA A 1 661 ? -29.254 18.997 -3.563 1.00 31.64 661 ALA A O 1
ATOM 5320 N N . SER A 1 662 ? -28.072 19.605 -1.750 1.00 30.28 662 SER A N 1
ATOM 5321 C CA . SER A 1 662 ? -29.209 20.051 -0.925 1.00 30.28 662 SER A CA 1
ATOM 5322 C C . SER A 1 662 ? -29.298 21.573 -0.738 1.00 30.28 662 SER A C 1
ATOM 5324 O O . SER A 1 662 ? -30.272 22.055 -0.168 1.00 30.28 662 SER A O 1
ATOM 5326 N N . ALA A 1 663 ? -28.310 22.342 -1.208 1.00 23.92 663 ALA A N 1
ATOM 5327 C CA . ALA A 1 663 ? -28.286 23.803 -1.109 1.00 23.92 663 ALA A CA 1
ATOM 5328 C C . ALA A 1 663 ? -28.910 24.476 -2.359 1.00 23.92 663 ALA A C 1
ATOM 5330 O O . ALA A 1 663 ? -28.298 24.440 -3.433 1.00 23.92 663 ALA A O 1
ATOM 5331 N N . PRO A 1 664 ? -30.092 25.120 -2.263 1.00 30.20 664 PRO A N 1
ATOM 5332 C CA . PRO A 1 664 ? -30.690 25.836 -3.389 1.00 30.20 664 PRO A CA 1
ATOM 5333 C C . PRO A 1 664 ? -29.903 27.116 -3.717 1.00 30.20 664 PRO A C 1
ATOM 5335 O O . PRO A 1 664 ? -29.641 27.948 -2.851 1.00 30.20 664 PRO A O 1
ATOM 5338 N N . LYS A 1 665 ? -29.541 27.302 -4.992 1.00 29.66 665 LYS A N 1
ATOM 5339 C CA . LYS A 1 665 ? -28.814 28.494 -5.462 1.00 29.66 665 LYS A CA 1
ATOM 5340 C C . LYS A 1 665 ? -29.754 29.652 -5.817 1.00 29.66 665 LYS A C 1
ATOM 5342 O O . LYS A 1 665 ? -30.035 29.859 -6.994 1.00 29.66 665 LYS A O 1
ATOM 5347 N N . THR A 1 666 ? -30.132 30.462 -4.831 1.00 27.20 666 THR A N 1
ATOM 5348 C CA . THR A 1 666 ? -30.669 31.819 -5.066 1.00 27.20 666 THR A CA 1
ATOM 5349 C C . THR A 1 666 ? -30.374 32.745 -3.887 1.00 27.20 666 THR A C 1
ATOM 5351 O O . THR A 1 666 ? -30.447 32.329 -2.736 1.00 27.20 666 THR A O 1
ATOM 5354 N N . ALA A 1 667 ? -30.042 34.003 -4.186 1.00 26.38 667 ALA A N 1
ATOM 5355 C CA . ALA A 1 667 ? -29.899 35.080 -3.203 1.00 26.38 667 ALA A CA 1
ATOM 5356 C C . ALA A 1 667 ? -31.286 35.557 -2.699 1.00 26.38 667 ALA A C 1
ATOM 5358 O O . ALA A 1 667 ? -32.285 35.302 -3.377 1.00 26.38 667 ALA A O 1
ATOM 5359 N N . PRO A 1 668 ? -31.384 36.236 -1.537 1.00 26.33 668 PRO A N 1
ATOM 5360 C CA . PRO A 1 668 ? -32.672 36.536 -0.913 1.00 26.33 668 PRO A CA 1
ATOM 5361 C C . PRO A 1 668 ? -33.449 37.633 -1.658 1.00 26.33 668 PRO A C 1
ATOM 5363 O O . PRO A 1 668 ? -33.168 38.824 -1.525 1.00 26.33 668 PRO A O 1
ATOM 5366 N N . ALA A 1 669 ? -34.478 37.227 -2.402 1.00 24.61 669 ALA A N 1
ATOM 5367 C CA . ALA A 1 669 ? -35.551 38.107 -2.854 1.00 24.61 669 ALA A CA 1
ATOM 5368 C C . ALA A 1 669 ? -36.709 38.060 -1.842 1.00 24.61 669 ALA A C 1
ATOM 5370 O O . ALA A 1 669 ? -37.079 36.984 -1.372 1.00 24.61 669 ALA A O 1
ATOM 5371 N N . LYS A 1 670 ? -37.279 39.222 -1.497 1.00 24.67 670 LYS A N 1
ATOM 5372 C CA . LYS A 1 670 ? -38.372 39.327 -0.516 1.00 24.67 670 LYS A CA 1
ATOM 5373 C C . LYS A 1 670 ? -39.603 38.550 -0.990 1.00 24.67 670 LYS A C 1
ATOM 5375 O O . LYS A 1 670 ? -40.149 38.853 -2.048 1.00 24.67 670 LYS A O 1
ATOM 5380 N N . VAL A 1 671 ? -40.068 37.597 -0.184 1.00 24.14 671 VAL A N 1
ATOM 5381 C CA . VAL A 1 671 ? -41.312 36.865 -0.447 1.00 24.14 671 VAL A CA 1
ATOM 5382 C C . VAL A 1 671 ? -42.493 37.702 0.037 1.00 24.14 671 VAL A C 1
ATOM 5384 O O . VAL A 1 671 ? -42.761 37.774 1.232 1.00 24.14 671 VAL A O 1
ATOM 5387 N N . ALA A 1 672 ? -43.218 38.314 -0.898 1.00 23.78 672 ALA A N 1
ATOM 5388 C CA . ALA A 1 672 ? -44.611 38.674 -0.657 1.00 23.78 672 ALA A CA 1
ATOM 5389 C C . ALA A 1 672 ? -45.451 37.386 -0.686 1.00 23.78 672 ALA A C 1
ATOM 5391 O O . ALA A 1 672 ? -45.322 36.574 -1.607 1.00 23.78 672 ALA A O 1
ATOM 5392 N N . SER A 1 673 ? -46.296 37.174 0.319 1.00 24.95 673 SER A N 1
ATOM 5393 C CA . SER A 1 673 ? -47.119 35.970 0.436 1.00 24.95 673 SER A CA 1
ATOM 5394 C C . SER A 1 673 ? -48.254 35.974 -0.594 1.00 24.95 673 SER A C 1
ATOM 5396 O O . SER A 1 673 ? -49.182 36.772 -0.526 1.00 24.95 673 SER A O 1
ATOM 5398 N N . THR A 1 674 ? -48.198 35.046 -1.553 1.00 23.05 674 THR A N 1
ATOM 5399 C CA . THR A 1 674 ? -49.300 34.766 -2.491 1.00 23.05 674 THR A CA 1
ATOM 5400 C C . THR A 1 674 ? -49.662 33.281 -2.391 1.00 23.05 674 THR A C 1
ATOM 5402 O O . THR A 1 674 ? -48.775 32.443 -2.571 1.00 23.05 674 THR A O 1
ATOM 5405 N N . PRO A 1 675 ? -50.919 32.911 -2.080 1.00 24.11 675 PRO A N 1
ATOM 5406 C CA . PRO A 1 675 ? -51.297 31.513 -1.896 1.00 24.11 675 PRO A CA 1
ATOM 5407 C C . PRO A 1 675 ? -51.327 30.769 -3.238 1.00 24.11 675 PRO A C 1
ATOM 5409 O O . PRO A 1 675 ? -52.118 31.089 -4.126 1.00 24.11 675 PRO A O 1
ATOM 5412 N N . VAL A 1 676 ? -50.483 29.745 -3.381 1.00 24.88 676 VAL A N 1
ATOM 5413 C CA . VAL A 1 676 ? -50.454 28.898 -4.582 1.00 24.88 676 VAL A CA 1
ATOM 5414 C C . VAL A 1 676 ? -51.656 27.954 -4.567 1.00 24.88 676 VAL A C 1
ATOM 5416 O O . VAL A 1 676 ? -51.725 27.020 -3.769 1.00 24.88 676 VAL A O 1
ATOM 5419 N N . GLN A 1 677 ? -52.610 28.199 -5.462 1.00 31.28 677 GLN A N 1
ATOM 5420 C CA . GLN A 1 677 ? -53.750 27.311 -5.681 1.00 31.28 677 GLN A CA 1
ATOM 5421 C C . GLN A 1 677 ? -53.299 25.968 -6.279 1.00 31.28 677 GLN A C 1
ATOM 5423 O O . GLN A 1 677 ? -52.332 25.894 -7.040 1.00 31.28 677 GLN A O 1
ATOM 5428 N N . ARG A 1 678 ? -54.050 24.898 -5.991 1.00 35.16 678 ARG A N 1
ATOM 5429 C CA . ARG A 1 678 ? -53.944 23.638 -6.743 1.00 35.16 678 ARG A CA 1
ATOM 5430 C C . ARG A 1 678 ? -54.227 23.916 -8.218 1.00 35.16 678 ARG A C 1
ATOM 5432 O O . ARG A 1 678 ? -55.260 24.504 -8.525 1.00 35.16 678 ARG A O 1
ATOM 5439 N N . MET A 1 679 ? -53.361 23.449 -9.119 1.00 43.56 679 MET A N 1
ATOM 5440 C CA . MET A 1 679 ? -53.651 23.519 -10.553 1.00 43.56 679 MET A CA 1
ATOM 5441 C C . MET A 1 679 ? -54.945 22.741 -10.858 1.00 43.56 679 MET A C 1
ATOM 5443 O O . MET A 1 679 ? -55.042 21.572 -10.459 1.00 43.56 679 MET A O 1
ATOM 5447 N N . PRO A 1 680 ? -55.935 23.353 -11.534 1.00 46.59 680 PRO A N 1
ATOM 5448 C CA . PRO A 1 680 ? -57.107 22.631 -12.005 1.00 46.59 680 PRO A CA 1
ATOM 5449 C C . PRO A 1 680 ? -56.701 21.633 -13.096 1.00 46.59 680 PRO A C 1
ATOM 5451 O O . PRO A 1 680 ? -55.790 21.888 -13.883 1.00 46.59 680 PRO A O 1
ATOM 5454 N N . LEU A 1 681 ? -57.390 20.493 -13.129 1.00 55.72 681 LEU A N 1
ATOM 5455 C CA . LEU A 1 681 ? -57.299 19.526 -14.223 1.00 55.72 681 LEU A CA 1
ATOM 5456 C C . LEU A 1 681 ? -57.920 20.134 -15.489 1.00 55.72 681 LEU A C 1
ATOM 5458 O O . LEU A 1 681 ? -58.930 20.833 -15.397 1.00 55.72 681 LEU A O 1
ATOM 5462 N N . GLN A 1 682 ? -57.360 19.838 -16.662 1.00 66.62 682 GLN A N 1
ATOM 5463 C CA . GLN A 1 682 ? -58.071 20.068 -17.926 1.00 66.62 682 GLN A CA 1
ATOM 5464 C C . GLN A 1 682 ? -59.222 19.053 -18.068 1.00 66.62 682 GLN A C 1
ATOM 5466 O O . GLN A 1 682 ? -59.181 17.989 -17.454 1.00 66.62 682 GLN A O 1
ATOM 5471 N N . GLU A 1 683 ? -60.234 19.337 -18.893 1.00 55.38 683 GLU A N 1
ATOM 5472 C CA . GLU A 1 683 ? -61.469 18.526 -18.960 1.00 55.38 683 GLU A CA 1
ATOM 5473 C C . GLU A 1 683 ? -61.240 17.034 -19.301 1.00 55.38 683 GLU A C 1
ATOM 5475 O O . GLU A 1 683 ? -61.997 16.176 -18.847 1.00 55.38 683 GLU A O 1
ATOM 5480 N N . ASP A 1 684 ? -60.166 16.699 -20.028 1.00 67.00 684 ASP A N 1
ATOM 5481 C CA . ASP A 1 684 ? -59.807 15.308 -20.364 1.00 67.00 684 ASP A CA 1
ATOM 5482 C C . ASP A 1 684 ? -58.970 14.579 -19.287 1.00 67.00 684 ASP A C 1
ATOM 5484 O O . ASP A 1 684 ? -58.599 13.414 -19.478 1.00 67.00 684 ASP A O 1
ATOM 5488 N N . GLU A 1 685 ? -58.552 15.266 -18.218 1.00 78.00 685 GLU A N 1
ATOM 5489 C CA . GLU A 1 685 ? -57.484 14.806 -17.323 1.00 78.00 685 GLU A CA 1
ATOM 5490 C C . GLU A 1 685 ? -57.998 14.035 -16.112 1.00 78.00 685 GLU A C 1
ATOM 5492 O O . GLU A 1 685 ? -58.745 14.525 -15.267 1.00 78.00 685 GLU A O 1
ATOM 5497 N N . ILE A 1 686 ? -57.531 12.794 -16.001 1.00 79.75 686 ILE A N 1
ATOM 5498 C CA . ILE A 1 686 ? -57.948 11.840 -14.984 1.00 79.75 686 ILE A CA 1
ATOM 5499 C C . ILE A 1 686 ? -56.779 11.601 -14.029 1.00 79.75 686 ILE A C 1
ATOM 5501 O O . ILE A 1 686 ? -55.677 11.248 -14.451 1.00 79.75 686 ILE A O 1
ATOM 5505 N N . ARG A 1 687 ? -57.025 11.753 -12.726 1.00 84.25 687 ARG A N 1
ATOM 5506 C CA . ARG A 1 687 ? -56.078 11.360 -11.675 1.00 84.25 687 ARG A CA 1
ATOM 5507 C C . ARG A 1 687 ? -56.095 9.849 -11.444 1.00 84.25 687 ARG A C 1
ATOM 5509 O O . ARG A 1 687 ? -57.117 9.174 -11.603 1.00 84.25 687 ARG A O 1
ATOM 5516 N N . GLY A 1 688 ? -54.963 9.311 -11.018 1.00 85.25 688 GLY A N 1
ATOM 5517 C CA . GLY A 1 688 ? -54.833 7.932 -10.575 1.00 85.25 688 GLY A CA 1
ATOM 5518 C C . GLY A 1 688 ? -53.553 7.688 -9.793 1.00 85.25 688 GLY A C 1
ATOM 5519 O O . GLY A 1 688 ? -52.702 8.564 -9.656 1.00 85.25 688 GLY A O 1
ATOM 5520 N N . VAL A 1 689 ? -53.418 6.465 -9.295 1.00 85.06 689 VAL A N 1
ATOM 5521 C CA . VAL A 1 689 ? -52.230 5.985 -8.587 1.00 85.06 689 VAL A CA 1
ATOM 5522 C C . VAL A 1 689 ? -51.690 4.771 -9.327 1.00 85.06 689 VAL A C 1
ATOM 5524 O O . VAL A 1 689 ? -52.443 3.899 -9.760 1.00 85.06 689 VAL A O 1
ATOM 5527 N N . VAL A 1 690 ? -50.378 4.715 -9.517 1.00 84.12 690 VAL A N 1
ATOM 5528 C CA . VAL A 1 690 ? -49.719 3.595 -10.193 1.00 84.12 690 VAL A CA 1
ATOM 5529 C C . VAL A 1 690 ? -49.800 2.355 -9.307 1.00 84.12 690 VAL A C 1
ATOM 5531 O O . VAL A 1 690 ? -49.212 2.321 -8.231 1.00 84.12 690 VAL A O 1
ATOM 5534 N N . GLU A 1 691 ? -50.498 1.322 -9.773 1.00 84.50 691 GLU A N 1
ATOM 5535 C CA . GLU A 1 691 ? -50.617 0.046 -9.061 1.00 84.50 691 GLU A CA 1
ATOM 5536 C C . GLU A 1 691 ? -49.304 -0.738 -9.191 1.00 84.50 691 GLU A C 1
ATOM 5538 O O . GLU A 1 691 ? -48.681 -1.144 -8.211 1.00 84.50 691 GLU A O 1
ATOM 5543 N N . LYS A 1 692 ? -48.844 -0.929 -10.436 1.00 81.19 692 LYS A N 1
ATOM 5544 C CA . LYS A 1 692 ? -47.624 -1.683 -10.743 1.00 81.19 692 LYS A CA 1
ATOM 5545 C C . LYS A 1 692 ? -47.107 -1.332 -12.132 1.00 81.19 692 LYS A C 1
ATOM 5547 O O . LYS A 1 692 ? -47.883 -1.296 -13.083 1.00 81.19 692 LYS A O 1
ATOM 5552 N N . PHE A 1 693 ? -45.800 -1.125 -12.274 1.00 82.50 693 PHE A N 1
ATOM 5553 C CA . PHE A 1 693 ? -45.159 -0.786 -13.549 1.00 82.50 693 PHE A CA 1
ATOM 5554 C C . PHE A 1 693 ? -43.846 -1.560 -13.731 1.00 82.50 693 PHE A C 1
ATOM 5556 O O . PHE A 1 693 ? -43.249 -2.010 -12.754 1.00 82.50 693 PHE A O 1
ATOM 5563 N N . GLY A 1 694 ? -43.414 -1.750 -14.981 1.00 79.38 694 GLY A N 1
ATOM 5564 C CA . GLY A 1 694 ? -42.238 -2.559 -15.324 1.00 79.38 694 GLY A CA 1
ATOM 5565 C C . GLY A 1 694 ? -42.547 -4.047 -15.535 1.00 79.38 694 GLY A C 1
ATOM 5566 O O . GLY A 1 694 ? -41.690 -4.896 -15.305 1.00 79.38 694 GLY A O 1
ATOM 5567 N N . LEU A 1 695 ? -43.768 -4.372 -15.962 1.00 70.94 695 LEU A N 1
ATOM 5568 C CA . LEU A 1 695 ? -44.226 -5.730 -16.264 1.00 70.94 695 LEU A CA 1
ATOM 5569 C C . LEU A 1 695 ? -43.877 -6.152 -17.704 1.00 70.94 695 LEU A C 1
ATOM 5571 O O . LEU A 1 695 ? -43.617 -5.316 -18.573 1.00 70.94 695 LEU A O 1
ATOM 5575 N N . GLY A 1 696 ? -43.895 -7.466 -17.946 1.00 61.41 696 GLY A N 1
ATOM 5576 C CA . GLY A 1 696 ? -43.628 -8.077 -19.251 1.00 61.41 696 GLY A CA 1
ATOM 5577 C C . GLY A 1 696 ? -42.145 -8.147 -19.650 1.00 61.41 696 GLY A C 1
ATOM 5578 O O . GLY A 1 696 ? -41.273 -7.613 -18.954 1.00 61.41 696 GLY A O 1
ATOM 5579 N N . PRO A 1 697 ? -41.830 -8.804 -20.784 1.00 43.94 697 PRO A N 1
ATOM 5580 C CA . PRO A 1 697 ? -40.476 -8.827 -21.327 1.00 43.94 697 PRO A CA 1
ATOM 5581 C C . PRO A 1 697 ? -39.988 -7.399 -21.608 1.00 43.94 697 PRO A C 1
ATOM 5583 O O . PRO A 1 697 ? -40.717 -6.560 -22.139 1.00 43.94 697 PRO A O 1
ATOM 5586 N N . ASN A 1 698 ? -38.740 -7.118 -21.229 1.00 59.41 698 ASN A N 1
ATOM 5587 C CA . ASN A 1 698 ? -38.133 -5.782 -21.260 1.00 59.41 698 ASN A CA 1
ATOM 5588 C C . ASN A 1 698 ? -38.861 -4.714 -20.409 1.00 59.41 698 ASN A C 1
ATOM 5590 O O . ASN A 1 698 ? -38.717 -3.522 -20.702 1.00 59.41 698 ASN A O 1
ATOM 5594 N N . GLN A 1 699 ? -39.606 -5.119 -19.367 1.00 78.06 699 GLN A N 1
ATOM 5595 C CA . GLN A 1 699 ? -40.227 -4.242 -18.356 1.00 78.06 699 GLN A CA 1
ATOM 5596 C C . GLN A 1 699 ? -40.988 -3.068 -18.997 1.00 78.06 699 GLN A C 1
ATOM 5598 O O . GLN A 1 699 ? -40.664 -1.896 -18.795 1.00 78.06 699 GLN A O 1
ATOM 5603 N N . SER A 1 700 ? -41.915 -3.384 -19.900 1.00 73.38 700 SER A N 1
ATOM 5604 C CA . SER A 1 700 ? -42.416 -2.436 -20.895 1.00 73.38 700 SER A CA 1
ATOM 5605 C C . SER A 1 700 ? -43.755 -1.783 -20.556 1.00 73.38 700 SER A C 1
ATOM 5607 O O . SER A 1 700 ? -44.051 -0.739 -21.135 1.00 73.38 700 SER A O 1
ATOM 5609 N N . TYR A 1 701 ? -44.545 -2.320 -19.624 1.00 83.00 701 TYR A N 1
ATOM 5610 C CA . TYR A 1 701 ? -45.867 -1.773 -19.291 1.00 83.00 701 TYR A CA 1
ATOM 5611 C C . TYR A 1 701 ? -46.207 -1.811 -17.797 1.00 83.00 701 TYR A C 1
ATOM 5613 O O . TYR A 1 701 ? -45.455 -2.331 -16.971 1.00 83.00 701 TYR A O 1
ATOM 5621 N N . GLY A 1 702 ? -47.361 -1.250 -17.454 1.00 86.62 702 GLY A N 1
ATOM 5622 C CA . GLY A 1 702 ? -47.946 -1.283 -16.123 1.00 86.62 702 GLY A CA 1
ATOM 5623 C C . GLY A 1 702 ? -49.436 -0.965 -16.124 1.00 86.62 702 GLY A C 1
ATOM 5624 O O . GLY A 1 702 ? -50.063 -0.842 -17.178 1.00 86.62 702 GLY A O 1
ATOM 5625 N N . PHE A 1 703 ? -49.977 -0.814 -14.920 1.00 86.81 703 PHE A N 1
ATOM 5626 C CA . PHE A 1 703 ? -51.367 -0.469 -14.658 1.00 86.81 703 PHE A CA 1
ATOM 5627 C C . PHE A 1 703 ? -51.458 0.680 -13.648 1.00 86.81 703 PHE A C 1
ATOM 5629 O O . PHE A 1 703 ? -50.731 0.713 -12.652 1.00 86.81 703 PHE A O 1
ATOM 5636 N N . ILE A 1 704 ? -52.375 1.607 -13.911 1.00 87.19 704 ILE A N 1
ATOM 5637 C CA . ILE A 1 704 ? -52.755 2.724 -13.041 1.00 87.19 704 ILE A CA 1
ATOM 5638 C C . ILE A 1 704 ? -54.173 2.451 -12.535 1.00 87.19 704 ILE A C 1
ATOM 5640 O O . ILE A 1 704 ? -55.050 2.119 -13.331 1.00 87.19 704 ILE A O 1
ATOM 5644 N N . LYS A 1 705 ? -54.426 2.593 -11.234 1.00 86.88 705 LYS A N 1
ATOM 5645 C CA . LYS A 1 705 ? -55.782 2.615 -10.680 1.00 86.88 705 LYS A CA 1
ATOM 5646 C C . LYS A 1 705 ? -56.319 4.045 -10.758 1.00 86.88 705 LYS A C 1
ATOM 5648 O O . LYS A 1 705 ? -55.662 4.971 -10.283 1.00 86.88 705 LYS A O 1
ATOM 5653 N N . ARG A 1 706 ? -57.486 4.248 -11.375 1.00 84.69 706 ARG A N 1
ATOM 5654 C CA . ARG A 1 706 ? -58.114 5.577 -11.477 1.00 84.69 706 ARG A CA 1
ATOM 5655 C C . ARG A 1 706 ? -58.605 6.051 -10.103 1.00 84.69 706 ARG A C 1
ATOM 5657 O O . ARG A 1 706 ? -59.260 5.299 -9.386 1.00 84.69 706 ARG A O 1
ATOM 5664 N N . GLU A 1 707 ? -58.351 7.312 -9.762 1.00 79.06 707 GLU A N 1
ATOM 5665 C CA . GLU A 1 707 ? -58.899 7.922 -8.548 1.00 79.06 707 GLU A CA 1
ATOM 5666 C C . GLU A 1 707 ? -60.437 7.966 -8.648 1.00 79.06 707 GLU A C 1
ATOM 5668 O O . GLU A 1 707 ? -60.995 8.399 -9.660 1.00 79.06 707 GLU A O 1
ATOM 5673 N N . GLY A 1 708 ? -61.123 7.432 -7.633 1.00 71.88 708 GLY A N 1
ATOM 5674 C CA . GLY A 1 708 ? -62.584 7.297 -7.620 1.00 71.88 708 GLY A CA 1
ATOM 5675 C C . GLY A 1 708 ? -63.171 6.094 -8.381 1.00 71.88 708 GLY A C 1
ATOM 5676 O O . GLY A 1 708 ? -64.386 6.052 -8.554 1.00 71.88 708 GLY A O 1
ATOM 5677 N N . SER A 1 709 ? -62.381 5.109 -8.843 1.00 71.25 709 SER A N 1
ATOM 5678 C CA . SER A 1 709 ? -62.949 3.858 -9.390 1.00 71.25 709 SER A CA 1
ATOM 5679 C C . SER A 1 709 ? -62.008 2.650 -9.321 1.00 71.25 709 SER A C 1
ATOM 5681 O O . SER A 1 709 ? -60.813 2.779 -9.572 1.00 71.25 709 SER A O 1
ATOM 5683 N N . ASP A 1 710 ? -62.552 1.445 -9.147 1.00 69.75 710 ASP A N 1
ATOM 5684 C CA . ASP A 1 710 ? -61.776 0.190 -9.156 1.00 69.75 710 ASP A CA 1
ATOM 5685 C C . ASP A 1 710 ? -61.351 -0.314 -10.551 1.00 69.75 710 ASP A C 1
ATOM 5687 O O . ASP A 1 710 ? -60.906 -1.451 -10.706 1.00 69.75 710 ASP A O 1
ATOM 5691 N N . LYS A 1 711 ? -61.453 0.522 -11.593 1.00 67.19 711 LYS A N 1
ATOM 5692 C CA . LYS A 1 711 ? -61.005 0.168 -12.946 1.00 67.19 711 LYS A CA 1
ATOM 5693 C C . LYS A 1 711 ? -59.522 0.495 -13.132 1.00 67.19 711 LYS A C 1
ATOM 5695 O O . LYS A 1 711 ? -59.100 1.646 -13.009 1.00 67.19 711 LYS A O 1
ATOM 5700 N N . PHE A 1 712 ? -58.749 -0.532 -13.478 1.00 80.69 712 PHE A N 1
ATOM 5701 C CA . PHE A 1 712 ? -57.338 -0.412 -13.837 1.00 80.69 712 PHE A CA 1
ATOM 5702 C C . PHE A 1 712 ? -57.155 0.006 -15.298 1.00 80.69 712 PHE A C 1
ATOM 5704 O O . PHE A 1 712 ? -57.904 -0.390 -16.190 1.00 80.69 712 PHE A O 1
ATOM 5711 N N . VAL A 1 713 ? -56.114 0.796 -15.532 1.00 81.00 713 VAL A N 1
ATOM 5712 C CA . VAL A 1 713 ? -55.810 1.468 -16.792 1.00 81.00 713 VAL A CA 1
ATOM 5713 C C . VAL A 1 713 ? -54.412 1.040 -17.247 1.00 81.00 713 VAL A C 1
ATOM 5715 O O . VAL A 1 713 ? -53.419 1.344 -16.588 1.00 81.00 713 VAL A O 1
ATOM 5718 N N . PHE A 1 714 ? -54.330 0.292 -18.352 1.00 82.38 714 PHE A N 1
ATOM 5719 C CA . PHE A 1 714 ? -53.063 -0.183 -18.928 1.00 82.38 714 PHE A CA 1
ATOM 5720 C C . PHE A 1 714 ? -52.261 0.973 -19.539 1.00 82.38 714 PHE A C 1
ATOM 5722 O O . PHE A 1 714 ? -52.802 1.735 -20.338 1.00 82.38 714 PHE A O 1
ATOM 5729 N N . VAL A 1 715 ? -50.959 1.041 -19.257 1.00 81.69 715 VAL A N 1
ATOM 5730 C CA . VAL A 1 715 ? -50.035 2.058 -19.790 1.00 81.69 715 VAL A CA 1
ATOM 5731 C C . VAL A 1 715 ? -48.694 1.428 -20.195 1.00 81.69 715 VAL A C 1
ATOM 5733 O O . VAL A 1 715 ? -48.132 0.613 -19.465 1.00 81.69 715 VAL A O 1
ATOM 5736 N N . HIS A 1 716 ? -48.157 1.792 -21.364 1.00 82.75 716 HIS A N 1
ATOM 5737 C CA . HIS A 1 716 ? -46.852 1.327 -21.860 1.00 82.75 716 HIS A CA 1
ATOM 5738 C C . HIS A 1 716 ? -45.758 2.389 -21.645 1.00 82.75 716 HIS A C 1
ATOM 5740 O O . HIS A 1 716 ? -46.029 3.585 -21.654 1.00 82.75 716 HIS A O 1
ATOM 5746 N N . LYS A 1 717 ? -44.485 1.994 -21.513 1.00 81.56 717 LYS A N 1
ATOM 5747 C CA . LYS A 1 717 ? -43.367 2.927 -21.244 1.00 81.56 717 LYS A CA 1
ATOM 5748 C C . LYS A 1 717 ? -43.097 3.953 -22.347 1.00 81.56 717 LYS A C 1
ATOM 5750 O O . LYS A 1 717 ? -42.455 4.962 -22.090 1.00 81.56 717 LYS A O 1
ATOM 5755 N N . SER A 1 718 ? -43.602 3.719 -23.558 1.00 78.88 718 SER A N 1
ATOM 5756 C CA . SER A 1 718 ? -43.587 4.700 -24.655 1.00 78.88 718 SER A CA 1
ATOM 5757 C C . SER A 1 718 ? -44.719 5.736 -24.577 1.00 78.88 718 SER A C 1
ATOM 5759 O O . SER A 1 718 ? -44.880 6.520 -25.505 1.00 78.88 718 SER A O 1
ATOM 5761 N N . GLN A 1 719 ? -45.539 5.691 -23.524 1.00 77.81 719 GLN A N 1
ATOM 5762 C CA . GLN A 1 719 ? -46.678 6.579 -23.255 1.00 77.81 719 GLN A CA 1
ATOM 5763 C C . GLN A 1 719 ? -46.484 7.342 -21.932 1.00 77.81 719 GLN A C 1
ATOM 5765 O O . GLN A 1 719 ? -47.429 7.865 -21.350 1.00 77.81 719 GLN A O 1
ATOM 5770 N N . LEU A 1 720 ? -45.246 7.402 -21.444 1.00 80.38 720 LEU A N 1
ATOM 5771 C CA . LEU A 1 720 ? -44.857 8.281 -20.351 1.00 80.38 720 LEU A CA 1
ATOM 5772 C C . LEU A 1 720 ? -44.363 9.602 -20.943 1.00 80.38 720 LEU A C 1
ATOM 5774 O O . LEU A 1 720 ? -43.512 9.606 -21.834 1.00 80.38 720 LEU A O 1
ATOM 5778 N N . SER A 1 721 ? -44.901 10.715 -20.459 1.00 68.50 721 SER A N 1
ATOM 5779 C CA . SER A 1 721 ? -44.478 12.066 -20.839 1.00 68.50 721 SER A CA 1
ATOM 5780 C C . SER A 1 721 ? -43.821 12.781 -19.646 1.00 68.50 721 SER A C 1
ATOM 5782 O O . SER A 1 721 ? -43.519 12.161 -18.624 1.00 68.50 721 SER A O 1
ATOM 5784 N N . GLY A 1 722 ? -43.432 14.051 -19.806 1.00 65.12 722 GLY A N 1
ATOM 5785 C CA . GLY A 1 722 ? -42.622 14.759 -18.799 1.00 65.12 722 GLY A CA 1
ATOM 5786 C C . GLY A 1 722 ? -41.197 14.202 -18.620 1.00 65.12 722 GLY A C 1
ATOM 5787 O O . GLY A 1 722 ? -40.571 14.422 -17.591 1.00 65.12 722 GLY A O 1
ATOM 5788 N N . GLY A 1 723 ? -40.679 13.445 -19.597 1.00 60.25 723 GLY A N 1
ATOM 5789 C CA . GLY A 1 723 ? -39.339 12.837 -19.553 1.00 60.25 723 GLY A CA 1
ATOM 5790 C C . GLY A 1 723 ? -39.230 11.540 -18.737 1.00 60.25 723 GLY A C 1
ATOM 5791 O O . GLY A 1 723 ? -38.147 10.949 -18.676 1.00 60.25 723 GLY A O 1
ATOM 5792 N N . LEU A 1 724 ? -40.331 11.070 -18.143 1.00 69.50 724 LEU A N 1
ATOM 5793 C CA . LEU A 1 724 ? -40.387 9.827 -17.375 1.00 69.50 724 LEU A CA 1
ATOM 5794 C C . LEU A 1 724 ? -40.125 8.600 -18.269 1.00 69.50 724 LEU A C 1
ATOM 5796 O O . LEU A 1 724 ? -40.585 8.523 -19.404 1.00 69.50 724 LEU A O 1
ATOM 5800 N N . LYS A 1 725 ? -39.377 7.619 -17.745 1.00 72.50 725 LYS A N 1
ATOM 5801 C CA . LYS A 1 725 ? -39.044 6.350 -18.439 1.00 72.50 725 LYS A CA 1
ATOM 5802 C C . LYS A 1 725 ? -39.526 5.098 -17.699 1.00 72.50 725 LYS A C 1
ATOM 5804 O O . LYS A 1 725 ? -39.420 3.991 -18.220 1.00 72.50 725 LYS A O 1
ATOM 5809 N N . THR A 1 726 ? -40.032 5.281 -16.484 1.00 81.75 726 THR A N 1
ATOM 5810 C CA . THR A 1 726 ? -40.684 4.280 -15.637 1.00 81.75 726 THR A CA 1
ATOM 5811 C C . THR A 1 726 ? -41.566 5.010 -14.618 1.00 81.75 726 THR A C 1
ATOM 5813 O O . THR A 1 726 ? -41.451 6.230 -14.481 1.00 81.75 726 THR A O 1
ATOM 5816 N N . LEU A 1 727 ? -42.407 4.270 -13.901 1.00 83.00 727 LEU A N 1
ATOM 5817 C CA . LEU A 1 727 ? -43.227 4.749 -12.786 1.00 83.00 727 LEU A CA 1
ATOM 5818 C C . LEU A 1 727 ? -43.016 3.838 -11.565 1.00 83.00 727 LEU A C 1
ATOM 5820 O O . LEU A 1 727 ? -42.655 2.670 -11.725 1.00 83.00 727 LEU A O 1
ATOM 5824 N N . GLN A 1 728 ? -43.237 4.349 -10.354 1.00 81.25 728 GLN A N 1
ATOM 5825 C CA . GLN A 1 728 ? -43.178 3.557 -9.115 1.00 81.25 728 GLN A CA 1
ATOM 5826 C C . GLN A 1 728 ? -44.583 3.200 -8.616 1.00 81.25 728 GLN A C 1
ATOM 5828 O O . GLN A 1 728 ? -45.516 3.972 -8.802 1.00 81.25 728 GLN A O 1
ATOM 5833 N N . ALA A 1 729 ? -44.745 2.045 -7.965 1.00 81.44 729 ALA A N 1
ATOM 5834 C CA . ALA A 1 729 ? -46.009 1.699 -7.310 1.00 81.44 729 ALA A CA 1
ATOM 5835 C C . ALA A 1 729 ? -46.325 2.704 -6.184 1.00 81.44 729 ALA A C 1
ATOM 5837 O O . ALA A 1 729 ? -45.425 3.112 -5.452 1.00 81.44 729 ALA A O 1
ATOM 5838 N N . GLY A 1 730 ? -47.587 3.121 -6.069 1.00 75.69 730 GLY A N 1
ATOM 5839 C CA . GLY A 1 730 ? -48.027 4.182 -5.156 1.00 75.69 730 GLY A CA 1
ATOM 5840 C C . GLY A 1 730 ? -47.801 5.615 -5.664 1.00 75.69 730 GLY A C 1
ATOM 5841 O O . GLY A 1 730 ? -48.219 6.558 -4.998 1.00 75.69 730 GLY A O 1
ATOM 5842 N N . GLN A 1 731 ? -47.181 5.813 -6.833 1.00 82.25 731 GLN A N 1
ATOM 5843 C CA . GLN A 1 731 ? -46.943 7.148 -7.394 1.00 82.25 731 GLN A CA 1
ATOM 5844 C C . GLN A 1 731 ? -48.251 7.791 -7.911 1.00 82.25 731 GLN A C 1
ATOM 5846 O O . GLN A 1 731 ? -48.945 7.151 -8.711 1.00 82.25 731 GLN A O 1
ATOM 5851 N N . PRO A 1 732 ? -48.580 9.046 -7.536 1.00 80.19 732 PRO A N 1
ATOM 5852 C CA . PRO A 1 732 ? -49.688 9.794 -8.130 1.00 80.19 732 PRO A CA 1
ATOM 5853 C C . PRO A 1 732 ? -49.388 10.175 -9.582 1.00 80.19 732 PRO A C 1
ATOM 5855 O O . PRO A 1 732 ? -48.275 10.598 -9.913 1.00 80.19 732 PRO A O 1
ATOM 5858 N N . VAL A 1 733 ? -50.388 10.042 -10.452 1.00 83.81 733 VAL A N 1
ATOM 5859 C CA . VAL A 1 733 ? -50.294 10.357 -11.882 1.00 83.81 733 VAL A CA 1
ATOM 5860 C C . VAL A 1 733 ? -51.560 11.035 -12.407 1.00 83.81 733 VAL A C 1
ATOM 5862 O O . VAL A 1 733 ? -52.668 10.750 -11.954 1.00 83.81 733 VAL A O 1
ATOM 5865 N N . ILE A 1 734 ? -51.392 11.899 -13.405 1.00 84.44 734 ILE A N 1
ATOM 5866 C CA . ILE A 1 734 ? -52.464 12.412 -14.266 1.00 84.44 734 ILE A CA 1
ATOM 5867 C C . ILE A 1 734 ? -52.322 11.743 -15.636 1.00 84.44 734 ILE A C 1
ATOM 5869 O O . ILE A 1 734 ? -51.206 11.579 -16.137 1.00 84.44 734 ILE A O 1
ATOM 5873 N N . PHE A 1 735 ? -53.439 11.337 -16.240 1.00 81.19 735 PHE A N 1
ATOM 5874 C CA . PHE A 1 735 ? -53.473 10.738 -17.573 1.00 81.19 735 PHE A CA 1
ATOM 5875 C C . PHE A 1 735 ? -54.726 11.135 -18.365 1.00 81.19 735 PHE A C 1
ATOM 5877 O O . PHE A 1 735 ? -55.780 11.397 -17.789 1.00 81.19 735 PHE A O 1
ATOM 5884 N N . LYS A 1 736 ? -54.622 11.143 -19.701 1.00 81.31 736 LYS A N 1
ATOM 5885 C CA . LYS A 1 736 ? -55.752 11.364 -20.628 1.00 81.31 736 LYS A CA 1
ATOM 5886 C C . LYS A 1 736 ? -56.186 10.049 -21.291 1.00 81.31 736 LYS A C 1
ATOM 5888 O O . LYS A 1 736 ? -55.352 9.175 -21.535 1.00 81.31 736 LYS A O 1
ATOM 5893 N N . MET A 1 737 ? -57.480 9.910 -21.600 1.00 66.19 737 MET A N 1
ATOM 5894 C CA . MET A 1 737 ? -58.086 8.716 -22.221 1.00 66.19 737 MET A CA 1
ATOM 5895 C C . MET A 1 737 ? -58.739 9.064 -23.569 1.00 66.19 737 MET A C 1
ATOM 5897 O O . MET A 1 737 ? -59.792 9.693 -23.598 1.00 66.19 737 MET A O 1
ATOM 5901 N N . GLY A 1 738 ? -58.149 8.632 -24.688 1.00 54.38 738 GLY A N 1
ATOM 5902 C CA . GLY A 1 738 ? -58.691 8.877 -26.034 1.00 54.38 738 GLY A CA 1
ATOM 5903 C C . GLY A 1 738 ? -59.521 7.708 -26.578 1.00 54.38 738 GLY A C 1
ATOM 5904 O O . GLY A 1 738 ? -59.175 6.545 -26.367 1.00 54.38 738 GLY A O 1
ATOM 5905 N N . LYS A 1 739 ? -60.587 7.987 -27.345 1.00 43.91 739 LYS A N 1
ATOM 5906 C CA . LYS A 1 739 ? -61.325 6.944 -28.089 1.00 43.91 739 LYS A CA 1
ATOM 5907 C C . LYS A 1 739 ? -60.373 6.230 -29.060 1.00 43.91 739 LYS A C 1
ATOM 5909 O O . LYS A 1 739 ? -59.902 6.826 -30.020 1.00 43.91 739 LYS A O 1
ATOM 5914 N N . GLY A 1 740 ? -60.079 4.956 -28.792 1.00 51.75 740 GLY A N 1
ATOM 5915 C CA . GLY A 1 740 ? -59.172 4.131 -29.599 1.00 51.75 740 GLY A CA 1
ATOM 5916 C C . GLY A 1 740 ? -57.671 4.315 -29.324 1.00 51.75 740 GLY A C 1
ATOM 5917 O O . GLY A 1 740 ? -56.871 3.576 -29.894 1.00 51.75 740 GLY A O 1
ATOM 5918 N N . MET A 1 741 ? -57.261 5.229 -28.433 1.00 49.00 741 MET A N 1
ATOM 5919 C CA . MET A 1 741 ? -55.847 5.436 -28.087 1.00 49.00 741 MET A CA 1
ATOM 5920 C C . MET A 1 741 ? -55.539 5.035 -26.643 1.00 49.00 741 MET A C 1
ATOM 5922 O O . MET A 1 741 ? -56.283 5.328 -25.710 1.00 49.00 741 MET A O 1
ATOM 5926 N N . LYS A 1 742 ? -54.397 4.364 -26.465 1.00 55.91 742 LYS A N 1
ATOM 5927 C CA . LYS A 1 742 ? -53.860 3.985 -25.151 1.00 55.91 742 LYS A CA 1
ATOM 5928 C C . LYS A 1 742 ? -53.439 5.243 -24.363 1.00 55.91 742 LYS A C 1
ATOM 5930 O O . LYS A 1 742 ? -52.928 6.179 -24.979 1.00 55.91 742 LYS A O 1
ATOM 5935 N N . PRO A 1 743 ? -53.626 5.263 -23.034 1.00 59.34 743 PRO A N 1
ATOM 5936 C CA . PRO A 1 743 ? -53.447 6.452 -22.205 1.00 59.34 743 PRO A CA 1
ATOM 5937 C C . PRO A 1 743 ? -51.985 6.873 -22.072 1.00 59.34 743 PRO A C 1
ATOM 5939 O O . PRO A 1 743 ? -51.080 6.039 -22.084 1.00 59.34 743 PRO A O 1
ATOM 5942 N N . VAL A 1 744 ? -51.787 8.177 -21.879 1.00 62.72 744 VAL A N 1
ATOM 5943 C CA . VAL A 1 744 ? -50.486 8.819 -21.644 1.00 62.72 744 VAL A CA 1
ATOM 5944 C C . VAL A 1 744 ? -50.456 9.368 -20.221 1.00 62.72 744 VAL A C 1
ATOM 5946 O O . VAL A 1 744 ? -51.408 10.042 -19.837 1.00 62.72 744 VAL A O 1
ATOM 5949 N N . ALA A 1 745 ? -49.399 9.083 -19.453 1.00 67.19 745 ALA A N 1
ATOM 5950 C CA . ALA A 1 745 ? -49.333 9.362 -18.013 1.00 67.19 745 ALA A CA 1
ATOM 5951 C C . ALA A 1 745 ? -48.136 10.241 -17.596 1.00 67.19 745 ALA A C 1
ATOM 5953 O O . ALA A 1 745 ? -47.015 10.065 -18.082 1.00 67.19 745 ALA A O 1
ATOM 5954 N N . ILE A 1 746 ? -48.388 11.146 -16.642 1.00 69.75 746 ILE A N 1
ATOM 5955 C CA . ILE A 1 746 ? -47.443 12.107 -16.049 1.00 69.75 746 ILE A CA 1
ATOM 5956 C C . ILE A 1 746 ? -47.511 11.978 -14.523 1.00 69.75 746 ILE A C 1
ATOM 5958 O O . ILE A 1 746 ? -48.604 11.988 -13.965 1.00 69.75 746 ILE A O 1
ATOM 5962 N N . GLY A 1 747 ? -46.371 11.872 -13.837 1.00 63.44 747 GLY A N 1
ATOM 5963 C CA . GLY A 1 747 ? -46.309 11.810 -12.369 1.00 63.44 747 GLY A CA 1
ATOM 5964 C C . GLY A 1 747 ? -46.237 13.183 -11.693 1.00 63.44 747 GLY A C 1
ATOM 5965 O O . GLY A 1 747 ? -45.605 14.091 -12.230 1.00 63.44 747 GLY A O 1
ATOM 5966 N N . TYR A 1 748 ? -46.833 13.315 -10.503 1.00 49.62 748 TYR A N 1
ATOM 5967 C CA . TYR A 1 748 ? -46.781 14.530 -9.674 1.00 49.62 748 TYR A CA 1
ATOM 5968 C C . TYR A 1 748 ? -46.750 14.203 -8.164 1.00 49.62 748 TYR A C 1
ATOM 5970 O O . TYR A 1 748 ? -47.037 13.076 -7.764 1.00 49.62 748 TYR A O 1
ATOM 5978 N N . GLU A 1 749 ? -46.396 15.182 -7.323 1.00 45.34 749 GLU A N 1
ATOM 5979 C CA . GLU A 1 749 ? -46.478 15.094 -5.853 1.00 45.34 749 GLU A CA 1
ATOM 5980 C C . GLU A 1 749 ? -47.665 15.926 -5.328 1.00 45.34 749 GLU A C 1
ATOM 5982 O O . GLU A 1 749 ? -47.856 17.061 -5.760 1.00 45.34 749 GLU A O 1
ATOM 5987 N N . ASP A 1 750 ? -48.430 15.399 -4.365 1.00 38.31 750 ASP A N 1
ATOM 5988 C CA . ASP A 1 750 ? -49.495 16.120 -3.638 1.00 38.31 750 ASP A CA 1
ATOM 5989 C C . ASP A 1 750 ? -49.099 16.141 -2.145 1.00 38.31 750 ASP A C 1
ATOM 5991 O O . ASP A 1 750 ? -48.936 15.084 -1.528 1.00 38.31 750 ASP A O 1
ATOM 5995 N N . LYS A 1 751 ? -48.857 17.328 -1.570 1.00 36.09 751 LYS A N 1
ATOM 5996 C CA . LYS A 1 751 ? -48.380 17.504 -0.181 1.00 36.09 751 LYS A CA 1
ATOM 5997 C C . LYS A 1 751 ? -49.530 17.982 0.707 1.00 36.09 751 LYS A C 1
ATOM 5999 O O . LYS A 1 751 ? -50.212 18.936 0.354 1.00 36.09 751 LYS A O 1
ATOM 6004 N N . LYS A 1 752 ? -49.744 17.313 1.847 1.00 32.47 752 LYS A N 1
ATOM 6005 C CA . LYS A 1 752 ? -50.791 17.642 2.834 1.00 32.47 752 LYS A CA 1
ATOM 6006 C C . LYS A 1 752 ? -50.223 18.385 4.046 1.00 32.47 752 LYS A C 1
ATOM 6008 O O . LYS A 1 752 ? -49.126 18.076 4.504 1.00 32.47 752 LYS A O 1
ATOM 6013 N N . ASP A 1 753 ? -51.008 19.322 4.564 1.00 27.50 753 ASP A N 1
ATOM 6014 C CA . ASP A 1 753 ? -50.634 20.295 5.597 1.00 27.50 753 ASP A CA 1
ATOM 6015 C C . ASP A 1 753 ? -50.597 19.761 7.040 1.00 27.50 753 ASP A C 1
ATOM 6017 O O . ASP A 1 753 ? -51.387 18.892 7.416 1.00 27.50 753 ASP A O 1
ATOM 6021 N N . LYS A 1 754 ? -49.792 20.427 7.885 1.00 25.77 754 LYS A N 1
ATOM 6022 C CA . LYS A 1 754 ? -50.086 20.719 9.305 1.00 25.77 754 LYS A CA 1
ATOM 6023 C C . LYS A 1 754 ? -49.460 22.070 9.720 1.00 25.77 754 LYS A C 1
ATOM 6025 O O . LYS A 1 754 ? -48.325 22.345 9.350 1.00 25.77 754 LYS A O 1
ATOM 6030 N N . LYS A 1 755 ? -50.197 22.886 10.491 1.00 24.77 755 LYS A N 1
ATOM 6031 C CA . LYS A 1 755 ? -49.735 24.118 11.195 1.00 24.77 755 LYS A CA 1
ATOM 6032 C C . LYS A 1 755 ? -49.305 23.761 12.645 1.00 24.77 755 LYS A C 1
ATOM 6034 O O . LYS A 1 755 ? -49.505 22.608 13.022 1.00 24.77 755 LYS A O 1
ATOM 6039 N N . VAL A 1 756 ? -48.769 24.617 13.530 1.00 23.89 756 VAL A N 1
ATOM 6040 C CA . VAL A 1 756 ? -48.477 26.084 13.623 1.00 23.89 756 VAL A CA 1
ATOM 6041 C C . VAL A 1 756 ? -47.210 26.212 14.546 1.00 23.89 756 VAL A C 1
ATOM 6043 O O . VAL A 1 756 ? -46.783 25.170 15.041 1.00 23.89 756 VAL A O 1
ATOM 6046 N N . SER A 1 757 ? -46.455 27.301 14.775 1.00 24.16 757 SER A N 1
ATOM 6047 C CA . SER A 1 757 ? -46.710 28.756 14.911 1.00 24.16 757 SER A CA 1
ATOM 6048 C C . SER A 1 757 ? -45.544 29.627 14.374 1.00 24.16 757 SER A C 1
ATOM 6050 O O . SER A 1 757 ? -44.605 29.098 13.785 1.00 24.16 757 SER A O 1
ATOM 6052 N N . GLU A 1 758 ? -45.581 30.940 14.645 1.00 25.62 758 GLU A N 1
ATOM 6053 C CA . GLU A 1 758 ? -44.480 31.916 14.508 1.00 25.62 758 GLU A CA 1
ATOM 6054 C C . GLU A 1 758 ? -44.367 32.780 15.785 1.00 25.62 758 GLU A C 1
ATOM 6056 O O . GLU A 1 758 ? -45.360 32.903 16.496 1.00 25.62 758 GLU A O 1
ATOM 6061 N N . GLU A 1 759 ? -43.189 33.375 16.031 1.00 24.95 759 GLU A N 1
ATOM 6062 C CA . GLU A 1 759 ? -42.925 34.701 16.653 1.00 24.95 759 GLU A CA 1
ATOM 6063 C C . GLU A 1 759 ? -41.399 34.968 16.495 1.00 24.95 759 GLU A C 1
ATOM 6065 O O . GLU A 1 759 ? -40.595 34.074 16.753 1.00 24.95 759 GLU A O 1
ATOM 6070 N N . GLU A 1 760 ? -40.968 35.973 15.715 1.00 26.81 760 GLU A N 1
ATOM 6071 C CA . GLU A 1 760 ? -40.574 37.349 16.122 1.00 26.81 760 GLU A CA 1
ATOM 6072 C C . GLU A 1 760 ? -39.148 37.466 16.751 1.00 26.81 760 GLU A C 1
ATOM 6074 O O . GLU A 1 760 ? -38.711 36.570 17.460 1.00 26.81 760 GLU A O 1
ATOM 6079 N N . ALA A 1 761 ? -38.310 38.498 16.510 1.00 23.64 761 ALA A N 1
ATOM 6080 C CA . ALA A 1 761 ? -38.458 39.743 15.732 1.00 23.64 761 ALA A CA 1
ATOM 6081 C C . ALA A 1 761 ? -37.117 40.345 15.196 1.00 23.64 761 ALA A C 1
ATOM 6083 O O . ALA A 1 761 ? -36.081 40.253 15.842 1.00 23.64 761 ALA A O 1
ATOM 6084 N N . GLN A 1 762 ? -37.232 41.056 14.058 1.00 23.44 762 GLN A N 1
ATOM 6085 C CA . GLN A 1 762 ? -36.609 42.349 13.655 1.00 23.44 762 GLN A CA 1
ATOM 6086 C C . GLN A 1 762 ? -35.081 42.573 13.447 1.00 23.44 762 GLN A C 1
ATOM 6088 O O . GLN A 1 762 ? -34.216 42.131 14.192 1.00 23.44 762 GLN A O 1
ATOM 6093 N N . ASP A 1 763 ? -34.806 43.393 12.416 1.00 24.39 763 ASP A N 1
ATOM 6094 C CA . ASP A 1 763 ? -33.522 43.966 11.956 1.00 24.39 763 ASP A CA 1
ATOM 6095 C C . ASP A 1 763 ? -33.408 45.463 12.338 1.00 24.39 763 ASP A C 1
ATOM 6097 O O . ASP A 1 763 ? -34.424 46.159 12.398 1.00 24.39 763 ASP A O 1
ATOM 6101 N N . VAL A 1 764 ? -32.184 46.008 12.436 1.00 22.89 764 VAL A N 1
ATOM 6102 C CA . VAL A 1 764 ? -31.904 47.469 12.420 1.00 22.89 764 VAL A CA 1
ATOM 6103 C C . VAL A 1 764 ? -30.735 47.779 11.459 1.00 22.89 764 VAL A C 1
ATOM 6105 O O . VAL A 1 764 ? -29.935 46.908 11.131 1.00 22.89 764 VAL A O 1
ATOM 6108 N N . ARG A 1 765 ? -30.679 49.008 10.923 1.00 21.30 765 ARG A N 1
ATOM 6109 C CA . ARG A 1 765 ? -30.025 49.389 9.649 1.00 21.30 765 ARG A CA 1
ATOM 6110 C C . ARG A 1 765 ? -29.197 50.688 9.781 1.00 21.30 765 ARG A C 1
ATOM 6112 O O . ARG A 1 765 ? -29.383 51.377 10.776 1.00 21.30 765 ARG A O 1
ATOM 6119 N N . LEU A 1 766 ? -28.385 51.011 8.749 1.00 24.47 766 LEU A N 1
ATOM 6120 C CA . LEU A 1 766 ? -27.771 52.307 8.295 1.00 24.47 766 LEU A CA 1
ATOM 6121 C C . LEU A 1 766 ? -26.279 52.071 7.891 1.00 24.47 766 LEU A C 1
ATOM 6123 O O . LEU A 1 766 ? -25.599 51.319 8.577 1.00 24.47 766 LEU A O 1
ATOM 6127 N N . GLU A 1 767 ? -25.747 52.408 6.697 1.00 25.02 767 GLU A N 1
ATOM 6128 C CA . GLU A 1 767 ? -25.530 53.712 5.993 1.00 25.02 767 GLU A CA 1
ATOM 6129 C C . GLU A 1 767 ? -24.261 54.477 6.493 1.00 25.02 767 GLU A C 1
ATOM 6131 O O . GLU A 1 767 ? -23.981 54.431 7.681 1.00 25.02 767 GLU A O 1
ATOM 6136 N N . THR A 1 768 ? -23.388 55.145 5.697 1.00 24.94 768 THR A N 1
ATOM 6137 C CA . THR A 1 768 ? -23.357 55.491 4.241 1.00 24.94 768 THR A CA 1
ATOM 6138 C C . THR A 1 768 ? -21.951 55.923 3.715 1.00 24.94 768 THR A C 1
ATOM 6140 O O . THR A 1 768 ? -21.154 56.438 4.484 1.00 24.94 768 THR A O 1
ATOM 6143 N N . GLN A 1 769 ? -21.749 55.849 2.380 1.00 23.78 769 GLN A N 1
ATOM 6144 C CA . GLN A 1 769 ? -20.926 56.712 1.470 1.00 23.78 769 GLN A CA 1
ATOM 6145 C C . GLN A 1 769 ? -19.380 56.902 1.590 1.00 23.78 769 GLN A C 1
ATOM 6147 O O . GLN A 1 769 ? -18.793 56.952 2.661 1.00 23.78 769 GLN A O 1
ATOM 6152 N N . GLY A 1 770 ? -18.739 57.122 0.420 1.00 22.45 770 GLY A N 1
ATOM 6153 C CA . GLY A 1 770 ? -17.359 57.631 0.233 1.00 22.45 770 GLY A CA 1
ATOM 6154 C C . GLY A 1 770 ? -16.796 57.355 -1.184 1.00 22.45 770 GLY A C 1
ATOM 6155 O O . GLY A 1 770 ? -16.867 56.218 -1.637 1.00 22.45 770 GLY A O 1
ATOM 6156 N N . SER A 1 771 ? -16.280 58.365 -1.913 1.00 22.28 771 SER A N 1
ATOM 6157 C CA . SER A 1 771 ? -15.816 58.245 -3.332 1.00 22.28 771 SER A CA 1
ATOM 6158 C C . SER A 1 771 ? -14.408 58.895 -3.565 1.00 22.28 771 SER A C 1
ATOM 6160 O O . SER A 1 771 ? -13.736 59.141 -2.566 1.00 22.28 771 SER A O 1
ATOM 6162 N N . PRO A 1 772 ? -13.829 59.066 -4.787 1.00 39.88 772 PRO A N 1
ATOM 6163 C CA . PRO A 1 772 ? -12.535 58.429 -5.091 1.00 39.88 772 PRO A CA 1
ATOM 6164 C C . PRO A 1 772 ? -11.378 59.369 -5.516 1.00 39.88 772 PRO A C 1
ATOM 6166 O O . PRO A 1 772 ? -11.589 60.519 -5.894 1.00 39.88 772 PRO A O 1
ATOM 6169 N N . GLN A 1 773 ? -10.144 58.841 -5.563 1.00 23.48 773 GLN A N 1
ATOM 6170 C CA . GLN A 1 773 ? -8.976 59.483 -6.200 1.00 23.48 773 GLN A CA 1
ATOM 6171 C C . GLN A 1 773 ? -8.068 58.465 -6.927 1.00 23.48 773 GLN A C 1
ATOM 6173 O O . GLN A 1 773 ? -8.101 57.270 -6.645 1.00 23.48 773 GLN A O 1
ATOM 6178 N N . THR A 1 774 ? -7.249 58.950 -7.871 1.00 28.42 774 THR A N 1
ATOM 6179 C CA . THR A 1 774 ? -6.177 58.215 -8.594 1.00 28.42 774 THR A CA 1
ATOM 6180 C C . THR A 1 774 ? -4.953 59.141 -8.695 1.00 28.42 774 THR A C 1
ATOM 6182 O O . THR A 1 774 ? -5.170 60.354 -8.732 1.00 28.42 774 THR A O 1
ATOM 6185 N N . PRO A 1 775 ? -3.693 58.649 -8.769 1.00 29.23 775 PRO A N 1
ATOM 6186 C CA . PRO A 1 775 ? -3.035 58.645 -10.093 1.00 29.23 775 PRO A CA 1
ATOM 6187 C C . PRO A 1 775 ? -1.896 57.610 -10.345 1.00 29.23 775 PRO A C 1
ATOM 6189 O O . PRO A 1 775 ? -1.152 57.224 -9.450 1.00 29.23 775 PRO A O 1
ATOM 6192 N N . ALA A 1 776 ? -1.664 57.335 -11.639 1.00 24.36 776 ALA A N 1
ATOM 6193 C CA . ALA A 1 776 ? -0.358 57.011 -12.260 1.00 24.36 776 ALA A CA 1
ATOM 6194 C C . ALA A 1 776 ? 0.351 55.665 -11.866 1.00 24.36 776 ALA A C 1
ATOM 6196 O O . ALA A 1 776 ? -0.314 54.764 -11.358 1.00 24.36 776 ALA A O 1
ATOM 6197 N N . PRO A 1 777 ? 1.570 55.349 -12.378 1.00 27.88 777 PRO A N 1
ATOM 6198 C CA . PRO A 1 777 ? 1.655 54.500 -13.574 1.00 27.88 777 PRO A CA 1
ATOM 6199 C C . PRO A 1 777 ? 2.528 53.228 -13.431 1.00 27.88 777 PRO A C 1
ATOM 6201 O O . PRO A 1 777 ? 3.270 53.039 -12.471 1.00 27.88 777 PRO A O 1
ATOM 6204 N N . ARG A 1 778 ? 2.457 52.331 -14.429 1.00 27.19 778 ARG A N 1
ATOM 6205 C CA . ARG A 1 778 ? 3.157 51.028 -14.433 1.00 27.19 778 ARG A CA 1
ATOM 6206 C C . ARG A 1 778 ? 4.656 51.139 -14.777 1.00 27.19 778 ARG A C 1
ATOM 6208 O O . ARG A 1 778 ? 4.973 51.677 -15.838 1.00 27.19 778 ARG A O 1
ATOM 6215 N N . PRO A 1 779 ? 5.560 50.500 -14.010 1.00 25.16 779 PRO A N 1
ATOM 6216 C CA . PRO A 1 779 ? 6.907 50.166 -14.475 1.00 25.16 779 PRO A CA 1
ATOM 6217 C C . PRO A 1 779 ? 6.885 49.091 -15.575 1.00 25.16 779 PRO A C 1
ATOM 6219 O O . PRO A 1 779 ? 5.980 48.257 -15.642 1.00 25.16 779 PRO A O 1
ATOM 6222 N N . GLN A 1 780 ? 7.909 49.089 -16.429 1.00 25.22 780 GLN A N 1
ATOM 6223 C CA . GLN A 1 780 ? 8.067 48.127 -17.524 1.00 25.22 780 GLN A CA 1
ATOM 6224 C C . GLN A 1 780 ? 8.588 46.768 -17.021 1.00 25.22 780 GLN A C 1
ATOM 6226 O O . GLN A 1 780 ? 9.360 46.689 -16.064 1.00 25.22 780 GLN A O 1
ATOM 6231 N N . GLY A 1 781 ? 8.169 45.678 -17.668 1.00 26.95 781 GLY A N 1
ATOM 6232 C CA . GLY A 1 781 ? 8.502 44.320 -17.233 1.00 26.95 781 GLY A CA 1
ATOM 6233 C C . GLY A 1 781 ? 9.925 43.894 -17.602 1.00 26.95 781 GLY A C 1
ATOM 6234 O O . GLY A 1 781 ? 10.242 43.755 -18.782 1.00 26.95 781 GLY A O 1
ATOM 6235 N N . LYS A 1 782 ? 10.758 43.580 -16.601 1.00 23.72 782 LYS A N 1
ATOM 6236 C CA . LYS A 1 782 ? 11.986 42.799 -16.817 1.00 23.72 782 LYS A CA 1
ATOM 6237 C C . LYS A 1 782 ? 11.624 41.329 -17.040 1.00 23.72 782 LYS A C 1
ATOM 6239 O O . LYS A 1 782 ? 11.014 40.705 -16.172 1.00 23.72 782 LYS A O 1
ATOM 6244 N N . GLN A 1 783 ? 12.040 40.756 -18.169 1.00 25.92 783 GLN A N 1
ATOM 6245 C CA . GLN A 1 783 ? 12.048 39.303 -18.343 1.00 25.92 783 GLN A CA 1
ATOM 6246 C C . GLN A 1 783 ? 13.086 38.694 -17.392 1.00 25.92 783 GLN A C 1
ATOM 6248 O O . GLN A 1 783 ? 14.286 38.818 -17.619 1.00 25.92 783 GLN A O 1
ATOM 6253 N N . ILE A 1 784 ? 12.630 38.027 -16.331 1.00 24.47 784 ILE A N 1
ATOM 6254 C CA . ILE A 1 784 ? 13.500 37.185 -15.505 1.00 24.47 784 ILE A CA 1
ATOM 6255 C C . ILE A 1 784 ? 13.549 35.803 -16.158 1.00 24.47 784 ILE A C 1
ATOM 6257 O O . ILE A 1 784 ? 12.673 34.964 -15.939 1.00 24.47 784 ILE A O 1
ATOM 6261 N N . SER A 1 785 ? 14.575 35.572 -16.973 1.00 25.39 785 SER A N 1
ATOM 6262 C CA . SER A 1 785 ? 14.950 34.243 -17.449 1.00 25.39 785 SER A CA 1
ATOM 6263 C C . SER A 1 785 ? 15.458 33.409 -16.271 1.00 25.39 785 SER A C 1
ATOM 6265 O O . SER A 1 785 ? 16.644 33.407 -15.947 1.00 25.39 785 SER A O 1
ATOM 6267 N N . GLN A 1 786 ? 14.552 32.699 -15.594 1.00 25.22 786 GLN A N 1
ATOM 6268 C CA . GLN A 1 786 ? 14.960 31.723 -14.585 1.00 25.22 786 GLN A CA 1
ATOM 6269 C C . GLN A 1 786 ? 15.796 30.623 -15.263 1.00 25.22 786 GLN A C 1
ATOM 6271 O O . GLN A 1 786 ? 15.336 30.059 -16.261 1.00 25.22 786 GLN A O 1
ATOM 6276 N N . PRO A 1 787 ? 17.007 30.315 -14.763 1.00 25.00 787 PRO A N 1
ATOM 6277 C CA . PRO A 1 787 ? 17.834 29.273 -15.349 1.00 25.00 787 PRO A CA 1
ATOM 6278 C C . PRO A 1 787 ? 17.158 27.911 -15.186 1.00 25.00 787 PRO A C 1
ATOM 6280 O O . PRO A 1 787 ? 16.560 27.614 -14.148 1.00 25.00 787 PRO A O 1
ATOM 6283 N N . THR A 1 788 ? 17.283 27.063 -16.206 1.00 26.36 788 THR A N 1
ATOM 6284 C CA . THR A 1 788 ? 16.888 25.655 -16.118 1.00 26.36 788 THR A CA 1
ATOM 6285 C C . THR A 1 788 ? 17.624 25.015 -14.937 1.00 26.36 788 THR A C 1
ATOM 6287 O O . THR A 1 788 ? 18.853 25.109 -14.896 1.00 26.36 788 THR A O 1
ATOM 6290 N N . PRO A 1 789 ? 16.935 24.366 -13.979 1.00 25.75 789 PRO A N 1
ATOM 6291 C CA . PRO A 1 789 ? 17.632 23.659 -12.915 1.00 25.75 789 PRO A CA 1
ATOM 6292 C C . PRO A 1 789 ? 18.492 22.544 -13.533 1.00 25.75 789 PRO A C 1
ATOM 6294 O O . PRO A 1 789 ? 18.022 21.868 -14.457 1.00 25.75 789 PRO A O 1
ATOM 6297 N N . PRO A 1 790 ? 19.733 22.333 -13.056 1.00 25.67 790 PRO A N 1
ATOM 6298 C CA . PRO A 1 790 ? 20.554 21.219 -13.514 1.00 25.67 790 PRO A CA 1
ATOM 6299 C C . PRO A 1 790 ? 19.862 19.880 -13.202 1.00 25.67 790 PRO A C 1
ATOM 6301 O O . PRO A 1 790 ? 18.994 19.828 -12.321 1.00 25.67 790 PRO A O 1
ATOM 6304 N N . PRO A 1 791 ? 20.233 18.780 -13.887 1.00 29.89 791 PRO A N 1
ATOM 6305 C CA . PRO A 1 791 ? 19.826 17.451 -13.448 1.00 29.89 791 PRO A CA 1
ATOM 6306 C C . PRO A 1 791 ? 20.204 17.276 -11.972 1.00 29.89 791 PRO A C 1
ATOM 6308 O O . PRO A 1 791 ? 21.337 17.538 -11.568 1.00 29.89 791 PRO A O 1
ATOM 6311 N N . MET A 1 792 ? 19.232 16.890 -11.145 1.00 32.00 792 MET A N 1
ATOM 6312 C CA . MET A 1 792 ? 19.505 16.611 -9.741 1.00 32.00 792 MET A CA 1
ATOM 6313 C C . MET A 1 792 ? 20.286 15.304 -9.642 1.00 32.00 792 MET A C 1
ATOM 6315 O O . MET A 1 792 ? 19.705 14.227 -9.803 1.00 32.00 792 MET A O 1
ATOM 6319 N N . ALA A 1 793 ? 21.573 15.415 -9.311 1.00 25.72 793 ALA A N 1
ATOM 6320 C CA . ALA A 1 793 ? 22.371 14.292 -8.844 1.00 25.72 793 ALA A CA 1
ATOM 6321 C C . ALA A 1 793 ? 21.605 13.530 -7.738 1.00 25.72 793 ALA A C 1
ATOM 6323 O O . ALA A 1 793 ? 20.914 14.156 -6.918 1.00 25.72 793 ALA A O 1
ATOM 6324 N N . PRO A 1 794 ? 21.686 12.189 -7.690 1.00 29.06 794 PRO A N 1
ATOM 6325 C CA . PRO A 1 794 ? 20.918 11.399 -6.739 1.00 29.06 794 PRO A CA 1
ATOM 6326 C C . PRO A 1 794 ? 21.319 11.749 -5.302 1.00 29.06 794 PRO A C 1
ATOM 6328 O O . PRO A 1 794 ? 22.432 11.453 -4.866 1.00 29.06 794 PRO A O 1
ATOM 6331 N N . VAL A 1 795 ? 20.386 12.347 -4.554 1.00 28.06 795 VAL A N 1
ATOM 6332 C CA . VAL A 1 795 ? 20.516 12.547 -3.105 1.00 28.06 795 VAL A CA 1
ATOM 6333 C C . VAL A 1 795 ? 20.560 11.164 -2.461 1.00 28.06 795 VAL A C 1
ATOM 6335 O O . VAL A 1 795 ? 19.545 10.470 -2.380 1.00 28.06 795 VAL A O 1
ATOM 6338 N N . GLY A 1 796 ? 21.765 10.733 -2.097 1.00 28.25 796 GLY A N 1
ATOM 6339 C CA . GLY A 1 796 ? 22.004 9.425 -1.506 1.00 28.25 796 GLY A CA 1
ATOM 6340 C C . GLY A 1 796 ? 21.478 9.319 -0.077 1.00 28.25 796 GLY A C 1
ATOM 6341 O O . GLY A 1 796 ? 21.153 10.313 0.570 1.00 28.25 796 GLY A O 1
ATOM 6342 N N . PHE A 1 797 ? 21.476 8.088 0.433 1.00 27.67 797 PHE A N 1
ATOM 6343 C CA . PHE A 1 797 ? 21.558 7.866 1.876 1.00 27.67 797 PHE A CA 1
ATOM 6344 C C . PHE A 1 797 ? 22.803 8.575 2.432 1.00 27.67 797 PHE A C 1
ATOM 6346 O O . PHE A 1 797 ? 23.808 8.712 1.732 1.00 27.67 797 PHE A O 1
ATOM 6353 N N . SER A 1 798 ? 22.777 8.939 3.713 1.00 37.94 798 SER A N 1
ATOM 6354 C CA . SER A 1 798 ? 23.930 9.448 4.468 1.00 37.94 798 SER A CA 1
ATOM 6355 C C . SER A 1 798 ? 24.972 8.360 4.788 1.00 37.94 798 SER A C 1
ATOM 6357 O O . SER A 1 798 ? 25.537 8.336 5.878 1.00 37.94 798 SER A O 1
ATOM 6359 N N . GLY A 1 799 ? 25.240 7.465 3.835 1.00 42.94 799 GLY A N 1
ATOM 6360 C CA . GLY A 1 799 ? 26.225 6.400 3.961 1.00 42.94 799 GLY A CA 1
ATOM 6361 C C . GLY A 1 799 ? 26.445 5.610 2.669 1.00 42.94 799 GLY A C 1
ATOM 6362 O O . GLY A 1 799 ? 25.520 5.415 1.875 1.00 42.94 799 GLY A O 1
ATOM 6363 N N . THR A 1 800 ? 27.677 5.150 2.446 1.00 53.38 800 THR A N 1
ATOM 6364 C CA . THR A 1 800 ? 28.037 4.281 1.317 1.00 53.38 800 THR A CA 1
ATOM 6365 C C . THR A 1 800 ? 27.760 2.819 1.663 1.00 53.38 800 THR A C 1
ATOM 6367 O O . THR A 1 800 ? 28.133 2.341 2.730 1.00 53.38 800 THR A O 1
ATOM 6370 N N . LYS A 1 801 ? 27.103 2.082 0.760 1.00 68.88 801 LYS A N 1
ATOM 6371 C CA . LYS A 1 801 ? 27.035 0.615 0.828 1.00 68.88 801 LYS A CA 1
ATOM 6372 C C . LYS A 1 801 ? 28.184 0.029 0.020 1.00 68.88 801 LYS A C 1
ATOM 6374 O O . LYS A 1 801 ? 28.274 0.304 -1.175 1.00 68.88 801 LYS A O 1
ATOM 6379 N N . GLU A 1 802 ? 28.988 -0.831 0.631 1.00 70.06 802 GLU A N 1
ATOM 6380 C CA . GLU A 1 802 ? 30.051 -1.567 -0.057 1.00 70.06 802 GLU A CA 1
ATOM 6381 C C . GLU A 1 802 ? 29.895 -3.074 0.150 1.00 70.06 802 GLU A C 1
ATOM 6383 O O . GLU A 1 802 ? 29.613 -3.542 1.255 1.00 70.06 802 GLU A O 1
ATOM 6388 N N . LYS A 1 803 ? 30.048 -3.852 -0.928 1.00 79.12 803 LYS A N 1
ATOM 6389 C CA . LYS A 1 803 ? 29.972 -5.316 -0.882 1.00 79.12 803 LYS A CA 1
ATOM 6390 C C . LYS A 1 803 ? 31.372 -5.888 -0.708 1.00 79.12 803 LYS A C 1
ATOM 6392 O O . LYS A 1 803 ? 32.079 -6.133 -1.690 1.00 79.12 803 LYS A O 1
ATOM 6397 N N . ILE A 1 804 ? 31.766 -6.108 0.539 1.00 82.56 804 ILE A N 1
ATOM 6398 C CA . ILE A 1 804 ? 33.117 -6.534 0.928 1.00 82.56 804 ILE A CA 1
ATOM 6399 C C . ILE A 1 804 ? 33.122 -7.947 1.522 1.00 82.56 804 ILE A C 1
ATOM 6401 O O . ILE A 1 804 ? 32.075 -8.573 1.717 1.00 82.56 804 ILE A O 1
ATOM 6405 N N . TRP A 1 805 ? 34.317 -8.497 1.722 1.00 84.81 805 TRP A N 1
ATOM 6406 C CA . TRP A 1 805 ? 34.492 -9.666 2.577 1.00 84.81 805 TRP A CA 1
ATOM 6407 C C . TRP A 1 805 ? 34.516 -9.227 4.037 1.00 84.81 805 TRP A C 1
ATOM 6409 O O . TRP A 1 805 ? 35.043 -8.165 4.371 1.00 84.81 805 TRP A O 1
ATOM 6419 N N . VAL A 1 806 ? 33.924 -10.050 4.898 1.00 88.31 806 VAL A N 1
ATOM 6420 C CA . VAL A 1 806 ? 33.937 -9.854 6.346 1.00 88.31 806 VAL A CA 1
ATOM 6421 C C . VAL A 1 806 ? 34.149 -11.189 7.056 1.00 88.31 806 VAL A C 1
ATOM 6423 O O . VAL A 1 806 ? 33.683 -12.230 6.586 1.00 88.31 806 VAL A O 1
ATOM 6426 N N . THR A 1 807 ? 34.837 -11.162 8.193 1.00 91.19 807 THR A N 1
ATOM 6427 C CA . THR A 1 807 ? 35.159 -12.346 9.007 1.00 91.19 807 THR A CA 1
ATOM 6428 C C . THR A 1 807 ? 34.385 -12.305 10.318 1.00 91.19 807 THR A C 1
ATOM 6430 O O . THR A 1 807 ? 34.366 -11.267 10.977 1.00 91.19 807 THR A O 1
ATOM 6433 N N . ILE A 1 808 ? 33.754 -13.408 10.733 1.00 89.81 808 ILE A N 1
ATOM 6434 C CA . ILE A 1 808 ? 33.085 -13.493 12.041 1.00 89.81 808 ILE A CA 1
ATOM 6435 C C . ILE A 1 808 ? 34.121 -13.358 13.156 1.00 89.81 808 ILE A C 1
ATOM 6437 O O . ILE A 1 808 ? 35.025 -14.183 13.264 1.00 89.81 808 ILE A O 1
ATOM 6441 N N . VAL A 1 809 ? 33.934 -12.375 14.035 1.00 91.38 809 VAL A N 1
ATOM 6442 C CA . VAL A 1 809 ? 34.707 -12.234 15.281 1.00 91.38 809 VAL A CA 1
ATOM 6443 C C . VAL A 1 809 ? 33.922 -12.666 16.517 1.00 91.38 809 VAL A C 1
ATOM 6445 O O . VAL A 1 809 ? 34.523 -13.067 17.508 1.00 91.38 809 VAL A O 1
ATOM 6448 N N . LYS A 1 810 ? 32.582 -12.638 16.473 1.00 87.38 810 LYS A N 1
ATOM 6449 C CA . LYS A 1 810 ? 31.738 -13.065 17.601 1.00 87.38 810 LYS A CA 1
ATOM 6450 C C . LYS A 1 810 ? 30.372 -13.564 17.136 1.00 87.38 810 LYS A C 1
ATOM 6452 O O . LYS A 1 810 ? 29.731 -12.935 16.296 1.00 87.38 810 LYS A O 1
ATOM 6457 N N . LEU A 1 811 ? 29.889 -14.656 17.724 1.00 83.50 811 LEU A N 1
ATOM 6458 C CA . LEU A 1 811 ? 28.505 -15.104 17.550 1.00 83.50 811 LEU A CA 1
ATOM 6459 C C . LEU A 1 811 ? 27.567 -14.307 18.470 1.00 83.50 811 LEU A C 1
ATOM 6461 O O . LEU A 1 811 ? 27.938 -13.973 19.595 1.00 83.50 811 LEU A O 1
ATOM 6465 N N . MET A 1 812 ? 26.359 -13.988 17.998 1.00 77.12 812 MET A N 1
ATOM 6466 C CA . MET A 1 812 ? 25.331 -13.290 18.780 1.00 77.12 812 MET A CA 1
ATOM 6467 C C . MET A 1 812 ? 23.977 -14.003 18.671 1.00 77.12 812 MET A C 1
ATOM 6469 O O . MET A 1 812 ? 23.761 -14.851 17.804 1.00 77.12 812 MET A O 1
ATOM 6473 N N . SER A 1 813 ? 23.043 -13.672 19.562 1.00 66.19 813 SER A N 1
ATOM 6474 C CA . SER A 1 813 ? 21.722 -14.301 19.602 1.00 66.19 813 SER A CA 1
ATOM 6475 C C . SER A 1 813 ? 20.862 -13.951 18.374 1.00 66.19 813 SER A C 1
ATOM 6477 O O . SER A 1 813 ? 20.754 -12.792 17.966 1.00 66.19 813 SER A O 1
ATOM 6479 N N . GLY A 1 814 ? 20.219 -14.975 17.798 1.00 57.56 814 GLY A N 1
ATOM 6480 C CA . GLY A 1 814 ? 19.214 -14.849 16.734 1.00 57.56 814 GLY A CA 1
ATOM 6481 C C . GLY A 1 814 ? 19.761 -14.420 15.367 1.00 57.56 814 GLY A C 1
ATOM 6482 O O . GLY A 1 814 ? 19.496 -13.302 14.930 1.00 57.56 814 GLY A O 1
ATOM 6483 N N . ASN A 1 815 ? 20.480 -15.314 14.674 1.00 65.44 815 ASN A N 1
ATOM 6484 C CA . ASN A 1 815 ? 20.975 -15.145 13.290 1.00 65.44 815 ASN A CA 1
ATOM 6485 C C . ASN A 1 815 ? 21.754 -13.831 13.043 1.00 65.44 815 ASN A C 1
ATOM 6487 O O . ASN A 1 815 ? 21.703 -13.224 11.964 1.00 65.44 815 ASN A O 1
ATOM 6491 N N . LYS A 1 816 ? 22.485 -13.400 14.077 1.00 73.44 816 LYS A N 1
ATOM 6492 C CA . LYS A 1 816 ? 23.351 -12.220 14.114 1.00 73.44 816 LYS A CA 1
ATOM 6493 C C . LYS A 1 816 ? 24.763 -12.646 14.493 1.00 73.44 816 LYS A C 1
ATOM 6495 O O . LYS A 1 816 ? 24.949 -13.506 15.348 1.00 73.44 816 LYS A O 1
ATOM 6500 N N . VAL A 1 817 ? 25.757 -12.001 13.901 1.00 84.50 817 VAL A N 1
ATOM 6501 C CA . VAL A 1 817 ? 27.175 -12.202 14.231 1.00 84.50 817 VAL A CA 1
ATOM 6502 C C . VAL A 1 817 ? 27.892 -10.860 14.133 1.00 84.50 817 VAL A C 1
ATOM 6504 O O . VAL A 1 817 ? 27.560 -10.050 13.270 1.00 84.50 817 VAL A O 1
ATOM 6507 N N . GLN A 1 818 ? 28.851 -10.593 15.013 1.00 88.56 818 GLN A N 1
ATOM 6508 C CA . GLN A 1 818 ? 29.748 -9.452 14.855 1.00 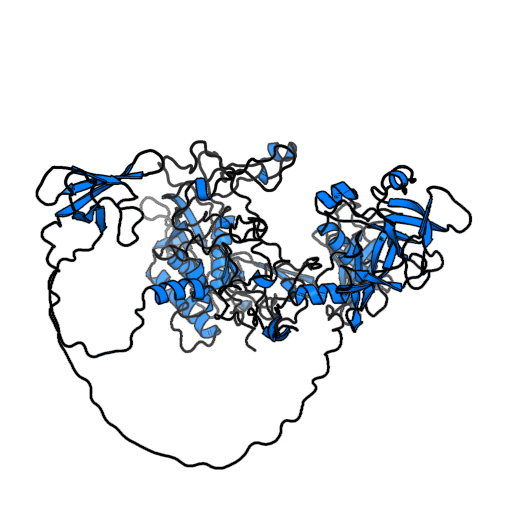88.56 818 GLN A CA 1
ATOM 6509 C C . GLN A 1 818 ? 30.843 -9.845 13.868 1.00 88.56 818 GLN A C 1
ATOM 6511 O O . GLN A 1 818 ? 31.406 -10.941 13.961 1.00 88.56 818 GLN A O 1
ATOM 6516 N N . VAL A 1 819 ? 31.105 -8.968 12.905 1.00 89.44 819 VAL A N 1
ATOM 6517 C CA . VAL A 1 819 ? 32.052 -9.212 11.819 1.00 89.44 819 VAL A CA 1
ATOM 6518 C C . VAL A 1 819 ? 33.071 -8.099 11.716 1.00 89.44 819 VAL A C 1
ATOM 6520 O O . VAL A 1 819 ? 32.782 -6.957 12.068 1.00 89.44 819 VAL A O 1
ATOM 6523 N N . LYS A 1 820 ? 34.240 -8.447 11.187 1.00 92.31 820 LYS A N 1
ATOM 6524 C CA . LYS A 1 820 ? 35.361 -7.548 10.953 1.00 92.31 820 LYS A CA 1
ATOM 6525 C C . LYS A 1 820 ? 35.618 -7.406 9.455 1.00 92.31 820 LYS A C 1
ATOM 6527 O O . LYS A 1 820 ? 35.606 -8.413 8.746 1.00 92.31 820 LYS A O 1
ATOM 6532 N N . THR A 1 821 ? 35.794 -6.178 8.978 1.00 88.88 821 THR A N 1
ATOM 6533 C CA . THR A 1 821 ? 36.176 -5.870 7.593 1.00 88.88 821 THR A CA 1
ATOM 6534 C C . THR A 1 821 ? 37.638 -6.249 7.366 1.00 88.88 821 THR A C 1
ATOM 6536 O O . THR A 1 821 ? 38.412 -6.365 8.318 1.00 88.88 821 THR A O 1
ATOM 6539 N N . ASP A 1 822 ? 38.050 -6.405 6.106 1.00 81.75 822 ASP A N 1
ATOM 6540 C CA . ASP A 1 822 ? 39.461 -6.654 5.771 1.00 81.75 822 ASP A CA 1
ATOM 6541 C C . ASP A 1 822 ? 40.396 -5.498 6.213 1.00 81.75 822 ASP A C 1
ATOM 6543 O O . ASP A 1 822 ? 41.601 -5.697 6.328 1.00 81.75 822 ASP A O 1
ATOM 6547 N N . GLN A 1 823 ? 39.848 -4.308 6.508 1.00 78.25 823 GLN A N 1
ATOM 6548 C CA . GLN A 1 823 ? 40.574 -3.153 7.062 1.00 78.25 823 GLN A CA 1
ATOM 6549 C C . GLN A 1 823 ? 40.630 -3.145 8.606 1.00 78.25 823 GLN A C 1
ATOM 6551 O O . GLN A 1 823 ? 41.199 -2.233 9.200 1.00 78.25 823 GLN A O 1
ATOM 6556 N N . GLY A 1 824 ? 40.064 -4.155 9.277 1.00 82.62 824 GLY A N 1
ATOM 6557 C CA . GLY A 1 824 ? 40.104 -4.287 10.737 1.00 82.62 824 GLY A CA 1
ATOM 6558 C C . GLY A 1 824 ? 38.997 -3.541 11.494 1.00 82.62 824 GLY A C 1
ATOM 6559 O O . GLY A 1 824 ? 39.054 -3.451 12.720 1.00 82.62 824 GLY A O 1
ATOM 6560 N N . GLU A 1 825 ? 37.980 -3.041 10.802 1.00 87.94 825 GLU A N 1
ATOM 6561 C CA . GLU A 1 825 ? 36.832 -2.341 11.389 1.00 87.94 825 GLU A CA 1
ATOM 6562 C C . GLU A 1 825 ? 35.720 -3.338 11.745 1.00 87.94 825 GLU A C 1
ATOM 6564 O O . GLU A 1 825 ? 35.596 -4.359 11.075 1.00 87.94 825 GLU A O 1
ATOM 6569 N N . GLU A 1 826 ? 34.867 -3.067 12.737 1.00 89.31 826 GLU A N 1
ATOM 6570 C CA . GLU A 1 826 ? 33.837 -4.030 13.166 1.00 89.31 826 GLU A CA 1
ATOM 6571 C C . GLU A 1 826 ? 32.402 -3.516 13.017 1.00 89.31 826 GLU A C 1
ATOM 6573 O O . GLU A 1 826 ? 32.107 -2.362 13.313 1.00 89.31 826 GLU A O 1
ATOM 6578 N N . ALA A 1 827 ? 31.499 -4.407 12.594 1.00 87.25 827 ALA A N 1
ATOM 6579 C CA . ALA A 1 827 ? 30.076 -4.128 12.415 1.00 87.25 827 ALA A CA 1
ATOM 6580 C C . ALA A 1 827 ? 29.197 -5.323 12.822 1.00 87.25 827 ALA A C 1
ATOM 6582 O O . ALA A 1 827 ? 29.596 -6.488 12.752 1.00 87.25 827 ALA A O 1
ATOM 6583 N N . ALA A 1 828 ? 27.946 -5.052 13.202 1.00 85.38 828 ALA A N 1
ATOM 6584 C CA . ALA A 1 828 ? 26.960 -6.098 13.461 1.00 85.38 828 ALA A CA 1
ATOM 6585 C C . ALA A 1 828 ? 26.357 -6.612 12.142 1.00 85.38 828 ALA A C 1
ATOM 6587 O O . ALA A 1 828 ? 25.637 -5.880 11.453 1.00 85.38 828 ALA A O 1
ATOM 6588 N N . CYS A 1 829 ? 26.604 -7.881 11.808 1.00 81.56 829 CYS A N 1
ATOM 6589 C CA . CYS A 1 829 ? 25.974 -8.549 10.676 1.00 81.56 829 CYS A CA 1
ATOM 6590 C C . CYS A 1 829 ? 24.624 -9.170 11.048 1.00 81.56 829 CYS A C 1
ATOM 6592 O O . CYS A 1 829 ? 24.419 -9.689 12.148 1.00 81.56 829 CYS A O 1
ATOM 6594 N N . THR A 1 830 ? 23.692 -9.111 10.100 1.00 75.56 830 THR A N 1
ATOM 6595 C CA . THR A 1 830 ? 22.321 -9.614 10.225 1.00 75.56 830 THR A CA 1
ATOM 6596 C C . THR A 1 830 ? 21.934 -10.493 9.039 1.00 75.56 830 THR A C 1
ATOM 6598 O O . THR A 1 830 ? 22.520 -10.387 7.959 1.00 75.56 830 THR A O 1
ATOM 6601 N N . ASN A 1 831 ? 20.898 -11.313 9.244 1.00 67.69 831 ASN A N 1
ATOM 6602 C CA . ASN A 1 831 ? 20.301 -12.193 8.235 1.00 67.69 831 ASN A CA 1
ATOM 6603 C C . ASN A 1 831 ? 21.218 -13.346 7.779 1.00 67.69 831 ASN A C 1
ATOM 6605 O O . ASN A 1 831 ? 21.141 -13.791 6.635 1.00 67.69 831 ASN A O 1
ATOM 6609 N N . LEU A 1 832 ? 22.087 -13.825 8.677 1.00 73.00 832 LEU A N 1
ATOM 6610 C CA . LEU A 1 832 ? 22.940 -14.986 8.427 1.00 73.00 832 LEU A CA 1
ATOM 6611 C C . LEU A 1 832 ? 22.090 -16.277 8.490 1.00 73.00 832 LEU A C 1
ATOM 6613 O O . LEU A 1 832 ? 21.378 -16.465 9.482 1.00 73.00 832 LEU A O 1
ATOM 6617 N N . PRO A 1 833 ? 22.118 -17.170 7.484 1.00 62.50 833 PRO A N 1
ATOM 6618 C CA . PRO A 1 833 ? 21.450 -18.465 7.575 1.00 62.50 833 PRO A CA 1
ATOM 6619 C C . PRO A 1 833 ? 22.180 -19.372 8.573 1.00 62.50 833 PRO A C 1
ATOM 6621 O O . PRO A 1 833 ? 23.403 -19.339 8.662 1.00 62.50 833 PRO A O 1
ATOM 6624 N N . GLY A 1 834 ? 21.439 -20.225 9.285 1.00 56.75 834 GLY A N 1
ATOM 6625 C CA . GLY A 1 834 ? 22.009 -21.174 10.255 1.00 56.75 834 GLY A CA 1
ATOM 6626 C C . GLY A 1 834 ? 22.786 -22.350 9.643 1.00 56.75 834 GLY A C 1
ATOM 6627 O O . GLY A 1 834 ? 23.272 -23.198 10.386 1.00 56.75 834 GLY A O 1
ATOM 6628 N N . TYR A 1 835 ? 22.886 -22.423 8.311 1.00 47.28 835 TYR A N 1
ATOM 6629 C CA . TYR A 1 835 ? 23.689 -23.413 7.597 1.00 47.28 835 TYR A CA 1
ATOM 6630 C C . TYR A 1 835 ? 24.444 -22.776 6.408 1.00 47.28 835 TYR A C 1
ATOM 6632 O O . TYR A 1 835 ? 23.829 -21.993 5.673 1.00 47.28 835 TYR A O 1
ATOM 6640 N N . PRO A 1 836 ? 25.726 -23.131 6.165 1.00 54.75 836 PRO A N 1
ATOM 6641 C CA . PRO A 1 836 ? 26.658 -23.771 7.102 1.00 54.75 836 PRO A CA 1
ATOM 6642 C C . PRO A 1 836 ? 26.699 -23.065 8.464 1.00 54.75 836 PRO A C 1
ATOM 6644 O O . PRO A 1 836 ? 26.380 -21.882 8.570 1.00 54.75 836 PRO A O 1
ATOM 6647 N N . ALA A 1 837 ? 27.030 -23.823 9.509 1.00 61.12 837 ALA A N 1
ATOM 6648 C CA . ALA A 1 837 ? 26.986 -23.337 10.883 1.00 61.12 837 ALA A CA 1
ATOM 6649 C C . ALA A 1 837 ? 27.942 -22.150 11.073 1.00 61.12 837 ALA A C 1
ATOM 6651 O O . ALA A 1 837 ? 29.132 -22.263 10.786 1.00 61.12 837 ALA A O 1
ATOM 6652 N N . SER A 1 838 ? 27.412 -21.034 11.571 1.00 71.25 838 SER A N 1
ATOM 6653 C CA . SER A 1 838 ? 28.152 -19.798 11.822 1.00 71.25 838 SER A CA 1
ATOM 6654 C C . SER A 1 838 ? 29.253 -20.027 12.861 1.00 71.25 838 SER A C 1
ATOM 6656 O O . SER A 1 838 ? 28.948 -20.307 14.021 1.00 71.25 838 SER A O 1
ATOM 6658 N N . GLN A 1 839 ? 30.520 -19.865 12.483 1.00 79.69 839 GLN A N 1
ATOM 6659 C CA . GLN A 1 839 ? 31.667 -20.035 13.384 1.00 79.69 839 GLN A CA 1
ATOM 6660 C C . GLN A 1 839 ? 32.578 -18.803 13.396 1.00 79.69 839 GLN A C 1
ATOM 6662 O O . GLN A 1 839 ? 32.676 -18.069 12.415 1.00 79.69 839 GLN A O 1
ATOM 6667 N N . VAL A 1 840 ? 33.258 -18.559 14.519 1.00 85.94 840 VAL A N 1
ATOM 6668 C CA . VAL A 1 840 ? 34.276 -17.498 14.617 1.00 85.94 840 VAL A CA 1
ATOM 6669 C C . VAL A 1 840 ? 35.455 -17.834 13.696 1.00 85.94 840 VAL A C 1
ATOM 6671 O O . VAL A 1 840 ? 35.829 -18.994 13.565 1.00 85.94 840 VAL A O 1
ATOM 6674 N N . GLY A 1 841 ? 36.003 -16.828 13.011 1.00 82.38 841 GLY A N 1
ATOM 6675 C CA . GLY A 1 841 ? 37.020 -16.987 11.965 1.00 82.38 841 GLY A CA 1
ATOM 6676 C C . GLY A 1 841 ? 36.460 -17.287 10.566 1.00 82.38 841 GLY A C 1
ATOM 6677 O O . GLY A 1 841 ? 37.183 -17.159 9.581 1.00 82.38 841 GLY A O 1
ATOM 6678 N N . GLN A 1 842 ? 35.175 -17.627 10.435 1.00 85.00 842 GLN A N 1
ATOM 6679 C CA . GLN A 1 842 ? 34.551 -17.911 9.140 1.00 85.00 842 GLN A CA 1
ATOM 6680 C C . GLN A 1 842 ? 34.320 -16.610 8.346 1.00 85.00 842 GLN A C 1
ATOM 6682 O O . GLN A 1 842 ? 33.818 -15.621 8.889 1.00 85.00 842 GLN A O 1
ATOM 6687 N N . ARG A 1 843 ? 34.678 -16.599 7.055 1.00 86.88 843 ARG A N 1
ATOM 6688 C CA . ARG A 1 843 ? 34.659 -15.408 6.184 1.00 86.88 843 ARG A CA 1
ATOM 6689 C C . ARG A 1 843 ? 33.555 -15.506 5.126 1.00 86.88 843 ARG A C 1
ATOM 6691 O O . ARG A 1 843 ? 33.361 -16.566 4.535 1.00 86.88 843 ARG A O 1
ATOM 6698 N N . PHE A 1 844 ? 32.821 -14.418 4.892 1.00 82.94 844 PHE A N 1
ATOM 6699 C CA . PHE A 1 844 ? 31.664 -14.385 3.985 1.00 82.94 844 PHE A CA 1
ATOM 6700 C C . PHE A 1 844 ? 31.466 -13.019 3.304 1.00 82.94 844 PHE A C 1
ATOM 6702 O O . PHE A 1 844 ? 32.077 -12.023 3.697 1.00 82.94 844 PHE A O 1
ATOM 6709 N N . ARG A 1 845 ? 30.618 -12.958 2.266 1.00 82.12 845 ARG A N 1
ATOM 6710 C CA . ARG A 1 845 ? 30.283 -11.709 1.555 1.00 82.12 845 ARG A CA 1
ATOM 6711 C C . ARG A 1 845 ? 29.164 -10.969 2.287 1.00 82.12 845 ARG A C 1
ATOM 6713 O O . ARG A 1 845 ? 28.090 -11.538 2.512 1.00 82.12 845 ARG A O 1
ATOM 6720 N N . ALA A 1 846 ? 29.378 -9.694 2.598 1.00 82.56 846 ALA A N 1
ATOM 6721 C CA . ALA A 1 846 ? 28.372 -8.837 3.219 1.00 82.56 846 ALA A CA 1
ATOM 6722 C C . ALA A 1 846 ? 28.266 -7.478 2.522 1.00 82.56 846 ALA A C 1
ATOM 6724 O O . ALA A 1 846 ? 29.271 -6.915 2.090 1.00 82.56 846 ALA A O 1
ATOM 6725 N N . ASN A 1 847 ? 27.052 -6.925 2.486 1.00 79.25 847 ASN A N 1
ATOM 6726 C CA . ASN A 1 847 ? 26.872 -5.498 2.229 1.00 79.25 847 ASN A CA 1
ATOM 6727 C C . ASN A 1 847 ? 27.058 -4.759 3.549 1.00 79.25 847 ASN A C 1
ATOM 6729 O O . ASN A 1 847 ? 26.288 -4.977 4.488 1.00 79.25 847 ASN A O 1
ATOM 6733 N N . VAL A 1 848 ? 28.074 -3.907 3.604 1.00 81.38 848 VAL A N 1
ATOM 6734 C CA . VAL A 1 848 ? 28.421 -3.083 4.758 1.00 81.38 848 VAL A CA 1
ATOM 6735 C C . VAL A 1 848 ? 28.027 -1.639 4.462 1.00 81.38 848 VAL A C 1
ATOM 6737 O O . VAL A 1 848 ? 28.443 -1.075 3.453 1.00 81.38 848 VAL A O 1
ATOM 6740 N N . THR A 1 849 ? 27.187 -1.053 5.315 1.00 78.31 849 THR A N 1
ATOM 6741 C CA . THR A 1 849 ? 26.867 0.380 5.277 1.00 78.31 849 THR A CA 1
ATOM 6742 C C . THR A 1 849 ? 27.900 1.134 6.106 1.00 78.31 849 THR A C 1
ATOM 6744 O O . THR A 1 849 ? 28.062 0.837 7.290 1.00 78.31 849 THR A O 1
ATOM 6747 N N . TYR A 1 850 ? 28.545 2.122 5.496 1.00 77.25 850 TYR A N 1
ATOM 6748 C CA . TYR A 1 850 ? 29.476 3.059 6.112 1.00 77.25 850 TYR A CA 1
ATOM 6749 C C . TYR A 1 850 ? 28.823 4.423 6.320 1.00 77.25 850 TYR A C 1
ATOM 6751 O O . TYR A 1 850 ? 28.315 5.005 5.366 1.00 77.25 850 TYR A O 1
ATOM 6759 N N . GLU A 1 851 ? 28.910 4.982 7.523 1.00 74.62 851 GLU A N 1
ATOM 6760 C CA . GLU A 1 851 ? 28.456 6.340 7.841 1.00 74.62 851 GLU A CA 1
ATOM 6761 C C . GLU A 1 851 ? 29.619 7.145 8.424 1.00 74.62 851 GLU A C 1
ATOM 6763 O O . GLU A 1 851 ? 30.355 6.662 9.283 1.00 74.62 851 GLU A O 1
ATOM 6768 N N . LYS A 1 852 ? 29.841 8.364 7.909 1.00 76.00 852 LYS A N 1
ATOM 6769 C CA . LYS A 1 852 ? 31.001 9.219 8.257 1.00 76.00 852 LYS A CA 1
ATOM 6770 C C . LYS A 1 852 ? 32.357 8.477 8.186 1.00 76.00 852 LYS A C 1
ATOM 6772 O O . LYS A 1 852 ? 33.277 8.789 8.936 1.00 76.00 852 LYS A O 1
ATOM 6777 N N . GLY A 1 853 ? 32.469 7.491 7.289 1.00 73.06 853 GLY A N 1
ATOM 6778 C CA . GLY A 1 853 ? 33.669 6.668 7.106 1.00 73.06 853 GLY A CA 1
ATOM 6779 C C . GLY A 1 853 ? 33.833 5.494 8.081 1.00 73.06 853 GLY A C 1
ATOM 6780 O O . GLY A 1 853 ? 34.915 4.927 8.116 1.00 73.06 853 GLY A O 1
ATOM 6781 N N . LYS A 1 854 ? 32.808 5.114 8.860 1.00 77.12 854 LYS A N 1
ATOM 6782 C CA . LYS A 1 854 ? 32.834 3.934 9.750 1.00 77.12 854 LYS A CA 1
ATOM 6783 C C . LYS A 1 854 ? 31.699 2.954 9.429 1.00 77.12 854 LYS A C 1
ATOM 6785 O O . LYS A 1 854 ? 30.584 3.414 9.179 1.00 77.12 854 LYS A O 1
ATOM 6790 N N . PRO A 1 855 ? 31.915 1.629 9.469 1.00 81.75 855 PRO A N 1
ATOM 6791 C CA . PRO A 1 855 ? 30.880 0.655 9.151 1.00 81.75 855 PRO A CA 1
ATOM 6792 C C . PRO A 1 855 ? 29.895 0.498 10.318 1.00 81.75 855 PRO A C 1
ATOM 6794 O O . PRO A 1 855 ? 30.268 0.097 11.415 1.00 81.75 855 PRO A O 1
ATOM 6797 N N . VAL A 1 856 ? 28.616 0.791 10.080 1.00 81.25 856 VAL A N 1
ATOM 6798 C CA . VAL A 1 856 ? 27.557 0.751 11.111 1.00 81.25 856 VAL A CA 1
ATOM 6799 C C . VAL A 1 856 ? 26.720 -0.531 11.071 1.00 81.25 856 VAL A C 1
ATOM 6801 O O . VAL A 1 856 ? 26.119 -0.932 12.068 1.00 81.25 856 VAL A O 1
ATOM 6804 N N . LYS A 1 857 ? 26.650 -1.199 9.915 1.00 82.12 857 LYS A N 1
ATOM 6805 C CA . LYS A 1 857 ? 25.746 -2.337 9.690 1.00 82.12 857 LYS A CA 1
ATOM 6806 C C . LYS A 1 857 ? 26.279 -3.251 8.602 1.00 82.12 857 LYS A C 1
ATOM 6808 O O . LYS A 1 857 ? 26.614 -2.773 7.525 1.00 82.12 857 LYS A O 1
ATOM 6813 N N . ALA A 1 858 ? 26.246 -4.559 8.843 1.00 83.19 858 ALA A N 1
ATOM 6814 C CA . ALA A 1 858 ? 26.476 -5.572 7.820 1.00 83.19 858 ALA A CA 1
ATOM 6815 C C . ALA A 1 858 ? 25.201 -6.403 7.559 1.00 83.19 858 ALA A C 1
ATOM 6817 O O . ALA A 1 858 ? 24.373 -6.639 8.449 1.00 83.19 858 ALA A O 1
ATOM 6818 N N . VAL A 1 859 ? 25.030 -6.859 6.319 1.00 80.62 859 VAL A N 1
ATOM 6819 C CA . VAL A 1 859 ? 23.963 -7.786 5.913 1.00 80.62 859 VAL A CA 1
ATOM 6820 C C . VAL A 1 859 ? 24.581 -8.921 5.110 1.00 80.62 859 VAL A C 1
ATOM 6822 O O . VAL A 1 859 ? 25.280 -8.670 4.129 1.00 80.62 859 VAL A O 1
ATOM 6825 N N . PHE A 1 860 ? 24.313 -10.161 5.517 1.00 80.38 860 PHE A N 1
ATOM 6826 C CA . PHE A 1 860 ? 24.793 -11.361 4.837 1.00 80.38 860 PHE A CA 1
ATOM 6827 C C . PHE A 1 860 ? 24.302 -11.436 3.386 1.00 80.38 860 PHE A C 1
ATOM 6829 O O . PHE A 1 860 ? 23.121 -11.207 3.111 1.00 80.38 860 PHE A O 1
ATOM 6836 N N . LYS A 1 861 ? 25.203 -11.793 2.463 1.00 71.50 861 LYS A N 1
ATOM 6837 C CA . LYS A 1 861 ? 24.899 -11.950 1.031 1.00 71.50 861 LYS A CA 1
ATOM 6838 C C . LYS A 1 861 ? 25.362 -13.274 0.418 1.00 71.50 861 LYS A C 1
ATOM 6840 O O . LYS A 1 861 ? 24.876 -13.619 -0.655 1.00 71.50 861 LYS A O 1
ATOM 6845 N N . GLY A 1 862 ? 26.229 -14.030 1.089 1.00 67.50 862 GLY A N 1
ATOM 6846 C CA . GLY A 1 862 ? 26.602 -15.380 0.670 1.00 67.50 862 GLY A CA 1
ATOM 6847 C C . GLY A 1 862 ? 27.814 -15.929 1.414 1.00 67.50 862 GLY A C 1
ATOM 6848 O O . GLY A 1 862 ? 28.747 -15.187 1.729 1.00 67.50 862 GLY A O 1
ATOM 6849 N N . TRP A 1 863 ? 27.793 -17.239 1.655 1.00 72.06 863 TRP A N 1
ATOM 6850 C CA . TRP A 1 863 ? 29.003 -18.032 1.856 1.00 72.06 863 TRP A CA 1
ATOM 6851 C C . TRP A 1 863 ? 29.691 -18.250 0.499 1.00 72.06 863 TRP A C 1
ATOM 6853 O O . TRP A 1 863 ? 29.086 -17.979 -0.542 1.00 72.06 863 TRP A O 1
ATOM 6863 N N . ASN A 1 864 ? 30.945 -18.700 0.530 1.00 59.06 864 ASN A N 1
ATOM 6864 C CA . ASN A 1 864 ? 31.703 -19.080 -0.665 1.00 59.06 864 ASN A CA 1
ATOM 6865 C C . ASN A 1 864 ? 31.304 -20.495 -1.115 1.00 59.06 864 ASN A C 1
ATOM 6867 O O . ASN A 1 864 ? 31.233 -21.359 -0.212 1.00 59.06 864 ASN A O 1
#

Sequence (864 aa):
MAFPKQPHDIESGRRALAPYNFVPLPERVVTLAMKDLPDQGIYGKDHDGKNLLSGYLDCELTTASPLYVRAGITPQYFQLGKDTKDQSDFFYVRDASEPVIPGSSLRGMLRNLVEIASFSKVSSVSDKRPVYRAVGDITSHGENYRKTLMRDEGEKHYTPLMHGGYMVRTATNDWAIRPAKNIGGTTFARIRIDERLFDQLRKVKNCQTAFEIFIETGPYDYVEVKGGFLHTKIARVLRADPSPAKGLRSATLARSGWIFSKKTEAVIYEPDQNVKPLDLDDDQIDAYREQLSKEAKKLLGEKGVLVDGHPVFYVLDEKGKVFFFGHCRMLRLPYPRSPFECVPESLRRDEELDMAEAIFGYSKRFENGQTHAYAGRVSISDATLVPDQKDLWFAPNKTVIPKILSGPKPTTFQHYLVQTRPNKFQIGRTRDGRPKYEIRLFDYASRSPDETVIRGHKLYWHKNRVALRDIQETQQIKSDGDSQHTQMQPVRPGVKFCFKVRFENLSETELGALLWVLQIGSDERYRLKLGMGKPLGMGAVRVNAKLHVIDREGRYAKLFGSDKWHEGASEDETKSRDAIAAFQRFVLGELNEKVARQLEELERIKALLHMLSWPGPDPALTRYMEIERPDPTAKRGKRNEYDGRPVLPTTAQFFEQTISASAPKTAPAKVASTPVQRMPLQEDEIRGVVEKFGLGPNQSYGFIKREGSDKFVFVHKSQLSGGLKTLQAGQPVIFKMGKGMKPVAIGYEDKKDKKVSEEEAQDVRLETQGSPQTPAPRPQGKQISQPTPPPMAPVGFSGTKEKIWVTIVKLMSGNKVQVKTDQGEEAACTNLPGYPASQVGQRFRANVTYEKGKPVKAVFKGWN

pLDDT: mean 83.13, std 19.63, range [21.3, 98.62]

Nearest PDB structures (foldseek):
  8d97-assembly1_A  TM=5.614E-01  e=2.221E-21  Candidatus Scalindua brodae
  7y82-assembly1_A  TM=6.117E-01  e=1.871E-16  Candidatus Scalindua brodae
  7xsp-assembly1_B  TM=6.939E-01  e=7.530E-14  Candidatus Scalindua brodae
  8d9i-assembly1_B  TM=6.612E-01  e=2.980E-14  Candidatus Scalindua brodae
  7y8y-assembly1_A  TM=6.549E-01  e=1.103E-13  Candidatus Scalindua brodae

Radius of gyration: 34.8 Å; Cα contacts (8 Å, |Δi|>4): 1697; chains: 1; bounding box: 104×91×97 Å

Solvent-accessible surface area (backbone atoms only — not comparable to full-atom values): 49358 Å² total; per-residue (Å²): 131,85,70,58,61,65,55,84,84,61,50,80,95,29,52,41,48,35,23,49,53,51,24,54,61,65,96,52,54,40,71,51,62,79,86,58,61,61,64,89,92,54,91,35,50,44,90,88,67,48,77,34,44,35,36,38,29,53,30,45,36,36,26,62,23,40,32,32,46,71,34,79,73,49,74,70,46,50,74,69,72,56,55,63,62,77,46,32,49,34,17,49,89,86,45,80,90,51,51,35,46,54,18,69,59,52,50,54,48,52,44,60,49,33,26,61,76,53,26,28,61,68,70,96,52,55,72,64,47,57,66,45,76,36,90,88,44,79,28,45,61,15,50,54,53,42,54,76,42,27,45,78,75,55,98,54,33,32,41,69,52,54,41,27,25,25,26,34,70,44,99,83,72,44,58,21,36,30,41,18,39,74,59,76,88,36,18,48,33,37,34,71,70,50,66,82,62,57,77,66,32,54,65,38,70,97,38,70,40,31,23,45,33,19,37,28,69,51,67,56,38,74,41,72,41,87,78,74,72,30,34,33,50,46,25,36,51,76,45,74,39,72,55,93,50,95,83,44,43,65,27,35,37,42,59,70,74,95,56,91,89,68,61,59,42,42,31,30,39,42,71,29,83,91,48,77,60,47,70,60,56,67,70,59,53,49,58,51,57,76,67,60,43,74,67,49,28,74,55,36,38,90,61,41,64,75,40,63,71,25,62,33,24,34,31,62,42,102,83,73,44,72,65,49,61,34,74,36,87,84,40,59,43,67,40,84,33,19,60,35,67,22,48,54,64,80,35,56,57,81,89,59,38,27,59,40,42,62,44,58,24,48,78,46,71,50,93,89,69,48,70,56,70,47,76,42,39,51,50,50,46,51,24,41,58,50,82,94,69,74,81,54,52,60,36,99,80,35,60,42,46,44,47,65,82,76,72,86,56,77,86,52,29,50,67,50,28,22,44,70,48,69,47,76,44,77,78,54,56,45,98,84,68,46,81,30,72,44,40,60,65,50,49,55,76,51,50,54,52,80,63,24,27,46,38,50,51,79,46,50,40,34,39,72,76,71,54,68,81,67,38,40,54,84,71,89,79,64,88,80,82,71,80,62,64,47,47,32,32,30,33,26,56,71,50,46,26,40,31,43,42,36,37,46,59,35,49,54,41,59,48,7,44,55,47,46,57,39,51,50,15,51,39,84,58,27,32,41,79,44,67,45,61,32,67,59,22,26,10,29,26,35,29,43,69,47,47,26,44,44,44,64,65,64,21,75,74,32,74,59,53,80,102,38,72,32,77,31,61,45,80,37,70,63,61,50,52,51,14,29,53,41,23,46,52,49,54,37,55,72,68,66,56,85,80,64,89,49,60,71,69,36,72,59,39,41,31,43,50,56,46,28,19,46,67,27,68,61,63,87,66,28,32,74,66,40,74,69,36,81,28,89,88,33,102,73,46,38,40,50,58,63,58,80,61,38,30,58,67,52,56,61,64,66,54,53,50,60,51,62,73,71,55,80,93,72,79,95,69,88,80,77,93,71,88,84,73,80,81,78,74,58,96,68,52,40,54,25,32,26,65,44,51,54,43,71,85,86,45,38,26,32,35,30,36,36,64,97,47,97,56,73,41,67,38,44,48,91,30,40,43,95,84,41,76,76,67,54,62,74,36,41,30,43,30,40,79,50,94,96,45,80,34,41,40,35,76,61,88,88,88,85,90,83,90,88,89,88,83,90,82,92,87,89,87,83,90,82,92,89,86,90,89,85,86,87,84,87,82,82,86,78,84,80,80,74,75,80,78,72,84,79,73,82,79,68,71,87,47,54,76,43,84,43,60,31,29,26,72,37,85,49,84,82,50,27,32,34,26,29,38,90,87,73,48,66,26,53,28,35,74,46,63,81,68,75,71,85,48,71,73,45,63,34,37,25,44,30,34,24,43,97,86,41,54,70,35,29,33,56,73,43,76,129

Mean predicted aligned error: 14.91 Å

Secondary structure (DSSP, 8-state):
-PPPPPPS---GGGB---SEEEEPPPSS--EE-GGGSPPTTS--B-TTSPBPEEEEEEEEEEESS-B--BPPPPHHHHHTT--GGG--SBP-SS-TTS--B-HHHHHHHHHHHHHHHTT-----------EE--TT--SHHHHHHHHTTEEE-STTEEEE-EEEEEEEE-TTS-EEEEEBP-BTTBSEEEEE--HHHHTTSPBPTT-SSEEEEEEEE--SEEEEETTTTEEEEE-BEEEEESS--TT-EEEEEE-----TT--EEEEEEPB-TTSPPEE--HHHHHHHHTT--HHHHHHH-TTTT-STT-EEEEEE-TTSSEEEEESSSS--EE-SS-SGGGS-GGGS-SSSEEHHHHHH-EEEE-TTS-EEEE--SEEE--BEEPTT----BSSTTS-B-BS--PPPPTT-HHHHB--S--SPEEEEE-TTSPEEEE-----TTS-TTTT--B--EEEE---S---HHHHB--S---SSS--S---B-PBPTT-EEEEEEEEEEE-HHHHHHHHHHHHHHHSTTB-EE-SS-GGGT--EEEEEEEEEEE-HHHHHH-SBSSSSB---EEE-HHHHHHHHHHHHHHHHHHTT-SS-SSGGGSHHHHHHHHHHBSS-S-TTTSSPP-SSEE-TTSTTSEE-TTTT--BPPPSHHHHHHHHHTTS-------------PPPPPPTTEEEEEEEEEEETTTT-EEEEEETTSS-EEEEEGGGB-TT-S---TT-EEEEEEETTEEEEEEE------------------------------PPPPP---PPPPPP------SSEEEEEEEEEEEEETTTEEEEEETTS-EEEEE---SSSPP-TT-EEEEEEEEETTEEEEEEEEE--